Protein AF-0000000083820593 (afdb_homodimer)

pLDDT: mean 76.01, std 25.09, range [19.69, 98.5]

Sequence (896 aa):
FNFFVYLLTFLFQVFNDPIHGHIELHPLLVKIIDTPQFQRLRNIKQLGGAYFVYPGASHNRFEHSLGVAYLAGELVEALSRKQPELKIDDRDILCVKIAGLCHDLGHGPFSHLFDGKFIPKARPDIKWKHEEASVKMFDYLMEDDEVEEEMSEYHLTDQDINIEFPQTLSNVTIVFSSPQWPYKGRGQEKSFLYEIVSNSTNGIDVDKFDYFARDSHHLGIQNNFDHRRFLEFARVCKVDGQKHICSRDKEEWNLIDMFNTRTGLHRRAYQHTVTKIIENMINDAFLKADPFIQIEGSGGKMFKLSTAIDDMEAYTKLTDNVFEQILNSSSDGLGPAREILERIISRDLYVFLGECKVKMPSTVHINVLLSMSCCLQYIRVYCKRTTMQKKTDKRKRTDKQKATDKQKRKIAQRQEKKKMYLQFVRWYKNKGFHIVKVIFRIILLNMLFNFFVYLLTFLFQVFNDPIHGHIELHPLLVKIIDTPQFQRLRNIKQLGGAYFVYPGASHNRFEHSLGVAYLAGELVEALSRKQPELKIDDRDILCVKIAGLCHDLGHGPFSHLFDGKFIPKARPDIKWKHEEASVKMFDYLMEDDEVEEEMSEYHLTDQDINIEFPQTLSNVTIVFSSPQWPYKGRGQEKSFLYEIVSNSTNGIDVDKFDYFARDSHHLGIQNNFDHRRFLEFARVCKVDGQKHICSRDKEEWNLIDMFNTRTGLHRRAYQHTVTKIIENMINDAFLKADPFIQIEGSGGKMFKLSTAIDDMEAYTKLTDNVFEQILNSSSDGLGPAREILERIISRDLYVFLGECKVKMPSTVHINVLLSMSCCLQYIRVYCKRTTMQKKTDKRKRTDKQKATDKQKRKIAQRQEKKKMYLQFVRWYKNKGFHIVKVIFRIILLNML

Nearest PDB structures (foldseek):
  4rxo-assembly2_C  TM=9.707E-01  e=3.604E-45  Homo sapiens
  8gb1-assembly2_C  TM=9.699E-01  e=4.885E-45  Homo sapiens
  8gb1-assembly1_B  TM=9.678E-01  e=2.124E-44  Homo sapiens
  4q7h-assembly1_A  TM=9.689E-01  e=1.190E-43  Homo sapiens
  8tdw-assembly1_B  TM=9.709E-01  e=7.167E-44  Homo sapiens

Organism: NCBI:txid205130

Solvent-accessible surface area (backbone atoms only — not comparable to full-atom values): 49037 Å² total; per-residue (Å²): 136,75,78,76,58,80,72,71,70,72,68,56,46,76,41,43,29,58,82,78,39,78,42,72,39,55,54,66,56,52,49,51,50,35,26,57,58,44,46,39,26,64,46,18,34,60,59,26,49,35,36,84,74,34,61,32,41,49,49,27,40,37,50,50,22,52,46,14,15,47,45,28,38,53,42,51,49,41,39,35,69,76,38,59,88,68,65,68,48,72,64,55,47,51,42,45,22,49,47,21,44,42,55,65,51,23,50,37,37,30,24,64,48,29,46,70,49,36,37,48,68,70,39,66,90,51,89,64,52,36,45,62,38,9,49,53,38,48,53,57,51,49,66,38,64,69,46,43,50,50,37,50,71,68,66,53,45,70,47,58,60,42,56,67,60,67,50,71,41,77,79,50,63,73,62,70,71,65,87,64,73,84,58,57,56,63,57,66,89,52,44,39,63,59,32,41,49,48,20,79,85,80,66,70,24,29,48,55,52,35,50,46,51,48,49,20,43,24,54,53,40,84,61,69,42,55,60,68,61,47,47,71,52,46,41,76,42,75,54,95,89,35,46,35,77,40,70,51,78,86,47,49,64,47,52,52,28,37,55,51,36,52,52,50,44,39,62,66,48,73,62,22,66,68,28,50,43,48,40,49,46,50,38,54,21,49,61,55,27,26,87,70,42,76,36,61,27,68,96,68,42,72,26,29,68,72,52,16,79,80,32,62,62,19,37,48,65,51,29,40,57,55,57,55,56,43,52,64,50,85,56,73,74,36,42,72,20,21,52,47,49,49,24,56,43,45,63,57,60,59,39,81,56,41,37,39,48,42,79,58,82,79,77,74,75,70,73,68,83,87,60,74,74,71,51,60,45,66,46,70,45,66,44,75,65,72,75,73,76,77,76,74,72,81,62,89,68,52,76,65,53,51,53,52,46,47,53,46,48,51,49,46,50,48,49,48,48,50,49,49,34,51,48,46,52,48,49,39,58,67,69,64,55,71,77,56,78,52,59,59,78,57,82,66,63,79,74,113,136,74,78,76,59,80,72,71,70,73,69,57,47,75,42,43,29,59,82,76,39,78,40,72,39,56,55,65,55,52,48,52,51,36,25,58,60,45,47,39,27,64,45,17,34,61,59,26,48,34,35,82,73,33,62,34,41,50,50,26,39,38,50,49,21,51,46,14,16,48,45,26,39,53,42,53,49,41,40,35,70,75,38,60,89,67,66,68,48,71,63,55,48,50,42,44,21,49,48,22,44,41,56,66,50,22,49,37,38,29,24,64,48,29,44,70,49,36,37,47,68,72,40,66,89,51,90,65,54,36,45,62,38,9,49,52,39,50,54,58,50,50,67,37,64,69,47,41,51,49,38,50,74,67,67,52,46,70,48,57,62,43,54,68,58,71,50,70,42,77,79,49,62,74,62,70,71,66,88,65,73,84,59,57,57,61,58,66,90,51,44,39,63,61,32,41,50,49,20,81,86,79,66,69,24,27,48,56,51,36,50,48,52,48,49,21,44,26,55,54,41,83,60,69,43,56,59,68,61,48,46,71,51,45,40,78,41,76,53,96,87,37,47,36,76,42,70,52,76,86,46,50,63,48,52,52,29,39,54,49,37,52,51,49,46,38,62,68,51,74,62,21,66,69,29,50,44,48,41,51,47,51,39,53,19,49,62,56,27,28,88,68,43,77,36,63,28,70,96,68,40,73,27,30,68,71,53,17,79,80,33,62,60,19,36,45,66,50,30,39,58,55,58,55,55,41,52,65,49,85,56,73,74,35,41,71,18,20,54,47,49,51,25,56,43,45,64,57,59,62,40,80,57,39,35,38,48,43,78,59,82,78,78,73,73,68,75,65,81,87,60,74,76,71,49,59,44,64,47,70,44,65,44,74,65,73,77,71,77,76,76,72,72,79,63,89,67,53,76,67,53,51,53,52,45,46,52,46,48,50,49,47,50,48,49,49,48,50,50,49,34,52,49,45,52,48,49,39,58,67,69,64,55,71,78,49,78,51,59,58,76,55,83,68,62,78,76,114

Foldseek 3Di:
DPPVPCCVVQPWDWDQDPQPGIFTDGVLLVVLCPDLLLVLQQFAFPQFLLCLVFVLSNGTVNSLLSQQLRQQLLQLVLQCVVPVVLVQDPLLSNLLSNLSNQQQSQAFASGCLVQPPQLCVLPVPDRDDSRVLSLVSVVVSCVDPVSVVVCVVVPQDPQSNQCSNPPPCPPPPVPVPPVDPPGRRDDQSNVQSSCASPNPPPRDYSSLVRCLRVVCVSRVHDQQADVVVQSNFWYWDQDPNGTHTDGDPVCVVNVVSSVVSVVVCCVPGNVPPQSVQSSVLLSVLLSQCFVPDWFAAPPRDTHGPNCLSVGSRRRSPGYNCVLVVLLVDDDPSSVVSNVSSVCSVVVVTWAWQFWFFFQDDPPPCPPDPPPPVPSRPTDIDTHDPDPPPPPPPVDPDDPVVVVVVVVVVVVVVVVVSVVVNVVVVVVCVVVVGPRDPRVPPPPPPPDD/DPPVPCCVVQPWDWDQDPQPGIFTDGVLLVVLCPDLLLVLQQFAFPQFLLCLVFVLSNGTVNSLLSQQLRQQLLQLVLQCVVPVVLVQDPLLSNLSSNLSNQQQSQAFASGCLVQPPQLCVLPVPDRDDSRVLSLVSLVVSCVDPVSVVVCVVVPQDPQSNQASSPPPCPVPPVPVPPVDPPGRRDDQSNVQSSCANPNPQPRDYSSLVRCLRVVCVSRVHDQQADVVVQSNFWYWDQDPNGTHIDGDPVCVVNVVSSVVSVVVCCVPGNVPPQSVQSSVLLSVLLSQCFVPDWFAAPPRDTHGPNCLSVGSRRRSPGYNCVLVVLLVDDDPSSVVSNVSSVCSVVVVTWAWQFWAQFQDDPPPCPPDPPPPCPSRPTDIDTHPPDPPPPPPPPPPDDPVVVVVVVVVVVVVVVVVSVVVNVVVVVVCVVVVGPRDPRVPPPPPPPDD

Secondary structure (DSSP, 8-state):
-TT--------PEEEEETTTEEEEE-HHHHHHHTSHHHHGGGGSBTTGGGGGT-TT---BHHHHHHHHHHHHHHHHHHHHHH-GGG---HHHHHHHHHHHHHTTTT--TTTHHIIIIIHHHH-TT----HHHHHHHHHHHHHTSHHHHHHHHHTT--HHHH-------TTS----TTS-S---SSS-GGGGGGGGTT--TTTS--HHHHHHHHHHHHHHT------HHHHHHH-EEEEETTEEEEE--GGGHHHHHHHHHHHHHHIIIIIT-HHHHHHHHHHHHHHHHHTTT--EE-GGG-EE-TTTGGG-HHHHTT-STTHHHHHHT---GGGHHHHHHHHHHHTT-PPEEEEEEEEE--S-----SS------EEEEEEEE---------------HHHHHHHHHHHHHHHHHHHHHHHHHHHHHHHHTT------B------S--/-TT--------PEEEEETTTEEEEE-HHHHHHHTSHHHHGGGGSBTTGGGGGT-TT---BHHHHHHHHHHHHHHHHHHHHHH-GGG---HHHHHHHHHHHHHTTTT--TTTHHIIIIIHHHH-TT----HHHHHHHHHHHHHTSHHHHHHHHHTT--HHHH-------TTS----TTS-S---SSS-GGGGGGGGTT--TTTS--HHHHHHHHHHHHHHT------HHHHHHH-EEEEETTEEEEE--GGGHHHHHHHHHHHHHHIIIIIT-HHHHHHHHHHHHHHHHHTTT--EE-GGG-EE-TTTGGG-HHHHTT-STTHHHHHHT---GGGHHHHHHHHHHHTT-PPEEEEEEEEE--S-----SSS-----EEEEEEEE---------------HHHHHHHHHHHHHHHHHHHHHHHHHHHHHHHHTT------B------S--

Radius of gyration: 29.43 Å; Cα contacts (8 Å, |Δi|>4): 1307; chains: 2; bounding box: 62×90×94 Å

Structure (mmCIF, N/CA/C/O backbone):
data_AF-0000000083820593-model_v1
#
loop_
_entity.id
_entity.type
_entity.pdbx_description
1 polymer 'Deoxynucleoside triphosphate triphosphohydrolase SAMHD1-like'
#
loop_
_atom_site.group_PDB
_atom_site.id
_atom_site.type_symbol
_atom_site.label_atom_id
_atom_site.label_alt_id
_atom_site.label_comp_id
_atom_site.label_asym_id
_atom_site.label_entity_id
_atom_site.label_seq_id
_atom_site.pdbx_PDB_ins_code
_atom_site.Cartn_x
_atom_site.Cartn_y
_atom_site.Cartn_z
_atom_site.occupancy
_atom_site.B_iso_or_equiv
_atom_site.auth_seq_id
_atom_site.auth_comp_id
_atom_site.auth_asym_id
_atom_site.auth_atom_id
_atom_site.pdbx_PDB_model_num
ATOM 1 N N . PHE A 1 1 ? 4.961 -17.609 -51.031 1 19.69 1 PHE A N 1
ATOM 2 C CA . PHE A 1 1 ? 3.693 -17.688 -50.312 1 19.69 1 PHE A CA 1
ATOM 3 C C . PHE A 1 1 ? 3.896 -17.438 -48.812 1 19.69 1 PHE A C 1
ATOM 5 O O . PHE A 1 1 ? 3.193 -16.625 -48.219 1 19.69 1 PHE A O 1
ATOM 12 N N . ASN A 1 2 ? 4.547 -18.422 -48.062 1 19.94 2 ASN A N 1
ATOM 13 C CA . ASN A 1 2 ? 4.285 -19 -46.75 1 19.94 2 ASN A CA 1
ATOM 14 C C . ASN A 1 2 ? 4.777 -18.078 -45.625 1 19.94 2 ASN A C 1
ATOM 16 O O . ASN A 1 2 ? 4.637 -18.406 -44.438 1 19.94 2 ASN A O 1
ATOM 20 N N . PHE A 1 3 ? 5.855 -17.5 -45.781 1 22.58 3 PHE A N 1
ATOM 21 C CA . PHE A 1 3 ? 6.688 -17 -44.688 1 22.58 3 PHE A CA 1
ATOM 22 C C . PHE A 1 3 ? 5.945 -15.945 -43.875 1 22.58 3 PHE A C 1
ATOM 24 O O . PHE A 1 3 ? 6.535 -15.281 -43.031 1 22.58 3 PHE A O 1
ATOM 31 N N . PHE A 1 4 ? 4.848 -15.375 -44.5 1 24.77 4 PHE A N 1
ATOM 32 C CA . PHE A 1 4 ? 4.031 -14.406 -43.75 1 24.77 4 PHE A CA 1
ATOM 33 C C . PHE A 1 4 ? 3.658 -14.945 -42.375 1 24.77 4 PHE A C 1
ATOM 35 O O . PHE A 1 4 ? 2.605 -15.562 -42.219 1 24.77 4 PHE A O 1
ATOM 42 N N . VAL A 1 5 ? 4.508 -15.812 -41.875 1 25.12 5 VAL A N 1
ATOM 43 C CA . VAL A 1 5 ? 4.418 -16.391 -40.531 1 25.12 5 VAL A CA 1
ATOM 44 C C . VAL A 1 5 ? 3.785 -15.375 -39.594 1 25.12 5 VAL A C 1
ATOM 46 O O . VAL A 1 5 ? 4.078 -14.172 -39.656 1 25.12 5 VAL A O 1
ATOM 49 N N . TYR A 1 6 ? 2.572 -15.688 -39.062 1 25.91 6 TYR A N 1
ATOM 50 C CA . TYR A 1 6 ? 1.696 -15.156 -38.031 1 25.91 6 TYR A CA 1
ATOM 51 C C . TYR A 1 6 ? 2.504 -14.492 -36.906 1 25.91 6 TYR A C 1
ATOM 53 O O . TYR A 1 6 ? 3.125 -15.172 -36.094 1 25.91 6 TYR A O 1
ATOM 61 N N . LEU A 1 7 ? 3.459 -13.742 -37.219 1 26.92 7 LEU A N 1
ATOM 62 C CA . LEU A 1 7 ? 4.051 -12.906 -36.188 1 26.92 7 LEU A CA 1
ATOM 63 C C . LEU A 1 7 ? 2.992 -12.438 -35.188 1 26.92 7 LEU A C 1
ATOM 65 O O . LEU A 1 7 ? 2.254 -11.492 -35.469 1 26.92 7 LEU A O 1
ATOM 69 N N . LEU A 1 8 ? 1.967 -13.188 -34.781 1 30.92 8 LEU A N 1
ATOM 70 C CA . LEU A 1 8 ? 1.146 -12.977 -33.594 1 30.92 8 LEU A CA 1
ATOM 71 C C . LEU A 1 8 ? 1.935 -12.258 -32.5 1 30.92 8 LEU A C 1
ATOM 73 O O . LEU A 1 8 ? 2.762 -12.867 -31.812 1 30.92 8 LEU A O 1
ATOM 77 N N . THR A 1 9 ? 2.656 -11.258 -32.75 1 36.56 9 THR A N 1
ATOM 78 C CA . THR A 1 9 ? 3.338 -10.383 -31.797 1 36.56 9 THR A CA 1
ATOM 79 C C . THR A 1 9 ? 2.555 -10.289 -30.484 1 36.56 9 THR A C 1
ATOM 81 O O . THR A 1 9 ? 1.42 -9.812 -30.469 1 36.56 9 THR A O 1
ATOM 84 N N . PHE A 1 10 ? 2.443 -11.344 -29.797 1 44.62 10 PHE A N 1
ATOM 85 C CA . PHE A 1 10 ? 1.961 -11.359 -28.422 1 44.62 10 PHE A CA 1
ATOM 86 C C . PHE A 1 10 ? 2.252 -10.039 -27.719 1 44.62 10 PHE A C 1
ATOM 88 O O . PHE A 1 10 ? 3.383 -9.547 -27.75 1 44.62 10 PHE A O 1
ATOM 95 N N . LEU A 1 11 ? 1.431 -9.102 -27.859 1 59.72 11 LEU A N 1
ATOM 96 C CA . LEU A 1 11 ? 1.596 -7.801 -27.219 1 59.72 11 LEU A CA 1
ATOM 97 C C . LEU A 1 11 ? 1.804 -7.961 -25.719 1 59.72 11 LEU A C 1
ATOM 99 O O . LEU A 1 11 ? 0.861 -8.273 -24.984 1 59.72 11 LEU A O 1
ATOM 103 N N . PHE A 1 12 ? 3.051 -8.281 -25.281 1 72.75 12 PHE A N 1
ATOM 104 C CA . PHE A 1 12 ? 3.467 -8.242 -23.891 1 72.75 12 PHE A CA 1
ATOM 105 C C . PHE A 1 12 ? 3.098 -6.914 -23.25 1 72.75 12 PHE A C 1
ATOM 107 O O . PHE A 1 12 ? 3.086 -5.879 -23.922 1 72.75 12 PHE A O 1
ATOM 114 N N . GLN A 1 13 ? 2.547 -7.074 -22.125 1 83.38 13 GLN A N 1
ATOM 115 C CA . GLN A 1 13 ? 2.277 -5.871 -21.328 1 83.38 13 GLN A CA 1
ATOM 116 C C . GLN A 1 13 ? 3.443 -5.551 -20.406 1 83.38 13 GLN A C 1
ATOM 118 O O . GLN A 1 13 ? 4.016 -6.453 -19.781 1 83.38 13 GLN A O 1
ATOM 123 N N . VAL A 1 14 ? 3.814 -4.336 -20.422 1 85.88 14 VAL A N 1
ATOM 124 C CA . VAL A 1 14 ? 4.945 -3.904 -19.609 1 85.88 14 VAL A CA 1
ATOM 125 C C . VAL A 1 14 ? 4.441 -3.23 -18.328 1 85.88 14 VAL A C 1
ATOM 127 O O . VAL A 1 14 ? 3.527 -2.402 -18.375 1 85.88 14 VAL A O 1
ATOM 130 N N . PHE A 1 15 ? 4.969 -3.676 -17.219 1 89.12 15 PHE A N 1
ATOM 131 C CA . PHE A 1 15 ? 4.688 -3.066 -15.922 1 89.12 15 PHE A CA 1
ATOM 132 C C . PHE A 1 15 ? 5.949 -2.459 -15.32 1 89.12 15 PHE A C 1
ATOM 134 O O . PHE A 1 15 ? 7.035 -3.027 -15.445 1 89.12 15 PHE A O 1
ATOM 141 N N . ASN A 1 16 ? 5.773 -1.325 -14.703 1 88.81 16 ASN A N 1
ATOM 142 C CA . ASN A 1 16 ? 6.879 -0.739 -13.953 1 88.81 16 ASN A CA 1
ATOM 143 C C . ASN A 1 16 ? 6.859 -1.173 -12.492 1 88.81 16 ASN A C 1
ATOM 145 O O . ASN A 1 16 ? 5.879 -0.932 -11.781 1 88.81 16 ASN A O 1
ATOM 149 N N . ASP A 1 17 ? 7.941 -1.78 -12.07 1 92.25 17 ASP A N 1
ATOM 150 C CA . ASP A 1 17 ? 8.102 -2.268 -10.703 1 92.25 17 ASP A CA 1
ATOM 151 C C . ASP A 1 17 ? 9.25 -1.559 -10 1 92.25 17 ASP A C 1
ATOM 153 O O . ASP A 1 17 ? 10.359 -1.48 -10.531 1 92.25 17 ASP A O 1
ATOM 157 N N . PRO A 1 18 ? 8.992 -1.055 -8.82 1 91.44 18 PRO A N 1
ATOM 158 C CA . PRO A 1 18 ? 10.047 -0.308 -8.125 1 91.44 18 PRO A CA 1
ATOM 159 C C . PRO A 1 18 ? 11.242 -1.182 -7.75 1 91.44 18 PRO A C 1
ATOM 161 O O . PRO A 1 18 ? 12.328 -0.664 -7.48 1 91.44 18 PRO A O 1
ATOM 164 N N . ILE A 1 19 ? 11.117 -2.436 -7.73 1 93.75 19 ILE A N 1
ATOM 165 C CA . ILE A 1 19 ? 12.172 -3.336 -7.285 1 93.75 19 ILE A CA 1
ATOM 166 C C . ILE A 1 19 ? 12.898 -3.916 -8.5 1 93.75 19 ILE A C 1
ATOM 168 O O . ILE A 1 19 ? 14.133 -3.898 -8.555 1 93.75 19 ILE A O 1
ATOM 172 N N . HIS A 1 20 ? 12.117 -4.359 -9.531 1 94.88 20 HIS A N 1
ATOM 173 C CA . HIS A 1 20 ? 12.703 -5.125 -10.625 1 94.88 20 HIS A CA 1
ATOM 174 C C . HIS A 1 20 ? 12.742 -4.309 -11.914 1 94.88 20 HIS A C 1
ATOM 176 O O . HIS A 1 20 ? 13.219 -4.789 -12.938 1 94.88 20 HIS A O 1
ATOM 182 N N . GLY A 1 21 ? 12.258 -3.105 -11.867 1 91.88 21 GLY A N 1
ATOM 183 C CA . GLY A 1 21 ? 12.258 -2.285 -13.07 1 91.88 21 GLY A CA 1
ATOM 184 C C . GLY A 1 21 ? 11.125 -2.623 -14.023 1 91.88 21 GLY A C 1
ATOM 185 O O . GLY A 1 21 ? 9.984 -2.812 -13.594 1 91.88 21 GLY A O 1
ATOM 186 N N . HIS A 1 22 ? 11.414 -2.68 -15.273 1 90 22 HIS A N 1
ATOM 187 C CA . HIS A 1 22 ? 10.398 -2.996 -16.266 1 90 22 HIS A CA 1
ATOM 188 C C . HIS A 1 22 ? 10.188 -4.504 -16.375 1 90 22 HIS A C 1
ATOM 190 O O . HIS A 1 22 ? 11.109 -5.242 -16.719 1 90 22 HIS A O 1
ATOM 196 N N . ILE A 1 23 ? 8.938 -4.855 -16.156 1 92.62 23 ILE A N 1
ATOM 197 C CA . ILE A 1 23 ? 8.562 -6.266 -16.203 1 92.62 23 ILE A CA 1
ATOM 198 C C . ILE A 1 23 ? 7.621 -6.504 -17.391 1 92.62 23 ILE A C 1
ATOM 200 O O . ILE A 1 23 ? 6.594 -5.836 -17.516 1 92.62 23 ILE A O 1
ATOM 204 N N . GLU A 1 24 ? 8.055 -7.395 -18.203 1 92.06 24 GLU A N 1
ATOM 205 C CA . GLU A 1 24 ? 7.191 -7.805 -19.312 1 92.06 24 GLU A CA 1
ATOM 206 C C . GLU A 1 24 ? 6.453 -9.094 -18.969 1 92.06 24 GLU A C 1
ATOM 208 O O . GLU A 1 24 ? 7.074 -10.094 -18.609 1 92.06 24 GLU A O 1
ATOM 213 N N . LEU A 1 25 ? 5.168 -9.055 -19.188 1 93.81 25 LEU A N 1
ATOM 214 C CA . LEU A 1 25 ? 4.375 -10.234 -18.875 1 93.81 25 LEU A CA 1
ATOM 215 C C . LEU A 1 25 ? 3.654 -10.758 -20.109 1 93.81 25 LEU A C 1
ATOM 217 O O . LEU A 1 25 ? 3.174 -9.977 -20.922 1 93.81 25 LEU A O 1
ATOM 221 N N . HIS A 1 26 ? 3.639 -12.078 -20.234 1 91.69 26 HIS A N 1
ATOM 222 C CA . HIS A 1 26 ? 2.908 -12.781 -21.297 1 91.69 26 HIS A CA 1
ATOM 223 C C . HIS A 1 26 ? 1.419 -12.461 -21.234 1 91.69 26 HIS A C 1
ATOM 225 O O . HIS A 1 26 ? 0.85 -12.32 -20.156 1 91.69 26 HIS A O 1
ATOM 231 N N . PRO A 1 27 ? 0.742 -12.383 -22.328 1 89.5 27 PRO A N 1
ATOM 232 C CA . PRO A 1 27 ? -0.678 -12.023 -22.359 1 89.5 27 PRO A CA 1
ATOM 233 C C . PRO A 1 27 ? -1.539 -12.953 -21.516 1 89.5 27 PRO A C 1
ATOM 235 O O . PRO A 1 27 ? -2.527 -12.508 -20.922 1 89.5 27 PRO A O 1
ATOM 238 N N . LEU A 1 28 ? -1.194 -14.164 -21.5 1 89.62 28 LEU A N 1
ATOM 239 C CA . LEU A 1 28 ? -1.962 -15.102 -20.672 1 89.62 28 LEU A CA 1
ATOM 240 C C . LEU A 1 28 ? -1.871 -14.734 -19.203 1 89.62 28 LEU A C 1
ATOM 242 O O . LEU A 1 28 ? -2.846 -14.875 -18.453 1 89.62 28 LEU A O 1
ATOM 246 N N . LEU A 1 29 ? -0.68 -14.32 -18.797 1 94.5 29 LEU A N 1
ATOM 247 C CA . LEU A 1 29 ? -0.522 -13.867 -17.422 1 94.5 29 LEU A CA 1
ATOM 248 C C . LEU A 1 29 ? -1.395 -12.648 -17.141 1 94.5 29 LEU A C 1
ATOM 250 O O . LEU A 1 29 ? -2 -12.547 -16.062 1 94.5 29 LEU A O 1
ATOM 254 N N . VAL A 1 30 ? -1.493 -11.773 -18.062 1 93.75 30 VAL A N 1
ATOM 255 C CA . VAL A 1 30 ? -2.303 -10.57 -17.922 1 93.75 30 VAL A CA 1
ATOM 256 C C . VAL A 1 30 ? -3.775 -10.945 -17.766 1 93.75 30 VAL A C 1
ATOM 258 O O . VAL A 1 30 ? -4.5 -10.352 -16.984 1 93.75 30 VAL A O 1
ATOM 261 N N . LYS A 1 31 ? -4.172 -11.922 -18.5 1 91.69 31 LYS A N 1
ATOM 262 C CA . LYS A 1 31 ? -5.551 -12.391 -18.391 1 91.69 31 LYS A CA 1
ATOM 263 C C . LYS A 1 31 ? -5.84 -12.93 -17 1 91.69 31 LYS A C 1
ATOM 265 O O . LYS A 1 31 ? -6.934 -12.742 -16.469 1 91.69 31 LYS A O 1
ATOM 270 N N . ILE A 1 32 ? -4.887 -13.602 -16.453 1 93.62 32 ILE A N 1
ATOM 271 C CA . ILE A 1 32 ? -5.035 -14.141 -15.102 1 93.62 32 ILE A CA 1
ATOM 272 C C . ILE A 1 32 ? -5.082 -12.992 -14.094 1 93.62 32 ILE A C 1
ATOM 274 O O . ILE A 1 32 ? -5.895 -13.008 -13.164 1 93.62 32 ILE A O 1
ATOM 278 N N . ILE A 1 33 ? -4.262 -11.992 -14.297 1 96 33 ILE A N 1
ATOM 279 C CA . ILE A 1 33 ? -4.199 -10.82 -13.422 1 96 33 ILE A CA 1
ATOM 280 C C . ILE A 1 33 ? -5.547 -10.109 -13.414 1 96 33 ILE A C 1
ATOM 282 O O . ILE A 1 33 ? -5.988 -9.609 -12.375 1 96 33 ILE A O 1
ATOM 286 N N . ASP A 1 34 ? -6.223 -10.133 -14.555 1 93.81 34 ASP A N 1
ATOM 287 C CA . ASP A 1 34 ? -7.469 -9.391 -14.727 1 93.81 34 ASP A CA 1
ATOM 288 C C . ASP A 1 34 ? -8.664 -10.219 -14.266 1 93.81 34 ASP A C 1
ATOM 290 O O . ASP A 1 34 ? -9.703 -10.258 -14.93 1 93.81 34 ASP A O 1
ATOM 294 N N . THR A 1 35 ? -8.539 -10.984 -13.25 1 95.5 35 THR A N 1
ATOM 295 C CA . THR A 1 35 ? -9.609 -11.734 -12.602 1 95.5 35 THR A CA 1
ATOM 296 C C . THR A 1 35 ? -9.805 -11.266 -11.164 1 95.5 35 THR A C 1
ATOM 298 O O . THR A 1 35 ? -8.859 -10.781 -10.531 1 95.5 35 THR A O 1
ATOM 301 N N . PRO A 1 36 ? -11.062 -11.344 -10.641 1 95.94 36 PRO A N 1
ATOM 302 C CA . PRO A 1 36 ? -11.297 -10.938 -9.25 1 95.94 36 PRO A CA 1
ATOM 303 C C . PRO A 1 36 ? -10.445 -11.727 -8.258 1 95.94 36 PRO A C 1
ATOM 305 O O . PRO A 1 36 ? -10.023 -11.188 -7.23 1 95.94 36 PRO A O 1
ATOM 308 N N . GLN A 1 37 ? -10.188 -13.055 -8.609 1 96.56 37 GLN A N 1
ATOM 309 C CA . GLN A 1 37 ? -9.422 -13.922 -7.727 1 96.56 37 GLN A CA 1
ATOM 310 C C . GLN A 1 37 ? -8 -13.406 -7.543 1 96.56 37 GLN A C 1
ATOM 312 O O . GLN A 1 37 ? -7.457 -13.438 -6.434 1 96.56 37 GLN A O 1
ATOM 317 N N . PHE A 1 38 ? -7.422 -12.898 -8.602 1 97.69 38 PHE A N 1
ATOM 318 C CA . PHE A 1 38 ? -6.066 -12.375 -8.516 1 97.69 38 PHE A CA 1
ATOM 319 C C . PHE A 1 38 ? -6.07 -10.945 -7.98 1 97.69 38 PHE A C 1
ATOM 321 O O . PHE A 1 38 ? -5.242 -10.586 -7.148 1 97.69 38 PHE A O 1
ATOM 328 N N . GLN A 1 39 ? -6.996 -10.07 -8.438 1 97.69 39 GLN A N 1
ATOM 329 C CA . GLN A 1 39 ? -7.055 -8.656 -8.086 1 97.69 39 GLN A CA 1
ATOM 330 C C . GLN A 1 39 ? -7.258 -8.469 -6.582 1 97.69 39 GLN A C 1
ATOM 332 O O . GLN A 1 39 ? -6.82 -7.465 -6.008 1 97.69 39 GLN A O 1
ATOM 337 N N . ARG A 1 40 ? -7.832 -9.484 -5.98 1 97.5 40 ARG A N 1
ATOM 338 C CA . ARG A 1 40 ? -8.055 -9.406 -4.539 1 97.5 40 ARG A CA 1
ATOM 339 C C . ARG A 1 40 ? -6.73 -9.273 -3.789 1 97.5 40 ARG A C 1
ATOM 341 O O . ARG A 1 40 ? -6.688 -8.719 -2.688 1 97.5 40 ARG A O 1
ATOM 348 N N . LEU A 1 41 ? -5.629 -9.703 -4.391 1 98.12 41 LEU A N 1
ATOM 349 C CA . LEU A 1 41 ? -4.316 -9.688 -3.752 1 98.12 41 LEU A CA 1
ATOM 350 C C . LEU A 1 41 ? -3.836 -8.258 -3.529 1 98.12 41 LEU A C 1
ATOM 352 O O . LEU A 1 41 ? -2.922 -8.023 -2.734 1 98.12 41 LEU A O 1
ATOM 356 N N . ARG A 1 42 ? -4.492 -7.207 -4.16 1 97.88 42 ARG A N 1
ATOM 357 C CA . ARG A 1 42 ? -4.172 -5.797 -3.957 1 97.88 42 ARG A CA 1
ATOM 358 C C . ARG A 1 42 ? -4.5 -5.359 -2.533 1 97.88 42 ARG A C 1
ATOM 360 O O . ARG A 1 42 ? -3.986 -4.348 -2.055 1 97.88 42 ARG A O 1
ATOM 367 N N . ASN A 1 43 ? -5.348 -6.125 -1.937 1 98.06 43 ASN A N 1
ATOM 368 C CA . ASN A 1 43 ? -5.84 -5.723 -0.625 1 98.06 43 ASN A CA 1
ATOM 369 C C . ASN A 1 43 ? -5.434 -6.715 0.459 1 98.06 43 ASN A C 1
ATOM 371 O O . ASN A 1 43 ? -6.113 -6.844 1.477 1 98.06 43 ASN A O 1
ATOM 375 N N . ILE A 1 44 ? -4.375 -7.445 0.191 1 98.31 44 ILE A N 1
ATOM 376 C CA . ILE A 1 44 ? -3.762 -8.328 1.177 1 98.31 44 ILE A CA 1
ATOM 377 C C . ILE A 1 44 ? -2.295 -7.945 1.368 1 98.31 44 ILE A C 1
ATOM 379 O O . ILE A 1 44 ? -1.478 -8.125 0.462 1 98.31 44 ILE A O 1
ATOM 383 N N . LYS A 1 45 ? -2.025 -7.426 2.539 1 98.19 45 LYS A N 1
ATOM 384 C CA . LYS A 1 45 ? -0.671 -6.973 2.842 1 98.19 45 LYS A CA 1
ATOM 385 C C . LYS A 1 45 ? 0.317 -8.133 2.814 1 98.19 45 LYS A C 1
ATOM 387 O O . LYS A 1 45 ? 0.041 -9.203 3.365 1 98.19 45 LYS A O 1
ATOM 392 N N . GLN A 1 46 ? 1.496 -7.871 2.221 1 97.44 46 GLN A N 1
ATOM 393 C CA . GLN A 1 46 ? 2.553 -8.875 2.178 1 97.44 46 GLN A CA 1
ATOM 394 C C . GLN A 1 46 ? 3.053 -9.211 3.582 1 97.44 46 GLN A C 1
ATOM 396 O O . GLN A 1 46 ? 3.365 -10.367 3.877 1 97.44 46 GLN A O 1
ATOM 401 N N . LEU A 1 47 ? 3.107 -8.164 4.422 1 97 47 LEU A N 1
ATOM 402 C CA . LEU A 1 47 ? 3.699 -8.359 5.738 1 97 47 LEU A CA 1
ATOM 403 C C . LEU A 1 47 ? 2.641 -8.266 6.832 1 97 47 LEU A C 1
ATOM 405 O O . LEU A 1 47 ? 2.961 -7.988 7.992 1 97 47 LEU A O 1
ATOM 409 N N . GLY A 1 48 ? 1.396 -8.359 6.473 1 96.19 48 GLY A N 1
ATOM 410 C CA . GLY A 1 48 ? 0.3 -8.438 7.426 1 96.19 48 GLY A CA 1
ATOM 411 C C . GLY A 1 48 ? 0.271 -7.273 8.398 1 96.19 48 GLY A C 1
ATOM 412 O O . GLY A 1 48 ? 0.28 -6.113 7.98 1 96.19 48 GLY A O 1
ATOM 413 N N . GLY A 1 49 ? 0.352 -7.594 9.672 1 95.5 49 GLY A N 1
ATOM 414 C CA . GLY A 1 49 ? 0.23 -6.605 10.734 1 95.5 49 GLY A CA 1
ATOM 415 C C . GLY A 1 49 ? 1.456 -5.723 10.867 1 95.5 49 GLY A C 1
ATOM 416 O O . GLY A 1 49 ? 1.408 -4.684 11.531 1 95.5 49 GLY A O 1
ATOM 417 N N . ALA A 1 50 ? 2.564 -6.066 10.195 1 95.31 50 ALA A N 1
ATOM 418 C CA . ALA A 1 50 ? 3.799 -5.293 10.305 1 95.31 50 ALA A CA 1
ATOM 419 C C . ALA A 1 50 ? 3.604 -3.871 9.781 1 95.31 50 ALA A C 1
ATOM 421 O O . ALA A 1 50 ? 4.348 -2.959 10.141 1 95.31 50 ALA A O 1
ATOM 422 N N . TYR A 1 51 ? 2.572 -3.674 8.992 1 96.75 51 TYR A N 1
ATOM 423 C CA . TYR A 1 51 ? 2.287 -2.359 8.43 1 96.75 51 TYR A CA 1
ATOM 424 C C . TYR A 1 51 ? 1.956 -1.355 9.523 1 96.75 51 TYR A C 1
ATOM 426 O O . TYR A 1 51 ? 2.189 -0.155 9.367 1 96.75 51 TYR A O 1
ATOM 434 N N . PHE A 1 52 ? 1.456 -1.82 10.625 1 95.31 52 PHE A N 1
ATOM 435 C CA . PHE A 1 52 ? 1.1 -0.945 11.734 1 95.31 52 PHE A CA 1
ATOM 436 C C . PHE A 1 52 ? 2.338 -0.547 12.531 1 95.31 52 PHE A C 1
ATOM 438 O O . PHE A 1 52 ? 2.273 0.331 13.398 1 95.31 52 PHE A O 1
ATOM 445 N N . VAL A 1 53 ? 3.471 -1.172 12.266 1 93.5 53 VAL A N 1
ATOM 446 C CA . VAL A 1 53 ? 4.719 -0.889 12.961 1 93.5 53 VAL A CA 1
ATOM 447 C C . VAL A 1 53 ? 5.695 -0.189 12.023 1 93.5 53 VAL A C 1
ATOM 449 O O . VAL A 1 53 ? 6.395 0.745 12.422 1 93.5 53 VAL A O 1
ATOM 452 N N . TYR A 1 54 ? 5.734 -0.679 10.789 1 94.19 54 TYR A N 1
ATOM 453 C CA . TYR A 1 54 ? 6.609 -0.122 9.758 1 94.19 54 TYR A CA 1
ATOM 454 C C . TYR A 1 54 ? 5.797 0.576 8.672 1 94.19 54 TYR A C 1
ATOM 456 O O . TYR A 1 54 ? 5.289 -0.073 7.758 1 94.19 54 TYR A O 1
ATOM 464 N N . PRO A 1 55 ? 5.789 1.854 8.641 1 93.19 55 PRO A N 1
ATOM 465 C CA . PRO A 1 55 ? 4.949 2.58 7.688 1 93.19 55 PRO A CA 1
ATOM 466 C C . PRO A 1 55 ? 5.324 2.289 6.234 1 93.19 55 PRO A C 1
ATOM 468 O O . PRO A 1 55 ? 4.48 2.393 5.34 1 93.19 55 PRO A O 1
ATOM 471 N N . GLY A 1 56 ? 6.527 1.903 5.988 1 93.12 56 GLY A N 1
ATOM 472 C CA . GLY A 1 56 ? 6.945 1.599 4.633 1 93.12 56 GLY A CA 1
ATOM 473 C C . GLY A 1 56 ? 6.426 0.264 4.133 1 93.12 56 GLY A C 1
ATOM 474 O O . GLY A 1 56 ? 6.461 -0.011 2.93 1 93.12 56 GLY A O 1
ATOM 475 N N . ALA A 1 57 ? 5.957 -0.576 5.008 1 95.5 57 ALA A N 1
ATOM 476 C CA . ALA A 1 57 ? 5.5 -1.915 4.645 1 95.5 57 ALA A CA 1
ATOM 477 C C . ALA A 1 57 ? 4.082 -1.879 4.086 1 95.5 57 ALA A C 1
ATOM 479 O O . ALA A 1 57 ? 3.213 -2.633 4.527 1 95.5 57 ALA A O 1
ATOM 480 N N . SER A 1 58 ? 3.844 -1.073 3.09 1 96.12 58 SER A N 1
ATOM 481 C CA . SER A 1 58 ? 2.516 -0.853 2.527 1 96.12 58 SER A CA 1
ATOM 482 C C . SER A 1 58 ? 2.258 -1.771 1.337 1 96.12 58 SER A C 1
ATOM 484 O O . SER A 1 58 ? 1.132 -1.858 0.845 1 96.12 58 SER A O 1
ATOM 486 N N . HIS A 1 59 ? 3.26 -2.514 0.876 1 97.06 59 HIS A N 1
ATOM 487 C CA . HIS A 1 59 ? 3.127 -3.33 -0.324 1 97.06 59 HIS A CA 1
ATOM 488 C C . HIS A 1 59 ? 2.225 -4.535 -0.075 1 97.06 59 HIS A C 1
ATOM 490 O O . HIS A 1 59 ? 2.031 -4.945 1.072 1 97.06 59 HIS A O 1
ATOM 496 N N . ASN A 1 60 ? 1.663 -5.051 -1.139 1 98.31 60 ASN A N 1
ATOM 497 C CA . ASN A 1 60 ? 0.67 -6.121 -1.091 1 98.31 60 ASN A CA 1
ATOM 498 C C . ASN A 1 60 ? 1.143 -7.359 -1.846 1 98.31 60 ASN A C 1
ATOM 500 O O . ASN A 1 60 ? 2.176 -7.324 -2.518 1 98.31 60 ASN A O 1
ATOM 504 N N . ARG A 1 61 ? 0.412 -8.414 -1.685 1 98.06 61 ARG A N 1
ATOM 505 C CA . ARG A 1 61 ? 0.761 -9.68 -2.332 1 98.06 61 ARG A CA 1
ATOM 506 C C . ARG A 1 61 ? 0.629 -9.57 -3.848 1 98.06 61 ARG A C 1
ATOM 508 O O . ARG A 1 61 ? 1.261 -10.328 -4.586 1 98.06 61 ARG A O 1
ATOM 515 N N . PHE A 1 62 ? -0.155 -8.617 -4.344 1 98.25 62 PHE A N 1
ATOM 516 C CA . PHE A 1 62 ? -0.32 -8.406 -5.777 1 98.25 62 PHE A CA 1
ATOM 517 C C . PHE A 1 62 ? 1.024 -8.141 -6.445 1 98.25 62 PHE A C 1
ATOM 519 O O . PHE A 1 62 ? 1.426 -8.859 -7.355 1 98.25 62 PHE A O 1
ATOM 526 N N . GLU A 1 63 ? 1.731 -7.102 -6.031 1 96.88 63 GLU A N 1
ATOM 527 C CA . GLU A 1 63 ? 3.004 -6.762 -6.66 1 96.88 63 GLU A CA 1
ATOM 528 C C . GLU A 1 63 ? 4.059 -7.824 -6.383 1 96.88 63 GLU A C 1
ATOM 530 O O . GLU A 1 63 ? 4.93 -8.078 -7.219 1 96.88 63 GLU A O 1
ATOM 535 N N . HIS A 1 64 ? 3.98 -8.445 -5.203 1 97.94 64 HIS A N 1
ATOM 536 C CA . HIS A 1 64 ? 4.883 -9.555 -4.922 1 97.94 64 HIS A CA 1
ATOM 537 C C . HIS A 1 64 ? 4.719 -10.672 -5.945 1 97.94 64 HIS A C 1
ATOM 539 O O . HIS A 1 64 ? 5.703 -11.172 -6.488 1 97.94 64 HIS A O 1
ATOM 545 N N . SER A 1 65 ? 3.477 -11.016 -6.207 1 97.94 65 SER A N 1
ATOM 546 C CA . SER A 1 65 ? 3.195 -12.094 -7.148 1 97.94 65 SER A CA 1
ATOM 547 C C . SER A 1 65 ? 3.691 -11.75 -8.547 1 97.94 65 SER A C 1
ATOM 549 O O . SER A 1 65 ? 4.199 -12.617 -9.266 1 97.94 65 SER A O 1
ATOM 551 N N . LEU A 1 66 ? 3.553 -10.531 -8.945 1 97.94 66 LEU A N 1
ATOM 552 C CA . LEU A 1 66 ? 4.074 -10.094 -10.234 1 97.94 66 LEU A CA 1
ATOM 553 C C . LEU A 1 66 ? 5.59 -10.25 -10.289 1 97.94 66 LEU A C 1
ATOM 555 O O . LEU A 1 66 ? 6.137 -10.727 -11.289 1 97.94 66 LEU A O 1
ATOM 559 N N . GLY A 1 67 ? 6.211 -9.812 -9.227 1 97.88 67 GLY A N 1
ATOM 560 C CA . GLY A 1 67 ? 7.656 -9.938 -9.156 1 97.88 67 GLY A CA 1
ATOM 561 C C . GLY A 1 67 ? 8.133 -11.383 -9.227 1 97.88 67 GLY A C 1
ATOM 562 O O . GLY A 1 67 ? 9.125 -11.68 -9.898 1 97.88 67 GLY A O 1
ATOM 563 N N . VAL A 1 68 ? 7.391 -12.242 -8.594 1 97.69 68 VAL A N 1
ATOM 564 C CA . VAL A 1 68 ? 7.762 -13.656 -8.586 1 97.69 68 VAL A CA 1
ATOM 565 C C . VAL A 1 68 ? 7.59 -14.242 -9.984 1 97.69 68 VAL A C 1
ATOM 567 O O . VAL A 1 68 ? 8.438 -15.016 -10.445 1 97.69 68 VAL A O 1
ATOM 570 N N . ALA A 1 69 ? 6.523 -13.945 -10.633 1 97.06 69 ALA A N 1
ATOM 571 C CA . ALA A 1 69 ? 6.305 -14.406 -12 1 97.06 69 ALA A CA 1
ATOM 572 C C . ALA A 1 69 ? 7.445 -13.969 -12.914 1 97.06 69 ALA A C 1
ATOM 574 O O . ALA A 1 69 ? 7.93 -14.75 -13.734 1 97.06 69 ALA A O 1
ATOM 575 N N . TYR A 1 70 ? 7.852 -12.773 -12.75 1 97.81 70 TYR A N 1
ATOM 576 C CA . TYR A 1 70 ? 8.938 -12.219 -13.547 1 97.81 70 TYR A CA 1
ATOM 577 C C . TYR A 1 70 ? 10.242 -12.969 -13.305 1 97.81 70 TYR A C 1
ATOM 579 O O . TYR A 1 70 ? 10.906 -13.398 -14.25 1 97.81 70 TYR A O 1
ATOM 587 N N . LEU A 1 71 ? 10.57 -13.117 -12.039 1 97.94 71 LEU A N 1
ATOM 588 C CA . LEU A 1 71 ? 11.82 -13.781 -11.68 1 97.94 71 LEU A CA 1
ATOM 589 C C . LEU A 1 71 ? 11.805 -15.25 -12.086 1 97.94 71 LEU A C 1
ATOM 591 O O . LEU A 1 71 ? 12.836 -15.805 -12.453 1 97.94 71 LEU A O 1
ATOM 595 N N . ALA A 1 72 ? 10.625 -15.883 -11.969 1 96.62 72 ALA A N 1
ATOM 596 C CA . ALA A 1 72 ? 10.484 -17.266 -12.445 1 96.62 72 ALA A CA 1
ATOM 597 C C . ALA A 1 72 ? 10.812 -17.359 -13.93 1 96.62 72 ALA A C 1
ATOM 599 O O . ALA A 1 72 ? 11.531 -18.281 -14.352 1 96.62 72 ALA A O 1
ATOM 600 N N . GLY A 1 73 ? 10.297 -16.438 -14.664 1 97 73 GLY A N 1
ATOM 601 C CA . GLY A 1 73 ? 10.617 -16.375 -16.078 1 97 73 GLY A CA 1
ATOM 602 C C . GLY A 1 73 ? 12.086 -16.156 -16.359 1 97 73 GLY A C 1
ATOM 603 O O . GLY A 1 73 ? 12.672 -16.844 -17.203 1 97 73 GLY A O 1
ATOM 604 N N . GLU A 1 74 ? 12.68 -15.266 -15.633 1 97.56 74 GLU A N 1
ATOM 605 C CA . GLU A 1 74 ? 14.102 -14.984 -15.812 1 97.56 74 GLU A CA 1
ATOM 606 C C . GLU A 1 74 ? 14.953 -16.219 -15.539 1 97.56 74 GLU A C 1
ATOM 608 O O . GLU A 1 74 ? 15.883 -16.516 -16.297 1 97.56 74 GLU A O 1
ATOM 613 N N . LEU A 1 75 ? 14.633 -16.922 -14.5 1 97.31 75 LEU A N 1
ATOM 614 C CA . LEU A 1 75 ? 15.43 -18.094 -14.117 1 97.31 75 LEU A CA 1
ATOM 615 C C . LEU A 1 75 ? 15.273 -19.219 -15.125 1 97.31 75 LEU A C 1
ATOM 617 O O . LEU A 1 75 ? 16.266 -19.781 -15.602 1 97.31 75 LEU A O 1
ATOM 621 N N . VAL A 1 76 ? 14.055 -19.562 -15.5 1 96.56 76 VAL A N 1
ATOM 622 C CA . VAL A 1 76 ? 13.812 -20.703 -16.391 1 96.56 76 VAL A CA 1
ATOM 623 C C . VAL A 1 76 ? 14.383 -20.391 -17.781 1 96.56 76 VAL A C 1
ATOM 625 O O . VAL A 1 76 ? 14.906 -21.281 -18.453 1 96.56 76 VAL A O 1
ATOM 628 N N . GLU A 1 77 ? 14.266 -19.172 -18.188 1 97.12 77 GLU A N 1
ATOM 629 C CA . GLU A 1 77 ? 14.828 -18.781 -19.469 1 97.12 77 GLU A CA 1
ATOM 630 C C . GLU A 1 77 ? 16.344 -18.828 -19.453 1 97.12 77 GLU A C 1
ATOM 632 O O . GLU A 1 77 ? 16.984 -19.203 -20.438 1 97.12 77 GLU A O 1
ATOM 637 N N . ALA A 1 78 ? 16.891 -18.375 -18.359 1 96.5 78 ALA A N 1
ATOM 638 C CA . ALA A 1 78 ? 18.344 -18.469 -18.219 1 96.5 78 ALA A CA 1
ATOM 639 C C . ALA A 1 78 ? 18.812 -19.922 -18.297 1 96.5 78 ALA A C 1
ATOM 641 O O . ALA A 1 78 ? 19.797 -20.234 -18.969 1 96.5 78 ALA A O 1
ATOM 642 N N . LEU A 1 79 ? 18.141 -20.844 -17.625 1 96.31 79 LEU A N 1
ATOM 643 C CA . LEU A 1 79 ? 18.469 -22.266 -17.672 1 96.31 79 LEU A CA 1
ATOM 644 C C . LEU A 1 79 ? 18.328 -22.812 -19.094 1 96.31 79 LEU A C 1
ATOM 646 O O . LEU A 1 79 ? 19.172 -23.578 -19.547 1 96.31 79 LEU A O 1
ATOM 650 N N . SER A 1 80 ? 17.266 -22.406 -19.719 1 96.62 80 SER A N 1
ATOM 651 C CA . SER A 1 80 ? 17 -22.859 -21.078 1 96.62 80 SER A CA 1
ATOM 652 C C . SER A 1 80 ? 18.109 -22.422 -22.016 1 96.62 80 SER A C 1
ATOM 654 O O . SER A 1 80 ? 18.547 -23.203 -22.875 1 96.62 80 SER A O 1
ATOM 656 N N . ARG A 1 81 ? 18.547 -21.234 -21.891 1 96.25 81 ARG A N 1
ATOM 657 C CA . ARG A 1 81 ? 19.594 -20.688 -22.75 1 96.25 81 ARG A CA 1
ATOM 658 C C . ARG A 1 81 ? 20.938 -21.328 -22.469 1 96.25 81 ARG A C 1
ATOM 660 O O . ARG A 1 81 ? 21.688 -21.656 -23.391 1 96.25 81 ARG A O 1
ATOM 667 N N . LYS A 1 82 ? 21.25 -21.594 -21.312 1 95.25 82 LYS A N 1
ATOM 668 C CA . LYS A 1 82 ? 22.578 -22.062 -20.906 1 95.25 82 LYS A CA 1
ATOM 669 C C . LYS A 1 82 ? 22.672 -23.594 -21.031 1 95.25 82 LYS A C 1
ATOM 671 O O . LYS A 1 82 ? 23.766 -24.125 -21.219 1 95.25 82 LYS A O 1
ATOM 676 N N . GLN A 1 83 ? 21.531 -24.266 -20.828 1 96.44 83 GLN A N 1
ATOM 677 C CA . GLN A 1 83 ? 21.516 -25.719 -20.906 1 96.44 83 GLN A CA 1
ATOM 678 C C . GLN A 1 83 ? 20.422 -26.203 -21.859 1 96.44 83 GLN A C 1
ATOM 680 O O . GLN A 1 83 ? 19.438 -26.828 -21.422 1 96.44 83 GLN A O 1
ATOM 685 N N . PRO A 1 84 ? 20.703 -26.125 -23.125 1 96 84 PRO A N 1
ATOM 686 C CA . PRO A 1 84 ? 19.703 -26.531 -24.125 1 96 84 PRO A CA 1
ATOM 687 C C . PRO A 1 84 ? 19.344 -28 -24.031 1 96 84 PRO A C 1
ATOM 689 O O . PRO A 1 84 ? 18.25 -28.406 -24.453 1 96 84 PRO A O 1
ATOM 692 N N . GLU A 1 85 ? 20.188 -28.797 -23.453 1 94.56 85 GLU A N 1
ATOM 693 C CA . GLU A 1 85 ? 19.953 -30.234 -23.344 1 94.56 85 GLU A CA 1
ATOM 694 C C . GLU A 1 85 ? 18.797 -30.531 -22.391 1 94.56 85 GLU A C 1
ATOM 696 O O . GLU A 1 85 ? 18.266 -31.641 -22.391 1 94.56 85 GLU A O 1
ATOM 701 N N . LEU A 1 86 ? 18.375 -29.562 -21.609 1 94.62 86 LEU A N 1
ATOM 702 C CA . LEU A 1 86 ? 17.25 -29.75 -20.688 1 94.62 86 LEU A CA 1
ATOM 703 C C . LEU A 1 86 ? 15.922 -29.766 -21.453 1 94.62 86 LEU A C 1
ATOM 705 O O . LEU A 1 86 ? 14.898 -30.172 -20.906 1 94.62 86 LEU A O 1
ATOM 709 N N . LYS A 1 87 ? 15.891 -29.25 -22.672 1 94.69 87 LYS A N 1
ATOM 710 C CA . LYS A 1 87 ? 14.734 -29.234 -23.562 1 94.69 87 LYS A CA 1
ATOM 711 C C . LYS A 1 87 ? 13.547 -28.531 -22.922 1 94.69 87 LYS A C 1
ATOM 713 O O . LYS A 1 87 ? 12.438 -29.078 -22.906 1 94.69 87 LYS A O 1
ATOM 718 N N . ILE A 1 88 ? 13.828 -27.391 -22.344 1 94 88 ILE A N 1
ATOM 719 C CA . ILE A 1 88 ? 12.766 -26.531 -21.828 1 94 88 ILE A CA 1
ATOM 720 C C . ILE A 1 88 ? 12.023 -25.875 -22.984 1 94 88 ILE A C 1
ATOM 722 O O . ILE A 1 88 ? 12.633 -25.141 -23.781 1 94 88 ILE A O 1
ATOM 726 N N . ASP A 1 89 ? 10.742 -26.125 -23.156 1 89.5 89 ASP A N 1
ATOM 727 C CA . ASP A 1 89 ? 10.008 -25.516 -24.266 1 89.5 89 ASP A CA 1
ATOM 728 C C . ASP A 1 89 ? 9.18 -24.328 -23.781 1 89.5 89 ASP A C 1
ATOM 730 O O . ASP A 1 89 ? 9.234 -23.953 -22.609 1 89.5 89 ASP A O 1
ATOM 734 N N . ASP A 1 90 ? 8.453 -23.703 -24.703 1 88.31 90 ASP A N 1
ATOM 735 C CA . ASP A 1 90 ? 7.707 -22.484 -24.422 1 88.31 90 ASP A CA 1
ATOM 736 C C . ASP A 1 90 ? 6.578 -22.75 -23.422 1 88.31 90 ASP A C 1
ATOM 738 O O . ASP A 1 90 ? 6.234 -21.891 -22.609 1 88.31 90 ASP A O 1
ATOM 742 N N . ARG A 1 91 ? 6.066 -23.891 -23.5 1 85.56 91 ARG A N 1
ATOM 743 C CA . ARG A 1 91 ? 5 -24.25 -22.578 1 85.56 91 ARG A CA 1
ATOM 744 C C . ARG A 1 91 ? 5.535 -24.391 -21.156 1 85.56 91 ARG A C 1
ATOM 746 O O . ARG A 1 91 ? 4.867 -23.984 -20.188 1 85.56 91 ARG A O 1
ATOM 753 N N . ASP A 1 92 ? 6.73 -24.969 -21.047 1 87.81 92 ASP A N 1
ATOM 754 C CA . ASP A 1 92 ? 7.371 -25.062 -19.734 1 87.81 92 ASP A CA 1
ATOM 755 C C . ASP A 1 92 ? 7.566 -23.672 -19.125 1 87.81 92 ASP A C 1
ATOM 757 O O . ASP A 1 92 ? 7.25 -23.469 -17.953 1 87.81 92 ASP A O 1
ATOM 761 N N . ILE A 1 93 ? 8.062 -22.797 -19.938 1 92.25 93 ILE A N 1
ATOM 762 C CA . ILE A 1 93 ? 8.359 -21.453 -19.5 1 92.25 93 ILE A CA 1
ATOM 763 C C . ILE A 1 93 ? 7.074 -20.75 -19.047 1 92.25 93 ILE A C 1
ATOM 765 O O . ILE A 1 93 ? 7.031 -20.156 -17.969 1 92.25 93 ILE A O 1
ATOM 769 N N . LEU A 1 94 ? 6.074 -20.875 -19.828 1 89.44 94 LEU A N 1
ATOM 770 C CA . LEU A 1 94 ? 4.801 -20.234 -19.516 1 89.44 94 LEU A CA 1
ATOM 771 C C . LEU A 1 94 ? 4.195 -20.828 -18.25 1 89.44 94 LEU A C 1
ATOM 773 O O . LEU A 1 94 ? 3.682 -20.078 -17.406 1 89.44 94 LEU A O 1
ATOM 777 N N . CYS A 1 95 ? 4.328 -22.109 -18.094 1 88.88 95 CYS A N 1
ATOM 778 C CA . CYS A 1 95 ? 3.783 -22.781 -16.906 1 88.88 95 CYS A CA 1
ATOM 779 C C . CYS A 1 95 ? 4.496 -22.312 -15.648 1 88.88 95 CYS A C 1
ATOM 781 O O . CYS A 1 95 ? 3.855 -22.094 -14.617 1 88.88 95 CYS A O 1
ATOM 783 N N . VAL A 1 96 ? 5.785 -22.203 -15.75 1 91.75 96 VAL A N 1
ATOM 784 C CA . VAL A 1 96 ? 6.57 -21.766 -14.602 1 91.75 96 VAL A CA 1
ATOM 785 C C . VAL A 1 96 ? 6.199 -20.328 -14.242 1 91.75 96 VAL A C 1
ATOM 787 O O . VAL A 1 96 ? 6.078 -19.984 -13.062 1 91.75 96 VAL A O 1
ATOM 790 N N . LYS A 1 97 ? 5.996 -19.484 -15.227 1 93.88 97 LYS A N 1
ATOM 791 C CA . LYS A 1 97 ? 5.586 -18.109 -15 1 93.88 97 LYS A CA 1
ATOM 792 C C . LYS A 1 97 ? 4.211 -18.047 -14.344 1 93.88 97 LYS A C 1
ATOM 794 O O . LYS A 1 97 ? 3.986 -17.25 -13.43 1 93.88 97 LYS A O 1
ATOM 799 N N . ILE A 1 98 ? 3.326 -18.859 -14.766 1 92.06 98 ILE A N 1
ATOM 800 C CA . ILE A 1 98 ? 1.98 -18.922 -14.203 1 92.06 98 ILE A CA 1
ATOM 801 C C . ILE A 1 98 ? 2.047 -19.391 -12.75 1 92.06 98 ILE A C 1
ATOM 803 O O . ILE A 1 98 ? 1.37 -18.844 -11.875 1 92.06 98 ILE A O 1
ATOM 807 N N . ALA A 1 99 ? 2.889 -20.391 -12.547 1 92.06 99 ALA A N 1
ATOM 808 C CA . ALA A 1 99 ? 3.062 -20.875 -11.18 1 92.06 99 ALA A CA 1
ATOM 809 C C . ALA A 1 99 ? 3.564 -19.766 -10.258 1 92.06 99 ALA A C 1
ATOM 811 O O . ALA A 1 99 ? 3.092 -19.641 -9.125 1 92.06 99 ALA A O 1
ATOM 812 N N . GLY A 1 100 ? 4.527 -19.031 -10.711 1 95.19 100 GLY A N 1
ATOM 813 C CA . GLY A 1 100 ? 5.023 -17.906 -9.938 1 95.19 100 GLY A CA 1
ATOM 814 C C . GLY A 1 100 ? 3.965 -16.859 -9.672 1 95.19 100 GLY A C 1
ATOM 815 O O . GLY A 1 100 ? 3.857 -16.344 -8.555 1 95.19 100 GLY A O 1
ATOM 816 N N . LEU A 1 101 ? 3.127 -16.578 -10.617 1 96.19 101 LEU A N 1
ATOM 817 C CA . LEU A 1 101 ? 2.086 -15.555 -10.523 1 96.19 101 LEU A CA 1
ATOM 818 C C . LEU A 1 101 ? 1.01 -15.969 -9.523 1 96.19 101 LEU A C 1
ATOM 820 O O . LEU A 1 101 ? 0.5 -15.133 -8.781 1 96.19 101 LEU A O 1
ATOM 824 N N . CYS A 1 102 ? 0.724 -17.266 -9.461 1 94.62 102 CYS A N 1
ATOM 825 C CA . CYS A 1 102 ? -0.493 -17.703 -8.789 1 94.62 102 CYS A CA 1
ATOM 826 C C . CYS A 1 102 ? -0.167 -18.406 -7.469 1 94.62 102 CYS A C 1
ATOM 828 O O . CYS A 1 102 ? -1.068 -18.859 -6.762 1 94.62 102 CYS A O 1
ATOM 830 N N . HIS A 1 103 ? 1.094 -18.469 -7.105 1 93.25 103 HIS A N 1
ATOM 831 C CA . HIS A 1 103 ? 1.501 -19.281 -5.961 1 93.25 103 HIS A CA 1
ATOM 832 C C . HIS A 1 103 ? 0.873 -18.766 -4.672 1 93.25 103 HIS A C 1
ATOM 834 O O . HIS A 1 103 ? 0.654 -19.531 -3.732 1 93.25 103 HIS A O 1
ATOM 840 N N . ASP A 1 104 ? 0.515 -17.469 -4.656 1 95.12 104 ASP A N 1
ATOM 841 C CA . ASP A 1 104 ? 0.055 -16.828 -3.426 1 95.12 104 ASP A CA 1
ATOM 842 C C . ASP A 1 104 ? -1.438 -16.516 -3.498 1 95.12 104 ASP A C 1
ATOM 844 O O . ASP A 1 104 ? -1.953 -15.742 -2.686 1 95.12 104 ASP A O 1
ATOM 848 N N . LEU A 1 105 ? -2.217 -17.109 -4.375 1 95.94 105 LEU A N 1
ATOM 849 C CA . LEU A 1 105 ? -3.627 -16.797 -4.59 1 95.94 105 LEU A CA 1
ATOM 850 C C . LEU A 1 105 ? -4.445 -17.094 -3.338 1 95.94 105 LEU A C 1
ATOM 852 O O . LEU A 1 105 ? -5.48 -16.469 -3.104 1 95.94 105 LEU A O 1
ATOM 856 N N . GLY A 1 106 ? -3.939 -18 -2.551 1 96.44 106 GLY A N 1
ATOM 857 C CA . GLY A 1 106 ? -4.762 -18.547 -1.488 1 96.44 106 GLY A CA 1
ATOM 858 C C . GLY A 1 106 ? -4.574 -17.844 -0.159 1 96.44 106 GLY A C 1
ATOM 859 O O . GLY A 1 106 ? -5.195 -18.219 0.84 1 96.44 106 GLY A O 1
ATOM 860 N N . HIS A 1 107 ? -3.76 -16.797 -0.099 1 97.44 107 HIS A N 1
ATOM 861 C CA . HIS A 1 107 ? -3.566 -16.078 1.157 1 97.44 107 HIS A CA 1
ATOM 862 C C . HIS A 1 107 ? -4.84 -15.359 1.58 1 97.44 107 HIS A C 1
ATOM 864 O O . HIS A 1 107 ? -5.559 -14.82 0.738 1 97.44 107 HIS A O 1
ATOM 870 N N . GLY A 1 108 ? -5.156 -15.391 2.881 1 97.88 108 GLY A N 1
ATOM 871 C CA . GLY A 1 108 ? -6.289 -14.672 3.443 1 97.88 108 GLY A CA 1
ATOM 872 C C . GLY A 1 108 ? -5.902 -13.352 4.074 1 97.88 108 GLY A C 1
ATOM 873 O O . GLY A 1 108 ? -4.797 -12.852 3.855 1 97.88 108 GLY A O 1
ATOM 874 N N . PRO A 1 109 ? -6.879 -12.758 4.832 1 98.25 109 PRO A N 1
ATOM 875 C CA . PRO A 1 109 ? -6.629 -11.453 5.445 1 98.25 109 PRO A CA 1
ATOM 876 C C . PRO A 1 109 ? -5.355 -11.438 6.293 1 98.25 109 PRO A C 1
ATOM 878 O O . PRO A 1 109 ? -5.148 -12.328 7.121 1 98.25 109 PRO A O 1
ATOM 881 N N . PHE A 1 110 ? -4.492 -10.461 6.035 1 97.69 110 PHE A N 1
ATOM 882 C CA . PHE A 1 110 ? -3.242 -10.227 6.75 1 97.69 110 PHE A CA 1
ATOM 883 C C . PHE A 1 110 ? -2.291 -11.406 6.566 1 97.69 110 PHE A C 1
ATOM 885 O O . PHE A 1 110 ? -1.52 -11.734 7.473 1 97.69 110 PHE A O 1
ATOM 892 N N . SER A 1 111 ? -2.428 -12.102 5.465 1 96 111 SER A N 1
ATOM 893 C CA . SER A 1 111 ? -1.484 -13.094 4.957 1 96 111 SER A CA 1
ATOM 894 C C . SER A 1 111 ? -1.317 -14.25 5.941 1 96 111 SER A C 1
ATOM 896 O O . SER A 1 111 ? -2.277 -14.961 6.242 1 96 111 SER A O 1
ATOM 898 N N . HIS A 1 112 ? -0.162 -14.375 6.602 1 93.19 112 HIS A N 1
ATOM 899 C CA . HIS A 1 112 ? 0.153 -15.562 7.398 1 93.19 112 HIS A CA 1
ATOM 900 C C . HIS A 1 112 ? -0.609 -15.555 8.719 1 93.19 112 HIS A C 1
ATOM 902 O O . HIS A 1 112 ? -0.759 -16.594 9.359 1 93.19 112 HIS A O 1
ATOM 908 N N . LEU A 1 113 ? -1.105 -14.445 9.078 1 94.81 113 LEU A N 1
ATOM 909 C CA . LEU A 1 113 ? -1.964 -14.391 10.258 1 94.81 113 LEU A CA 1
ATOM 910 C C . LEU A 1 113 ? -3.188 -15.281 10.078 1 94.81 113 LEU A C 1
ATOM 912 O O . LEU A 1 113 ? -3.604 -15.961 11.023 1 94.81 113 LEU A O 1
ATOM 916 N N . PHE A 1 114 ? -3.734 -15.32 8.93 1 97.06 114 PHE A N 1
ATOM 917 C CA . PHE A 1 114 ? -4.984 -16.016 8.656 1 97.06 114 PHE A CA 1
ATOM 918 C C . PHE A 1 114 ? -4.797 -17.531 8.758 1 97.06 114 PHE A C 1
ATOM 920 O O . PHE A 1 114 ? -5.547 -18.203 9.469 1 97.06 114 PHE A O 1
ATOM 927 N N . ASP A 1 115 ? -3.816 -18.094 8.102 1 93.44 115 ASP A N 1
ATOM 928 C CA . ASP A 1 115 ? -3.633 -19.547 8.094 1 93.44 115 ASP A CA 1
ATOM 929 C C . ASP A 1 115 ? -2.83 -20 9.312 1 93.44 115 ASP A C 1
ATOM 931 O O . ASP A 1 115 ? -2.984 -21.141 9.773 1 93.44 115 ASP A O 1
ATOM 935 N N . GLY A 1 116 ? -2.033 -19.125 9.891 1 92.56 116 GLY A N 1
ATOM 936 C CA . GLY A 1 116 ? -1.138 -19.531 10.961 1 92.56 116 GLY A CA 1
ATOM 937 C C . GLY A 1 116 ? -1.719 -19.312 12.344 1 92.56 116 GLY A C 1
ATOM 938 O O . GLY A 1 116 ? -1.305 -19.953 13.312 1 92.56 116 GLY A O 1
ATOM 939 N N . LYS A 1 117 ? -2.639 -18.391 12.453 1 91.31 117 LYS A N 1
ATOM 940 C CA . LYS A 1 117 ? -3.162 -18.062 13.773 1 91.31 117 LYS A CA 1
ATOM 941 C C . LYS A 1 117 ? -4.684 -18.203 13.812 1 91.31 117 LYS A C 1
ATOM 943 O O . LYS A 1 117 ? -5.227 -18.938 14.633 1 91.31 117 LYS A O 1
ATOM 948 N N . PHE A 1 118 ? -5.371 -17.609 12.914 1 97.69 118 PHE A N 1
ATOM 949 C CA . PHE A 1 118 ? -6.824 -17.516 12.977 1 97.69 118 PHE A CA 1
ATOM 950 C C . PHE A 1 118 ? -7.48 -18.859 12.695 1 97.69 118 PHE A C 1
ATOM 952 O O . PHE A 1 118 ? -8.242 -19.359 13.516 1 97.69 118 PHE A O 1
ATOM 959 N N . ILE A 1 119 ? -7.156 -19.453 11.57 1 97.12 119 ILE A N 1
ATOM 960 C CA . ILE A 1 119 ? -7.852 -20.656 11.141 1 97.12 119 ILE A CA 1
ATOM 961 C C . ILE A 1 119 ? -7.594 -21.781 12.141 1 97.12 119 ILE A C 1
ATOM 963 O O . ILE A 1 119 ? -8.523 -22.484 12.547 1 97.12 119 ILE A O 1
ATOM 967 N N . PRO A 1 120 ? -6.34 -21.938 12.602 1 95.06 120 PRO A N 1
ATOM 968 C CA . PRO A 1 120 ? -6.109 -23.031 13.555 1 95.06 120 PRO A CA 1
ATOM 969 C C . PRO A 1 120 ? -6.949 -22.891 14.82 1 95.06 120 PRO A C 1
ATOM 971 O O . PRO A 1 120 ? -7.336 -23.891 15.43 1 95.06 120 PRO A O 1
ATOM 974 N N . LYS A 1 121 ? -7.281 -21.688 15.219 1 94.62 121 LYS A N 1
ATOM 975 C CA . LYS A 1 121 ? -8.062 -21.453 16.438 1 94.62 121 LYS A CA 1
ATOM 976 C C . LYS A 1 121 ? -9.562 -21.484 16.125 1 94.62 121 LYS A C 1
ATOM 978 O O . LYS A 1 121 ? -10.352 -22 16.938 1 94.62 121 LYS A O 1
ATOM 983 N N . ALA A 1 122 ? -9.945 -20.984 14.992 1 97.06 122 ALA A N 1
ATOM 984 C CA . ALA A 1 122 ? -11.359 -20.906 14.633 1 97.06 122 ALA A CA 1
ATOM 985 C C . ALA A 1 122 ? -11.867 -22.266 14.164 1 97.06 122 ALA A C 1
ATOM 987 O O . ALA A 1 122 ? -13.047 -22.594 14.344 1 97.06 122 ALA A O 1
ATOM 988 N N . ARG A 1 123 ? -11 -22.984 13.516 1 96.88 123 ARG A N 1
ATOM 989 C CA . ARG A 1 123 ? -11.297 -24.328 13.008 1 96.88 123 ARG A CA 1
ATOM 990 C C . ARG A 1 123 ? -10.227 -25.328 13.43 1 96.88 123 ARG A C 1
ATOM 992 O O . ARG A 1 123 ? -9.477 -25.828 12.594 1 96.88 123 ARG A O 1
ATOM 999 N N . PRO A 1 124 ? -10.258 -25.719 14.656 1 93.38 124 PRO A N 1
ATOM 1000 C CA . PRO A 1 124 ? -9.18 -26.562 15.188 1 93.38 124 PRO A CA 1
ATOM 1001 C C . PRO A 1 124 ? -9.188 -27.969 14.609 1 93.38 124 PRO A C 1
ATOM 1003 O O . PRO A 1 124 ? -8.172 -28.672 14.656 1 93.38 124 PRO A O 1
ATOM 1006 N N . ASP A 1 125 ? -10.211 -28.391 13.969 1 93.25 125 ASP A N 1
ATOM 1007 C CA . ASP A 1 125 ? -10.359 -29.766 13.508 1 93.25 125 ASP A CA 1
ATOM 1008 C C . ASP A 1 125 ? -9.758 -29.938 12.109 1 93.25 125 ASP A C 1
ATOM 1010 O O . ASP A 1 125 ? -9.68 -31.062 11.602 1 93.25 125 ASP A O 1
ATOM 1014 N N . ILE A 1 126 ? -9.352 -28.844 11.562 1 93.38 126 ILE A N 1
ATOM 1015 C CA . ILE A 1 126 ? -8.805 -28.969 10.211 1 93.38 126 ILE A CA 1
ATOM 1016 C C . ILE A 1 126 ? -7.406 -28.359 10.164 1 93.38 126 ILE A C 1
ATOM 1018 O O . ILE A 1 126 ? -7.094 -27.438 10.914 1 93.38 126 ILE A O 1
ATOM 1022 N N . LYS A 1 127 ? -6.602 -29.016 9.344 1 88.88 127 LYS A N 1
ATOM 1023 C CA . LYS A 1 127 ? -5.316 -28.422 8.977 1 88.88 127 LYS A CA 1
ATOM 1024 C C . LYS A 1 127 ? -5.398 -27.719 7.617 1 88.88 127 LYS A C 1
ATOM 1026 O O . LYS A 1 127 ? -5.68 -28.359 6.602 1 88.88 127 LYS A O 1
ATOM 1031 N N . TRP A 1 128 ? -5.273 -26.469 7.66 1 92.06 128 TRP A N 1
ATOM 1032 C CA . TRP A 1 128 ? -5.465 -25.656 6.457 1 92.06 128 TRP A CA 1
ATOM 1033 C C . TRP A 1 128 ? -4.301 -24.703 6.246 1 92.06 128 TRP A C 1
ATOM 1035 O O . TRP A 1 128 ? -3.82 -24.078 7.195 1 92.06 128 TRP A O 1
ATOM 1045 N N . LYS A 1 129 ? -3.771 -24.672 5.008 1 89.56 129 LYS A N 1
ATOM 1046 C CA . LYS A 1 129 ? -2.707 -23.75 4.625 1 89.56 129 LYS A CA 1
ATOM 1047 C C . LYS A 1 129 ? -3.08 -22.969 3.363 1 89.56 129 LYS A C 1
ATOM 1049 O O . LYS A 1 129 ? -3.869 -23.453 2.545 1 89.56 129 LYS A O 1
ATOM 1054 N N . HIS A 1 130 ? -2.541 -21.797 3.186 1 91.56 130 HIS A N 1
ATOM 1055 C CA . HIS A 1 130 ? -2.857 -20.938 2.045 1 91.56 130 HIS A CA 1
ATOM 1056 C C . HIS A 1 130 ? -2.453 -21.609 0.733 1 91.56 130 HIS A C 1
ATOM 1058 O O . HIS A 1 130 ? -3.023 -21.312 -0.319 1 91.56 130 HIS A O 1
ATOM 1064 N N . GLU A 1 131 ? -1.483 -22.547 0.767 1 86.94 131 GLU A N 1
ATOM 1065 C CA . GLU A 1 131 ? -1.058 -23.234 -0.449 1 86.94 131 GLU A CA 1
ATOM 1066 C C . GLU A 1 131 ? -2.197 -24.047 -1.048 1 86.94 131 GLU A C 1
ATOM 1068 O O . GLU A 1 131 ? -2.4 -24.047 -2.264 1 86.94 131 GLU A O 1
ATOM 1073 N N . GLU A 1 132 ? -2.902 -24.734 -0.184 1 86.38 132 GLU A N 1
ATOM 1074 C CA . GLU A 1 132 ? -4.066 -25.484 -0.634 1 86.38 132 GLU A CA 1
ATOM 1075 C C . GLU A 1 132 ? -5.133 -24.562 -1.221 1 86.38 132 GLU A C 1
ATOM 1077 O O . GLU A 1 132 ? -5.746 -24.891 -2.24 1 86.38 132 GLU A O 1
ATOM 1082 N N . ALA A 1 133 ? -5.305 -23.5 -0.55 1 92.5 133 ALA A N 1
ATOM 1083 C CA . ALA A 1 133 ? -6.289 -22.531 -1.021 1 92.5 133 ALA A CA 1
ATOM 1084 C C . ALA A 1 133 ? -5.867 -21.922 -2.357 1 92.5 133 ALA A C 1
ATOM 1086 O O . ALA A 1 133 ? -6.715 -21.594 -3.193 1 92.5 133 ALA A O 1
ATOM 1087 N N . SER A 1 134 ? -4.551 -21.766 -2.549 1 93.19 134 SER A N 1
ATOM 1088 C CA . SER A 1 134 ? -4.066 -21.219 -3.814 1 93.19 134 SER A CA 1
ATOM 1089 C C . SER A 1 134 ? -4.441 -22.125 -4.984 1 93.19 134 SER A C 1
ATOM 1091 O O . SER A 1 134 ? -4.832 -21.641 -6.051 1 93.19 134 SER A O 1
ATOM 1093 N N . VAL A 1 135 ? -4.348 -23.406 -4.785 1 89.75 135 VAL A N 1
ATOM 1094 C CA . VAL A 1 135 ? -4.703 -24.359 -5.824 1 89.75 135 VAL A CA 1
ATOM 1095 C C . VAL A 1 135 ? -6.199 -24.281 -6.109 1 89.75 135 VAL A C 1
ATOM 1097 O O . VAL A 1 135 ? -6.613 -24.203 -7.27 1 89.75 135 VAL A O 1
ATOM 1100 N N . LYS A 1 136 ? -6.957 -24.266 -5.055 1 91.06 136 LYS A N 1
ATOM 1101 C CA . LYS A 1 136 ? -8.406 -24.203 -5.215 1 91.06 136 LYS A CA 1
ATOM 1102 C C . LYS A 1 136 ? -8.82 -22.891 -5.887 1 91.06 136 LYS A C 1
ATOM 1104 O O . LYS A 1 136 ? -9.727 -22.875 -6.723 1 91.06 136 LYS A O 1
ATOM 1109 N N . MET A 1 137 ? -8.195 -21.812 -5.457 1 95.06 137 MET A N 1
ATOM 1110 C CA . MET A 1 137 ? -8.492 -20.516 -6.047 1 95.06 137 MET A CA 1
ATOM 1111 C C . MET A 1 137 ? -8.117 -20.484 -7.523 1 95.06 137 MET A C 1
ATOM 1113 O O . MET A 1 137 ? -8.805 -19.875 -8.336 1 95.06 137 MET A O 1
ATOM 1117 N N . PHE A 1 138 ? -7.008 -21.109 -7.883 1 92.38 138 PHE A N 1
ATOM 1118 C CA . PHE A 1 138 ? -6.598 -21.203 -9.281 1 92.38 138 PHE A CA 1
ATOM 1119 C C . PHE A 1 138 ? -7.633 -21.969 -10.094 1 92.38 138 PHE A C 1
ATOM 1121 O O . PHE A 1 138 ? -7.988 -21.562 -11.203 1 92.38 138 PHE A O 1
ATOM 1128 N N . ASP A 1 139 ? -8.094 -23.062 -9.516 1 88.56 139 ASP A N 1
ATOM 1129 C CA . ASP A 1 139 ? -9.133 -23.844 -10.18 1 88.56 139 ASP A CA 1
ATOM 1130 C C . ASP A 1 139 ? -10.391 -23 -10.398 1 88.56 139 ASP A C 1
ATOM 1132 O O . ASP A 1 139 ? -11 -23.047 -11.469 1 88.56 139 ASP A O 1
ATOM 1136 N N . TYR A 1 140 ? -10.719 -22.297 -9.367 1 92.38 140 TYR A N 1
ATOM 1137 C CA . TYR A 1 140 ? -11.883 -21.422 -9.453 1 92.38 140 TYR A CA 1
ATOM 1138 C C . TYR A 1 140 ? -11.688 -20.344 -10.523 1 92.38 140 TYR A C 1
ATOM 1140 O O . TYR A 1 140 ? -12.609 -20.047 -11.289 1 92.38 140 TYR A O 1
ATOM 1148 N N . LEU A 1 141 ? -10.523 -19.797 -10.57 1 91.62 141 LEU A N 1
ATOM 1149 C CA . LEU A 1 141 ? -10.148 -18.797 -11.562 1 91.62 141 LEU A CA 1
ATOM 1150 C C . LEU A 1 141 ? -10.258 -19.359 -12.977 1 91.62 141 LEU A C 1
ATOM 1152 O O . LEU A 1 141 ? -10.68 -18.656 -13.898 1 91.62 141 LEU A O 1
ATOM 1156 N N . MET A 1 142 ? -9.938 -20.578 -13.172 1 86.12 142 MET A N 1
ATOM 1157 C CA . MET A 1 142 ? -9.898 -21.234 -14.477 1 86.12 142 MET A CA 1
ATOM 1158 C C . MET A 1 142 ? -11.312 -21.531 -14.984 1 86.12 142 MET A C 1
ATOM 1160 O O . MET A 1 142 ? -11.5 -21.812 -16.156 1 86.12 142 MET A O 1
ATOM 1164 N N . GLU A 1 143 ? -12.203 -21.422 -14.062 1 83.5 143 GLU A N 1
ATOM 1165 C CA . GLU A 1 143 ? -13.594 -21.609 -14.484 1 83.5 143 GLU A CA 1
ATOM 1166 C C . GLU A 1 143 ? -14.062 -20.422 -15.328 1 83.5 143 GLU A C 1
ATOM 1168 O O . GLU A 1 143 ? -15.07 -20.516 -16.031 1 83.5 143 GLU A O 1
ATOM 1173 N N . ASP A 1 144 ? -13.336 -19.344 -15.203 1 80.5 144 ASP A N 1
ATOM 1174 C CA . ASP A 1 144 ? -13.625 -18.188 -16.047 1 80.5 144 ASP A CA 1
ATOM 1175 C C . ASP A 1 144 ? -13.406 -18.516 -17.516 1 80.5 144 ASP A C 1
ATOM 1177 O O . ASP A 1 144 ? -12.305 -18.891 -17.922 1 80.5 144 ASP A O 1
ATOM 1181 N N . ASP A 1 145 ? -14.328 -18.297 -18.312 1 70.06 145 ASP A N 1
ATOM 1182 C CA . ASP A 1 145 ? -14.32 -18.688 -19.734 1 70.06 145 ASP A CA 1
ATOM 1183 C C . ASP A 1 145 ? -13.211 -17.969 -20.484 1 70.06 145 ASP A C 1
ATOM 1185 O O . ASP A 1 145 ? -12.57 -18.547 -21.359 1 70.06 145 ASP A O 1
ATOM 1189 N N . GLU A 1 146 ? -13.055 -16.766 -20.109 1 74.62 146 GLU A N 1
ATOM 1190 C CA . GLU A 1 146 ? -12.062 -15.992 -20.844 1 74.62 146 GLU A CA 1
ATOM 1191 C C . GLU A 1 146 ? -10.648 -16.516 -20.578 1 74.62 146 GLU A C 1
ATOM 1193 O O . GLU A 1 146 ? -9.828 -16.562 -21.5 1 74.62 146 GLU A O 1
ATOM 1198 N N . VAL A 1 147 ? -10.383 -16.922 -19.453 1 83.62 147 VAL A N 1
ATOM 1199 C CA . VAL A 1 147 ? -9.062 -17.438 -19.094 1 83.62 147 VAL A CA 1
ATOM 1200 C C . VAL A 1 147 ? -8.852 -18.812 -19.734 1 83.62 147 VAL A C 1
ATOM 1202 O O . VAL A 1 147 ? -7.793 -19.078 -20.297 1 83.62 147 VAL A O 1
ATOM 1205 N N . GLU A 1 148 ? -9.836 -19.594 -19.703 1 78.06 148 GLU A N 1
ATOM 1206 C CA . GLU A 1 148 ? -9.742 -20.922 -20.281 1 78.06 148 GLU A CA 1
ATOM 1207 C C . GLU A 1 148 ? -9.5 -20.859 -21.781 1 78.06 148 GLU A C 1
ATOM 1209 O O . GLU A 1 148 ? -8.719 -21.641 -22.328 1 78.06 148 GLU A O 1
ATOM 1214 N N . GLU A 1 149 ? -10.172 -19.953 -22.344 1 77.81 149 GLU A N 1
ATOM 1215 C CA . GLU A 1 149 ? -10.008 -19.781 -23.781 1 77.81 149 GLU A CA 1
ATOM 1216 C C . GLU A 1 149 ? -8.586 -19.344 -24.141 1 77.81 149 GLU A C 1
ATOM 1218 O O . GLU A 1 149 ? -8.008 -19.828 -25.109 1 77.81 149 GLU A O 1
ATOM 1223 N N . GLU A 1 150 ? -8.141 -18.453 -23.375 1 80.81 150 GLU A N 1
ATOM 1224 C CA . GLU A 1 150 ? -6.785 -17.969 -23.625 1 80.81 150 GLU A CA 1
ATOM 1225 C C . GLU A 1 150 ? -5.758 -19.078 -23.391 1 80.81 150 GLU A C 1
ATOM 1227 O O . GLU A 1 150 ? -4.754 -19.156 -24.109 1 80.81 150 GLU A O 1
ATOM 1232 N N . MET A 1 151 ? -5.977 -19.859 -22.453 1 79 151 MET A N 1
ATOM 1233 C CA . MET A 1 151 ? -5.082 -20.984 -22.188 1 79 151 MET A CA 1
ATOM 1234 C C . MET A 1 151 ? -5.043 -21.953 -23.359 1 79 151 MET A C 1
ATOM 1236 O O . MET A 1 151 ? -3.98 -22.453 -23.719 1 79 151 MET A O 1
ATOM 1240 N N . SER A 1 152 ? -6.16 -22.172 -23.891 1 75.12 152 SER A N 1
ATOM 1241 C CA . SER A 1 152 ? -6.254 -23.078 -25.031 1 75.12 152 SER A CA 1
ATOM 1242 C C . SER A 1 152 ? -5.551 -22.5 -26.25 1 75.12 152 SER A C 1
ATOM 1244 O O . SER A 1 152 ? -4.98 -23.25 -27.047 1 75.12 152 SER A O 1
ATOM 1246 N N . GLU A 1 153 ? -5.617 -21.219 -26.312 1 76.44 153 GLU A N 1
ATOM 1247 C CA . GLU A 1 153 ? -4.969 -20.547 -27.438 1 76.44 153 GLU A CA 1
ATOM 1248 C C . GLU A 1 153 ? -3.459 -20.766 -27.406 1 76.44 153 GLU A C 1
ATOM 1250 O O . GLU A 1 153 ? -2.812 -20.828 -28.453 1 76.44 153 GLU A O 1
ATOM 1255 N N . TYR A 1 154 ? -3.021 -20.906 -26.234 1 73.94 154 TYR A N 1
ATOM 1256 C CA . TYR A 1 154 ? -1.578 -21.078 -26.109 1 73.94 154 TYR A CA 1
ATOM 1257 C C . TYR A 1 154 ? -1.213 -22.531 -25.891 1 73.94 154 TYR A C 1
ATOM 1259 O O . TYR A 1 154 ? -0.123 -22.844 -25.406 1 73.94 154 TYR A O 1
ATOM 1267 N N . HIS A 1 155 ? -2.156 -23.422 -26.141 1 69.94 155 HIS A N 1
ATOM 1268 C CA . HIS A 1 155 ? -1.977 -24.859 -26.219 1 69.94 155 HIS A CA 1
ATOM 1269 C C . HIS A 1 155 ? -1.585 -25.453 -24.875 1 69.94 155 HIS A C 1
ATOM 1271 O O . HIS A 1 155 ? -0.747 -26.359 -24.797 1 69.94 155 HIS A O 1
ATOM 1277 N N . LEU A 1 156 ? -1.987 -24.781 -23.922 1 73.31 156 LEU A N 1
ATOM 1278 C CA . LEU A 1 156 ? -1.783 -25.391 -22.609 1 73.31 156 LEU A CA 1
ATOM 1279 C C . LEU A 1 156 ? -2.832 -26.453 -22.344 1 73.31 156 LEU A C 1
ATOM 1281 O O . LEU A 1 156 ? -4.004 -26.297 -22.688 1 73.31 156 LEU A O 1
ATOM 1285 N N . THR A 1 157 ? -2.361 -27.641 -22.016 1 67.25 157 THR A N 1
ATOM 1286 C CA . THR A 1 157 ? -3.236 -28.781 -21.781 1 67.25 157 THR A CA 1
ATOM 1287 C C . THR A 1 157 ? -3.471 -28.969 -20.281 1 67.25 157 THR A C 1
ATOM 1289 O O . THR A 1 157 ? -2.861 -28.281 -19.453 1 67.25 157 THR A O 1
ATOM 1292 N N . ASP A 1 158 ? -4.379 -29.797 -20 1 64.94 158 ASP A N 1
ATOM 1293 C CA . ASP A 1 158 ? -4.668 -30.141 -18.609 1 64.94 158 ASP A CA 1
ATOM 1294 C C . ASP A 1 158 ? -3.41 -30.641 -17.891 1 64.94 158 ASP A C 1
ATOM 1296 O O . ASP A 1 158 ? -3.256 -30.453 -16.688 1 64.94 158 ASP A O 1
ATOM 1300 N N . GLN A 1 159 ? -2.615 -31.203 -18.672 1 60.88 159 GLN A N 1
ATOM 1301 C CA . GLN A 1 159 ? -1.361 -31.688 -18.094 1 60.88 159 GLN A CA 1
ATOM 1302 C C . GLN A 1 159 ? -0.458 -30.531 -17.688 1 60.88 159 GLN A C 1
ATOM 1304 O O . GLN A 1 159 ? 0.346 -30.656 -16.766 1 60.88 159 GLN A O 1
ATOM 1309 N N . ASP A 1 160 ? -0.698 -29.484 -18.406 1 66.25 160 ASP A N 1
ATOM 1310 C CA . ASP A 1 160 ? 0.135 -28.312 -18.141 1 66.25 160 ASP A CA 1
ATOM 1311 C C . ASP A 1 160 ? -0.353 -27.562 -16.906 1 66.25 160 ASP A C 1
ATOM 1313 O O . ASP A 1 160 ? 0.451 -27.016 -16.141 1 66.25 160 ASP A O 1
ATOM 1317 N N . ILE A 1 161 ? -1.631 -27.547 -16.875 1 59.78 161 ILE A N 1
ATOM 1318 C CA . ILE A 1 161 ? -2.244 -26.688 -15.867 1 59.78 161 ILE A CA 1
ATOM 1319 C C . ILE A 1 161 ? -2.338 -27.422 -14.531 1 59.78 161 ILE A C 1
ATOM 1321 O O . ILE A 1 161 ? -2.379 -26.797 -13.469 1 59.78 161 ILE A O 1
ATOM 1325 N N . ASN A 1 162 ? -2.346 -28.734 -14.578 1 53.44 162 ASN A N 1
ATOM 1326 C CA . ASN A 1 162 ? -2.391 -29.422 -13.297 1 53.44 162 ASN A CA 1
ATOM 1327 C C . ASN A 1 162 ? -1.172 -29.094 -12.438 1 53.44 162 ASN A C 1
ATOM 1329 O O . ASN A 1 162 ? -0.145 -29.766 -12.523 1 53.44 162 ASN A O 1
ATOM 1333 N N . ILE A 1 163 ? -1.141 -27.766 -12.25 1 49.47 163 ILE A N 1
ATOM 1334 C CA . ILE A 1 163 ? -0.056 -27.172 -11.469 1 49.47 163 ILE A CA 1
ATOM 1335 C C . ILE A 1 163 ? -0.183 -27.625 -10.008 1 49.47 163 ILE A C 1
ATOM 1337 O O . ILE A 1 163 ? -1.146 -27.266 -9.328 1 49.47 163 ILE A O 1
ATOM 1341 N N . GLU A 1 164 ? 0.191 -28.828 -9.672 1 46.09 164 GLU A N 1
ATOM 1342 C CA . GLU A 1 164 ? 0.354 -28.969 -8.227 1 46.09 164 GLU A CA 1
ATOM 1343 C C . GLU A 1 164 ? 1.314 -27.922 -7.672 1 46.09 164 GLU A C 1
ATOM 1345 O O . GLU A 1 164 ? 2.498 -27.922 -8.016 1 46.09 164 GLU A O 1
ATOM 1350 N N . PHE A 1 165 ? 0.832 -26.609 -7.496 1 45.75 165 PHE A N 1
ATOM 1351 C CA . PHE A 1 165 ? 1.703 -25.672 -6.809 1 45.75 165 PHE A CA 1
ATOM 1352 C C . PHE A 1 165 ? 2.512 -26.359 -5.723 1 45.75 165 PHE A C 1
ATOM 1354 O O . PHE A 1 165 ? 2.025 -27.297 -5.082 1 45.75 165 PHE A O 1
ATOM 1361 N N . PRO A 1 166 ? 3.816 -26.328 -5.855 1 39 166 PRO A N 1
ATOM 1362 C CA . PRO A 1 166 ? 4.527 -26.984 -4.762 1 39 166 PRO A CA 1
ATOM 1363 C C . PRO A 1 166 ? 3.836 -26.797 -3.412 1 39 166 PRO A C 1
ATOM 1365 O O . PRO A 1 166 ? 3.559 -25.672 -3.004 1 39 166 PRO A O 1
ATOM 1368 N N . GLN A 1 167 ? 2.771 -27.469 -3.119 1 36.5 167 GLN A N 1
ATOM 1369 C CA . GLN A 1 167 ? 2.373 -27.547 -1.718 1 36.5 167 GLN A CA 1
ATOM 1370 C C . GLN A 1 167 ? 3.543 -27.219 -0.795 1 36.5 167 GLN A C 1
ATOM 1372 O O . GLN A 1 167 ? 4.688 -27.578 -1.085 1 36.5 167 GLN A O 1
ATOM 1377 N N . THR A 1 168 ? 3.467 -26.031 -0.138 1 34.53 168 THR A N 1
ATOM 1378 C CA . THR A 1 168 ? 4.445 -25.938 0.94 1 34.53 168 THR A CA 1
ATOM 1379 C C . THR A 1 168 ? 4.93 -27.328 1.353 1 34.53 168 THR A C 1
ATOM 1381 O O . THR A 1 168 ? 4.137 -28.156 1.802 1 34.53 168 THR A O 1
ATOM 1384 N N . LEU A 1 169 ? 5.812 -27.812 0.669 1 33.22 169 LEU A N 1
ATOM 1385 C CA . LEU A 1 169 ? 6.66 -28.938 1.033 1 33.22 169 LEU A CA 1
ATOM 1386 C C . LEU A 1 169 ? 6.93 -28.953 2.533 1 33.22 169 LEU A C 1
ATOM 1388 O O . LEU A 1 169 ? 7.762 -29.734 3.01 1 33.22 169 LEU A O 1
ATOM 1392 N N . SER A 1 170 ? 6.465 -28.047 3.338 1 31.66 170 SER A N 1
ATOM 1393 C CA . SER A 1 170 ? 6.891 -28.453 4.672 1 31.66 170 SER A CA 1
ATOM 1394 C C . SER A 1 170 ? 6.703 -29.953 4.883 1 31.66 170 SER A C 1
ATOM 1396 O O . SER A 1 170 ? 7.586 -30.625 5.422 1 31.66 170 SER A O 1
ATOM 1398 N N . ASN A 1 171 ? 5.336 -30.312 5.059 1 29.12 171 ASN A N 1
ATOM 1399 C CA . ASN A 1 171 ? 5.129 -31.719 5.402 1 29.12 171 ASN A CA 1
ATOM 1400 C C . ASN A 1 171 ? 5.27 -32.625 4.18 1 29.12 171 ASN A C 1
ATOM 1402 O O . ASN A 1 171 ? 4.809 -33.781 4.191 1 29.12 171 ASN A O 1
ATOM 1406 N N . VAL A 1 172 ? 5.262 -32.094 3.109 1 29.61 172 VAL A N 1
ATOM 1407 C CA . VAL A 1 172 ? 5.496 -33.156 2.148 1 29.61 172 VAL A CA 1
ATOM 1408 C C . VAL A 1 172 ? 6.895 -33.75 2.346 1 29.61 172 VAL A C 1
ATOM 1410 O O . VAL A 1 172 ? 7.895 -33.062 2.096 1 29.61 172 VAL A O 1
ATOM 1413 N N . THR A 1 173 ? 7.121 -34.375 3.32 1 28.73 173 THR A N 1
ATOM 1414 C CA . THR A 1 173 ? 8.047 -35.5 3.158 1 28.73 173 THR A CA 1
ATOM 1415 C C . THR A 1 173 ? 7.941 -36.094 1.757 1 28.73 173 THR A C 1
ATOM 1417 O O . THR A 1 173 ? 6.914 -36.656 1.398 1 28.73 173 THR A O 1
ATOM 1420 N N . ILE A 1 174 ? 8.273 -35.406 0.751 1 29.75 174 ILE A N 1
ATOM 1421 C CA . ILE A 1 174 ? 8.586 -36.281 -0.372 1 29.75 174 ILE A CA 1
ATOM 1422 C C . ILE A 1 174 ? 9.086 -37.625 0.149 1 29.75 174 ILE A C 1
ATOM 1424 O O . ILE A 1 174 ? 10.195 -37.719 0.673 1 29.75 174 ILE A O 1
ATOM 1428 N N . VAL A 1 175 ? 8.469 -38.219 1.024 1 28.53 175 VAL A N 1
ATOM 1429 C CA . VAL A 1 175 ? 8.812 -39.625 1.102 1 28.53 175 VAL A CA 1
ATOM 1430 C C . VAL A 1 175 ? 9.047 -40.188 -0.302 1 28.53 175 VAL A C 1
ATOM 1432 O O . VAL A 1 175 ? 8.109 -40.25 -1.109 1 28.53 175 VAL A O 1
ATOM 1435 N N . PHE A 1 176 ? 10.094 -39.844 -0.91 1 29.2 176 PHE A N 1
ATOM 1436 C CA . PHE A 1 176 ? 10.703 -40.656 -1.963 1 29.2 176 PHE A CA 1
ATOM 1437 C C . PHE A 1 176 ? 10.414 -42.156 -1.749 1 29.2 176 PHE A C 1
ATOM 1439 O O . PHE A 1 176 ? 11.062 -43 -2.354 1 29.2 176 PHE A O 1
ATOM 1446 N N . SER A 1 177 ? 9.742 -42.5 -0.805 1 29.42 177 SER A N 1
ATOM 1447 C CA . SER A 1 177 ? 9.711 -43.938 -0.875 1 29.42 177 SER A CA 1
ATOM 1448 C C . SER A 1 177 ? 9.156 -44.438 -2.211 1 29.42 177 SER A C 1
ATOM 1450 O O . SER A 1 177 ? 9.422 -45.562 -2.635 1 29.42 177 SER A O 1
ATOM 1452 N N . SER A 1 178 ? 7.785 -44.156 -2.514 1 32.78 178 SER A N 1
ATOM 1453 C CA . SER A 1 178 ? 7.352 -44.844 -3.715 1 32.78 178 SER A CA 1
ATOM 1454 C C . SER A 1 178 ? 7.859 -44.156 -4.977 1 32.78 178 SER A C 1
ATOM 1456 O O . SER A 1 178 ? 7.941 -42.938 -5.027 1 32.78 178 SER A O 1
ATOM 1458 N N . PRO A 1 179 ? 8.688 -44.719 -5.934 1 38.84 179 PRO A N 1
ATOM 1459 C CA . PRO A 1 179 ? 9.242 -44.344 -7.234 1 38.84 179 PRO A CA 1
ATOM 1460 C C . PRO A 1 179 ? 8.328 -43.406 -8.023 1 38.84 179 PRO A C 1
ATOM 1462 O O . PRO A 1 179 ? 8.688 -42.969 -9.109 1 38.84 179 PRO A O 1
ATOM 1465 N N . GLN A 1 180 ? 7.062 -43.25 -7.691 1 44.81 180 GLN A N 1
ATOM 1466 C CA . GLN A 1 180 ? 6.16 -42.656 -8.664 1 44.81 180 GLN A CA 1
ATOM 1467 C C . GLN A 1 180 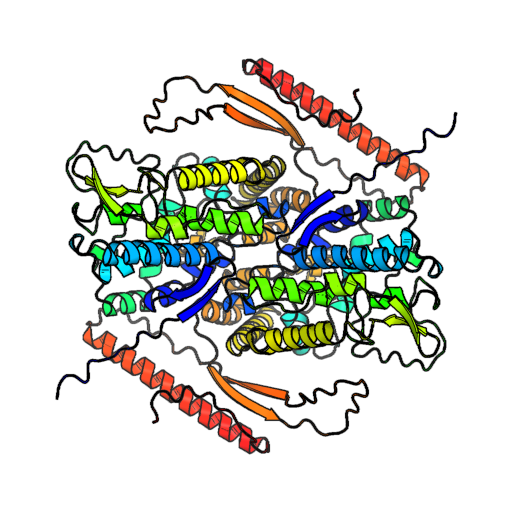? 6.191 -41.125 -8.562 1 44.81 180 GLN A C 1
ATOM 1469 O O . GLN A 1 180 ? 6.176 -40.562 -7.465 1 44.81 180 GLN A O 1
ATOM 1474 N N . TRP A 1 181 ? 6.758 -40.5 -9.57 1 50.53 181 TRP A N 1
ATOM 1475 C CA . TRP A 1 181 ? 6.746 -39.062 -9.844 1 50.53 181 TRP A CA 1
ATOM 1476 C C . TRP A 1 181 ? 5.434 -38.438 -9.383 1 50.53 181 TRP A C 1
ATOM 1478 O O . TRP A 1 181 ? 4.363 -38.781 -9.891 1 50.53 181 TRP A O 1
ATOM 1488 N N . PRO A 1 182 ? 5.492 -37.75 -8.18 1 51 182 PRO A N 1
ATOM 1489 C CA . PRO A 1 182 ? 4.266 -37.281 -7.527 1 51 182 PRO A CA 1
ATOM 1490 C C . PRO A 1 182 ? 3.633 -36.094 -8.25 1 51 182 PRO A C 1
ATOM 1492 O O . PRO A 1 182 ? 2.504 -35.688 -7.934 1 51 182 PRO A O 1
ATOM 1495 N N . TYR A 1 183 ? 4.383 -35.531 -9.148 1 54.62 183 TYR A N 1
ATOM 1496 C CA . TYR A 1 183 ? 3.842 -34.312 -9.719 1 54.62 183 TYR A CA 1
ATOM 1497 C C . TYR A 1 183 ? 3.084 -34.594 -11.016 1 54.62 183 TYR A C 1
ATOM 1499 O O . TYR A 1 183 ? 3.422 -35.531 -11.742 1 54.62 183 TYR A O 1
ATOM 1507 N N . LYS A 1 184 ? 1.963 -33.938 -11.07 1 59.19 184 LYS A N 1
ATOM 1508 C CA . LYS A 1 184 ? 1.176 -34 -12.297 1 59.19 184 LYS A CA 1
ATOM 1509 C C . LYS A 1 184 ? 1.64 -32.969 -13.312 1 59.19 184 LYS A C 1
ATOM 1511 O O . LYS A 1 184 ? 2.084 -31.875 -12.938 1 59.19 184 LYS A O 1
ATOM 1516 N N . GLY A 1 185 ? 2.092 -33.375 -14.531 1 64 185 GLY A N 1
ATOM 1517 C CA . GLY A 1 185 ? 2.406 -32.438 -15.617 1 64 185 GLY A CA 1
ATOM 1518 C C . GLY A 1 185 ? 3.592 -32.906 -16.453 1 64 185 GLY A C 1
ATOM 1519 O O . GLY A 1 185 ? 3.418 -33.406 -17.547 1 64 185 GLY A O 1
ATOM 1520 N N . ARG A 1 186 ? 4.773 -32.625 -15.68 1 69.94 186 ARG A N 1
ATOM 1521 C CA . ARG A 1 186 ? 5.98 -33.031 -16.406 1 69.94 186 ARG A CA 1
ATOM 1522 C C . ARG A 1 186 ? 6.641 -34.219 -15.742 1 69.94 186 ARG A C 1
ATOM 1524 O O . ARG A 1 186 ? 6.473 -34.469 -14.539 1 69.94 186 ARG A O 1
ATOM 1531 N N . GLY A 1 187 ? 7.277 -35 -16.516 1 74.88 187 GLY A N 1
ATOM 1532 C CA . GLY A 1 187 ? 7.961 -36.156 -16 1 74.88 187 GLY A CA 1
ATOM 1533 C C . GLY A 1 187 ? 9.188 -35.844 -15.164 1 74.88 187 GLY A C 1
ATOM 1534 O O . GLY A 1 187 ? 9.508 -34.656 -14.969 1 74.88 187 GLY A O 1
ATOM 1535 N N . GLN A 1 188 ? 9.82 -36.812 -14.648 1 78.5 188 GLN A N 1
ATOM 1536 C CA . GLN A 1 188 ? 10.969 -36.688 -13.758 1 78.5 188 GLN A CA 1
ATOM 1537 C C . GLN A 1 188 ? 12.133 -35.969 -14.445 1 78.5 188 GLN A C 1
ATOM 1539 O O . GLN A 1 188 ? 12.969 -35.344 -13.781 1 78.5 188 GLN A O 1
ATOM 1544 N N . GLU A 1 189 ? 12.234 -36.062 -15.758 1 83.69 189 GLU A N 1
ATOM 1545 C CA . GLU A 1 189 ? 13.305 -35.438 -16.516 1 83.69 189 GLU A CA 1
ATOM 1546 C C . GLU A 1 189 ? 13.258 -33.906 -16.406 1 83.69 189 GLU A C 1
ATOM 1548 O O . GLU A 1 189 ? 14.25 -33.219 -16.656 1 83.69 189 GLU A O 1
ATOM 1553 N N . LYS A 1 190 ? 12.141 -33.406 -15.938 1 87.56 190 LYS A N 1
ATOM 1554 C CA . LYS A 1 190 ? 12 -31.969 -15.766 1 87.56 190 LYS A CA 1
ATOM 1555 C C . LYS A 1 190 ? 11.664 -31.625 -14.32 1 87.56 190 LYS A C 1
ATOM 1557 O O . LYS A 1 190 ? 10.945 -30.641 -14.07 1 87.56 190 LYS A O 1
ATOM 1562 N N . SER A 1 191 ? 12.156 -32.406 -13.406 1 84.38 191 SER A N 1
ATOM 1563 C CA . SER A 1 191 ? 11.883 -32.25 -11.984 1 84.38 191 SER A CA 1
ATOM 1564 C C . SER A 1 191 ? 12.359 -30.875 -11.484 1 84.38 191 SER A C 1
ATOM 1566 O O . SER A 1 191 ? 11.742 -30.297 -10.594 1 84.38 191 SER A O 1
ATOM 1568 N N . PHE A 1 192 ? 13.422 -30.312 -12.094 1 88.88 192 PHE A N 1
ATOM 1569 C CA . PHE A 1 192 ? 14.023 -29.047 -11.664 1 88.88 192 PHE A CA 1
ATOM 1570 C C . PHE A 1 192 ? 13.062 -27.891 -11.852 1 88.88 192 PHE A C 1
ATOM 1572 O O . PHE A 1 192 ? 13.188 -26.859 -11.188 1 88.88 192 PHE A O 1
ATOM 1579 N N . LEU A 1 193 ? 12.062 -28.047 -12.695 1 90.31 193 LEU A N 1
ATOM 1580 C CA . LEU A 1 193 ? 11.102 -26.969 -12.938 1 90.31 193 LEU A CA 1
ATOM 1581 C C . LEU A 1 193 ? 10.281 -26.688 -11.688 1 90.31 193 LEU A C 1
ATOM 1583 O O . LEU A 1 193 ? 9.898 -25.531 -11.438 1 90.31 193 LEU A O 1
ATOM 1587 N N . TYR A 1 194 ? 10.07 -27.688 -10.875 1 86 194 TYR A N 1
ATOM 1588 C CA . TYR A 1 194 ? 9.242 -27.562 -9.68 1 86 194 TYR A CA 1
ATOM 1589 C C . TYR A 1 194 ? 10.016 -26.891 -8.547 1 86 194 TYR A C 1
ATOM 1591 O O . TYR A 1 194 ? 9.43 -26.531 -7.52 1 86 194 TYR A O 1
ATOM 1599 N N . GLU A 1 195 ? 11.305 -26.672 -8.758 1 88.94 195 GLU A N 1
ATOM 1600 C CA . GLU A 1 195 ? 12.141 -26.062 -7.738 1 88.94 195 GLU A CA 1
ATOM 1601 C C . GLU A 1 195 ? 12.266 -24.547 -7.965 1 88.94 195 GLU A C 1
ATOM 1603 O O . GLU A 1 195 ? 12.805 -23.828 -7.117 1 88.94 195 GLU A O 1
ATOM 1608 N N . ILE A 1 196 ? 11.711 -24.062 -9 1 93.56 196 ILE A N 1
ATOM 1609 C CA . ILE A 1 196 ? 11.961 -22.688 -9.406 1 93.56 196 ILE A CA 1
ATOM 1610 C C . ILE A 1 196 ? 11.18 -21.734 -8.508 1 93.56 196 ILE A C 1
ATOM 1612 O O . ILE A 1 196 ? 11.75 -20.797 -7.938 1 93.56 196 ILE A O 1
ATOM 1616 N N . VAL A 1 197 ? 9.898 -22 -8.305 1 93.12 197 VAL A N 1
ATOM 1617 C CA . VAL A 1 197 ? 9.047 -21.078 -7.547 1 93.12 197 VAL A CA 1
ATOM 1618 C C . VAL A 1 197 ? 9.164 -21.375 -6.055 1 93.12 197 VAL A C 1
ATOM 1620 O O . VAL A 1 197 ? 9.219 -20.469 -5.234 1 93.12 197 VAL A O 1
ATOM 1623 N N . SER A 1 198 ? 9.195 -22.562 -5.707 1 87.62 198 SER A N 1
ATOM 1624 C CA . SER A 1 198 ? 9.352 -23.031 -4.34 1 87.62 198 SER A CA 1
ATOM 1625 C C . SER A 1 198 ? 10.289 -24.25 -4.281 1 87.62 198 SER A C 1
ATOM 1627 O O . SER A 1 198 ? 9.969 -25.312 -4.816 1 87.62 198 SER A O 1
ATOM 1629 N N . ASN A 1 199 ? 11.359 -24.062 -3.607 1 86.38 199 ASN A N 1
ATOM 1630 C CA . ASN A 1 199 ? 12.359 -25.109 -3.537 1 86.38 199 ASN A CA 1
ATOM 1631 C C . ASN A 1 199 ? 12.469 -25.688 -2.129 1 86.38 199 ASN A C 1
ATOM 1633 O O . ASN A 1 199 ? 13.156 -25.125 -1.274 1 86.38 199 ASN A O 1
ATOM 1637 N N . SER A 1 200 ? 11.906 -26.75 -1.964 1 75.62 200 SER A N 1
ATOM 1638 C CA . SER A 1 200 ? 11.922 -27.391 -0.647 1 75.62 200 SER A CA 1
ATOM 1639 C C . SER A 1 200 ? 13.25 -28.094 -0.397 1 75.62 200 SER A C 1
ATOM 1641 O O . SER A 1 200 ? 13.578 -28.422 0.745 1 75.62 200 SER A O 1
ATOM 1643 N N . THR A 1 201 ? 14.031 -28.297 -1.452 1 74.56 201 THR A N 1
ATOM 1644 C CA . THR A 1 201 ? 15.273 -29.047 -1.358 1 74.56 201 THR A CA 1
ATOM 1645 C C . THR A 1 201 ? 16.375 -28.188 -0.731 1 74.56 201 THR A C 1
ATOM 1647 O O . THR A 1 201 ? 17.062 -28.625 0.192 1 74.56 201 THR A O 1
ATOM 1650 N N . ASN A 1 202 ? 16.516 -26.984 -1.219 1 77.62 202 ASN A N 1
ATOM 1651 C CA . ASN A 1 202 ? 17.609 -26.172 -0.699 1 77.62 202 ASN A CA 1
ATOM 1652 C C . ASN A 1 202 ? 17.125 -24.797 -0.261 1 77.62 202 ASN A C 1
ATOM 1654 O O . ASN A 1 202 ? 17.891 -24.016 0.305 1 77.62 202 ASN A O 1
ATOM 1658 N N . GLY A 1 203 ? 15.859 -24.5 -0.477 1 82.19 203 GLY A N 1
ATOM 1659 C CA . GLY A 1 203 ? 15.266 -23.266 0.012 1 82.19 203 GLY A CA 1
ATOM 1660 C C . GLY A 1 203 ? 15.617 -22.062 -0.842 1 82.19 203 GLY A C 1
ATOM 1661 O O . GLY A 1 203 ? 15.359 -20.922 -0.452 1 82.19 203 GLY A O 1
ATOM 1662 N N . ILE A 1 204 ? 16.266 -22.266 -1.971 1 88.06 204 ILE A N 1
ATOM 1663 C CA . ILE A 1 204 ? 16.641 -21.172 -2.855 1 88.06 204 ILE A CA 1
ATOM 1664 C C . ILE A 1 204 ? 15.688 -21.109 -4.039 1 88.06 204 ILE A C 1
ATOM 1666 O O . ILE A 1 204 ? 15.805 -21.891 -4.988 1 88.06 204 ILE A O 1
ATOM 1670 N N . ASP A 1 205 ? 14.812 -20.188 -3.953 1 91.69 205 ASP A N 1
ATOM 1671 C CA . ASP A 1 205 ? 13.789 -20.094 -4.988 1 91.69 205 ASP A CA 1
ATOM 1672 C C . ASP A 1 205 ? 13.414 -18.641 -5.266 1 91.69 205 ASP A C 1
ATOM 1674 O O . ASP A 1 205 ? 13.82 -17.734 -4.531 1 91.69 205 ASP A O 1
ATOM 1678 N N . VAL A 1 206 ? 12.664 -18.438 -6.309 1 97.06 206 VAL A N 1
ATOM 1679 C CA . VAL A 1 206 ? 12.453 -17.078 -6.797 1 97.06 206 VAL A CA 1
ATOM 1680 C C . VAL A 1 206 ? 11.438 -16.359 -5.906 1 97.06 206 VAL A C 1
ATOM 1682 O O . VAL A 1 206 ? 11.391 -15.125 -5.883 1 97.06 206 VAL A O 1
ATOM 1685 N N . ASP A 1 207 ? 10.539 -17.094 -5.219 1 95.81 207 ASP A N 1
ATOM 1686 C CA . ASP A 1 207 ? 9.695 -16.484 -4.207 1 95.81 207 ASP A CA 1
ATOM 1687 C C . ASP A 1 207 ? 10.523 -15.688 -3.201 1 95.81 207 ASP A C 1
ATOM 1689 O O . ASP A 1 207 ? 10.242 -14.523 -2.936 1 95.81 207 ASP A O 1
ATOM 1693 N N . LYS A 1 208 ? 11.555 -16.281 -2.76 1 95.06 208 LYS A N 1
ATOM 1694 C CA . LYS A 1 208 ? 12.445 -15.672 -1.776 1 95.06 208 LYS A CA 1
ATOM 1695 C C . LYS A 1 208 ? 13.242 -14.531 -2.393 1 95.06 208 LYS A C 1
ATOM 1697 O O . LYS A 1 208 ? 13.523 -13.531 -1.729 1 95.06 208 LYS A O 1
ATOM 1702 N N . PHE A 1 209 ? 13.641 -14.758 -3.668 1 97.06 209 PHE A N 1
ATOM 1703 C CA . PHE A 1 209 ? 14.359 -13.672 -4.328 1 97.06 209 PHE A CA 1
ATOM 1704 C C . PHE A 1 209 ? 13.555 -12.383 -4.27 1 97.06 209 PHE A C 1
ATOM 1706 O O . PHE A 1 209 ? 14.086 -11.32 -3.924 1 97.06 209 PHE A O 1
ATOM 1713 N N . ASP A 1 210 ? 12.328 -12.516 -4.531 1 97.75 210 ASP A N 1
ATOM 1714 C CA . ASP A 1 210 ? 11.5 -11.312 -4.598 1 97.75 210 ASP A CA 1
ATOM 1715 C C . ASP A 1 210 ? 11.273 -10.727 -3.209 1 97.75 210 ASP A C 1
ATOM 1717 O O . ASP A 1 210 ? 11.469 -9.523 -2.994 1 97.75 210 ASP A O 1
ATOM 1721 N N . TYR A 1 211 ? 10.758 -11.531 -2.248 1 95.69 211 TYR A N 1
ATOM 1722 C CA . TYR A 1 211 ? 10.359 -10.891 -1 1 95.69 211 TYR A CA 1
ATOM 1723 C C . TYR A 1 211 ? 11.578 -10.461 -0.199 1 95.69 211 TYR A C 1
ATOM 1725 O O . TYR A 1 211 ? 11.5 -9.539 0.618 1 95.69 211 TYR A O 1
ATOM 1733 N N . PHE A 1 212 ? 12.789 -11.039 -0.461 1 96.12 212 PHE A N 1
ATOM 1734 C CA . PHE A 1 212 ? 13.984 -10.492 0.161 1 96.12 212 PHE A CA 1
ATOM 1735 C C . PHE A 1 212 ? 14.266 -9.086 -0.354 1 96.12 212 PHE A C 1
ATOM 1737 O O . PHE A 1 212 ? 14.57 -8.18 0.426 1 96.12 212 PHE A O 1
ATOM 1744 N N . ALA A 1 213 ? 14.195 -8.953 -1.632 1 96.88 213 ALA A N 1
ATOM 1745 C CA . ALA A 1 213 ? 14.453 -7.648 -2.234 1 96.88 213 ALA A CA 1
ATOM 1746 C C . ALA A 1 213 ? 13.344 -6.66 -1.893 1 96.88 213 ALA A C 1
ATOM 1748 O O . ALA A 1 213 ? 13.609 -5.535 -1.461 1 96.88 213 ALA A O 1
ATOM 1749 N N . ARG A 1 214 ? 12.109 -7.074 -2.016 1 97.31 214 ARG A N 1
ATOM 1750 C CA . ARG A 1 214 ? 10.945 -6.203 -1.864 1 97.31 214 ARG A CA 1
ATOM 1751 C C . ARG A 1 214 ? 10.719 -5.848 -0.4 1 97.31 214 ARG A C 1
ATOM 1753 O O . ARG A 1 214 ? 10.516 -4.68 -0.065 1 97.31 214 ARG A O 1
ATOM 1760 N N . ASP A 1 215 ? 10.688 -6.828 0.479 1 97.06 215 ASP A N 1
ATOM 1761 C CA . ASP A 1 215 ? 10.5 -6.566 1.903 1 97.06 215 ASP A CA 1
ATOM 1762 C C . ASP A 1 215 ? 11.625 -5.68 2.443 1 97.06 215 ASP A C 1
ATOM 1764 O O . ASP A 1 215 ? 11.367 -4.738 3.201 1 97.06 215 ASP A O 1
ATOM 1768 N N . SER A 1 216 ? 12.883 -6.02 2.076 1 95.69 216 SER A N 1
ATOM 1769 C CA . SER A 1 216 ? 14.016 -5.215 2.537 1 95.69 216 SER A CA 1
ATOM 1770 C C . SER A 1 216 ? 13.852 -3.754 2.127 1 95.69 216 SER A C 1
ATOM 1772 O O . SER A 1 216 ? 14.086 -2.85 2.932 1 95.69 216 SER A O 1
ATOM 1774 N N . HIS A 1 217 ? 13.453 -3.598 0.966 1 94.31 217 HIS A N 1
ATOM 1775 C CA . HIS A 1 217 ? 13.273 -2.248 0.448 1 94.31 217 HIS A CA 1
ATOM 1776 C C . HIS A 1 217 ? 12.211 -1.494 1.244 1 94.31 217 HIS A C 1
ATOM 1778 O O . HIS A 1 217 ? 12.453 -0.376 1.706 1 94.31 217 HIS A O 1
ATOM 1784 N N . HIS A 1 218 ? 11.117 -2.045 1.454 1 95.19 218 HIS A N 1
ATOM 1785 C CA . HIS A 1 218 ? 9.984 -1.386 2.096 1 95.19 218 HIS A CA 1
ATOM 1786 C C . HIS A 1 218 ? 10.234 -1.186 3.586 1 95.19 218 HIS A C 1
ATOM 1788 O O . HIS A 1 218 ? 9.727 -0.231 4.184 1 95.19 218 HIS A O 1
ATOM 1794 N N . LEU A 1 219 ? 11.016 -2.021 4.141 1 94 219 LEU A N 1
ATOM 1795 C CA . LEU A 1 219 ? 11.305 -1.946 5.566 1 94 219 LEU A CA 1
ATOM 1796 C C . LEU A 1 219 ? 12.523 -1.066 5.828 1 94 219 LEU A C 1
ATOM 1798 O O . LEU A 1 219 ? 12.844 -0.772 6.98 1 94 219 LEU A O 1
ATOM 1802 N N . GLY A 1 220 ? 13.18 -0.636 4.789 1 88.94 220 GLY A N 1
ATOM 1803 C CA . GLY A 1 220 ? 14.391 0.153 4.941 1 88.94 220 GLY A CA 1
ATOM 1804 C C . GLY A 1 220 ? 15.57 -0.658 5.438 1 88.94 220 GLY A C 1
ATOM 1805 O O . GLY A 1 220 ? 16.375 -0.17 6.234 1 88.94 220 GLY A O 1
ATOM 1806 N N . ILE A 1 221 ? 15.609 -1.9 5.055 1 87.81 221 ILE A N 1
ATOM 1807 C CA . ILE A 1 221 ? 16.688 -2.805 5.43 1 87.81 221 ILE A CA 1
ATOM 1808 C C . ILE A 1 221 ? 17.562 -3.1 4.207 1 87.81 221 ILE A C 1
ATOM 1810 O O . ILE A 1 221 ? 17.062 -3.16 3.082 1 87.81 221 ILE A O 1
ATOM 1814 N N . GLN A 1 222 ? 18.812 -3.256 4.445 1 88.06 222 GLN A N 1
ATOM 1815 C CA . GLN A 1 222 ? 19.719 -3.545 3.348 1 88.06 222 GLN A CA 1
ATOM 1816 C C . GLN A 1 222 ? 19.578 -4.992 2.881 1 88.06 222 GLN A C 1
ATOM 1818 O O . GLN A 1 222 ? 19.453 -5.902 3.699 1 88.06 222 GLN A O 1
ATOM 1823 N N . ASN A 1 223 ? 19.5 -5.16 1.619 1 91.88 223 ASN A N 1
ATOM 1824 C CA . ASN A 1 223 ? 19.5 -6.473 0.98 1 91.88 223 ASN A CA 1
ATOM 1825 C C . ASN A 1 223 ? 20.859 -6.777 0.342 1 91.88 223 ASN A C 1
ATOM 1827 O O . ASN A 1 223 ? 21.203 -6.199 -0.689 1 91.88 223 ASN A O 1
ATOM 1831 N N . ASN A 1 224 ? 21.562 -7.723 0.899 1 89.19 224 ASN A N 1
ATOM 1832 C CA . ASN A 1 224 ? 22.906 -8.008 0.415 1 89.19 224 ASN A CA 1
ATOM 1833 C C . ASN A 1 224 ? 22.906 -9.18 -0.568 1 89.19 224 ASN A C 1
ATOM 1835 O O . ASN A 1 224 ? 23.953 -9.508 -1.147 1 89.19 224 ASN A O 1
ATOM 1839 N N . PHE A 1 225 ? 21.812 -9.797 -0.742 1 92.69 225 PHE A N 1
ATOM 1840 C CA . PHE A 1 225 ? 21.719 -10.906 -1.678 1 92.69 225 PHE A CA 1
ATOM 1841 C C . PHE A 1 225 ? 21.484 -10.406 -3.096 1 92.69 225 PHE A C 1
ATOM 1843 O O . PHE A 1 225 ? 20.531 -9.648 -3.344 1 92.69 225 PHE A O 1
ATOM 1850 N N . ASP A 1 226 ? 22.297 -10.781 -3.984 1 93.69 226 ASP A N 1
ATOM 1851 C CA . ASP A 1 226 ? 22.156 -10.43 -5.395 1 93.69 226 ASP A CA 1
ATOM 1852 C C . ASP A 1 226 ? 21.531 -11.57 -6.191 1 93.69 226 ASP A C 1
ATOM 1854 O O . ASP A 1 226 ? 22.234 -12.422 -6.723 1 93.69 226 ASP A O 1
ATOM 1858 N N . HIS A 1 227 ? 20.266 -11.508 -6.418 1 94.12 227 HIS A N 1
ATOM 1859 C CA . HIS A 1 227 ? 19.594 -12.594 -7.109 1 94.12 227 HIS A CA 1
ATOM 1860 C C . HIS A 1 227 ? 19.9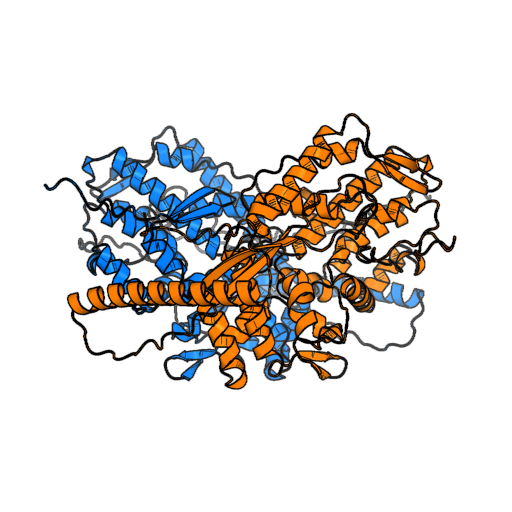22 -12.594 -8.602 1 94.12 227 HIS A C 1
ATOM 1862 O O . HIS A 1 227 ? 19.781 -13.617 -9.266 1 94.12 227 HIS A O 1
ATOM 1868 N N . ARG A 1 228 ? 20.312 -11.492 -9.195 1 93 228 ARG A N 1
ATOM 1869 C CA . ARG A 1 228 ? 20.688 -11.469 -10.602 1 93 228 ARG A CA 1
ATOM 1870 C C . ARG A 1 228 ? 21.938 -12.312 -10.852 1 93 228 ARG A C 1
ATOM 1872 O O . ARG A 1 228 ? 22.031 -13 -11.867 1 93 228 ARG A O 1
ATOM 1879 N N . ARG A 1 229 ? 22.844 -12.125 -9.922 1 91.62 229 ARG A N 1
ATOM 1880 C CA . ARG A 1 229 ? 24.047 -12.93 -10 1 91.62 229 ARG A CA 1
ATOM 1881 C C . ARG A 1 229 ? 23.719 -14.414 -9.906 1 91.62 229 ARG A C 1
ATOM 1883 O O . ARG A 1 229 ? 24.312 -15.234 -10.617 1 91.62 229 ARG A O 1
ATOM 1890 N N . PHE A 1 230 ? 22.844 -14.789 -9.031 1 91.94 230 PHE A N 1
ATOM 1891 C CA . PHE A 1 230 ? 22.422 -16.172 -8.922 1 91.94 230 PHE A CA 1
ATOM 1892 C C . PHE A 1 230 ? 21.844 -16.672 -10.234 1 91.94 230 PHE A C 1
ATOM 1894 O O . PHE A 1 230 ? 22.141 -17.781 -10.672 1 91.94 230 PHE A O 1
ATOM 1901 N N . LEU A 1 231 ? 21.031 -15.883 -10.875 1 94 231 LEU A N 1
ATOM 1902 C CA . LEU A 1 231 ? 20.391 -16.234 -12.141 1 94 231 LEU A CA 1
ATOM 1903 C C . LEU A 1 231 ? 21.438 -16.531 -13.211 1 94 231 LEU A C 1
ATOM 1905 O O . LEU A 1 231 ? 21.25 -17.406 -14.047 1 94 231 LEU A O 1
ATOM 1909 N N . GLU A 1 232 ? 22.484 -15.852 -13.078 1 91.94 232 GLU A N 1
ATOM 1910 C CA . GLU A 1 232 ? 23.547 -15.984 -14.078 1 91.94 232 GLU A CA 1
ATOM 1911 C C . GLU A 1 232 ? 24.312 -17.297 -13.898 1 91.94 232 GLU A C 1
ATOM 1913 O O . GLU A 1 232 ? 24.75 -17.906 -14.883 1 91.94 232 GLU A O 1
ATOM 1918 N N . PHE A 1 233 ? 24.391 -17.781 -12.742 1 90.38 233 PHE A N 1
ATOM 1919 C CA . PHE A 1 233 ? 25.312 -18.891 -12.492 1 90.38 233 PHE A CA 1
ATOM 1920 C C . PHE A 1 233 ? 24.547 -20.172 -12.172 1 90.38 233 PHE A C 1
ATOM 1922 O O . PHE A 1 233 ? 25.125 -21.25 -12.102 1 90.38 233 PHE A O 1
ATOM 1929 N N . ALA A 1 234 ? 23.219 -20.109 -12.039 1 92.19 234 ALA A N 1
ATOM 1930 C CA . ALA A 1 234 ? 22.406 -21.281 -11.742 1 92.19 234 ALA A CA 1
ATOM 1931 C C . ALA A 1 234 ? 22.484 -22.297 -12.875 1 92.19 234 ALA A C 1
ATOM 1933 O O . ALA A 1 234 ? 22.5 -21.922 -14.055 1 92.19 234 ALA A O 1
ATOM 1934 N N . ARG A 1 235 ? 22.641 -23.594 -12.5 1 92.69 235 ARG A N 1
ATOM 1935 C CA . ARG A 1 235 ? 22.625 -24.703 -13.438 1 92.69 235 ARG A CA 1
ATOM 1936 C C . ARG A 1 235 ? 21.828 -25.875 -12.891 1 92.69 235 ARG A C 1
ATOM 1938 O O . ARG A 1 235 ? 21.641 -26 -11.68 1 92.69 235 ARG A O 1
ATOM 1945 N N . VAL A 1 236 ? 21.344 -26.703 -13.828 1 93.25 236 VAL A N 1
ATOM 1946 C CA . VAL A 1 236 ? 20.688 -27.938 -13.422 1 93.25 236 VAL A CA 1
ATOM 1947 C C . VAL A 1 236 ? 21.672 -29.094 -13.461 1 93.25 236 VAL A C 1
ATOM 1949 O O . VAL A 1 236 ? 22.344 -29.312 -14.477 1 93.25 236 VAL A O 1
ATOM 1952 N N . CYS A 1 237 ? 21.859 -29.734 -12.398 1 90.44 237 CYS A N 1
ATOM 1953 C CA . CYS A 1 237 ? 22.75 -30.891 -12.305 1 90.44 237 CYS A CA 1
ATOM 1954 C C . CYS A 1 237 ? 22 -32.125 -11.805 1 90.44 237 CYS A C 1
ATOM 1956 O O . CYS A 1 237 ? 20.984 -32 -11.125 1 90.44 237 CYS A O 1
ATOM 1958 N N . LYS A 1 238 ? 22.531 -33.219 -12.219 1 86.56 238 LYS A N 1
ATOM 1959 C CA . LYS A 1 238 ? 21.984 -34.469 -11.711 1 86.56 238 LYS A CA 1
ATOM 1960 C C . LYS A 1 238 ? 22.625 -34.844 -10.375 1 86.56 238 LYS A C 1
ATOM 1962 O O . LYS A 1 238 ? 23.844 -35 -10.289 1 86.56 238 LYS A O 1
ATOM 1967 N N . VAL A 1 239 ? 21.859 -34.781 -9.406 1 78.75 239 VAL A N 1
ATOM 1968 C CA . VAL A 1 239 ? 22.281 -35.156 -8.07 1 78.75 239 VAL A CA 1
ATOM 1969 C C . VAL A 1 239 ? 21.453 -36.344 -7.574 1 78.75 239 VAL A C 1
ATOM 1971 O O . VAL A 1 239 ? 20.219 -36.25 -7.48 1 78.75 239 VAL A O 1
ATOM 1974 N N . ASP A 1 240 ? 22.078 -37.438 -7.312 1 73.31 240 ASP A N 1
ATOM 1975 C CA . ASP A 1 240 ? 21.422 -38.656 -6.836 1 73.31 240 ASP A CA 1
ATOM 1976 C C . ASP A 1 240 ? 20.281 -39.062 -7.758 1 73.31 240 ASP A C 1
ATOM 1978 O O . ASP A 1 240 ? 19.172 -39.312 -7.293 1 73.31 240 ASP A O 1
ATOM 1982 N N . GLY A 1 241 ? 20.422 -38.906 -9.023 1 78.19 241 GLY A N 1
ATOM 1983 C CA . GLY A 1 241 ? 19.484 -39.406 -10.023 1 78.19 241 GLY A CA 1
ATOM 1984 C C . GLY A 1 241 ? 18.391 -38.406 -10.367 1 78.19 241 GLY A C 1
ATOM 1985 O O . GLY A 1 241 ? 17.594 -38.656 -11.273 1 78.19 241 GLY A O 1
ATOM 1986 N N . GLN A 1 242 ? 18.406 -37.344 -9.664 1 79.5 242 GLN A N 1
ATOM 1987 C CA . GLN A 1 242 ? 17.375 -36.344 -9.93 1 79.5 242 GLN A CA 1
ATOM 1988 C C . GLN A 1 242 ? 18 -35.031 -10.352 1 79.5 242 GLN A C 1
ATOM 1990 O O . GLN A 1 242 ? 19.125 -34.688 -9.938 1 79.5 242 GLN A O 1
ATOM 1995 N N . LYS A 1 243 ? 17.328 -34.344 -11.195 1 87.56 243 LYS A N 1
ATOM 1996 C CA . LYS A 1 243 ? 17.812 -33.031 -11.641 1 87.56 243 LYS A CA 1
ATOM 1997 C C . LYS A 1 243 ? 17.438 -31.938 -10.648 1 87.56 243 LYS A C 1
ATOM 1999 O O . LYS A 1 243 ? 16.281 -31.844 -10.234 1 87.56 243 LYS A O 1
ATOM 2004 N N . HIS A 1 244 ? 18.484 -31.219 -10.211 1 87.94 244 HIS A N 1
ATOM 2005 C CA . HIS A 1 244 ? 18.297 -30.141 -9.258 1 87.94 244 HIS A CA 1
ATOM 2006 C C . HIS A 1 244 ? 18.953 -28.844 -9.758 1 87.94 244 HIS A C 1
ATOM 2008 O O . HIS A 1 244 ? 19.922 -28.891 -10.508 1 87.94 244 HIS A O 1
ATOM 2014 N N . ILE A 1 245 ? 18.328 -27.766 -9.383 1 90.69 245 ILE A N 1
ATOM 2015 C CA . ILE A 1 245 ? 18.984 -26.484 -9.648 1 90.69 245 ILE A CA 1
ATOM 2016 C C . ILE A 1 245 ? 20.141 -26.281 -8.672 1 90.69 245 ILE A C 1
ATOM 2018 O O . ILE A 1 245 ? 19.953 -26.359 -7.453 1 90.69 245 ILE A O 1
ATOM 2022 N N . CYS A 1 246 ? 21.297 -26.062 -9.195 1 89.38 246 CYS A N 1
ATOM 2023 C CA . CYS A 1 246 ? 22.5 -25.938 -8.398 1 89.38 246 CYS A CA 1
ATOM 2024 C C . CYS A 1 246 ? 23.219 -24.625 -8.703 1 89.38 246 CYS A C 1
ATOM 2026 O O . CYS A 1 246 ? 22.922 -23.953 -9.695 1 89.38 246 CYS A O 1
ATOM 2028 N N . SER A 1 247 ? 24.047 -24.219 -7.77 1 85.12 247 SER A N 1
ATOM 2029 C CA . SER A 1 247 ? 24.875 -23.031 -7.945 1 85.12 247 SER A CA 1
ATOM 2030 C C . SER A 1 247 ? 26.359 -23.391 -7.918 1 85.12 247 SER A C 1
ATOM 2032 O O . SER A 1 247 ? 26.75 -24.375 -7.273 1 85.12 247 SER A O 1
ATOM 2034 N N . ARG A 1 248 ? 27.094 -22.594 -8.617 1 81.25 248 ARG A N 1
ATOM 2035 C CA . ARG A 1 248 ? 28.547 -22.797 -8.625 1 81.25 248 ARG A CA 1
ATOM 2036 C C . ARG A 1 248 ? 29.141 -22.484 -7.258 1 81.25 248 ARG A C 1
ATOM 2038 O O . ARG A 1 248 ? 28.641 -21.625 -6.531 1 81.25 248 ARG A O 1
ATOM 2045 N N . ASP A 1 249 ? 30.25 -23.078 -6.965 1 80.75 249 ASP A N 1
ATOM 2046 C CA . ASP A 1 249 ? 30.938 -22.906 -5.691 1 80.75 249 ASP A CA 1
ATOM 2047 C C . ASP A 1 249 ? 31.359 -21.453 -5.496 1 80.75 249 ASP A C 1
ATOM 2049 O O . ASP A 1 249 ? 31.375 -20.938 -4.371 1 80.75 249 ASP A O 1
ATOM 2053 N N . LYS A 1 250 ? 31.594 -20.781 -6.48 1 83.25 250 LYS A N 1
ATOM 2054 C CA . LYS A 1 250 ? 32.031 -19.391 -6.402 1 83.25 250 LYS A CA 1
ATOM 2055 C C . LYS A 1 250 ? 30.938 -18.484 -5.871 1 83.25 250 LYS A C 1
ATOM 2057 O O . LYS A 1 250 ? 31.203 -17.359 -5.43 1 83.25 250 LYS A O 1
ATOM 2062 N N . GLU A 1 251 ? 29.734 -19.016 -5.961 1 82.94 251 GLU A N 1
ATOM 2063 C CA . GLU A 1 251 ? 28.594 -18.203 -5.539 1 82.94 251 GLU A CA 1
ATOM 2064 C C . GLU A 1 251 ? 28.281 -18.422 -4.062 1 82.94 251 GLU A C 1
ATOM 2066 O O . GLU A 1 251 ? 27.266 -17.938 -3.559 1 82.94 251 GLU A O 1
ATOM 2071 N N . GLU A 1 252 ? 29.141 -19.078 -3.354 1 82.44 252 GLU A N 1
ATOM 2072 C CA . GLU A 1 252 ? 28.922 -19.453 -1.956 1 82.44 252 GLU A CA 1
ATOM 2073 C C . GLU A 1 252 ? 28.672 -18.219 -1.097 1 82.44 252 GLU A C 1
ATOM 2075 O O . GLU A 1 252 ? 27.766 -18.219 -0.253 1 82.44 252 GLU A O 1
ATOM 2080 N N . TRP A 1 253 ? 29.375 -17.156 -1.315 1 82.31 253 TRP A N 1
ATOM 2081 C CA . TRP A 1 253 ? 29.234 -15.969 -0.486 1 82.31 253 TRP A CA 1
ATOM 2082 C C . TRP A 1 253 ? 27.906 -15.266 -0.761 1 82.31 253 TRP A C 1
ATOM 2084 O O . TRP A 1 253 ? 27.297 -14.703 0.15 1 82.31 253 TRP A O 1
ATOM 2094 N N . ASN A 1 254 ? 27.5 -15.258 -1.936 1 87.19 254 ASN A N 1
ATOM 2095 C CA . ASN A 1 254 ? 26.203 -14.688 -2.285 1 87.19 254 ASN A CA 1
ATOM 2096 C C . ASN A 1 254 ? 25.062 -15.438 -1.603 1 87.19 254 ASN A C 1
ATOM 2098 O O . ASN A 1 254 ? 24.094 -14.828 -1.155 1 87.19 254 ASN A O 1
ATOM 2102 N N . LEU A 1 255 ? 25.219 -16.719 -1.517 1 85.94 255 LEU A N 1
ATOM 2103 C CA . LEU A 1 255 ? 24.203 -17.531 -0.862 1 85.94 255 LEU A CA 1
ATOM 2104 C C . LEU A 1 255 ? 24.203 -17.297 0.645 1 85.94 255 LEU A C 1
ATOM 2106 O O . LEU A 1 255 ? 23.141 -17.266 1.274 1 85.94 255 LEU A O 1
ATOM 2110 N N . ILE A 1 256 ? 25.391 -17.172 1.194 1 83.06 256 ILE A N 1
ATOM 2111 C CA . ILE A 1 256 ? 25.5 -16.844 2.609 1 83.06 256 ILE A CA 1
ATOM 2112 C C . ILE A 1 256 ? 24.812 -15.5 2.877 1 83.06 256 ILE A C 1
ATOM 2114 O O . ILE A 1 256 ? 24.094 -15.352 3.867 1 83.06 256 ILE A O 1
ATOM 2118 N N . ASP A 1 257 ? 24.984 -14.547 1.96 1 83.25 257 ASP A N 1
ATOM 2119 C CA . ASP A 1 257 ? 24.328 -13.242 2.074 1 83.25 257 ASP A CA 1
ATOM 2120 C C . ASP A 1 257 ? 22.812 -13.383 2.021 1 83.25 257 ASP A C 1
ATOM 2122 O O . ASP A 1 257 ? 22.094 -12.641 2.689 1 83.25 257 ASP A O 1
ATOM 2126 N N . MET A 1 258 ? 22.391 -14.289 1.245 1 88.31 258 MET A N 1
ATOM 2127 C CA . MET A 1 258 ? 20.953 -14.555 1.156 1 88.31 258 MET A CA 1
ATOM 2128 C C . MET A 1 258 ? 20.391 -14.977 2.51 1 88.31 258 MET A C 1
ATOM 2130 O O . MET A 1 258 ? 19.375 -14.438 2.967 1 88.31 258 MET A O 1
ATOM 2134 N N . PHE A 1 259 ? 21.031 -15.891 3.119 1 82.94 259 PHE A N 1
ATOM 2135 C CA . PHE A 1 259 ? 20.562 -16.406 4.402 1 82.94 259 PHE A CA 1
ATOM 2136 C C . PHE A 1 259 ? 20.703 -15.344 5.488 1 82.94 259 PHE A C 1
ATOM 2138 O O . PHE A 1 259 ? 19.875 -15.273 6.402 1 82.94 259 PHE A O 1
ATOM 2145 N N . ASN A 1 260 ? 21.719 -14.523 5.359 1 81.75 260 ASN A N 1
ATOM 2146 C CA . ASN A 1 260 ? 21.859 -13.398 6.281 1 81.75 260 ASN A CA 1
ATOM 2147 C C . ASN A 1 260 ? 20.703 -12.406 6.137 1 81.75 260 ASN A C 1
ATOM 2149 O O . ASN A 1 260 ? 20.219 -11.867 7.129 1 81.75 260 ASN A O 1
ATOM 2153 N N . THR A 1 261 ? 20.359 -12.164 4.906 1 88.31 261 THR A N 1
ATOM 2154 C CA . THR A 1 261 ? 19.219 -11.281 4.641 1 88.31 261 THR A CA 1
ATOM 2155 C C . THR A 1 261 ? 17.953 -11.844 5.262 1 88.31 261 THR A C 1
ATOM 2157 O O . THR A 1 261 ? 17.188 -11.109 5.883 1 88.31 261 THR A O 1
ATOM 2160 N N . ARG A 1 262 ? 17.734 -13.133 5.133 1 87.88 262 ARG A N 1
ATOM 2161 C CA . ARG A 1 262 ? 16.562 -13.789 5.719 1 87.88 262 ARG A CA 1
ATOM 2162 C C . ARG A 1 262 ? 16.547 -13.625 7.234 1 87.88 262 ARG A C 1
ATOM 2164 O O . ARG A 1 262 ? 15.523 -13.281 7.816 1 87.88 262 ARG A O 1
ATOM 2171 N N . THR A 1 263 ? 17.672 -13.844 7.816 1 83.5 263 THR A N 1
ATOM 2172 C CA . THR A 1 263 ? 17.797 -13.734 9.266 1 83.5 263 THR A CA 1
ATOM 2173 C C . THR A 1 263 ? 17.547 -12.305 9.727 1 83.5 263 THR A C 1
ATOM 2175 O O . THR A 1 263 ? 16.906 -12.07 10.75 1 83.5 263 THR A O 1
ATOM 2178 N N . GLY A 1 264 ? 18.094 -11.422 8.969 1 84.56 264 GLY A N 1
ATOM 2179 C CA . GLY A 1 264 ? 17.875 -10.023 9.281 1 84.56 264 GLY A CA 1
ATOM 2180 C C . GLY A 1 264 ? 16.422 -9.617 9.227 1 84.56 264 GLY A C 1
ATOM 2181 O O . GLY A 1 264 ? 15.93 -8.922 10.117 1 84.56 264 GLY A O 1
ATOM 2182 N N . LEU A 1 265 ? 15.742 -10.047 8.227 1 90.56 265 LEU A N 1
ATOM 2183 C CA . LEU A 1 265 ? 14.32 -9.75 8.062 1 90.56 265 LEU A CA 1
ATOM 2184 C C . LEU A 1 265 ? 13.508 -10.375 9.195 1 90.56 265 LEU A C 1
ATOM 2186 O O . LEU A 1 265 ? 12.594 -9.742 9.734 1 90.56 265 LEU A O 1
ATOM 2190 N N . HIS A 1 266 ? 13.828 -11.57 9.562 1 86.12 266 HIS A N 1
ATOM 2191 C CA . HIS A 1 266 ? 13.102 -12.266 10.617 1 86.12 266 HIS A CA 1
ATOM 2192 C C . HIS A 1 266 ? 13.297 -11.578 11.961 1 86.12 266 HIS A C 1
ATOM 2194 O O . HIS A 1 266 ? 12.328 -11.336 12.688 1 86.12 266 HIS A O 1
ATOM 2200 N N . ARG A 1 267 ? 14.461 -11.18 12.234 1 80.88 267 ARG A N 1
ATOM 2201 C CA . ARG A 1 267 ? 14.789 -10.594 13.531 1 80.88 267 ARG A CA 1
ATOM 2202 C C . ARG A 1 267 ? 14.227 -9.18 13.648 1 80.88 267 ARG A C 1
ATOM 2204 O O . ARG A 1 267 ? 13.688 -8.805 14.688 1 80.88 267 ARG A O 1
ATOM 2211 N N . ARG A 1 268 ? 14.305 -8.508 12.625 1 85.31 268 ARG A N 1
ATOM 2212 C CA . ARG A 1 268 ? 14.016 -7.082 12.711 1 85.31 268 ARG A CA 1
ATOM 2213 C C . ARG A 1 268 ? 12.539 -6.801 12.445 1 85.31 268 ARG A C 1
ATOM 2215 O O . ARG A 1 268 ? 11.984 -5.836 12.969 1 85.31 268 ARG A O 1
ATOM 2222 N N . ALA A 1 269 ? 11.914 -7.699 11.672 1 89.88 269 ALA A N 1
ATOM 2223 C CA . ALA A 1 269 ? 10.57 -7.305 11.242 1 89.88 269 ALA A CA 1
ATOM 2224 C C . ALA A 1 269 ? 9.57 -8.422 11.5 1 89.88 269 ALA A C 1
ATOM 2226 O O . ALA A 1 269 ? 8.609 -8.25 12.25 1 89.88 269 ALA A O 1
ATOM 2227 N N . TYR A 1 270 ? 9.836 -9.625 10.977 1 88.38 270 TYR A N 1
ATOM 2228 C CA . TYR A 1 270 ? 8.844 -10.688 11 1 88.38 270 TYR A CA 1
ATOM 2229 C C . TYR A 1 270 ? 8.516 -11.102 12.43 1 88.38 270 TYR A C 1
ATOM 2231 O O . TYR A 1 270 ? 7.363 -11.398 12.75 1 88.38 270 TYR A O 1
ATOM 2239 N N . GLN A 1 271 ? 9.555 -11.07 13.32 1 84.31 271 GLN A N 1
ATOM 2240 C CA . GLN A 1 271 ? 9.375 -11.531 14.688 1 84.31 271 GLN A CA 1
ATOM 2241 C C . GLN A 1 271 ? 9.391 -10.359 15.672 1 84.31 271 GLN A C 1
ATOM 2243 O O . GLN A 1 271 ? 9.492 -10.562 16.875 1 84.31 271 GLN A O 1
ATOM 2248 N N . HIS A 1 272 ? 9.336 -9.172 15.07 1 87.88 272 HIS A N 1
ATOM 2249 C CA . HIS A 1 272 ? 9.305 -7.996 15.93 1 87.88 272 HIS A CA 1
ATOM 2250 C C . HIS A 1 272 ? 8.172 -8.094 16.953 1 87.88 272 HIS A C 1
ATOM 2252 O O . HIS A 1 272 ? 7.047 -8.461 16.594 1 87.88 272 HIS A O 1
ATOM 2258 N N . THR A 1 273 ? 8.414 -7.77 18.141 1 82 273 THR A N 1
ATOM 2259 C CA . THR A 1 273 ? 7.512 -7.984 19.266 1 82 273 THR A CA 1
ATOM 2260 C C . THR A 1 273 ? 6.199 -7.242 19.062 1 82 273 THR A C 1
ATOM 2262 O O . THR A 1 273 ? 5.121 -7.809 19.25 1 82 273 THR A O 1
ATOM 2265 N N . VAL A 1 274 ? 6.258 -5.988 18.688 1 88.56 274 VAL A N 1
ATOM 2266 C CA . VAL A 1 274 ? 5.059 -5.172 18.531 1 88.56 274 VAL A CA 1
ATOM 2267 C C . VAL A 1 274 ? 4.219 -5.711 17.375 1 88.56 274 VAL A C 1
ATOM 2269 O O . VAL A 1 274 ? 2.988 -5.703 17.438 1 88.56 274 VAL A O 1
ATOM 2272 N N . THR A 1 275 ? 4.863 -6.191 16.312 1 91.31 275 THR A N 1
ATOM 2273 C CA . THR A 1 275 ? 4.16 -6.809 15.188 1 91.31 275 THR A CA 1
ATOM 2274 C C . THR A 1 275 ? 3.363 -8.023 15.656 1 91.31 275 THR A C 1
ATOM 2276 O O . THR A 1 275 ? 2.191 -8.18 15.305 1 91.31 275 THR A O 1
ATOM 2279 N N . LYS A 1 276 ? 4.02 -8.82 16.438 1 87.94 276 LYS A N 1
ATOM 2280 C CA . LYS A 1 276 ? 3.367 -10.031 16.922 1 87.94 276 LYS A CA 1
ATOM 2281 C C . LYS A 1 276 ? 2.199 -9.695 17.844 1 87.94 276 LYS A C 1
ATOM 2283 O O . LYS A 1 276 ? 1.163 -10.359 17.812 1 87.94 276 LYS A O 1
ATOM 2288 N N . ILE A 1 277 ? 2.326 -8.664 18.641 1 88 277 ILE A N 1
ATOM 2289 C CA . ILE A 1 277 ? 1.254 -8.227 19.516 1 88 277 ILE A CA 1
ATOM 2290 C C . ILE A 1 277 ? 0.05 -7.781 18.688 1 88 277 ILE A C 1
ATOM 2292 O O . ILE A 1 277 ? -1.08 -8.203 18.953 1 88 277 ILE A O 1
ATOM 2296 N N . ILE A 1 278 ? 0.306 -6.996 17.719 1 93.19 278 ILE A N 1
ATOM 2297 C CA . ILE A 1 278 ? -0.764 -6.477 16.875 1 93.19 278 ILE A CA 1
ATOM 2298 C C . ILE A 1 278 ? -1.453 -7.625 16.141 1 93.19 278 ILE A C 1
ATOM 2300 O O . ILE A 1 278 ? -2.684 -7.672 16.062 1 93.19 278 ILE A O 1
ATOM 2304 N N . GLU A 1 279 ? -0.689 -8.562 15.664 1 93.81 279 GLU A N 1
ATOM 2305 C CA . GLU A 1 279 ? -1.26 -9.719 14.969 1 93.81 279 GLU A CA 1
ATOM 2306 C C . GLU A 1 279 ? -2.111 -10.562 15.914 1 93.81 279 GLU A C 1
ATOM 2308 O O . GLU A 1 279 ? -3.16 -11.078 15.516 1 93.81 279 GLU A O 1
ATOM 2313 N N . ASN A 1 280 ? -1.644 -10.688 17.125 1 91.31 280 ASN A N 1
ATOM 2314 C CA . ASN A 1 280 ? -2.445 -11.406 18.109 1 91.31 280 ASN A CA 1
ATOM 2315 C C . ASN A 1 280 ? -3.752 -10.68 18.406 1 91.31 280 ASN A C 1
ATOM 2317 O O . ASN A 1 280 ? -4.797 -11.312 18.578 1 91.31 280 ASN A O 1
ATOM 2321 N N . MET A 1 281 ? -3.66 -9.406 18.516 1 92.69 281 MET A N 1
ATOM 2322 C CA . MET A 1 281 ? -4.855 -8.609 18.766 1 92.69 281 MET A CA 1
ATOM 2323 C C . MET A 1 281 ? -5.828 -8.703 17.594 1 92.69 281 MET A C 1
ATOM 2325 O O . MET A 1 281 ? -7.035 -8.844 17.797 1 92.69 281 MET A O 1
ATOM 2329 N N . ILE A 1 282 ? -5.316 -8.648 16.359 1 97.75 282 ILE A N 1
ATOM 2330 C CA . ILE A 1 282 ? -6.164 -8.812 15.18 1 97.75 282 ILE A CA 1
ATOM 2331 C C . ILE A 1 282 ? -6.82 -10.195 15.211 1 97.75 282 ILE A C 1
ATOM 2333 O O . ILE A 1 282 ? -8.016 -10.328 14.938 1 97.75 282 ILE A O 1
ATOM 2337 N N . ASN A 1 283 ? -5.988 -11.18 15.531 1 96.19 283 ASN A N 1
ATOM 2338 C CA . ASN A 1 283 ? -6.512 -12.539 15.633 1 96.19 283 ASN A CA 1
ATOM 2339 C C . ASN A 1 283 ? -7.656 -12.625 16.641 1 96.19 283 ASN A C 1
ATOM 2341 O O . ASN A 1 283 ? -8.688 -13.242 16.359 1 96.19 283 ASN A O 1
ATOM 2345 N N . ASP A 1 284 ? -7.48 -12.047 17.812 1 95.31 284 ASP A N 1
ATOM 2346 C CA . ASP A 1 284 ? -8.523 -12.047 18.844 1 95.31 284 ASP A CA 1
ATOM 2347 C C . ASP A 1 284 ? -9.789 -11.352 18.328 1 95.31 284 ASP A C 1
ATOM 2349 O O . ASP A 1 284 ? -10.898 -11.812 18.578 1 95.31 284 ASP A O 1
ATOM 2353 N N . ALA A 1 285 ? -9.602 -10.258 17.656 1 98.12 285 ALA A N 1
ATOM 2354 C CA . ALA A 1 285 ? -10.742 -9.531 17.109 1 98.12 285 ALA A CA 1
ATOM 2355 C C . ALA A 1 285 ? -11.477 -10.383 16.078 1 98.12 285 ALA A C 1
ATOM 2357 O O . ALA A 1 285 ? -12.711 -10.43 16.062 1 98.12 285 ALA A O 1
ATOM 2358 N N . PHE A 1 286 ? -10.742 -11.07 15.203 1 98.5 286 PHE A N 1
ATOM 2359 C CA . PHE A 1 286 ? -11.336 -11.906 14.164 1 98.5 286 PHE A CA 1
ATOM 2360 C C . PHE A 1 286 ? -12.133 -13.047 14.781 1 98.5 286 PHE A C 1
ATOM 2362 O O . PHE A 1 286 ? -13.219 -13.383 14.305 1 98.5 286 PHE A O 1
ATOM 2369 N N . LEU A 1 287 ? -11.578 -13.617 15.82 1 97.62 287 LEU A N 1
ATOM 2370 C CA . LEU A 1 287 ? -12.266 -14.719 16.484 1 97.62 287 LEU A CA 1
ATOM 2371 C C . LEU A 1 287 ? -13.594 -14.258 17.078 1 97.62 287 LEU A C 1
ATOM 2373 O O . LEU A 1 287 ? -14.594 -14.961 17 1 97.62 287 LEU A O 1
ATOM 2377 N N . LYS A 1 288 ? -13.586 -13.102 17.688 1 96.94 288 LYS A N 1
ATOM 2378 C CA . LYS A 1 288 ? -14.805 -12.547 18.281 1 96.94 288 LYS A CA 1
ATOM 2379 C C . LYS A 1 288 ? -15.797 -12.133 17.203 1 96.94 288 LYS A C 1
ATOM 2381 O O . LYS A 1 288 ? -17.016 -12.18 17.406 1 96.94 288 LYS A O 1
ATOM 2386 N N . ALA A 1 289 ? -15.312 -11.773 16.016 1 98.5 289 ALA A N 1
ATOM 2387 C CA . ALA A 1 289 ? -16.172 -11.281 14.938 1 98.5 289 ALA A CA 1
ATOM 2388 C C . ALA A 1 289 ? -16.734 -12.438 14.117 1 98.5 289 ALA A C 1
ATOM 2390 O O . ALA A 1 289 ? -17.75 -12.289 13.445 1 98.5 289 ALA A O 1
ATOM 2391 N N . ASP A 1 290 ? -16.125 -13.609 14.133 1 98.25 290 ASP A N 1
ATOM 2392 C CA . ASP A 1 290 ? -16.391 -14.734 13.242 1 98.25 290 ASP A CA 1
ATOM 2393 C C . ASP A 1 290 ? -17.859 -15.117 13.25 1 98.25 290 ASP A C 1
ATOM 2395 O O . ASP A 1 290 ? -18.469 -15.297 12.188 1 98.25 290 ASP A O 1
ATOM 2399 N N . PRO A 1 291 ? -18.547 -15.133 14.375 1 97.12 291 PRO A N 1
ATOM 2400 C CA . PRO A 1 291 ? -19.953 -15.547 14.383 1 97.12 291 PRO A CA 1
ATOM 2401 C C . PRO A 1 291 ? -20.875 -14.508 13.758 1 97.12 291 PRO A C 1
ATOM 2403 O O . PRO A 1 291 ? -22.016 -14.828 13.406 1 97.12 291 PRO A O 1
ATOM 2406 N N . PHE A 1 292 ? -20.391 -13.328 13.57 1 97 292 PHE A N 1
ATOM 2407 C CA . PHE A 1 292 ? -21.297 -12.242 13.203 1 97 292 PHE A CA 1
ATOM 2408 C C . PHE A 1 292 ? -21.016 -11.766 11.781 1 97 292 PHE A C 1
ATOM 2410 O O . PHE A 1 292 ? -21.797 -11.008 11.211 1 97 292 PHE A O 1
ATOM 2417 N N . ILE A 1 293 ? -19.922 -12.133 11.188 1 96.12 293 ILE A N 1
ATOM 2418 C CA . ILE A 1 293 ? -19.578 -11.734 9.828 1 96.12 293 ILE A CA 1
ATOM 2419 C C . ILE A 1 293 ? -20.234 -12.68 8.828 1 96.12 293 ILE A C 1
ATOM 2421 O O . ILE A 1 293 ? -20.234 -13.898 9.016 1 96.12 293 ILE A O 1
ATOM 2425 N N . GLN A 1 294 ? -20.844 -12.078 7.848 1 94.56 294 GLN A N 1
ATOM 2426 C CA . GLN A 1 294 ? -21.5 -12.844 6.797 1 94.56 294 GLN A CA 1
ATOM 2427 C C . GLN A 1 294 ? -20.953 -12.492 5.422 1 94.56 294 GLN A C 1
ATOM 2429 O O . GLN A 1 294 ? -20.938 -11.32 5.035 1 94.56 294 GLN A O 1
ATOM 2434 N N . ILE A 1 295 ? -20.516 -13.523 4.711 1 96.25 295 ILE A N 1
ATOM 2435 C CA . ILE A 1 295 ? -19.969 -13.367 3.369 1 96.25 295 ILE A CA 1
ATOM 2436 C C . ILE A 1 295 ? -20.75 -14.242 2.389 1 96.25 295 ILE A C 1
ATOM 2438 O O . ILE A 1 295 ? -20.828 -15.461 2.564 1 96.25 295 ILE A O 1
ATOM 2442 N N . GLU A 1 296 ? -21.281 -13.664 1.385 1 96.44 296 GLU A N 1
ATOM 2443 C CA . GLU A 1 296 ? -22.062 -14.414 0.407 1 96.44 296 GLU A CA 1
ATOM 2444 C C . GLU A 1 296 ? -21.172 -15.195 -0.542 1 96.44 296 GLU A C 1
ATOM 2446 O O . GLU A 1 296 ? -20.188 -14.648 -1.07 1 96.44 296 GLU A O 1
ATOM 2451 N N . GLY A 1 297 ? -21.438 -16.453 -0.688 1 96.62 297 GLY A N 1
ATOM 2452 C CA . GLY A 1 297 ? -20.688 -17.312 -1.6 1 96.62 297 GLY A CA 1
ATOM 2453 C C . GLY A 1 297 ? -21.547 -17.906 -2.699 1 96.62 297 GLY A C 1
ATOM 2454 O O . GLY A 1 297 ? -22.469 -17.25 -3.195 1 96.62 297 GLY A O 1
ATOM 2455 N N . SER A 1 298 ? -21.141 -19.062 -3.135 1 95.19 298 SER A N 1
ATOM 2456 C CA . SER A 1 298 ? -21.812 -19.734 -4.238 1 95.19 298 SER A CA 1
ATOM 2457 C C . SER A 1 298 ? -23.266 -20.062 -3.891 1 95.19 298 SER A C 1
ATOM 2459 O O . SER A 1 298 ? -23.547 -20.5 -2.775 1 95.19 298 SER A O 1
ATOM 2461 N N . GLY A 1 299 ? -24.156 -19.828 -4.875 1 93.75 299 GLY A N 1
ATOM 2462 C CA . GLY A 1 299 ? -25.562 -20.156 -4.707 1 93.75 299 GLY A CA 1
ATOM 2463 C C . GLY A 1 299 ? -26.25 -19.297 -3.676 1 93.75 299 GLY A C 1
ATOM 2464 O O . GLY A 1 299 ? -27.312 -19.656 -3.168 1 93.75 299 GLY A O 1
ATOM 2465 N N . GLY A 1 300 ? -25.609 -18.234 -3.213 1 93.38 300 GLY A N 1
ATOM 2466 C CA . GLY A 1 300 ? -26.219 -17.328 -2.254 1 93.38 300 GLY A CA 1
ATOM 2467 C C . GLY A 1 300 ? -26.031 -17.766 -0.814 1 93.38 300 GLY A C 1
ATOM 2468 O O . GLY A 1 300 ? -26.547 -17.125 0.106 1 93.38 300 GLY A O 1
ATOM 2469 N N . LYS A 1 301 ? -25.281 -18.797 -0.645 1 96.62 301 LYS A N 1
ATOM 2470 C CA . LYS A 1 301 ? -25 -19.281 0.701 1 96.62 301 LYS A CA 1
ATOM 2471 C C . LYS A 1 301 ? -24.109 -18.297 1.469 1 96.62 301 LYS A C 1
ATOM 2473 O O . LYS A 1 301 ? -23.188 -17.719 0.904 1 96.62 301 LYS A O 1
ATOM 2478 N N . MET A 1 302 ? -24.422 -18.125 2.771 1 96.69 302 MET A N 1
ATOM 2479 C CA . MET A 1 302 ? -23.656 -17.219 3.605 1 96.69 302 MET A CA 1
ATOM 2480 C C . MET A 1 302 ? -22.594 -17.969 4.414 1 96.69 302 MET A C 1
ATOM 2482 O O . MET A 1 302 ? -22.875 -19.047 4.949 1 96.69 302 MET A O 1
ATOM 2486 N N . PHE A 1 303 ? -21.422 -17.406 4.48 1 98 303 PHE A N 1
ATOM 2487 C CA . PHE A 1 303 ? -20.297 -17.984 5.215 1 98 303 PHE A CA 1
ATOM 2488 C C . PHE A 1 303 ? -19.781 -17 6.25 1 98 303 PHE A C 1
ATOM 2490 O O . PHE A 1 303 ? -20.047 -15.797 6.168 1 98 303 PHE A O 1
ATOM 2497 N N . LYS A 1 304 ? -19.078 -17.547 7.23 1 97.88 304 LYS A N 1
ATOM 2498 C CA . LYS A 1 304 ? -18.359 -16.75 8.211 1 97.88 304 LYS A CA 1
ATOM 2499 C C . LYS A 1 304 ? -16.906 -16.516 7.773 1 97.88 304 LYS A C 1
ATOM 2501 O O . LYS A 1 304 ? -16.516 -16.938 6.688 1 97.88 304 LYS A O 1
ATOM 2506 N N . LEU A 1 305 ? -16.219 -15.773 8.609 1 97.69 305 LEU A N 1
ATOM 2507 C CA . LEU A 1 305 ? -14.797 -15.562 8.328 1 97.69 305 LEU A CA 1
ATOM 2508 C C . LEU A 1 305 ? -14.055 -16.891 8.266 1 97.69 305 LEU A C 1
ATOM 2510 O O . LEU A 1 305 ? -13.234 -17.109 7.367 1 97.69 305 LEU A O 1
ATOM 2514 N N . SER A 1 306 ? -14.328 -17.781 9.148 1 97.94 306 SER A N 1
ATOM 2515 C CA . SER A 1 306 ? -13.609 -19.031 9.289 1 97.94 306 SER A CA 1
ATOM 2516 C C . SER A 1 306 ? -14.086 -20.062 8.273 1 97.94 306 SER A C 1
ATOM 2518 O O . SER A 1 306 ? -13.328 -20.953 7.871 1 97.94 306 SER A O 1
ATOM 2520 N N . THR A 1 307 ? -15.297 -19.938 7.793 1 98.12 307 THR A N 1
ATOM 2521 C CA . THR A 1 307 ? -15.844 -20.984 6.922 1 98.12 307 THR A CA 1
ATOM 2522 C C . THR A 1 307 ? -15.773 -20.547 5.457 1 98.12 307 THR A C 1
ATOM 2524 O O . THR A 1 307 ? -16.031 -21.344 4.559 1 98.12 307 THR A O 1
ATOM 2527 N N . ALA A 1 308 ? -15.414 -19.312 5.215 1 97.88 308 ALA A N 1
ATOM 2528 C CA . ALA A 1 308 ? -15.297 -18.828 3.844 1 97.88 308 ALA A CA 1
ATOM 2529 C C . ALA A 1 308 ? -14.258 -19.641 3.061 1 97.88 308 ALA A C 1
ATOM 2531 O O . ALA A 1 308 ? -14.32 -19.703 1.831 1 97.88 308 ALA A O 1
ATOM 2532 N N . ILE A 1 309 ? -13.305 -20.281 3.709 1 97.5 309 ILE A N 1
ATOM 2533 C CA . ILE A 1 309 ? -12.25 -21.031 3.057 1 97.5 309 ILE A CA 1
ATOM 2534 C C . ILE A 1 309 ? -12.844 -22.25 2.348 1 97.5 309 ILE A C 1
ATOM 2536 O O . ILE A 1 309 ? -12.188 -22.859 1.502 1 97.5 309 ILE A O 1
ATOM 2540 N N . ASP A 1 310 ? -14.047 -22.594 2.658 1 96.94 310 ASP A N 1
ATOM 2541 C CA . ASP A 1 310 ? -14.695 -23.766 2.092 1 96.94 310 ASP A CA 1
ATOM 2542 C C . ASP A 1 310 ? -15.352 -23.438 0.753 1 96.94 310 ASP A C 1
ATOM 2544 O O . ASP A 1 310 ? -15.82 -24.328 0.046 1 96.94 310 ASP A O 1
ATOM 2548 N N . ASP A 1 311 ? -15.438 -22.203 0.412 1 97.69 311 ASP A N 1
ATOM 2549 C CA . ASP A 1 311 ? -16.062 -21.719 -0.817 1 97.69 311 ASP A CA 1
ATOM 2550 C C . ASP A 1 311 ? -15.242 -20.609 -1.462 1 97.69 311 ASP A C 1
ATOM 2552 O O . ASP A 1 311 ? -15.172 -19.5 -0.93 1 97.69 311 ASP A O 1
ATOM 2556 N N . MET A 1 312 ? -14.742 -20.844 -2.66 1 97.06 312 MET A N 1
ATOM 2557 C CA . MET A 1 312 ? -13.789 -19.922 -3.266 1 97.06 312 MET A CA 1
ATOM 2558 C C . MET A 1 312 ? -14.484 -18.625 -3.707 1 97.06 312 MET A C 1
ATOM 2560 O O . MET A 1 312 ? -13.852 -17.578 -3.805 1 97.06 312 MET A O 1
ATOM 2564 N N . GLU A 1 313 ? -15.773 -18.719 -4.027 1 96.75 313 GLU A N 1
ATOM 2565 C CA . GLU A 1 313 ? -16.5 -17.484 -4.305 1 96.75 313 GLU A CA 1
ATOM 2566 C C . GLU A 1 313 ? -16.531 -16.578 -3.074 1 96.75 313 GLU A C 1
ATOM 2568 O O . GLU A 1 313 ? -16.297 -15.375 -3.172 1 96.75 313 GLU A O 1
ATOM 2573 N N . ALA A 1 314 ? -16.891 -17.156 -1.957 1 97.94 314 ALA A N 1
ATOM 2574 C CA . ALA A 1 314 ? -16.875 -16.422 -0.698 1 97.94 314 ALA A CA 1
ATOM 2575 C C . ALA A 1 314 ? -15.461 -15.992 -0.337 1 97.94 314 ALA A C 1
ATOM 2577 O O . ALA A 1 314 ? -15.234 -14.852 0.078 1 97.94 314 ALA A O 1
ATOM 2578 N N . TYR A 1 315 ? -14.523 -16.906 -0.53 1 98.06 315 TYR A N 1
ATOM 2579 C CA . TYR A 1 315 ? -13.141 -16.656 -0.126 1 98.06 315 TYR A CA 1
ATOM 2580 C C . TYR A 1 315 ? -12.531 -15.531 -0.949 1 98.06 315 TYR A C 1
ATOM 2582 O O . TYR A 1 315 ? -11.68 -14.789 -0.456 1 98.06 315 TYR A O 1
ATOM 2590 N N . THR A 1 316 ? -12.953 -15.32 -2.209 1 97.69 316 THR A N 1
ATOM 2591 C CA . THR A 1 316 ? -12.469 -14.266 -3.086 1 97.69 316 THR A CA 1
ATOM 2592 C C . THR A 1 316 ? -12.797 -12.891 -2.512 1 97.69 316 THR A C 1
ATOM 2594 O O . THR A 1 316 ? -12.125 -11.906 -2.82 1 97.69 316 THR A O 1
ATOM 2597 N N . LYS A 1 317 ? -13.742 -12.836 -1.593 1 97.56 317 LYS A N 1
ATOM 2598 C CA . LYS A 1 317 ? -14.211 -11.562 -1.053 1 97.56 317 LYS A CA 1
ATOM 2599 C C . LYS A 1 317 ? -13.477 -11.203 0.237 1 97.56 317 LYS A C 1
ATOM 2601 O O . LYS A 1 317 ? -13.664 -10.117 0.787 1 97.56 317 LYS A O 1
ATOM 2606 N N . LEU A 1 318 ? -12.609 -12.086 0.709 1 97.56 318 LEU A N 1
ATOM 2607 C CA . LEU A 1 318 ? -11.93 -11.875 1.982 1 97.56 318 LEU A CA 1
ATOM 2608 C C . LEU A 1 318 ? -10.562 -11.227 1.77 1 97.56 318 LEU A C 1
ATOM 2610 O O . LEU A 1 318 ? -9.695 -11.805 1.107 1 97.56 318 LEU A O 1
ATOM 2614 N N . THR A 1 319 ? -10.414 -10.078 2.264 1 98.06 319 THR A N 1
ATOM 2615 C CA . THR A 1 319 ? -9.156 -9.328 2.246 1 98.06 319 THR A CA 1
ATOM 2616 C C . THR A 1 319 ? -8.914 -8.641 3.588 1 98.06 319 THR A C 1
ATOM 2618 O O . THR A 1 319 ? -9.664 -8.867 4.547 1 98.06 319 THR A O 1
ATOM 2621 N N . ASP A 1 320 ? -7.887 -7.816 3.662 1 98.19 320 ASP A N 1
ATOM 2622 C CA . ASP A 1 320 ? -7.574 -7.094 4.891 1 98.19 320 ASP A CA 1
ATOM 2623 C C . ASP A 1 320 ? -8.695 -6.125 5.258 1 98.19 320 ASP A C 1
ATOM 2625 O O . ASP A 1 320 ? -8.75 -5.621 6.383 1 98.19 320 ASP A O 1
ATOM 2629 N N . ASN A 1 321 ? -9.555 -5.949 4.34 1 97 321 ASN A N 1
ATOM 2630 C CA . ASN A 1 321 ? -10.633 -4.984 4.535 1 97 321 ASN A CA 1
ATOM 2631 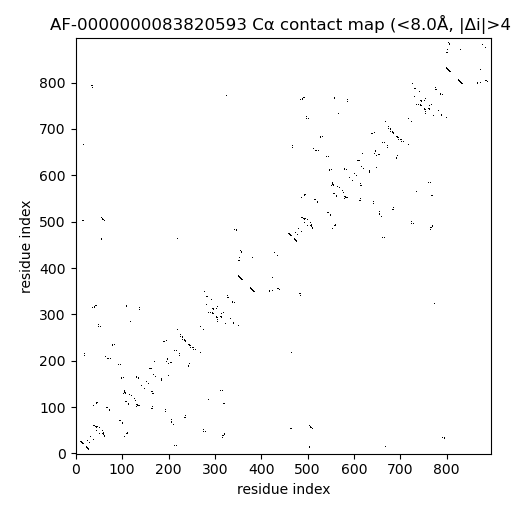C C . ASN A 1 321 ? -11.586 -5.426 5.637 1 97 321 ASN A C 1
ATOM 2633 O O . ASN A 1 321 ? -12.391 -4.633 6.125 1 97 321 ASN A O 1
ATOM 2637 N N . VAL A 1 322 ? -11.531 -6.695 6.008 1 97.44 322 VAL A N 1
ATOM 2638 C CA . VAL A 1 322 ? -12.328 -7.191 7.125 1 97.44 322 VAL A CA 1
ATOM 2639 C C . VAL A 1 322 ? -12.031 -6.371 8.375 1 97.44 322 VAL A C 1
ATOM 2641 O O . VAL A 1 322 ? -12.922 -6.129 9.195 1 97.44 322 VAL A O 1
ATOM 2644 N N . PHE A 1 323 ? -10.805 -5.926 8.523 1 98.12 323 PHE A N 1
ATOM 2645 C CA . PHE A 1 323 ? -10.391 -5.094 9.648 1 98.12 323 PHE A CA 1
ATOM 2646 C C . PHE A 1 323 ? -11.281 -3.863 9.766 1 98.12 323 PHE A C 1
ATOM 2648 O O . PHE A 1 323 ? -11.898 -3.635 10.812 1 98.12 323 PHE A O 1
ATOM 265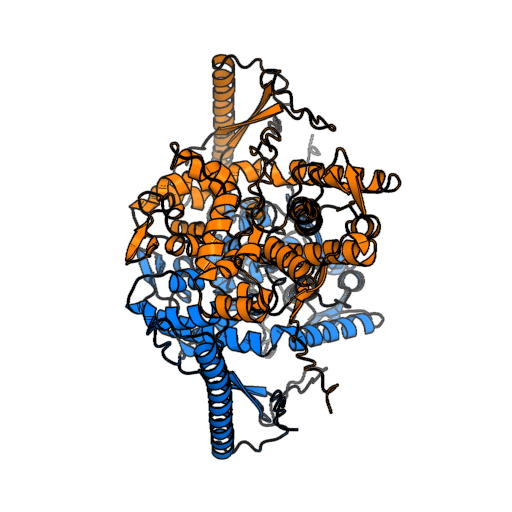5 N N . GLU A 1 324 ? -11.414 -3.068 8.68 1 97.12 324 GLU A N 1
ATOM 2656 C CA . GLU A 1 324 ? -12.203 -1.838 8.703 1 97.12 324 GLU A CA 1
ATOM 2657 C C . GLU A 1 324 ? -13.695 -2.139 8.758 1 97.12 324 GLU A C 1
ATOM 2659 O O . GLU A 1 324 ? -14.469 -1.386 9.352 1 97.12 324 GLU A O 1
ATOM 2664 N N . GLN A 1 325 ? -14.07 -3.24 8.109 1 95.69 325 GLN A N 1
ATOM 2665 C CA . GLN A 1 325 ? -15.469 -3.65 8.188 1 95.69 325 GLN A CA 1
ATOM 2666 C C . GLN A 1 325 ? -15.914 -3.824 9.633 1 95.69 325 GLN A C 1
ATOM 2668 O O . GLN A 1 325 ? -17.016 -3.424 10.008 1 95.69 325 GLN A O 1
ATOM 2673 N N . ILE A 1 326 ? -15.055 -4.414 10.391 1 97.44 326 ILE A N 1
ATOM 2674 C CA . ILE A 1 326 ? -15.336 -4.621 11.805 1 97.44 326 ILE A CA 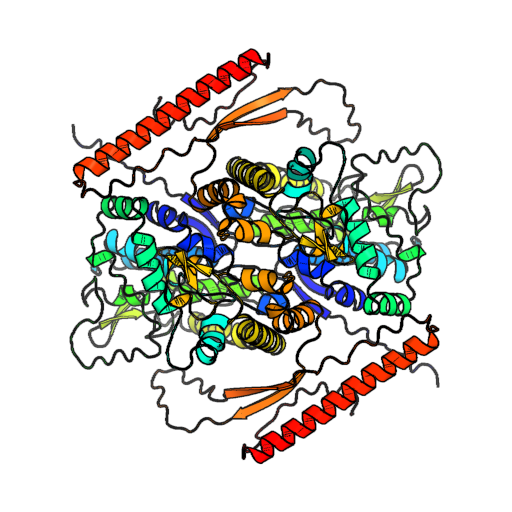1
ATOM 2675 C C . ILE A 1 326 ? -15.203 -3.297 12.555 1 97.44 326 ILE A C 1
ATOM 2677 O O . ILE A 1 326 ? -16.109 -2.893 13.281 1 97.44 326 ILE A O 1
ATOM 2681 N N . LEU A 1 327 ? -14.117 -2.6 12.336 1 97.5 327 LEU A N 1
ATOM 2682 C CA . LEU A 1 327 ? -13.766 -1.376 13.055 1 97.5 327 LEU A CA 1
ATOM 2683 C C . LEU A 1 327 ? -14.867 -0.334 12.914 1 97.5 327 LEU A C 1
ATOM 2685 O O . LEU A 1 327 ? -15.195 0.361 13.883 1 97.5 327 LEU A O 1
ATOM 2689 N N . ASN A 1 328 ? -15.453 -0.237 11.719 1 94.81 328 ASN A N 1
ATOM 2690 C CA . ASN A 1 328 ? -16.391 0.839 11.422 1 94.81 328 ASN A CA 1
ATOM 2691 C C . ASN A 1 328 ? -17.844 0.351 11.484 1 94.81 328 ASN A C 1
ATOM 2693 O O . ASN A 1 328 ? -18.75 1.071 11.086 1 94.81 328 ASN A O 1
ATOM 2697 N N . SER A 1 329 ? -18.031 -0.832 11.961 1 93.69 329 SER A N 1
ATOM 2698 C CA . SER A 1 329 ? -19.375 -1.401 12.062 1 93.69 329 SER A CA 1
ATOM 2699 C C . SER A 1 329 ? -20.172 -0.74 13.188 1 93.69 329 SER A C 1
ATOM 2701 O O . SER A 1 329 ? -19.594 -0.149 14.102 1 93.69 329 SER A O 1
ATOM 2703 N N . SER A 1 330 ? -21.453 -0.823 13.062 1 91.12 330 SER A N 1
ATOM 2704 C CA . SER A 1 330 ? -22.344 -0.304 14.102 1 91.12 330 SER A CA 1
ATOM 2705 C C . SER A 1 330 ? -23.125 -1.429 14.781 1 91.12 330 SER A C 1
ATOM 2707 O O . SER A 1 330 ? -23.891 -1.184 15.711 1 91.12 330 SER A O 1
ATOM 2709 N N . SER A 1 331 ? -22.953 -2.654 14.367 1 91.44 331 SER A N 1
ATOM 2710 C CA . SER A 1 331 ? -23.688 -3.783 14.93 1 91.44 331 SER A CA 1
ATOM 2711 C C . SER A 1 331 ? -23.188 -4.117 16.328 1 91.44 331 SER A C 1
ATOM 2713 O O . SER A 1 331 ? -21.984 -4.102 16.594 1 91.44 331 SER A O 1
ATOM 2715 N N . ASP A 1 332 ? -24.078 -4.523 17.203 1 92.94 332 ASP A N 1
ATOM 2716 C CA . ASP A 1 332 ? -23.734 -4.844 18.578 1 92.94 332 ASP A CA 1
ATOM 2717 C C . ASP A 1 332 ? -22.891 -6.117 18.656 1 92.94 332 ASP A C 1
ATOM 2719 O O . ASP A 1 332 ? -22 -6.223 19.5 1 92.94 332 ASP A O 1
ATOM 2723 N N . GLY A 1 333 ? -23.219 -7 17.781 1 95.5 333 GLY A N 1
ATOM 2724 C CA . GLY A 1 333 ? -22.5 -8.266 17.797 1 95.5 333 GLY A CA 1
ATOM 2725 C C . GLY A 1 333 ? -21.016 -8.102 17.547 1 95.5 333 GLY A C 1
ATOM 2726 O O . GLY A 1 333 ? -20.203 -8.891 18.047 1 95.5 333 GLY A O 1
ATOM 2727 N N . LEU A 1 334 ? -20.594 -7.07 16.859 1 97.25 334 LEU A N 1
ATOM 2728 C CA . LEU A 1 334 ? -19.203 -6.848 16.516 1 97.25 334 LEU A CA 1
ATOM 2729 C C . LEU A 1 334 ? -18.531 -5.918 17.531 1 97.25 334 LEU A C 1
ATOM 2731 O O . LEU A 1 334 ? -17.359 -5.574 17.375 1 97.25 334 LEU A O 1
ATOM 2735 N N . GLY A 1 335 ? -19.234 -5.555 18.578 1 95.75 335 GLY A N 1
ATOM 2736 C CA . GLY A 1 335 ? -18.75 -4.633 19.578 1 95.75 335 GLY A CA 1
ATOM 2737 C C . GLY A 1 335 ? -17.438 -5.074 20.219 1 95.75 335 GLY A C 1
ATOM 2738 O O . GLY A 1 335 ? -16.469 -4.324 20.219 1 95.75 335 GLY A O 1
ATOM 2739 N N . PRO A 1 336 ? -17.438 -6.289 20.75 1 95.19 336 PRO A N 1
ATOM 2740 C CA . PRO A 1 336 ? -16.219 -6.77 21.375 1 95.19 336 PRO A CA 1
ATOM 2741 C C . PRO A 1 336 ? -15.023 -6.777 20.422 1 95.19 336 PRO A C 1
ATOM 2743 O O . PRO A 1 336 ? -13.906 -6.43 20.828 1 95.19 336 PRO A O 1
ATOM 2746 N N . ALA A 1 337 ? -15.195 -7.215 19.172 1 97.75 337 ALA A N 1
ATOM 2747 C CA . ALA A 1 337 ? -14.133 -7.203 18.172 1 97.75 337 ALA A CA 1
ATOM 2748 C C . ALA A 1 337 ? -13.719 -5.777 17.828 1 97.75 337 ALA A C 1
ATOM 2750 O O . ALA A 1 337 ? -12.523 -5.477 17.719 1 97.75 337 ALA A O 1
ATOM 2751 N N . ARG A 1 338 ? -14.664 -4.898 17.703 1 97.75 338 ARG A N 1
ATOM 2752 C CA . ARG A 1 338 ? -14.438 -3.494 17.375 1 97.75 338 ARG A CA 1
ATOM 2753 C C . ARG A 1 338 ? -13.57 -2.82 18.422 1 97.75 338 ARG A C 1
ATOM 2755 O O . ARG A 1 338 ? -12.664 -2.047 18.094 1 97.75 338 ARG A O 1
ATOM 2762 N N . GLU A 1 339 ? -13.797 -3.133 19.656 1 94.69 339 GLU A N 1
ATOM 2763 C CA . GLU A 1 339 ? -13.047 -2.547 20.766 1 94.69 339 GLU A CA 1
ATOM 2764 C C . GLU A 1 339 ? -11.562 -2.891 20.656 1 94.69 339 GLU A C 1
ATOM 2766 O O . GLU A 1 339 ? -10.703 -2.039 20.906 1 94.69 339 GLU A O 1
ATOM 2771 N N . ILE A 1 340 ? -11.266 -4.105 20.344 1 95.06 340 ILE A N 1
ATOM 2772 C CA . ILE A 1 340 ? -9.875 -4.535 20.219 1 95.06 340 ILE A CA 1
ATOM 2773 C C . ILE A 1 340 ? -9.195 -3.789 19.078 1 95.06 340 ILE A C 1
ATOM 2775 O O . ILE A 1 340 ? -8.062 -3.314 19.219 1 95.06 340 ILE A O 1
ATOM 2779 N N . LEU A 1 341 ? -9.883 -3.711 17.922 1 97.75 341 LEU A N 1
ATOM 2780 C CA . LEU A 1 341 ? -9.305 -3.043 16.766 1 97.75 341 LEU A CA 1
ATOM 2781 C C . LEU A 1 341 ? -9.117 -1.553 17.031 1 97.75 341 LEU A C 1
ATOM 2783 O O . LEU A 1 341 ? -8.156 -0.947 16.562 1 97.75 341 LEU A O 1
ATOM 2787 N N . GLU A 1 342 ? -10.031 -0.931 17.797 1 95.44 342 GLU A N 1
ATOM 2788 C CA . GLU A 1 342 ? -9.891 0.467 18.188 1 95.44 342 GLU A CA 1
ATOM 2789 C C . GLU A 1 342 ? -8.641 0.672 19.031 1 95.44 342 GLU A C 1
ATOM 2791 O O . GLU A 1 342 ? -7.969 1.699 18.922 1 95.44 342 GLU A O 1
ATOM 2796 N N . ARG A 1 343 ? -8.367 -0.281 19.859 1 92.38 343 ARG A N 1
ATOM 2797 C CA . ARG A 1 343 ? -7.16 -0.215 20.672 1 92.38 343 ARG A CA 1
ATOM 2798 C C . ARG A 1 343 ? -5.906 -0.237 19.812 1 92.38 343 ARG A C 1
ATOM 2800 O O . ARG A 1 343 ? -4.941 0.48 20.078 1 92.38 343 ARG A O 1
ATOM 2807 N N . ILE A 1 344 ? -5.906 -1.063 18.781 1 94.62 344 ILE A N 1
ATOM 2808 C CA . ILE A 1 344 ? -4.762 -1.126 17.875 1 94.62 344 ILE A CA 1
ATOM 2809 C C . ILE A 1 344 ? -4.539 0.24 17.234 1 94.62 344 ILE A C 1
ATOM 2811 O O . ILE A 1 344 ? -3.414 0.748 17.203 1 94.62 344 ILE A O 1
ATOM 2815 N N . ILE A 1 345 ? -5.621 0.859 16.766 1 95.44 345 ILE A N 1
ATOM 2816 C CA . ILE A 1 345 ? -5.555 2.111 16.016 1 95.44 345 ILE A CA 1
ATOM 2817 C C . ILE A 1 345 ? -5.129 3.244 16.953 1 95.44 345 ILE A C 1
ATOM 2819 O O . ILE A 1 345 ? -4.461 4.188 16.516 1 95.44 345 ILE A O 1
ATOM 2823 N N . SER A 1 346 ? -5.395 3.133 18.203 1 91.25 346 SER A N 1
ATOM 2824 C CA . SER A 1 346 ? -5.035 4.16 19.172 1 91.25 346 SER A CA 1
ATOM 2825 C C . SER A 1 346 ? -3.762 3.789 19.922 1 91.25 346 SER A C 1
ATOM 2827 O O . SER A 1 346 ? -3.404 4.438 20.906 1 91.25 346 SER A O 1
ATOM 2829 N N . ARG A 1 347 ? -3.158 2.715 19.547 1 90.94 347 ARG A N 1
ATOM 2830 C CA . ARG A 1 347 ? -1.876 2.244 20.062 1 90.94 347 ARG A CA 1
ATOM 2831 C C . ARG A 1 347 ? -1.981 1.866 21.547 1 90.94 347 ARG A C 1
ATOM 2833 O O . ARG A 1 347 ? -1.05 2.098 22.312 1 90.94 347 ARG A O 1
ATOM 2840 N N . ASP A 1 348 ? -3.139 1.44 21.922 1 87.12 348 ASP A N 1
ATOM 2841 C CA . ASP A 1 348 ? -3.316 0.782 23.219 1 87.12 348 ASP A CA 1
ATOM 2842 C C . ASP A 1 348 ? -3.158 -0.731 23.078 1 87.12 348 ASP A C 1
ATOM 2844 O O . ASP A 1 348 ? -4.148 -1.465 23.078 1 87.12 348 ASP A O 1
ATOM 2848 N N . LEU A 1 349 ? -1.92 -1.128 23.094 1 85.5 349 LEU A N 1
ATOM 2849 C CA . LEU A 1 349 ? -1.587 -2.492 22.688 1 85.5 349 LEU A CA 1
ATOM 2850 C C . LEU A 1 349 ? -1.502 -3.406 23.906 1 85.5 349 LEU A C 1
ATOM 2852 O O . LEU A 1 349 ? -1.37 -2.93 25.047 1 85.5 349 LEU A O 1
ATOM 2856 N N . TYR A 1 350 ? -1.641 -4.691 23.531 1 73.12 350 TYR A N 1
ATOM 2857 C CA . TYR A 1 350 ? -1.378 -5.688 24.562 1 73.12 350 TYR A CA 1
ATOM 2858 C C . TYR A 1 350 ? 0.022 -5.52 25.141 1 73.12 350 TYR A C 1
ATOM 2860 O O . TYR A 1 350 ? 0.902 -4.945 24.5 1 73.12 350 TYR A O 1
ATOM 2868 N N . VAL A 1 351 ? 0.228 -5.793 26.391 1 66.75 351 VAL A N 1
ATOM 2869 C CA . VAL A 1 351 ? 1.521 -5.625 27.047 1 66.75 351 VAL A CA 1
ATOM 2870 C C . VAL A 1 351 ? 2.318 -6.922 26.953 1 66.75 351 VAL A C 1
ATOM 2872 O O . VAL A 1 351 ? 1.79 -8 27.234 1 66.75 351 VAL A O 1
ATOM 2875 N N . PHE A 1 352 ? 3.555 -6.703 26.375 1 56.78 352 PHE A N 1
ATOM 2876 C CA . PHE A 1 352 ? 4.461 -7.844 26.281 1 56.78 352 PHE A CA 1
ATOM 2877 C C . PHE A 1 352 ? 5.012 -8.211 27.656 1 56.78 352 PHE A C 1
ATOM 2879 O O . PHE A 1 352 ? 5.625 -7.379 28.328 1 56.78 352 PHE A O 1
ATOM 2886 N N . LEU A 1 353 ? 4.645 -9.336 28.156 1 47.5 353 LEU A N 1
ATOM 2887 C CA . LEU A 1 353 ? 5.07 -9.719 29.5 1 47.5 353 LEU A CA 1
ATOM 2888 C C . LEU A 1 353 ? 6.438 -10.398 29.469 1 47.5 353 LEU A C 1
ATOM 2890 O O . LEU A 1 353 ? 7.246 -10.219 30.375 1 47.5 353 LEU A O 1
ATOM 2894 N N . GLY A 1 354 ? 6.801 -11.18 28.562 1 49.56 354 GLY A N 1
ATOM 2895 C CA . GLY A 1 354 ? 8.102 -11.828 28.516 1 49.56 354 GLY A CA 1
ATOM 2896 C C . GLY A 1 354 ? 8.18 -12.922 27.469 1 49.56 354 GLY A C 1
ATOM 2897 O O . GLY A 1 354 ? 7.195 -13.211 26.781 1 49.56 354 GLY A O 1
ATOM 2898 N N . GLU A 1 355 ? 9.406 -13.133 27.016 1 49 355 GLU A N 1
ATOM 2899 C CA . GLU A 1 355 ? 9.68 -14.203 26.062 1 49 355 GLU A CA 1
ATOM 2900 C C . GLU A 1 355 ? 10.555 -15.289 26.688 1 49 355 GLU A C 1
ATOM 2902 O O . GLU A 1 355 ? 11.383 -15.008 27.547 1 49 355 GLU A O 1
ATOM 2907 N N . CYS A 1 356 ? 10.031 -16.578 26.766 1 41.91 356 CYS A N 1
ATOM 2908 C CA . CYS A 1 356 ? 10.844 -17.672 27.297 1 41.91 356 CYS A CA 1
ATOM 2909 C C . CYS A 1 356 ? 11.266 -18.625 26.188 1 41.91 356 CYS A C 1
ATOM 2911 O O . CYS A 1 356 ? 10.523 -18.844 25.234 1 41.91 356 CYS A O 1
ATOM 2913 N N . LYS A 1 357 ? 12.547 -18.797 26.047 1 44.16 357 LYS A N 1
ATOM 2914 C CA . LYS A 1 357 ? 13.055 -19.844 25.172 1 44.16 357 LYS A CA 1
ATOM 2915 C C . LYS A 1 357 ? 12.734 -21.234 25.719 1 44.16 357 LYS A C 1
ATOM 2917 O O . LYS A 1 357 ? 13.008 -21.516 26.891 1 44.16 357 LYS A O 1
ATOM 2922 N N . VAL A 1 358 ? 11.766 -21.891 25.141 1 38.66 358 VAL A N 1
ATOM 2923 C CA . VAL A 1 358 ? 11.461 -23.234 25.609 1 38.66 358 VAL A CA 1
ATOM 2924 C C . VAL A 1 358 ? 12.219 -24.25 24.75 1 38.66 358 VAL A C 1
ATOM 2926 O O . VAL A 1 358 ? 12.32 -24.109 23.531 1 38.66 358 VAL A O 1
ATOM 2929 N N . LYS A 1 359 ? 13.219 -24.906 25.266 1 37.72 359 LYS A N 1
ATOM 2930 C CA . LYS A 1 359 ? 13.859 -26.047 24.609 1 37.72 359 LYS A CA 1
ATOM 2931 C C . LYS A 1 359 ? 12.82 -27.078 24.141 1 37.72 359 LYS A C 1
ATOM 2933 O O . LYS A 1 359 ? 11.969 -27.5 24.922 1 37.72 359 LYS A O 1
ATOM 2938 N N . MET A 1 360 ? 12.438 -26.891 22.875 1 35.84 360 MET A N 1
ATOM 2939 C CA . MET A 1 360 ? 11.641 -28.047 22.453 1 35.84 360 MET A CA 1
ATOM 2940 C C . MET A 1 360 ? 12.414 -29.344 22.641 1 35.84 360 MET A C 1
ATOM 2942 O O . MET A 1 360 ? 13.641 -29.359 22.531 1 35.84 360 MET A O 1
ATOM 2946 N N . PRO A 1 361 ? 11.875 -30.438 23.094 1 31.88 361 PRO A N 1
ATOM 2947 C CA . PRO A 1 361 ? 12.594 -31.703 23.094 1 31.88 361 PRO A CA 1
ATOM 2948 C C . PRO A 1 361 ? 13.344 -31.953 21.797 1 31.88 361 PRO A C 1
ATOM 2950 O O . PRO A 1 361 ? 13.008 -31.375 20.766 1 31.88 361 PRO A O 1
ATOM 2953 N N . SER A 1 362 ? 14.586 -32.75 21.828 1 30.62 362 SER A N 1
ATOM 2954 C CA . SER A 1 362 ? 15.68 -33.094 20.906 1 30.62 362 SER A CA 1
ATOM 2955 C C . SER A 1 362 ? 15.148 -33.469 19.531 1 30.62 362 SER A C 1
ATOM 2957 O O . SER A 1 362 ? 15.789 -33.219 18.516 1 30.62 362 SER A O 1
ATOM 2959 N N . THR A 1 363 ? 14.312 -34.625 19.375 1 30.64 363 THR A N 1
ATOM 2960 C CA . THR A 1 363 ? 14.617 -35.562 18.297 1 30.64 363 THR A CA 1
ATOM 2961 C C . THR A 1 363 ? 14.242 -34.938 16.938 1 30.64 363 THR A C 1
ATOM 2963 O O . THR A 1 363 ? 14.188 -35.656 15.93 1 30.64 363 THR A O 1
ATOM 2966 N N . VAL A 1 364 ? 13.727 -33.812 16.812 1 27.17 364 VAL A N 1
ATOM 2967 C CA . VAL A 1 364 ? 13.359 -33.781 15.406 1 27.17 364 VAL A CA 1
ATOM 2968 C C . VAL A 1 364 ? 14.617 -33.656 14.547 1 27.17 364 VAL A C 1
ATOM 2970 O O . VAL A 1 364 ? 15.406 -32.719 14.734 1 27.17 364 VAL A O 1
ATOM 2973 N N . HIS A 1 365 ? 15.195 -34.719 14.133 1 25.84 365 HIS A N 1
ATOM 2974 C CA . HIS A 1 365 ? 16.266 -34.844 13.148 1 25.84 365 HIS A CA 1
ATOM 2975 C C . HIS A 1 365 ? 16 -33.969 11.93 1 25.84 365 HIS A C 1
ATOM 2977 O O . HIS A 1 365 ? 15.07 -34.219 11.164 1 25.84 365 HIS A O 1
ATOM 2983 N N . ILE A 1 366 ? 15.969 -32.719 12.047 1 24.86 366 ILE A N 1
ATOM 2984 C CA . ILE A 1 366 ? 15.898 -32.062 10.75 1 24.86 366 ILE A CA 1
ATOM 2985 C C . ILE A 1 366 ? 17.203 -32.281 9.984 1 24.86 366 ILE A C 1
ATOM 2987 O O . ILE A 1 366 ? 18.281 -31.922 10.461 1 24.86 366 ILE A O 1
ATOM 2991 N N . ASN A 1 367 ? 17.344 -33.344 9.258 1 24.78 367 ASN A N 1
ATOM 2992 C CA . ASN A 1 367 ? 18.5 -33.688 8.43 1 24.78 367 ASN A CA 1
ATOM 2993 C C . ASN A 1 367 ? 19.078 -32.469 7.734 1 24.78 367 ASN A C 1
ATOM 2995 O O . ASN A 1 367 ? 20.156 -32.531 7.129 1 24.78 367 ASN A O 1
ATOM 2999 N N . VAL A 1 368 ? 18.344 -31.688 6.938 1 25.34 368 VAL A N 1
ATOM 3000 C CA . VAL A 1 368 ? 19.156 -31.031 5.922 1 25.34 368 VAL A CA 1
ATOM 3001 C C . VAL A 1 368 ? 20.266 -30.219 6.594 1 25.34 368 VAL A C 1
ATOM 3003 O O . VAL A 1 368 ? 20.156 -29.875 7.77 1 25.34 368 VAL A O 1
ATOM 3006 N N . LEU A 1 369 ? 21.453 -29.641 5.875 1 25.52 369 LEU A N 1
ATOM 3007 C CA . LEU A 1 369 ? 22.703 -28.984 6.191 1 25.52 369 LEU A CA 1
ATOM 3008 C C . LEU A 1 369 ? 22.516 -27.922 7.273 1 25.52 369 LEU A C 1
ATOM 3010 O O . LEU A 1 369 ? 23.266 -27.875 8.242 1 25.52 369 LEU A O 1
ATOM 3014 N N . LEU A 1 370 ? 22.219 -26.594 6.875 1 23.92 370 LEU A N 1
ATOM 3015 C CA . LEU A 1 370 ? 22.453 -25.578 7.902 1 23.92 370 LEU A CA 1
ATOM 3016 C C . LEU A 1 370 ? 21.438 -25.719 9.039 1 23.92 370 LEU A C 1
ATOM 3018 O O . LEU A 1 370 ? 20.234 -25.625 8.82 1 23.92 370 LEU A O 1
ATOM 3022 N N . SER A 1 371 ? 21.609 -26.641 9.859 1 25.09 371 SER A N 1
ATOM 3023 C CA . SER A 1 371 ? 20.922 -26.938 11.117 1 25.09 371 SER A CA 1
ATOM 3024 C C . SER A 1 371 ? 20.672 -25.688 11.93 1 25.09 371 SER A C 1
ATOM 3026 O O . SER A 1 371 ? 21.578 -25.172 12.586 1 25.09 371 SER A O 1
ATOM 3028 N N . MET A 1 372 ? 20.422 -24.5 11.391 1 24.94 372 MET A N 1
ATOM 3029 C CA . MET A 1 372 ? 20.25 -23.516 12.469 1 24.94 372 MET A CA 1
ATOM 3030 C C . MET A 1 372 ? 19.188 -24 13.461 1 24.94 372 MET A C 1
ATOM 3032 O O . MET A 1 372 ? 18.078 -24.344 13.078 1 24.94 372 MET A O 1
ATOM 3036 N N . SER A 1 373 ? 19.609 -24.766 14.43 1 28.38 373 SER A N 1
ATOM 3037 C CA . SER A 1 373 ? 18.891 -25.141 15.648 1 28.38 373 SER A CA 1
ATOM 3038 C C . SER A 1 373 ? 18.078 -23.969 16.203 1 28.38 373 SER A C 1
ATOM 3040 O O . SER A 1 373 ? 18.547 -23.266 17.094 1 28.38 373 SER A O 1
ATOM 3042 N N . CYS A 1 374 ? 17.641 -23.094 15.547 1 29.53 374 CYS A N 1
ATOM 3043 C CA . CYS A 1 374 ? 16.891 -22.078 16.281 1 29.53 374 CYS A CA 1
ATOM 3044 C C . CYS A 1 374 ? 15.695 -22.688 16.984 1 29.53 374 CYS A C 1
ATOM 3046 O O . CYS A 1 374 ? 14.609 -22.797 16.406 1 29.53 374 CYS A O 1
ATOM 3048 N N . CYS A 1 375 ? 15.875 -23.844 17.594 1 31.28 375 CYS A N 1
ATOM 3049 C CA . CYS A 1 375 ? 14.789 -24.5 18.312 1 31.28 375 CYS A CA 1
ATOM 3050 C C . CYS A 1 375 ? 14.219 -23.594 19.375 1 31.28 375 CYS A C 1
ATOM 3052 O O . CYS A 1 375 ? 13.523 -24.047 20.297 1 31.28 375 CYS A O 1
ATOM 3054 N N . LEU A 1 376 ? 14.914 -22.609 19.781 1 31.34 376 LEU A N 1
ATOM 3055 C CA . LEU A 1 376 ? 14.336 -21.797 20.828 1 31.34 376 LEU A CA 1
ATOM 3056 C C . LEU A 1 376 ? 13.023 -21.156 20.375 1 31.34 376 LEU A C 1
ATOM 3058 O O . LEU A 1 376 ? 12.969 -20.531 19.328 1 31.34 376 LEU A O 1
ATOM 3062 N N . GLN A 1 377 ? 12.023 -22.047 20.625 1 36.12 377 GLN A N 1
ATOM 3063 C CA . GLN A 1 377 ? 10.719 -21.438 20.375 1 36.12 377 GLN A CA 1
ATOM 3064 C C . GLN A 1 377 ? 10.43 -20.328 21.391 1 36.12 377 GLN A C 1
ATOM 3066 O O . GLN A 1 377 ? 10.727 -20.484 22.578 1 36.12 377 GLN A O 1
ATOM 3071 N N . TYR A 1 378 ? 10.531 -19.203 21.094 1 39.56 378 TYR A N 1
ATOM 3072 C CA . TYR A 1 378 ? 10.172 -18.078 21.953 1 39.56 378 TYR A CA 1
ATOM 3073 C C . TYR A 1 378 ? 8.664 -18.016 22.172 1 39.56 378 TYR A C 1
ATOM 3075 O O . TYR A 1 378 ? 7.891 -18.203 21.234 1 39.56 378 TYR A O 1
ATOM 3083 N N . ILE A 1 379 ? 8.281 -18.453 23.406 1 39.31 379 ILE A N 1
ATOM 3084 C CA . ILE A 1 379 ? 6.902 -18.172 23.781 1 39.31 379 ILE A CA 1
ATOM 3085 C C . ILE A 1 379 ? 6.785 -16.719 24.234 1 39.31 379 ILE A C 1
ATOM 3087 O O . ILE A 1 379 ? 7.531 -16.281 25.109 1 39.31 379 ILE A O 1
ATOM 3091 N N . ARG A 1 380 ? 6.129 -16.047 23.5 1 39.53 380 ARG A N 1
ATOM 3092 C CA . ARG A 1 380 ? 5.852 -14.672 23.875 1 39.53 380 ARG A CA 1
ATOM 3093 C C . ARG A 1 380 ? 4.5 -14.555 24.578 1 39.53 380 ARG A C 1
ATOM 3095 O O . ARG A 1 380 ? 3.516 -15.156 24.141 1 39.53 380 ARG A O 1
ATOM 3102 N N . VAL A 1 381 ? 4.488 -14.148 25.844 1 39.38 381 VAL A N 1
ATOM 3103 C CA . VAL A 1 381 ? 3.27 -13.977 26.625 1 39.38 381 VAL A CA 1
ATOM 3104 C C . VAL A 1 381 ? 2.879 -12.5 26.656 1 39.38 381 VAL A C 1
ATOM 3106 O O . VAL A 1 381 ? 3.723 -11.633 26.891 1 39.38 381 VAL A O 1
ATOM 3109 N N . TYR A 1 382 ? 1.704 -12.312 26.125 1 38.81 382 TYR A N 1
ATOM 3110 C CA . TYR A 1 382 ? 1.168 -10.961 26.109 1 38.81 382 TYR A CA 1
ATOM 3111 C C . TYR A 1 382 ? 0.004 -10.828 27.094 1 38.81 382 TYR A C 1
ATOM 3113 O O . TYR A 1 382 ? -0.736 -11.789 27.312 1 38.81 382 TYR A O 1
ATOM 3121 N N . CYS A 1 383 ? 0.001 -9.773 28.031 1 38.5 383 CYS A N 1
ATOM 3122 C CA . CYS A 1 383 ? -1.13 -9.516 28.906 1 38.5 383 CYS A CA 1
ATOM 3123 C C . CYS A 1 383 ? -2.123 -8.562 28.25 1 38.5 383 CYS A C 1
ATOM 3125 O O . CYS A 1 383 ? -1.729 -7.547 27.688 1 38.5 383 CYS A O 1
ATOM 3127 N N . LYS A 1 384 ? -3.32 -8.992 28.047 1 36.34 384 LYS A N 1
ATOM 3128 C CA . LYS A 1 384 ? -4.426 -8.164 27.562 1 36.34 384 LYS A CA 1
ATOM 3129 C C . LYS A 1 384 ? -4.75 -7.055 28.562 1 36.34 384 LYS A C 1
ATOM 3131 O O . LYS A 1 384 ? -5 -7.324 29.734 1 36.34 384 LYS A O 1
ATOM 3136 N N . ARG A 1 385 ? -4.148 -5.961 28.422 1 41.22 385 ARG A N 1
ATOM 3137 C CA . ARG A 1 385 ? -4.484 -4.859 29.328 1 41.22 385 ARG A CA 1
ATOM 3138 C C . ARG A 1 385 ? -5.992 -4.629 29.375 1 41.22 385 ARG A C 1
ATOM 3140 O O . ARG A 1 385 ? -6.656 -4.613 28.328 1 41.22 385 ARG A O 1
ATOM 3147 N N . THR A 1 386 ? -6.586 -5.016 30.484 1 36.47 386 THR A N 1
ATOM 3148 C CA . THR A 1 386 ? -7.984 -4.652 30.672 1 36.47 386 THR A CA 1
ATOM 3149 C C . THR A 1 386 ? -8.18 -3.146 30.516 1 36.47 386 THR A C 1
ATOM 3151 O O . THR A 1 386 ? -7.324 -2.361 30.938 1 36.47 386 THR A O 1
ATOM 3154 N N . THR A 1 387 ? -8.914 -2.801 29.578 1 36.78 387 THR A N 1
ATOM 3155 C CA . THR A 1 387 ? -9.312 -1.426 29.297 1 36.78 387 THR A CA 1
ATOM 3156 C C . THR A 1 387 ? -9.586 -0.662 30.578 1 36.78 387 THR A C 1
ATOM 3158 O O . THR A 1 387 ? -10.383 -1.101 31.406 1 36.78 387 THR A O 1
ATOM 3161 N N . MET A 1 388 ? -8.734 -0.03 31.234 1 31.33 388 MET A N 1
ATOM 3162 C CA . MET A 1 388 ? -9.211 0.887 32.281 1 31.33 388 MET A CA 1
ATOM 3163 C C . MET A 1 388 ? -10.336 1.768 31.734 1 31.33 388 MET A C 1
ATOM 3165 O O . MET A 1 388 ? -10.242 2.297 30.625 1 31.33 388 MET A O 1
ATOM 3169 N N . GLN A 1 389 ? -11.523 1.535 32.156 1 30.2 389 GLN A N 1
ATOM 3170 C CA . GLN A 1 389 ? -12.688 2.369 31.875 1 30.2 389 GLN A CA 1
ATOM 3171 C C . GLN A 1 389 ? -12.32 3.85 31.891 1 30.2 389 GLN A C 1
ATOM 3173 O O . GLN A 1 389 ? -11.797 4.355 32.875 1 30.2 389 GLN A O 1
ATOM 3178 N N . LYS A 1 390 ? -11.992 4.434 30.797 1 37.28 390 LYS A N 1
ATOM 3179 C CA . LYS A 1 390 ? -11.945 5.891 30.734 1 37.28 390 LYS A CA 1
ATOM 3180 C C . LYS A 1 390 ? -13.164 6.512 31.406 1 37.28 390 LYS A C 1
ATOM 3182 O O . LYS A 1 390 ? -14.297 6.285 30.984 1 37.28 390 LYS A O 1
ATOM 3187 N N . LYS A 1 391 ? -13.305 6.762 32.688 1 34.41 391 LYS A N 1
ATOM 3188 C CA . LYS A 1 391 ? -14.344 7.594 33.281 1 34.41 391 LYS A CA 1
ATOM 3189 C C . LYS A 1 391 ? -14.391 8.969 32.625 1 34.41 391 LYS A C 1
ATOM 3191 O O . LYS A 1 391 ? -13.391 9.695 32.625 1 34.41 391 LYS A O 1
ATOM 3196 N N . THR A 1 392 ? -15.172 9.117 31.641 1 33.44 392 THR A N 1
ATOM 3197 C CA . THR A 1 392 ? -15.594 10.367 31.031 1 33.44 392 THR A CA 1
ATOM 3198 C C . THR A 1 392 ? -16.078 11.352 32.094 1 33.44 392 THR A C 1
ATOM 3200 O O . THR A 1 392 ? -17.203 11.844 32 1 33.44 392 THR A O 1
ATOM 3203 N N . ASP A 1 393 ? -15.828 11.273 33.312 1 32.06 393 ASP A N 1
ATOM 3204 C CA . ASP A 1 393 ? -16.453 12.43 33.938 1 32.06 393 ASP A CA 1
ATOM 3205 C C . ASP A 1 393 ? -15.82 13.727 33.438 1 32.06 393 ASP A C 1
ATOM 3207 O O . ASP A 1 393 ? -14.625 13.969 33.656 1 32.06 393 ASP A O 1
ATOM 3211 N N . LYS A 1 394 ? -16.328 14.359 32.375 1 34.34 394 LYS A N 1
ATOM 3212 C CA . LYS A 1 394 ? -16.109 15.672 31.781 1 34.34 394 LYS A CA 1
ATOM 3213 C C . LYS A 1 394 ? -16.031 16.766 32.844 1 34.34 394 LYS A C 1
ATOM 3215 O O . LYS A 1 394 ? -16.875 17.656 32.875 1 34.34 394 LYS A O 1
ATOM 3220 N N . ARG A 1 395 ? -16.094 16.516 34.094 1 41.47 395 ARG A N 1
ATOM 3221 C CA . ARG A 1 395 ? -15.984 17.734 34.906 1 41.47 395 ARG A CA 1
ATOM 3222 C C . ARG A 1 395 ? -14.633 18.406 34.719 1 41.47 395 ARG A C 1
ATOM 3224 O O . ARG A 1 395 ? -13.609 17.719 34.625 1 41.47 395 ARG A O 1
ATOM 3231 N N . LYS A 1 396 ? -14.586 19.656 34.344 1 42.47 396 LYS A N 1
ATOM 3232 C CA . LYS A 1 396 ? -13.539 20.656 34.188 1 42.47 396 LYS A CA 1
ATOM 3233 C C . LYS A 1 396 ? -12.391 20.422 35.156 1 42.47 396 LYS A C 1
ATOM 3235 O O . LYS A 1 396 ? -12.508 20.719 36.344 1 42.47 396 LYS A O 1
ATOM 3240 N N . ARG A 1 397 ? -11.586 19.438 34.906 1 47.56 397 ARG A N 1
ATOM 3241 C CA . ARG A 1 397 ? -10.516 19.25 35.906 1 47.56 397 ARG A CA 1
ATOM 3242 C C . ARG A 1 397 ? -9.375 20.219 35.656 1 47.56 397 ARG A C 1
ATOM 3244 O O . ARG A 1 397 ? -9.133 20.641 34.531 1 47.56 397 ARG A O 1
ATOM 3251 N N . THR A 1 398 ? -8.875 20.844 36.594 1 46.88 398 THR A N 1
ATOM 3252 C CA . THR A 1 398 ? -7.77 21.797 36.625 1 46.88 398 THR A CA 1
ATOM 3253 C C . THR A 1 398 ? -6.484 21.141 36.125 1 46.88 398 THR A C 1
ATOM 3255 O O . THR A 1 398 ? -6.359 19.906 36.156 1 46.88 398 THR A O 1
ATOM 3258 N N . ASP A 1 399 ? -5.535 21.891 35.531 1 48.25 399 ASP A N 1
ATOM 3259 C CA . ASP A 1 399 ? -4.23 21.5 35 1 48.25 399 ASP A CA 1
ATOM 3260 C C . ASP A 1 399 ? -3.512 20.547 35.969 1 48.25 399 ASP A C 1
ATOM 3262 O O . ASP A 1 399 ? -2.867 19.594 35.531 1 48.25 399 ASP A O 1
ATOM 3266 N N . LYS A 1 400 ? -3.635 20.859 37.219 1 52.34 400 LYS A N 1
ATOM 3267 C CA . LYS A 1 400 ? -2.99 20.078 38.25 1 52.34 400 LYS A CA 1
ATOM 3268 C C . LYS A 1 400 ? -3.613 18.688 38.375 1 52.34 400 LYS A C 1
ATOM 3270 O O . LYS A 1 400 ? -2.908 17.703 38.562 1 52.34 400 LYS A O 1
ATOM 3275 N N . GLN A 1 401 ? -4.793 18.578 38.219 1 51.5 401 GLN A N 1
ATOM 3276 C CA . GLN A 1 401 ? -5.496 17.312 38.344 1 51.5 401 GLN A CA 1
ATOM 3277 C C . GLN A 1 401 ? -5.207 16.391 37.188 1 51.5 401 GLN A C 1
ATOM 3279 O O . GLN A 1 401 ? -5.066 15.172 37.344 1 51.5 401 GLN A O 1
ATOM 3284 N N . LYS A 1 402 ? -5.016 17.062 36.156 1 54.44 402 LYS A N 1
ATOM 3285 C CA . LYS A 1 402 ? -4.707 16.281 34.969 1 54.44 402 LYS A CA 1
ATOM 3286 C C . LYS A 1 402 ? -3.318 15.656 35.062 1 54.44 402 LYS A C 1
ATOM 3288 O O . LYS A 1 402 ? -3.129 14.492 34.688 1 54.44 402 LYS A O 1
ATOM 3293 N N . ALA A 1 403 ? -2.375 16.484 35.5 1 53.12 403 ALA A N 1
ATOM 3294 C CA . ALA A 1 403 ? -1.02 15.977 35.719 1 53.12 403 ALA A CA 1
ATOM 3295 C C . ALA A 1 403 ? -1.001 14.82 36.719 1 53.12 403 ALA A C 1
ATOM 3297 O O . ALA A 1 403 ? -0.307 13.82 36.5 1 53.12 403 ALA A O 1
ATOM 3298 N N . THR A 1 404 ? -1.653 14.953 37.75 1 54.53 404 THR A N 1
ATOM 3299 C CA . THR A 1 404 ? -1.732 13.93 38.781 1 54.53 404 THR A CA 1
ATOM 3300 C C . THR A 1 404 ? -2.385 12.664 38.219 1 54.53 404 THR A C 1
ATOM 3302 O O . THR A 1 404 ? -1.963 11.547 38.562 1 54.53 404 THR A O 1
ATOM 3305 N N . ASP A 1 405 ? -3.24 12.859 37.406 1 54.81 405 ASP A N 1
ATOM 3306 C CA . ASP A 1 405 ? -3.953 11.719 36.844 1 54.81 405 ASP A CA 1
ATOM 3307 C C . ASP A 1 405 ? -3.076 10.961 35.844 1 54.81 405 ASP A C 1
ATOM 3309 O O . ASP A 1 405 ? -3.105 9.734 35.781 1 54.81 405 ASP A O 1
ATOM 3313 N N . LYS A 1 406 ? -2.354 11.742 35.188 1 55.06 406 LYS A N 1
ATOM 3314 C CA . LYS A 1 406 ? -1.392 11.117 34.281 1 55.06 406 LYS A CA 1
ATOM 3315 C C . LYS A 1 406 ? -0.363 10.297 35.062 1 55.06 406 LYS A C 1
ATOM 3317 O O . LYS A 1 406 ? -0.02 9.18 34.688 1 55.06 406 LYS A O 1
ATOM 3322 N N . GLN A 1 407 ? 0.146 11.008 36.062 1 53.53 407 GLN A N 1
ATOM 3323 C CA . GLN A 1 407 ? 1.107 10.297 36.906 1 53.53 407 GLN A CA 1
ATOM 3324 C C . GLN A 1 407 ? 0.489 9.039 37.5 1 53.53 407 GLN A C 1
ATOM 3326 O O . GLN A 1 407 ? 1.135 7.988 37.562 1 53.53 407 GLN A O 1
ATOM 3331 N N . LYS A 1 408 ? -0.686 9.203 37.844 1 54.84 408 LYS A N 1
ATOM 3332 C CA . LYS A 1 408 ? -1.396 8.062 38.406 1 54.84 408 LYS A CA 1
ATOM 3333 C C . LYS A 1 408 ? -1.633 6.98 37.375 1 54.84 408 LYS A C 1
ATOM 3335 O O . LYS A 1 408 ? -1.492 5.789 37.656 1 54.84 408 LYS A O 1
ATOM 3340 N N . ARG A 1 409 ? -1.975 7.418 36.25 1 56.66 409 ARG A N 1
ATOM 3341 C CA . ARG A 1 409 ? -2.203 6.461 35.156 1 56.66 409 ARG A CA 1
ATOM 3342 C C . ARG A 1 409 ? -0.909 5.75 34.781 1 56.66 409 ARG A C 1
ATOM 3344 O O . ARG A 1 409 ? -0.908 4.539 34.562 1 56.66 409 ARG A O 1
ATOM 3351 N N . LYS A 1 410 ? 0.129 6.559 34.781 1 56.25 410 LYS A N 1
ATOM 3352 C CA . LYS A 1 410 ? 1.428 5.953 34.5 1 56.25 410 LYS A CA 1
ATOM 3353 C C . LYS A 1 410 ? 1.816 4.965 35.594 1 56.25 410 LYS A C 1
ATOM 3355 O O . LYS A 1 410 ? 2.324 3.879 35.312 1 56.25 410 LYS A O 1
ATOM 3360 N N . ILE A 1 411 ? 1.59 5.359 36.812 1 53.91 411 ILE A N 1
ATOM 3361 C CA . ILE A 1 411 ? 1.892 4.492 37.969 1 53.91 411 ILE A CA 1
ATOM 3362 C C . ILE A 1 411 ? 1.008 3.25 37.906 1 53.91 411 ILE A C 1
ATOM 3364 O O . ILE A 1 411 ? 1.481 2.135 38.125 1 53.91 411 ILE A O 1
ATOM 3368 N N . ALA A 1 412 ? -0.181 3.498 37.531 1 54.62 412 ALA A N 1
ATOM 3369 C CA . ALA A 1 412 ? -1.112 2.377 37.438 1 54.62 412 ALA A CA 1
ATOM 3370 C C . ALA A 1 412 ? -0.717 1.426 36.312 1 54.62 412 ALA A C 1
ATOM 3372 O O . ALA A 1 412 ? -0.775 0.205 36.469 1 54.62 412 ALA A O 1
ATOM 3373 N N . GLN A 1 413 ? -0.351 2.014 35.312 1 56.31 413 GLN A N 1
ATOM 3374 C CA . GLN A 1 413 ? 0.091 1.195 34.188 1 56.31 413 GLN A CA 1
ATOM 3375 C C . GLN A 1 413 ? 1.339 0.394 34.562 1 56.31 413 GLN A C 1
ATOM 3377 O O . GLN A 1 413 ? 1.452 -0.781 34.219 1 56.31 413 GLN A O 1
ATOM 3382 N N . ARG A 1 414 ? 2.182 1.069 35.312 1 53.28 414 ARG A N 1
ATOM 3383 C CA . ARG A 1 414 ? 3.396 0.399 35.75 1 53.28 414 ARG A CA 1
ATOM 3384 C C . ARG A 1 414 ? 3.07 -0.721 36.75 1 53.28 414 ARG A C 1
ATOM 3386 O O . ARG A 1 414 ? 3.67 -1.798 36.688 1 53.28 414 ARG A O 1
ATOM 3393 N N . GLN A 1 415 ? 2.252 -0.394 37.625 1 55.22 415 GLN A N 1
ATOM 3394 C CA . GLN A 1 415 ? 1.863 -1.396 38.594 1 55.22 415 GLN A CA 1
ATOM 3395 C C . GLN A 1 415 ? 1.161 -2.578 37.938 1 55.22 415 GLN A C 1
ATOM 3397 O O . GLN A 1 415 ? 1.386 -3.73 38.312 1 55.22 415 GLN A O 1
ATOM 3402 N N . GLU A 1 416 ? 0.394 -2.26 37.031 1 55.66 416 GLU A N 1
ATOM 3403 C CA . GLU A 1 416 ? -0.299 -3.32 36.281 1 55.66 416 GLU A CA 1
ATOM 3404 C C . GLU A 1 416 ? 0.684 -4.188 35.5 1 55.66 416 GLU A C 1
ATOM 3406 O O . GLU A 1 416 ? 0.552 -5.414 35.469 1 55.66 416 GLU A O 1
ATOM 3411 N N . LYS A 1 417 ? 1.524 -3.521 35.031 1 51.38 417 LYS A N 1
ATOM 3412 C CA . LYS A 1 417 ? 2.562 -4.254 34.312 1 51.38 417 LYS A CA 1
ATOM 3413 C C . LYS A 1 417 ? 3.342 -5.168 35.25 1 51.38 417 LYS A C 1
ATOM 3415 O O . LYS A 1 417 ? 3.643 -6.312 34.906 1 51.38 417 LYS A O 1
ATOM 3420 N N . LYS A 1 418 ? 3.689 -4.594 36.406 1 51.78 418 LYS A N 1
ATOM 3421 C CA . LYS A 1 418 ? 4.383 -5.387 37.406 1 51.78 418 LYS A CA 1
ATOM 3422 C C . LYS A 1 418 ? 3.549 -6.594 37.844 1 51.78 418 LYS A C 1
ATOM 3424 O O . LYS A 1 418 ? 4.074 -7.699 38 1 51.78 418 LYS A O 1
ATOM 3429 N N . LYS A 1 419 ? 2.359 -6.316 38.031 1 54.47 419 LYS A N 1
ATOM 3430 C CA . LYS A 1 419 ? 1.467 -7.406 38.406 1 54.47 419 LYS A CA 1
ATOM 3431 C C . LYS A 1 419 ? 1.396 -8.469 37.312 1 54.47 419 LYS A C 1
ATOM 3433 O O . LYS A 1 419 ? 1.424 -9.664 37.594 1 54.47 419 LYS A O 1
ATOM 3438 N N . MET A 1 420 ? 1.273 -7.973 36.188 1 54.91 420 MET A N 1
ATOM 3439 C CA . MET A 1 420 ? 1.175 -8.898 35.062 1 54.91 420 MET A CA 1
ATOM 3440 C C . MET A 1 420 ? 2.457 -9.711 34.938 1 54.91 420 MET A C 1
ATOM 3442 O O . MET A 1 420 ? 2.408 -10.914 34.656 1 54.91 420 MET A O 1
ATOM 3446 N N . TYR A 1 421 ? 3.488 -9.055 35.281 1 51.19 421 TYR A N 1
ATOM 3447 C CA . TYR A 1 421 ? 4.781 -9.734 35.281 1 51.19 421 TYR A CA 1
ATOM 3448 C C . TYR A 1 421 ? 4.82 -10.836 36.344 1 51.19 421 TYR A C 1
ATOM 3450 O O . TYR A 1 421 ? 5.254 -11.953 36.062 1 51.19 421 TYR A O 1
ATOM 3458 N N . LEU A 1 422 ? 4.449 -10.422 37.406 1 52.81 422 LEU A N 1
ATOM 3459 C CA . LEU A 1 422 ? 4.469 -11.383 38.5 1 52.81 422 LEU A CA 1
ATOM 3460 C C . LEU A 1 422 ? 3.566 -12.57 38.188 1 52.81 422 LEU A C 1
ATOM 3462 O O . LEU A 1 422 ? 3.916 -13.719 38.5 1 52.81 422 LEU A O 1
ATOM 3466 N N . GLN A 1 423 ? 2.549 -12.258 37.562 1 53.41 423 GLN A N 1
ATOM 3467 C CA . GLN A 1 423 ? 1.643 -13.336 37.156 1 53.41 423 GLN A CA 1
ATOM 3468 C C . GLN A 1 423 ? 2.279 -14.234 36.125 1 53.41 423 GLN A C 1
ATOM 3470 O O . GLN A 1 423 ? 2.111 -15.461 36.156 1 53.41 423 GLN A O 1
ATOM 3475 N N . PHE A 1 424 ? 2.938 -13.617 35.312 1 51.84 424 PHE A N 1
ATOM 3476 C CA . PHE A 1 424 ? 3.648 -14.367 34.312 1 51.84 424 PHE A CA 1
ATOM 3477 C C . PHE A 1 424 ? 4.715 -15.258 34.938 1 51.84 424 PHE A C 1
ATOM 3479 O O . PHE A 1 424 ? 4.824 -16.438 34.594 1 51.84 424 PHE A O 1
ATOM 3486 N N . VAL A 1 425 ? 5.41 -14.68 35.781 1 53.16 425 VAL A N 1
ATOM 3487 C CA . VAL A 1 425 ? 6.457 -15.445 36.469 1 53.16 425 VAL A CA 1
ATOM 3488 C C . VAL A 1 425 ? 5.844 -16.641 37.188 1 53.16 425 VAL A C 1
ATOM 3490 O O . VAL A 1 425 ? 6.375 -17.75 37.125 1 53.16 425 VAL A O 1
ATOM 3493 N N . ARG A 1 426 ? 4.824 -16.359 37.781 1 50.53 426 ARG A N 1
ATOM 3494 C CA . ARG A 1 426 ? 4.141 -17.438 38.5 1 50.53 426 ARG A CA 1
ATOM 3495 C C . ARG A 1 426 ? 3.643 -18.5 37.531 1 50.53 426 ARG A C 1
ATOM 3497 O O . ARG A 1 426 ? 3.764 -19.703 37.812 1 50.53 426 ARG A O 1
ATOM 3504 N N . TRP A 1 427 ? 2.99 -17.984 36.531 1 49.62 427 TRP A N 1
ATOM 3505 C CA . TRP A 1 427 ? 2.488 -18.906 35.531 1 49.62 427 TRP A CA 1
ATOM 3506 C C . TRP A 1 427 ? 3.619 -19.766 34.969 1 49.62 427 TRP A C 1
ATOM 3508 O O . TRP A 1 427 ? 3.475 -20.984 34.812 1 49.62 427 TRP A O 1
ATOM 3518 N N . TYR A 1 428 ? 4.582 -19.172 34.719 1 47.69 428 TYR A N 1
ATOM 3519 C CA . TYR A 1 428 ? 5.766 -19.844 34.188 1 47.69 428 TYR A CA 1
ATOM 3520 C C . TYR A 1 428 ? 6.277 -20.891 35.188 1 47.69 428 TYR A C 1
ATOM 3522 O O . TYR A 1 428 ? 6.609 -22.016 34.781 1 47.69 428 TYR A O 1
ATOM 3530 N N . LYS A 1 429 ? 6.492 -20.453 36.312 1 49.97 429 LYS A N 1
ATOM 3531 C CA . LYS A 1 429 ? 6.949 -21.375 37.375 1 49.97 429 LYS A CA 1
ATOM 3532 C C . LYS A 1 429 ? 6.008 -22.562 37.5 1 49.97 429 LYS A C 1
ATOM 3534 O O . LYS A 1 429 ? 6.457 -23.688 37.688 1 49.97 429 LYS A O 1
ATOM 3539 N N . ASN A 1 430 ? 4.84 -22.172 37.281 1 52.59 430 ASN A N 1
ATOM 3540 C CA . ASN A 1 430 ? 3.854 -23.219 37.5 1 52.59 430 ASN A CA 1
ATOM 3541 C C . ASN A 1 430 ? 3.846 -24.219 36.344 1 52.59 430 ASN A C 1
ATOM 3543 O O . ASN A 1 430 ? 3.521 -25.391 36.531 1 52.59 430 ASN A O 1
ATOM 3547 N N . LYS A 1 431 ? 4.078 -23.609 35.219 1 49.56 431 LYS A N 1
ATOM 3548 C CA . LYS A 1 431 ? 4.023 -24.531 34.094 1 49.56 431 LYS A CA 1
ATOM 3549 C C . LYS A 1 431 ? 5.316 -25.328 33.969 1 49.56 431 LYS A C 1
ATOM 3551 O O . LYS A 1 431 ? 5.441 -26.188 33.094 1 49.56 431 LYS A O 1
ATOM 3556 N N . GLY A 1 432 ? 6.203 -25.328 34.969 1 46.28 432 GLY A N 1
ATOM 3557 C CA . GLY A 1 432 ? 7.406 -26.141 35.062 1 46.28 432 GLY A CA 1
ATOM 3558 C C . GLY A 1 432 ? 8.469 -25.734 34.031 1 46.28 432 GLY A C 1
ATOM 3559 O O . GLY A 1 432 ? 9.312 -26.562 33.656 1 46.28 432 GLY A O 1
ATOM 3560 N N . PHE A 1 433 ? 8.273 -24.688 33.375 1 43.38 433 PHE A N 1
ATOM 3561 C CA . PHE A 1 433 ? 9.281 -24.281 32.406 1 43.38 433 PHE A CA 1
ATOM 3562 C C . PHE A 1 433 ? 10.539 -23.797 33.094 1 43.38 433 PHE A C 1
ATOM 3564 O O . PHE A 1 433 ? 10.469 -23.219 34.188 1 43.38 433 PHE A O 1
ATOM 3571 N N . HIS A 1 434 ? 11.648 -24.516 33.031 1 36.69 434 HIS A N 1
ATOM 3572 C CA . HIS A 1 434 ? 12.93 -24.031 33.5 1 36.69 434 HIS A CA 1
ATOM 3573 C C . HIS A 1 434 ? 13.32 -22.719 32.812 1 36.69 434 HIS A C 1
ATOM 3575 O O . HIS A 1 434 ? 13.258 -22.625 31.594 1 36.69 434 HIS A O 1
ATOM 3581 N N . ILE A 1 435 ? 13.086 -21.703 33.469 1 36.72 435 ILE A N 1
ATOM 3582 C CA . ILE A 1 435 ? 13.359 -20.344 33 1 36.72 435 ILE A CA 1
ATOM 3583 C C . ILE A 1 435 ? 14.789 -20.25 32.469 1 36.72 435 ILE A C 1
ATOM 3585 O O . ILE A 1 435 ? 15.75 -20.469 33.219 1 36.72 435 ILE A O 1
ATOM 3589 N N . VAL A 1 436 ? 15.086 -20.781 31.266 1 31.5 436 VAL A N 1
ATOM 3590 C CA . VAL A 1 436 ? 16.375 -20.203 30.906 1 31.5 436 VAL A CA 1
ATOM 3591 C C . VAL A 1 436 ? 16.312 -18.688 31 1 31.5 436 VAL A C 1
ATOM 3593 O O . VAL A 1 436 ? 15.273 -18.125 31.328 1 31.5 436 VAL A O 1
ATOM 3596 N N . LYS A 1 437 ? 17.172 -17.953 30.016 1 29.97 437 LYS A N 1
ATOM 3597 C CA . LYS A 1 437 ? 17.375 -16.5 30 1 29.97 437 LYS A CA 1
ATOM 3598 C C . LYS A 1 437 ? 16.094 -15.781 29.578 1 29.97 437 LYS A C 1
ATOM 3600 O O . LYS A 1 437 ? 15.57 -16.016 28.484 1 29.97 437 LYS A O 1
ATOM 3605 N N . VAL A 1 438 ? 15.18 -15.727 30.453 1 32.59 438 VAL A N 1
ATOM 3606 C CA . VAL A 1 438 ? 14.117 -14.766 30.188 1 32.59 438 VAL A CA 1
ATOM 3607 C C . VAL A 1 438 ? 14.719 -13.398 29.875 1 32.59 438 VAL A C 1
ATOM 3609 O O . VAL A 1 438 ? 15.453 -12.836 30.688 1 32.59 438 VAL A O 1
ATOM 3612 N N . ILE A 1 439 ? 15.133 -13.227 28.703 1 31 439 ILE A N 1
ATOM 3613 C CA . ILE A 1 439 ? 15.5 -11.844 28.406 1 31 439 ILE A CA 1
ATOM 3614 C C . ILE A 1 439 ? 14.273 -10.938 28.578 1 31 439 ILE A C 1
ATOM 3616 O O . ILE A 1 439 ? 13.273 -11.102 27.875 1 31 439 ILE A O 1
ATOM 3620 N N . PHE A 1 440 ? 14.133 -10.609 29.781 1 29.41 440 PHE A N 1
ATOM 3621 C CA . PHE A 1 440 ? 13.164 -9.555 30.078 1 29.41 440 PHE A CA 1
ATOM 3622 C C . PHE A 1 440 ? 13.57 -8.242 29.422 1 29.41 440 PHE A C 1
ATOM 3624 O O . PHE A 1 440 ? 14.664 -7.73 29.672 1 29.41 440 PHE A O 1
ATOM 3631 N N . ARG A 1 441 ? 13.445 -8.203 28.266 1 27.81 441 ARG A N 1
ATOM 3632 C CA . ARG A 1 441 ? 13.555 -6.801 27.875 1 27.81 441 ARG A CA 1
ATOM 3633 C C . ARG A 1 441 ? 12.57 -5.93 28.656 1 27.81 441 ARG A C 1
ATOM 3635 O O . ARG A 1 441 ? 11.422 -5.758 28.234 1 27.81 441 ARG A O 1
ATOM 3642 N N . ILE A 1 442 ? 12.336 -6.211 29.875 1 26.22 442 ILE A N 1
ATOM 3643 C CA . ILE A 1 442 ? 11.773 -5.086 30.625 1 26.22 442 ILE A CA 1
ATOM 3644 C C . ILE A 1 442 ? 12.57 -3.82 30.312 1 26.22 442 ILE A C 1
ATOM 3646 O O . ILE A 1 442 ? 13.797 -3.799 30.453 1 26.22 442 ILE A O 1
ATOM 3650 N N . ILE A 1 443 ? 12.172 -3.006 29.422 1 26.31 443 ILE A N 1
ATOM 3651 C CA . ILE A 1 443 ? 12.641 -1.646 29.656 1 26.31 443 ILE A CA 1
ATOM 3652 C C . ILE A 1 443 ? 12.789 -1.394 31.156 1 26.31 443 ILE A C 1
ATOM 3654 O O . ILE A 1 443 ? 11.797 -1.375 31.891 1 26.31 443 ILE A O 1
ATOM 3658 N N . LEU A 1 444 ? 13.602 -2.041 31.844 1 23.28 444 LEU A N 1
ATOM 3659 C CA . LEU A 1 444 ? 14.242 -1.533 33.031 1 23.28 444 LEU A CA 1
ATOM 3660 C C . LEU A 1 444 ? 14.469 -0.028 32.938 1 23.28 444 LEU A C 1
ATOM 3662 O O . LEU A 1 444 ? 15.484 0.418 32.406 1 23.28 444 LEU A O 1
ATOM 3666 N N . LEU A 1 445 ? 13.664 0.772 32.406 1 23.94 445 LEU A N 1
ATOM 3667 C CA . LEU A 1 445 ? 13.836 2.182 32.75 1 23.94 445 LEU A CA 1
ATOM 3668 C C . LEU A 1 445 ? 14.086 2.359 34.25 1 23.94 445 LEU A C 1
ATOM 3670 O O . LEU A 1 445 ? 15.023 3.057 34.656 1 23.94 445 LEU A O 1
ATOM 3674 N N . ASN A 1 446 ? 13.109 2.385 35.219 1 23.12 446 ASN A N 1
ATOM 3675 C CA . ASN A 1 446 ? 13.336 3.006 36.5 1 23.12 446 ASN A CA 1
ATOM 3676 C C . ASN A 1 446 ? 14.133 2.09 37.438 1 23.12 446 ASN A C 1
ATOM 3678 O O . ASN A 1 446 ? 14.312 2.398 38.625 1 23.12 446 ASN A O 1
ATOM 3682 N N . MET A 1 447 ? 14.273 0.767 37.25 1 21.3 447 MET A N 1
ATOM 3683 C CA . MET A 1 447 ? 14.805 0.237 38.5 1 21.3 447 MET A CA 1
ATOM 3684 C C . MET A 1 447 ? 16.281 0.55 38.625 1 21.3 447 MET A C 1
ATOM 3686 O O . MET A 1 447 ? 16.859 0.404 39.719 1 21.3 447 MET A O 1
ATOM 3690 N N . LEU A 1 448 ? 17.141 0.592 37.688 1 20.97 448 LEU A N 1
ATOM 3691 C CA . LEU A 1 448 ? 18.391 1.058 38.281 1 20.97 448 LEU A CA 1
ATOM 3692 C C . LEU A 1 448 ? 18.406 2.578 38.375 1 20.97 448 LEU A C 1
ATOM 3694 O O . LEU A 1 448 ? 17.953 3.279 37.469 1 20.97 448 LEU A O 1
ATOM 3698 N N . PHE B 1 1 ? 23.641 21.875 43.156 1 20.06 1 PHE B N 1
ATOM 3699 C CA . PHE B 1 1 ? 22.203 21.578 43.188 1 20.06 1 PHE B CA 1
ATOM 3700 C C . PHE B 1 1 ? 21.703 21.25 41.781 1 20.06 1 PHE B C 1
ATOM 3702 O O . PHE B 1 1 ? 21.062 20.219 41.562 1 20.06 1 PHE B O 1
ATOM 3709 N N . ASN B 1 2 ? 21.484 22.328 40.906 1 20.06 2 ASN B N 1
ATOM 3710 C CA . ASN B 1 2 ? 20.406 22.656 39.969 1 20.06 2 ASN B CA 1
ATOM 3711 C C . ASN B 1 2 ? 20.547 21.875 38.656 1 20.06 2 ASN B C 1
ATOM 3713 O O . ASN B 1 2 ? 19.75 22.047 37.75 1 20.06 2 ASN B O 1
ATOM 3717 N N . PHE B 1 3 ? 21.719 21.719 38.25 1 22.73 3 PHE B N 1
ATOM 3718 C CA . PHE B 1 3 ? 21.984 21.438 36.844 1 22.73 3 PHE B CA 1
ATOM 3719 C C . PHE B 1 3 ? 21.312 20.141 36.406 1 22.73 3 PHE B C 1
ATOM 3721 O O . PHE B 1 3 ? 21.578 19.625 35.312 1 22.73 3 PHE B O 1
ATOM 3728 N N . PHE B 1 4 ? 20.891 19.312 37.438 1 24.3 4 PHE B N 1
ATOM 3729 C CA . PHE B 1 4 ? 20.172 18.078 37.125 1 24.3 4 PHE B CA 1
ATOM 3730 C C . PHE B 1 4 ? 19.047 18.344 36.125 1 24.3 4 PHE B C 1
ATOM 3732 O O . PHE B 1 4 ? 17.906 18.609 36.531 1 24.3 4 PHE B O 1
ATOM 3739 N N . VAL B 1 5 ? 19.281 19.359 35.312 1 25.16 5 VAL B N 1
ATOM 3740 C CA . VAL B 1 5 ? 18.391 19.719 34.219 1 25.16 5 VAL B CA 1
ATOM 3741 C C . VAL B 1 5 ? 17.719 18.469 33.656 1 25.16 5 VAL B C 1
ATOM 3743 O O . VAL B 1 5 ? 18.344 17.422 33.5 1 25.16 5 VAL B O 1
ATOM 3746 N N . TYR B 1 6 ? 16.391 18.328 33.906 1 25.78 6 TYR B N 1
ATOM 3747 C CA . TYR B 1 6 ? 15.336 17.453 33.438 1 25.78 6 TYR B CA 1
ATOM 3748 C C . TYR B 1 6 ? 15.625 16.969 32 1 25.78 6 TYR B C 1
ATOM 3750 O O . TYR B 1 6 ? 15.492 17.734 31.047 1 25.78 6 TYR B O 1
ATOM 3758 N N . LEU B 1 7 ? 16.781 16.578 31.734 1 26.83 7 LEU B N 1
ATOM 3759 C CA . LEU B 1 7 ? 17 15.867 30.484 1 26.83 7 LEU B CA 1
ATOM 3760 C C . LEU B 1 7 ? 15.773 15.039 30.125 1 26.83 7 LEU B C 1
ATOM 3762 O O . LEU B 1 7 ? 15.578 13.938 30.656 1 26.83 7 LEU B O 1
ATOM 3766 N N . LEU B 1 8 ? 14.508 15.414 30.344 1 30.83 8 LEU B N 1
ATOM 3767 C CA . LEU B 1 8 ? 13.305 14.883 29.703 1 30.83 8 LEU B CA 1
ATOM 3768 C C . LEU B 1 8 ? 13.617 14.359 28.312 1 30.83 8 LEU B C 1
ATOM 3770 O O . LEU B 1 8 ? 13.758 15.141 27.375 1 30.83 8 LEU B O 1
ATOM 3774 N N . THR B 1 9 ? 14.633 13.656 28.078 1 36.66 9 THR B N 1
ATOM 3775 C CA . THR B 1 9 ? 14.992 12.961 26.844 1 36.66 9 THR B CA 1
ATOM 3776 C C . THR B 1 9 ? 13.742 12.531 26.078 1 36.66 9 THR B C 1
ATOM 3778 O O . THR B 1 9 ? 12.953 11.727 26.578 1 36.66 9 THR B O 1
ATOM 3781 N N . PHE B 1 10 ? 12.977 13.445 25.625 1 44.41 10 PHE B N 1
ATOM 3782 C CA . PHE B 1 10 ? 11.906 13.211 24.656 1 44.41 10 PHE B CA 1
ATOM 3783 C C . PHE B 1 10 ? 12.211 12 23.797 1 44.41 10 PHE B C 1
ATOM 3785 O O . PHE B 1 10 ? 13.305 11.891 23.219 1 44.41 10 PHE B O 1
ATOM 3792 N N . LEU B 1 11 ? 11.914 10.867 24.234 1 59.25 11 LEU B N 1
ATOM 3793 C CA . LEU B 1 11 ? 12.148 9.633 23.484 1 59.25 11 LEU B CA 1
ATOM 3794 C C . LEU B 1 11 ? 11.531 9.727 22.094 1 59.25 11 LEU B C 1
ATOM 3796 O O . LEU B 1 11 ? 10.312 9.664 21.938 1 59.25 11 LEU B O 1
ATOM 3800 N N . PHE B 1 12 ? 12.227 10.398 21.141 1 72.44 12 PHE B N 1
ATOM 3801 C CA . PHE B 1 12 ? 11.898 10.383 19.719 1 72.44 12 PHE B CA 1
ATOM 3802 C C . PHE B 1 12 ? 11.711 8.953 19.219 1 72.44 12 PHE B C 1
ATOM 3804 O O . PHE B 1 12 ? 12.352 8.031 19.719 1 72.44 12 PHE B O 1
ATOM 3811 N N . GLN B 1 13 ? 10.664 8.836 18.516 1 83.38 13 GLN B N 1
ATOM 3812 C CA . GLN B 1 13 ? 10.445 7.551 17.875 1 83.38 13 GLN B CA 1
ATOM 3813 C C . GLN B 1 13 ? 11.039 7.539 16.469 1 83.38 13 GLN B C 1
ATOM 3815 O O . GLN B 1 13 ? 10.922 8.516 15.727 1 83.38 13 GLN B O 1
ATOM 3820 N N . VAL B 1 14 ? 11.742 6.52 16.203 1 85.56 14 VAL B N 1
ATOM 3821 C CA . VAL B 1 14 ? 12.406 6.402 14.906 1 85.56 14 VAL B CA 1
ATOM 3822 C C . VAL B 1 14 ? 11.586 5.496 13.984 1 85.56 14 VAL B C 1
ATOM 3824 O O . VAL B 1 14 ? 11.125 4.434 14.406 1 85.56 14 VAL B O 1
ATOM 3827 N N . PHE B 1 15 ? 11.336 5.992 12.797 1 89.19 15 PHE B N 1
ATOM 3828 C CA . PHE B 1 15 ? 10.672 5.219 11.75 1 89.19 15 PHE B CA 1
ATOM 3829 C C . PHE B 1 15 ? 11.594 4.996 10.562 1 89.19 15 PHE B C 1
ATOM 3831 O O . PHE B 1 15 ? 12.352 5.895 10.188 1 89.19 15 PHE B O 1
ATOM 3838 N N . ASN B 1 16 ? 11.516 3.822 10.008 1 88.88 16 ASN B N 1
ATOM 3839 C CA . ASN B 1 16 ? 12.234 3.557 8.766 1 88.88 16 ASN B CA 1
ATOM 3840 C C . ASN B 1 16 ? 11.367 3.836 7.543 1 88.88 16 ASN B C 1
ATOM 3842 O O . ASN B 1 16 ? 10.297 3.242 7.391 1 88.88 16 ASN B O 1
ATOM 3846 N N . ASP B 1 17 ? 11.859 4.715 6.715 1 92.25 17 ASP B N 1
ATOM 3847 C CA . ASP B 1 17 ? 11.164 5.105 5.488 1 92.25 17 ASP B CA 1
ATOM 3848 C C . ASP B 1 17 ? 11.984 4.742 4.254 1 92.25 17 ASP B C 1
ATOM 3850 O O . ASP B 1 17 ? 13.172 5.07 4.176 1 92.25 17 ASP B O 1
ATOM 3854 N N . PRO B 1 18 ? 11.375 4.082 3.311 1 91.62 18 PRO B N 1
ATOM 3855 C CA . PRO B 1 18 ? 12.125 3.654 2.131 1 91.62 18 PRO B CA 1
ATOM 3856 C C . PRO B 1 18 ? 12.633 4.828 1.297 1 91.62 18 PRO B C 1
ATOM 3858 O O . PRO B 1 18 ? 13.555 4.668 0.492 1 91.62 18 PRO B O 1
ATOM 3861 N N . ILE B 1 19 ? 12.117 5.969 1.448 1 93.81 19 ILE B N 1
ATOM 3862 C CA . ILE B 1 19 ? 12.469 7.121 0.621 1 93.81 19 ILE B CA 1
ATOM 3863 C C . ILE B 1 19 ? 13.461 8.008 1.365 1 93.81 19 ILE B C 1
ATOM 3865 O O . ILE B 1 19 ? 14.492 8.391 0.81 1 93.81 19 ILE B O 1
ATOM 3869 N N . HIS B 1 20 ? 13.195 8.258 2.686 1 94.88 20 HIS B N 1
ATOM 3870 C CA . HIS B 1 20 ? 13.961 9.266 3.412 1 94.88 20 HIS B CA 1
ATOM 3871 C C . HIS B 1 20 ? 14.875 8.625 4.441 1 94.88 20 HIS B C 1
ATOM 3873 O O . HIS B 1 20 ? 15.625 9.312 5.141 1 94.88 20 HIS B O 1
ATOM 3879 N N . GLY B 1 21 ? 14.844 7.32 4.539 1 91.88 21 GLY B N 1
ATOM 3880 C CA . GLY B 1 21 ? 15.688 6.652 5.516 1 91.88 21 GLY B CA 1
ATOM 3881 C C . GLY B 1 21 ? 15.125 6.695 6.926 1 91.88 21 GLY B C 1
ATOM 3882 O O . GLY B 1 21 ? 13.922 6.488 7.121 1 91.88 21 GLY B O 1
ATOM 3883 N N . HIS B 1 22 ? 15.945 6.938 7.883 1 90 22 HIS B N 1
ATOM 3884 C CA . HIS B 1 22 ? 15.508 7 9.273 1 90 22 HIS B CA 1
ATOM 3885 C C . HIS B 1 22 ? 14.906 8.359 9.602 1 90 22 HIS B C 1
ATOM 3887 O O . HIS B 1 22 ? 15.586 9.383 9.508 1 90 22 HIS B O 1
ATOM 3893 N N . ILE B 1 23 ? 13.664 8.281 10.031 1 92.69 23 ILE B N 1
ATOM 3894 C CA . ILE B 1 23 ? 12.938 9.492 10.383 1 92.69 23 ILE B CA 1
ATOM 3895 C C . ILE B 1 23 ? 12.672 9.516 11.891 1 92.69 23 ILE B C 1
ATOM 3897 O O . ILE B 1 23 ? 12.117 8.562 12.445 1 92.69 23 ILE B O 1
ATOM 3901 N N . GLU B 1 24 ? 13.133 10.57 12.469 1 91.94 24 GLU B N 1
ATOM 3902 C CA . GLU B 1 24 ? 12.828 10.773 13.883 1 91.94 24 GLU B CA 1
ATOM 3903 C C . GLU B 1 24 ? 11.656 11.734 14.07 1 91.94 24 GLU B C 1
ATOM 3905 O O . GLU B 1 24 ? 11.672 12.844 13.531 1 91.94 24 GLU B O 1
ATOM 3910 N N . LEU B 1 25 ? 10.734 11.297 14.883 1 93.81 25 LEU B N 1
ATOM 3911 C CA . LEU B 1 25 ? 9.562 12.133 15.086 1 93.81 25 LEU B CA 1
ATOM 3912 C C . LEU B 1 25 ? 9.406 12.508 16.562 1 93.81 25 LEU B C 1
ATOM 3914 O O . LEU B 1 25 ? 9.672 11.68 17.438 1 93.81 25 LEU B O 1
ATOM 3918 N N . HIS B 1 26 ? 9.047 13.766 16.797 1 91.62 26 HIS B N 1
ATOM 3919 C CA . HIS B 1 26 ? 8.742 14.281 18.125 1 91.62 26 HIS B CA 1
ATOM 3920 C C . HIS B 1 26 ? 7.602 13.5 18.766 1 91.62 26 HIS B C 1
ATOM 3922 O O . HIS B 1 26 ? 6.656 13.094 18.094 1 91.62 26 HIS B O 1
ATOM 3928 N N . PRO B 1 27 ? 7.613 13.297 20.047 1 89.44 27 PRO B N 1
ATOM 3929 C CA . PRO B 1 27 ? 6.586 12.516 20.734 1 89.44 27 PRO B CA 1
ATOM 3930 C C . PRO B 1 27 ? 5.176 13.047 20.484 1 89.44 27 PRO B C 1
ATOM 3932 O O . PRO B 1 27 ? 4.223 12.266 20.422 1 89.44 27 PRO B O 1
ATOM 3935 N N . LEU B 1 28 ? 5.066 14.305 20.406 1 89.56 28 LEU B N 1
ATOM 3936 C CA . LEU B 1 28 ? 3.746 14.875 20.156 1 89.56 28 LEU B CA 1
ATOM 3937 C C . LEU B 1 28 ? 3.217 14.43 18.797 1 89.56 28 LEU B C 1
ATOM 3939 O O . LEU B 1 28 ? 2.018 14.195 18.625 1 89.56 28 LEU B O 1
ATOM 3943 N N . LEU B 1 29 ? 4.121 14.375 17.828 1 94.44 29 LEU B N 1
ATOM 3944 C CA . LEU B 1 29 ? 3.719 13.891 16.516 1 94.44 29 LEU B CA 1
ATOM 3945 C C . LEU B 1 29 ? 3.262 12.438 16.594 1 94.44 29 LEU B C 1
ATOM 3947 O O . LEU B 1 29 ? 2.283 12.055 15.945 1 94.44 29 LEU B O 1
ATOM 3951 N N . VAL B 1 30 ? 3.91 11.656 17.375 1 93.75 30 VAL B N 1
ATOM 3952 C CA . VAL B 1 30 ? 3.562 10.242 17.547 1 93.75 30 VAL B CA 1
ATOM 3953 C C . VAL B 1 30 ? 2.172 10.125 18.156 1 93.75 30 VAL B C 1
ATOM 3955 O O . VAL B 1 30 ? 1.384 9.258 17.766 1 93.75 30 VAL B O 1
ATOM 3958 N N . LYS B 1 31 ? 1.892 10.977 19.062 1 91.69 31 LYS B N 1
ATOM 3959 C CA . LYS B 1 31 ? 0.567 10.977 19.688 1 91.69 31 LYS B CA 1
ATOM 3960 C C . LYS B 1 31 ? -0.517 11.281 18.656 1 91.69 31 LYS B C 1
ATOM 3962 O O . LYS B 1 31 ? -1.609 10.711 18.703 1 91.69 31 LYS B O 1
ATOM 3967 N N . ILE B 1 32 ? -0.22 12.164 17.766 1 93.5 32 ILE B N 1
ATOM 3968 C CA . ILE B 1 32 ? -1.166 12.508 16.719 1 93.5 32 ILE B CA 1
ATOM 3969 C C . ILE B 1 32 ? -1.33 11.32 15.766 1 93.5 32 ILE B C 1
ATOM 3971 O O . ILE B 1 32 ? -2.447 11 15.352 1 93.5 32 ILE B O 1
ATOM 3975 N N . ILE B 1 33 ? -0.251 10.656 15.453 1 96.06 33 ILE B N 1
ATOM 3976 C CA . ILE B 1 33 ? -0.253 9.5 14.57 1 96.06 33 ILE B CA 1
ATOM 3977 C C . ILE B 1 33 ? -1.13 8.398 15.156 1 96.06 33 ILE B C 1
ATOM 3979 O O . ILE B 1 33 ? -1.832 7.699 14.422 1 96.06 33 ILE B O 1
ATOM 3983 N N . ASP B 1 34 ? -1.126 8.305 16.484 1 93.81 34 ASP B N 1
ATOM 3984 C CA . ASP B 1 34 ? -1.825 7.227 17.172 1 93.81 34 ASP B CA 1
ATOM 3985 C C . ASP B 1 34 ? -3.287 7.594 17.422 1 93.81 34 ASP B C 1
ATOM 3987 O O . ASP B 1 34 ? -3.811 7.367 18.516 1 93.81 34 ASP B O 1
ATOM 3991 N N . THR B 1 35 ? -3.932 8.258 16.547 1 95.5 35 THR B N 1
ATOM 3992 C CA . THR B 1 35 ? -5.359 8.57 16.562 1 95.5 35 THR B CA 1
ATOM 3993 C C . THR B 1 35 ? -6.062 7.945 15.367 1 95.5 35 THR B C 1
ATOM 3995 O O . THR B 1 35 ? -5.449 7.738 14.32 1 95.5 35 THR B O 1
ATOM 3998 N N . PRO B 1 36 ? -7.359 7.574 15.531 1 95.94 36 PRO B N 1
ATOM 3999 C CA . PRO B 1 36 ? -8.102 7.004 14.398 1 95.94 36 PRO B CA 1
ATOM 4000 C C . PRO B 1 36 ? -8.141 7.934 13.188 1 95.94 36 PRO B C 1
ATOM 4002 O O . PRO B 1 36 ? -8.125 7.469 12.047 1 95.94 36 PRO B O 1
ATOM 4005 N N . GLN B 1 37 ? -8.188 9.297 13.492 1 96.5 37 GLN B N 1
ATOM 4006 C CA . GLN B 1 37 ? -8.258 10.289 12.422 1 96.5 37 GLN B CA 1
ATOM 4007 C C . GLN B 1 37 ? -7.027 10.227 11.531 1 96.5 37 GLN B C 1
ATOM 4009 O O . GLN B 1 37 ? -7.137 10.328 10.305 1 96.5 37 GLN B O 1
ATOM 4014 N N . PHE B 1 38 ? -5.879 10.039 12.133 1 97.62 38 PHE B N 1
ATOM 4015 C CA . PHE B 1 38 ? -4.652 9.969 11.352 1 97.62 38 PHE B CA 1
ATOM 4016 C C . PHE B 1 38 ? -4.465 8.57 10.766 1 97.62 38 PHE B C 1
ATOM 4018 O O . PHE B 1 38 ? -4.074 8.422 9.609 1 97.62 38 PHE B O 1
ATOM 4025 N N . GLN B 1 39 ? -4.711 7.484 11.539 1 97.69 39 GLN B N 1
ATOM 4026 C CA . GLN B 1 39 ? -4.484 6.102 11.133 1 97.69 39 GLN B CA 1
ATOM 4027 C C . GLN B 1 39 ? -5.32 5.738 9.914 1 97.69 39 GLN B C 1
ATOM 4029 O O . GLN B 1 39 ? -4.93 4.883 9.117 1 97.69 39 GLN B O 1
ATOM 4034 N N . ARG B 1 40 ? -6.402 6.465 9.75 1 97.5 40 ARG B N 1
ATOM 4035 C CA . ARG B 1 40 ? -7.258 6.203 8.602 1 97.5 40 ARG B CA 1
ATOM 4036 C C . ARG B 1 40 ? -6.508 6.43 7.293 1 97.5 40 ARG B C 1
ATOM 4038 O O . ARG B 1 40 ? -6.828 5.824 6.27 1 97.5 40 ARG B O 1
ATOM 4045 N N . LEU B 1 41 ? -5.453 7.234 7.316 1 98.19 41 LEU B N 1
ATOM 4046 C CA . LEU B 1 41 ? -4.688 7.586 6.121 1 98.19 41 LEU B CA 1
ATOM 4047 C C . LEU B 1 41 ? -3.953 6.367 5.57 1 98.19 41 LEU B C 1
ATOM 4049 O O . LEU B 1 41 ? -3.521 6.367 4.418 1 98.19 41 LEU B O 1
ATOM 4053 N N . ARG B 1 42 ? -3.844 5.215 6.344 1 97.88 42 ARG B N 1
ATOM 4054 C CA . ARG B 1 42 ? -3.236 3.969 5.887 1 97.88 42 ARG B CA 1
ATOM 4055 C C . ARG B 1 42 ? -4.062 3.332 4.773 1 97.88 42 ARG B C 1
ATOM 4057 O O . ARG B 1 42 ? -3.557 2.498 4.02 1 97.88 42 ARG B O 1
ATOM 4064 N N . ASN B 1 43 ? -5.281 3.738 4.734 1 98.06 43 ASN B N 1
ATOM 4065 C CA . ASN B 1 43 ? -6.195 3.088 3.801 1 98.06 43 ASN B CA 1
ATOM 4066 C C . ASN B 1 43 ? -6.703 4.062 2.744 1 98.06 43 ASN B C 1
ATOM 4068 O O . ASN B 1 43 ? -7.797 3.885 2.201 1 98.06 43 ASN B O 1
ATOM 4072 N N . ILE B 1 44 ? -5.949 5.105 2.527 1 98.38 44 ILE B N 1
ATOM 4073 C CA . ILE B 1 44 ? -6.211 6.051 1.447 1 98.38 44 ILE B CA 1
ATOM 4074 C C . ILE B 1 44 ? -4.988 6.141 0.536 1 98.38 44 ILE B C 1
ATOM 4076 O O . ILE B 1 44 ? -3.939 6.648 0.939 1 98.38 44 ILE B O 1
ATOM 4080 N N . LYS B 1 45 ? -5.172 5.637 -0.655 1 98.19 45 LYS B N 1
ATOM 4081 C CA . LYS B 1 45 ? -4.074 5.609 -1.616 1 98.19 45 LYS B CA 1
ATOM 4082 C C . LYS B 1 45 ? -3.629 7.023 -1.977 1 98.19 45 LYS B C 1
ATOM 4084 O O . LYS B 1 45 ? -4.461 7.898 -2.229 1 98.19 45 LYS B O 1
ATOM 4089 N N . GLN B 1 46 ? -2.297 7.211 -2.062 1 97.5 46 GLN B N 1
ATOM 4090 C CA . GLN B 1 46 ? -1.734 8.5 -2.455 1 97.5 46 GLN B CA 1
ATOM 4091 C C . GLN B 1 46 ? -2.115 8.852 -3.891 1 97.5 46 GLN B C 1
ATOM 4093 O O . GLN B 1 46 ? -2.371 10.016 -4.203 1 97.5 46 GLN B O 1
ATOM 4098 N N . LEU B 1 47 ? -2.154 7.809 -4.738 1 97 47 LEU B N 1
ATOM 4099 C CA . LEU B 1 47 ? -2.373 8.07 -6.156 1 97 47 LEU B CA 1
ATOM 4100 C C . LEU B 1 47 ? -3.734 7.547 -6.602 1 97 47 LEU B C 1
ATOM 4102 O O . LEU B 1 47 ? -3.947 7.285 -7.785 1 97 47 LEU B O 1
ATOM 4106 N N . GLY B 1 48 ? -4.609 7.277 -5.676 1 96.25 48 GLY B N 1
ATOM 4107 C CA . GLY B 1 48 ? -5.988 6.922 -5.965 1 96.25 48 GLY B CA 1
ATOM 4108 C C . GLY B 1 48 ? -6.117 5.727 -6.891 1 96.25 48 GLY B C 1
ATOM 4109 O O . GLY B 1 48 ? -5.543 4.668 -6.629 1 96.25 48 GLY B O 1
ATOM 4110 N N . GLY B 1 49 ? -6.77 5.953 -8.016 1 95.56 49 GLY B N 1
ATOM 4111 C CA . GLY B 1 49 ? -7.07 4.891 -8.961 1 95.56 49 GLY B CA 1
ATOM 4112 C C . GLY B 1 49 ? -5.855 4.43 -9.75 1 95.56 49 GLY B C 1
ATOM 4113 O O . GLY B 1 49 ? -5.887 3.371 -10.383 1 95.56 49 GLY B O 1
ATOM 4114 N N . ALA B 1 50 ? -4.742 5.164 -9.68 1 95.44 50 ALA B N 1
ATOM 4115 C CA . ALA B 1 50 ? -3.543 4.812 -10.438 1 95.44 50 ALA B CA 1
ATOM 4116 C C . ALA B 1 50 ? -2.996 3.455 -10 1 95.44 50 ALA B C 1
ATOM 4118 O O . ALA B 1 50 ? -2.273 2.801 -10.758 1 95.44 50 ALA B O 1
ATOM 4119 N N . TYR B 1 51 ? -3.385 3.004 -8.828 1 96.81 51 TYR B N 1
ATOM 4120 C CA . TYR B 1 51 ? -2.926 1.72 -8.312 1 96.81 51 TYR B CA 1
ATOM 4121 C C . TYR B 1 51 ? -3.408 0.573 -9.188 1 96.81 51 TYR B C 1
ATOM 4123 O O . TYR B 1 51 ? -2.762 -0.473 -9.273 1 96.81 51 TYR B O 1
ATOM 4131 N N . PHE B 1 52 ? -4.496 0.763 -9.867 1 95.44 52 PHE B N 1
ATOM 4132 C CA . PHE B 1 52 ? -5.047 -0.273 -10.734 1 95.44 52 PHE B CA 1
ATOM 4133 C C . PHE B 1 52 ? -4.297 -0.326 -12.062 1 95.44 52 PHE B C 1
ATOM 4135 O O . PHE B 1 52 ? -4.492 -1.248 -12.852 1 95.44 52 PHE B O 1
ATOM 4142 N N . VAL B 1 53 ? -3.445 0.647 -12.328 1 93.5 53 VAL B N 1
ATOM 4143 C CA . VAL B 1 53 ? -2.68 0.717 -13.57 1 93.5 53 VAL B CA 1
ATOM 4144 C C . VAL B 1 53 ? -1.204 0.444 -13.281 1 93.5 53 VAL B C 1
ATOM 4146 O O . VAL B 1 53 ? -0.534 -0.251 -14.047 1 93.5 53 VAL B O 1
ATOM 4149 N N . TYR B 1 54 ? -0.73 1.027 -12.188 1 94.25 54 TYR B N 1
ATOM 4150 C CA . TYR B 1 54 ? 0.656 0.865 -11.758 1 94.25 54 TYR B CA 1
ATOM 4151 C C . TYR B 1 54 ? 0.743 0.043 -10.477 1 94.25 54 TYR B C 1
ATOM 4153 O O . TYR B 1 54 ? 0.571 0.574 -9.383 1 94.25 54 TYR B O 1
ATOM 4161 N N . PRO B 1 55 ? 1.157 -1.169 -10.555 1 93.25 55 PRO B N 1
ATOM 4162 C CA . PRO B 1 55 ? 1.171 -2.037 -9.375 1 93.25 55 PRO B CA 1
ATOM 4163 C C . PRO B 1 55 ? 2.09 -1.519 -8.273 1 93.25 55 PRO B C 1
ATOM 4165 O O . PRO B 1 55 ? 1.871 -1.809 -7.094 1 93.25 55 PRO B O 1
ATOM 4168 N N . GLY B 1 56 ? 3.066 -0.75 -8.609 1 93.19 56 GLY B N 1
ATOM 4169 C CA . GLY B 1 56 ? 3.973 -0.211 -7.605 1 93.19 56 GLY B CA 1
ATOM 4170 C C . GLY B 1 56 ? 3.365 0.925 -6.805 1 93.19 56 GLY B C 1
ATOM 4171 O O . GLY B 1 56 ? 3.889 1.298 -5.754 1 93.19 56 GLY B O 1
ATOM 4172 N N . ALA B 1 57 ? 2.285 1.494 -7.266 1 95.56 57 ALA B N 1
ATOM 4173 C CA . ALA B 1 57 ? 1.664 2.645 -6.617 1 95.56 57 ALA B CA 1
ATOM 4174 C C . ALA B 1 57 ? 0.793 2.205 -5.441 1 95.56 57 ALA B C 1
ATOM 4176 O O . ALA B 1 57 ? -0.369 2.605 -5.34 1 95.56 57 ALA B O 1
ATOM 4177 N N . SER B 1 58 ? 1.343 1.447 -4.527 1 96.12 58 SER B N 1
ATOM 4178 C CA . SER B 1 58 ? 0.605 0.865 -3.412 1 96.12 58 SER B CA 1
ATOM 4179 C C . SER B 1 58 ? 0.689 1.749 -2.172 1 96.12 58 SER B C 1
ATOM 4181 O O . SER B 1 58 ? -0.011 1.513 -1.186 1 96.12 58 SER B O 1
ATOM 4183 N N . HIS B 1 59 ? 1.489 2.805 -2.199 1 97.06 59 HIS B N 1
ATOM 4184 C CA . HIS B 1 59 ? 1.71 3.639 -1.023 1 97.06 59 HIS B CA 1
ATOM 4185 C C . HIS B 1 59 ? 0.475 4.473 -0.7 1 97.06 59 HIS B C 1
ATOM 4187 O O . HIS B 1 59 ? -0.373 4.695 -1.566 1 97.06 59 HIS B O 1
ATOM 4193 N N . ASN B 1 60 ? 0.371 4.883 0.536 1 98.31 60 ASN B N 1
ATOM 4194 C CA . ASN B 1 60 ? -0.798 5.57 1.069 1 98.31 60 ASN B CA 1
ATOM 4195 C C . ASN B 1 60 ? -0.437 6.953 1.604 1 98.31 60 ASN B C 1
ATOM 4197 O O . ASN B 1 60 ? 0.741 7.309 1.682 1 98.31 60 ASN B O 1
ATOM 4201 N N . ARG B 1 61 ? -1.442 7.703 1.916 1 98.06 61 ARG B N 1
ATOM 4202 C CA . ARG B 1 61 ? -1.241 9.062 2.416 1 98.06 61 ARG B CA 1
ATOM 4203 C C . ARG B 1 61 ? -0.577 9.039 3.789 1 98.06 61 ARG B C 1
ATOM 4205 O O . ARG B 1 61 ? 0.052 10.023 4.191 1 98.06 61 ARG B O 1
ATOM 4212 N N . PHE B 1 62 ? -0.668 7.934 4.52 1 98.25 62 PHE B N 1
ATOM 4213 C CA . PHE B 1 62 ? -0.038 7.805 5.828 1 98.25 62 PHE B CA 1
ATOM 4214 C C . PHE B 1 62 ? 1.465 8.039 5.73 1 98.25 62 PHE B C 1
ATOM 4216 O O . PHE B 1 62 ? 2.006 8.93 6.391 1 98.25 62 PHE B O 1
ATOM 4223 N N . GLU B 1 63 ? 2.164 7.254 4.941 1 96.88 63 GLU B N 1
ATOM 4224 C CA . GLU B 1 63 ? 3.613 7.391 4.84 1 96.88 63 GLU B CA 1
ATOM 4225 C C . GLU B 1 63 ? 3.998 8.711 4.172 1 96.88 63 GLU B C 1
ATOM 4227 O O . GLU B 1 63 ? 5.031 9.297 4.496 1 96.88 63 GLU B O 1
ATOM 4232 N N . HIS B 1 64 ? 3.162 9.172 3.236 1 97.94 64 HIS B N 1
ATOM 4233 C CA . HIS B 1 64 ? 3.402 10.477 2.646 1 97.94 64 HIS B CA 1
ATOM 4234 C C . HIS B 1 64 ? 3.416 11.57 3.711 1 97.94 64 HIS B C 1
ATOM 4236 O O . HIS B 1 64 ? 4.324 12.406 3.742 1 97.94 64 HIS B O 1
ATOM 4242 N N . SER B 1 65 ? 2.42 11.516 4.57 1 97.88 65 SER B N 1
ATOM 4243 C CA . SER B 1 65 ? 2.305 12.531 5.617 1 97.88 65 SER B CA 1
ATOM 4244 C C . SER B 1 65 ? 3.498 12.484 6.566 1 97.88 65 SER B C 1
ATOM 4246 O O . SER B 1 65 ? 3.98 13.523 7.016 1 97.88 65 SER B O 1
ATOM 4248 N N . LEU B 1 66 ? 3.971 11.32 6.867 1 97.94 66 LEU B N 1
ATOM 4249 C CA . LEU B 1 66 ? 5.16 11.188 7.703 1 97.94 66 LEU B CA 1
ATOM 4250 C C . LEU B 1 66 ? 6.375 11.812 7.023 1 97.94 66 LEU B C 1
ATOM 4252 O O . LEU B 1 66 ? 7.152 12.516 7.668 1 97.94 66 LEU B O 1
ATOM 4256 N N . GLY B 1 67 ? 6.496 11.508 5.758 1 97.88 67 GLY B N 1
ATOM 4257 C CA . GLY B 1 67 ? 7.598 12.086 5.004 1 97.88 67 GLY B CA 1
ATOM 4258 C C . GLY B 1 67 ? 7.559 13.602 4.957 1 97.88 67 GLY B C 1
ATOM 4259 O O . GLY B 1 67 ? 8.594 14.258 5.082 1 97.88 67 GLY B O 1
ATOM 4260 N N . VAL B 1 68 ? 6.387 14.125 4.852 1 97.69 68 VAL B N 1
ATOM 4261 C CA . VAL B 1 68 ? 6.234 15.578 4.781 1 97.69 68 VAL B CA 1
ATOM 4262 C C . VAL B 1 68 ? 6.586 16.203 6.129 1 97.69 68 VAL B C 1
ATOM 4264 O O . VAL B 1 68 ? 7.258 17.234 6.188 1 97.69 68 VAL B O 1
ATOM 4267 N N . ALA B 1 69 ? 6.125 15.625 7.188 1 97.06 69 ALA B N 1
ATOM 4268 C CA . ALA B 1 69 ? 6.469 16.109 8.523 1 97.06 69 ALA B CA 1
ATOM 4269 C C . ALA B 1 69 ? 7.98 16.125 8.727 1 97.06 69 ALA B C 1
ATOM 4271 O O . ALA B 1 69 ? 8.523 17.094 9.273 1 97.06 69 ALA B O 1
ATOM 4272 N N . TYR B 1 70 ? 8.609 15.133 8.289 1 97.75 70 TYR B N 1
ATOM 4273 C CA . TYR B 1 70 ? 10.055 15.008 8.406 1 97.75 70 TYR B CA 1
ATOM 4274 C C . TYR B 1 70 ? 10.758 16.109 7.621 1 97.75 70 TYR B C 1
ATOM 4276 O O . TYR B 1 70 ? 11.625 16.812 8.156 1 97.75 70 TYR B O 1
ATOM 4284 N N . LEU B 1 71 ? 10.367 16.266 6.375 1 97.94 71 LEU B N 1
ATOM 4285 C CA . LEU B 1 71 ? 10.992 17.25 5.504 1 97.94 71 LEU B CA 1
ATOM 4286 C C . LEU B 1 71 ? 10.711 18.656 5.996 1 97.94 71 LEU B C 1
ATOM 4288 O O . LEU B 1 71 ? 11.555 19.547 5.855 1 97.94 71 LEU B O 1
ATOM 4292 N N . ALA B 1 72 ? 9.5 18.875 6.527 1 96.69 72 ALA B N 1
ATOM 4293 C CA . ALA B 1 72 ? 9.172 20.172 7.125 1 96.69 72 ALA B CA 1
ATOM 4294 C C . ALA B 1 72 ? 10.125 20.5 8.266 1 96.69 72 ALA B C 1
ATOM 4296 O O . ALA B 1 72 ? 10.625 21.625 8.359 1 96.69 72 ALA B O 1
ATOM 4297 N N . GLY B 1 73 ? 10.375 19.516 9.07 1 97 73 GLY B N 1
ATOM 4298 C CA . GLY B 1 73 ? 11.344 19.688 10.141 1 97 73 GLY B CA 1
ATOM 4299 C C . GLY B 1 73 ? 12.742 19.984 9.641 1 97 73 GLY B C 1
ATOM 4300 O O . GLY B 1 73 ? 13.414 20.875 10.148 1 97 73 GLY B O 1
ATOM 4301 N N . GLU B 1 74 ? 13.148 19.266 8.648 1 97.5 74 GLU B N 1
ATOM 4302 C CA . GLU B 1 74 ? 14.477 19.469 8.086 1 97.5 74 GLU B CA 1
ATOM 4303 C C . GLU B 1 74 ? 14.641 20.875 7.539 1 97.5 74 GLU B C 1
ATOM 4305 O O . GLU B 1 74 ? 15.672 21.516 7.762 1 97.5 74 GLU B O 1
ATOM 4310 N N . LEU B 1 75 ? 13.656 21.359 6.852 1 97.38 75 LEU B N 1
ATOM 4311 C CA . LEU B 1 75 ? 13.742 22.672 6.23 1 97.38 75 LEU B CA 1
ATOM 4312 C C . LEU B 1 75 ? 13.75 23.766 7.285 1 97.38 75 LEU B C 1
ATOM 4314 O O . LEU B 1 75 ? 14.602 24.656 7.258 1 97.38 75 LEU B O 1
ATOM 4318 N N . VAL B 1 76 ? 12.828 23.75 8.242 1 96.5 76 VAL B N 1
ATOM 4319 C CA . VAL B 1 76 ? 12.711 24.812 9.234 1 96.5 76 VAL B CA 1
ATOM 4320 C C . VAL B 1 76 ? 13.945 24.828 10.125 1 96.5 76 VAL B C 1
ATOM 4322 O O . VAL B 1 76 ? 14.422 25.891 10.531 1 96.5 76 VAL B O 1
ATOM 4325 N N . GLU B 1 77 ? 14.438 23.672 10.438 1 97.06 77 GLU B N 1
ATOM 4326 C CA . GLU B 1 77 ? 15.648 23.594 11.25 1 97.06 77 GLU B CA 1
ATOM 4327 C C . GLU B 1 77 ? 16.859 24.125 10.484 1 97.06 77 GLU B C 1
ATOM 4329 O O . GLU B 1 77 ? 17.734 24.766 11.07 1 97.06 77 GLU B O 1
ATOM 4334 N N . ALA B 1 78 ? 16.906 23.781 9.242 1 96.5 78 ALA B N 1
ATOM 4335 C CA . ALA B 1 78 ? 17.984 24.328 8.414 1 96.5 78 ALA B CA 1
ATOM 4336 C C . ALA B 1 78 ? 17.953 25.844 8.383 1 96.5 78 ALA B C 1
ATOM 4338 O O . ALA B 1 78 ? 18.984 26.5 8.508 1 96.5 78 ALA B O 1
ATOM 4339 N N . LEU B 1 79 ? 16.797 26.438 8.203 1 96.31 79 LEU B N 1
ATOM 4340 C CA . LEU B 1 79 ? 16.641 27.891 8.203 1 96.31 79 LEU B CA 1
ATOM 4341 C C . LEU B 1 79 ? 17.031 28.484 9.555 1 96.31 79 LEU B C 1
ATOM 4343 O O . LEU B 1 79 ? 17.688 29.516 9.609 1 96.31 79 LEU B O 1
ATOM 4347 N N . SER B 1 80 ? 16.594 27.812 10.578 1 96.62 80 SER B N 1
ATOM 4348 C CA . SER B 1 80 ? 16.906 28.281 11.93 1 96.62 80 SER B CA 1
ATOM 4349 C C . SER B 1 80 ? 18.406 28.297 12.164 1 96.62 80 SER B C 1
ATOM 4351 O O . SER B 1 80 ? 18.938 29.25 12.758 1 96.62 80 SER B O 1
ATOM 4353 N N . ARG B 1 81 ? 19.078 27.312 11.742 1 96.31 81 ARG B N 1
ATOM 4354 C CA . ARG B 1 81 ? 20.516 27.188 11.93 1 96.31 81 ARG B CA 1
ATOM 4355 C C . ARG B 1 81 ? 21.266 28.203 11.078 1 96.31 81 ARG B C 1
ATOM 4357 O O . ARG B 1 81 ? 22.219 28.828 11.547 1 96.31 81 ARG B O 1
ATOM 4364 N N . LYS B 1 82 ? 20.875 28.453 9.945 1 95.25 82 LYS B N 1
ATOM 4365 C CA . LYS B 1 82 ? 21.594 29.281 8.984 1 95.25 82 LYS B CA 1
ATOM 4366 C C . LYS B 1 82 ? 21.25 30.766 9.172 1 95.25 82 LYS B C 1
ATOM 4368 O O . LYS B 1 82 ? 22.062 31.641 8.844 1 95.25 82 LYS B O 1
ATOM 4373 N N . GLN B 1 83 ? 20.016 31.016 9.625 1 96.5 83 GLN B N 1
ATOM 4374 C CA . GLN B 1 83 ? 19.578 32.406 9.828 1 96.5 83 GLN B CA 1
ATOM 4375 C C . GLN B 1 83 ? 19 32.594 11.234 1 96.5 83 GLN B C 1
ATOM 4377 O O . GLN B 1 83 ? 17.797 32.812 11.391 1 96.5 83 GLN B O 1
ATOM 4382 N N . PRO B 1 84 ? 19.875 32.719 12.195 1 96.06 84 PRO B N 1
ATOM 4383 C CA . PRO B 1 84 ? 19.422 32.844 13.578 1 96.06 84 PRO B CA 1
ATOM 4384 C C . PRO B 1 84 ? 18.609 34.125 13.805 1 96.06 84 PRO B C 1
ATOM 4386 O O . PRO B 1 84 ? 17.812 34.188 14.742 1 96.06 84 PRO B O 1
ATOM 4389 N N . GLU B 1 85 ? 18.75 35.094 12.953 1 94.56 85 GLU B N 1
ATOM 4390 C CA . GLU B 1 85 ? 18.047 36.375 13.102 1 94.56 85 GLU B CA 1
ATOM 4391 C C . GLU B 1 85 ? 16.547 36.188 12.875 1 94.56 85 GLU B C 1
ATOM 4393 O O . GLU B 1 85 ? 15.766 37.062 13.234 1 94.56 85 GLU B O 1
ATOM 4398 N N . LEU B 1 86 ? 16.141 35.062 12.32 1 94.69 86 LEU B N 1
ATOM 4399 C CA . LEU B 1 86 ? 14.727 34.812 12.094 1 94.69 86 LEU B CA 1
ATOM 4400 C C . LEU B 1 86 ? 14.016 34.469 13.398 1 94.69 86 LEU B C 1
ATOM 4402 O O . LEU B 1 86 ? 12.781 34.469 13.461 1 94.69 86 LEU B O 1
ATOM 4406 N N . LYS B 1 87 ? 14.742 34.062 14.422 1 94.69 87 LYS B N 1
ATOM 4407 C CA . LYS B 1 87 ? 14.25 33.781 15.766 1 94.69 87 LYS B CA 1
ATOM 4408 C C . LYS B 1 87 ? 13.188 32.688 15.727 1 94.69 87 LYS B C 1
ATOM 4410 O O . LYS B 1 87 ? 12.109 32.812 16.297 1 94.69 87 LYS B O 1
ATOM 4415 N N . ILE B 1 88 ? 13.508 31.641 14.984 1 94 88 ILE B N 1
ATOM 4416 C CA . ILE B 1 88 ? 12.656 30.453 14.984 1 94 88 ILE B CA 1
ATOM 4417 C C . ILE B 1 88 ? 12.828 29.688 16.297 1 94 88 ILE B C 1
ATOM 4419 O O . ILE B 1 88 ? 13.938 29.25 16.625 1 94 88 ILE B O 1
ATOM 4423 N N . ASP B 1 89 ? 11.789 29.531 17.078 1 89.5 89 ASP B N 1
ATOM 4424 C CA . ASP B 1 89 ? 11.914 28.828 18.344 1 89.5 89 ASP B CA 1
ATOM 4425 C C . ASP B 1 89 ? 11.383 27.391 18.234 1 89.5 89 ASP B C 1
ATOM 4427 O O . ASP B 1 89 ? 10.984 26.953 17.156 1 89.5 89 ASP B O 1
ATOM 4431 N N . ASP B 1 90 ? 11.438 26.656 19.328 1 88.19 90 ASP B N 1
ATOM 4432 C CA . ASP B 1 90 ? 11.078 25.234 19.344 1 88.19 90 ASP B CA 1
ATOM 4433 C C . ASP B 1 90 ? 9.586 25.047 19.047 1 88.19 90 ASP B C 1
ATOM 4435 O O . ASP B 1 90 ? 9.188 24.062 18.438 1 88.19 90 ASP B O 1
ATOM 4439 N N . ARG B 1 91 ? 8.852 25.969 19.453 1 85.62 91 ARG B N 1
ATOM 4440 C CA . ARG B 1 91 ? 7.414 25.906 19.203 1 85.62 91 ARG B CA 1
ATOM 4441 C C . ARG B 1 91 ? 7.113 26.078 17.719 1 85.62 91 ARG B C 1
ATOM 4443 O O . ARG B 1 91 ? 6.234 25.391 17.172 1 85.62 91 ARG B O 1
ATOM 4450 N N . ASP B 1 92 ? 7.852 27 17.094 1 87.69 92 ASP B N 1
ATOM 4451 C CA . ASP B 1 92 ? 7.707 27.172 15.648 1 87.69 92 ASP B CA 1
ATOM 4452 C C . ASP B 1 92 ? 8.008 25.875 14.898 1 87.69 92 ASP B C 1
ATOM 4454 O O . ASP B 1 92 ? 7.246 25.469 14.016 1 87.69 92 ASP B O 1
ATOM 4458 N N . ILE B 1 93 ? 9.094 25.281 15.305 1 92.25 93 ILE B N 1
ATOM 4459 C CA . ILE B 1 93 ? 9.547 24.062 14.656 1 92.25 93 ILE B CA 1
ATOM 4460 C C . ILE B 1 93 ? 8.5 22.953 14.836 1 92.25 93 ILE B C 1
ATOM 4462 O O . ILE B 1 93 ? 8.133 22.281 13.867 1 92.25 93 ILE B O 1
ATOM 4466 N N . LEU B 1 94 ? 8.023 22.812 16 1 89.38 94 LEU B N 1
ATOM 4467 C CA . LEU B 1 94 ? 7.039 21.781 16.297 1 89.38 94 LEU B CA 1
ATOM 4468 C C . LEU B 1 94 ? 5.746 22.031 15.531 1 89.38 94 LEU B C 1
ATOM 4470 O O . LEU B 1 94 ? 5.152 21.094 14.992 1 89.38 94 LEU B O 1
ATOM 4474 N N . CYS B 1 95 ? 5.363 23.281 15.453 1 88.81 95 CYS B N 1
ATOM 4475 C CA . CYS B 1 95 ? 4.137 23.625 14.742 1 88.81 95 CYS B CA 1
ATOM 4476 C C . CYS B 1 95 ? 4.246 23.312 13.258 1 88.81 95 CYS B C 1
ATOM 4478 O O . CYS B 1 95 ? 3.297 22.812 12.656 1 88.81 95 CYS B O 1
ATOM 4480 N N . VAL B 1 96 ? 5.383 23.625 12.703 1 91.75 96 VAL B N 1
ATOM 4481 C CA . VAL B 1 96 ? 5.605 23.359 11.281 1 91.75 96 VAL B CA 1
ATOM 4482 C C . VAL B 1 96 ? 5.586 21.859 11.031 1 91.75 96 VAL B C 1
ATOM 4484 O O . VAL B 1 96 ? 5.02 21.391 10.031 1 91.75 96 VAL B O 1
ATOM 4487 N N . LYS B 1 97 ? 6.168 21.078 11.922 1 93.81 97 LYS B N 1
ATOM 4488 C CA . LYS B 1 97 ? 6.164 19.625 11.805 1 93.81 97 LYS B CA 1
ATOM 4489 C C . LYS B 1 97 ? 4.742 19.078 11.898 1 93.81 97 LYS B C 1
ATOM 4491 O O . LYS B 1 97 ? 4.375 18.172 11.148 1 93.81 97 LYS B O 1
ATOM 4496 N N . ILE B 1 98 ? 3.973 19.609 12.766 1 92.06 98 ILE B N 1
ATOM 4497 C CA . ILE B 1 98 ? 2.588 19.188 12.93 1 92.06 98 ILE B CA 1
ATOM 4498 C C . ILE B 1 98 ? 1.786 19.531 11.68 1 92.06 98 ILE B C 1
ATOM 4500 O O . ILE B 1 98 ? 0.986 18.719 11.203 1 92.06 98 ILE B O 1
ATOM 4504 N N . ALA B 1 99 ? 2.049 20.719 11.172 1 92 99 ALA B N 1
ATOM 4505 C CA . ALA B 1 99 ? 1.371 21.125 9.945 1 92 99 ALA B CA 1
ATOM 4506 C C . ALA B 1 99 ? 1.685 20.156 8.805 1 92 99 ALA B C 1
ATOM 4508 O O . ALA B 1 99 ? 0.794 19.781 8.039 1 92 99 ALA B O 1
ATOM 4509 N N . GLY B 1 100 ? 2.924 19.812 8.672 1 95.06 100 GLY B N 1
ATOM 4510 C CA . GLY B 1 100 ? 3.312 18.844 7.66 1 95.06 100 GLY B CA 1
ATOM 4511 C C . GLY B 1 100 ? 2.654 17.484 7.852 1 95.06 100 GLY B C 1
ATOM 4512 O O . GLY B 1 100 ? 2.186 16.875 6.891 1 95.06 100 GLY B O 1
ATOM 4513 N N . LEU B 1 101 ? 2.52 17.031 9.062 1 96.19 101 LEU B N 1
ATOM 4514 C CA . LEU B 1 101 ? 1.951 15.727 9.398 1 96.19 101 LEU B CA 1
ATOM 4515 C C . LEU B 1 101 ? 0.459 15.688 9.094 1 96.19 101 LEU B C 1
ATOM 4517 O O . LEU B 1 101 ? -0.055 14.672 8.617 1 96.19 101 LEU B O 1
ATOM 4521 N N . CYS B 1 102 ? -0.223 16.812 9.281 1 94.5 102 CYS B N 1
ATOM 4522 C CA . CYS B 1 102 ? -1.681 16.797 9.32 1 94.5 102 CYS B CA 1
ATOM 4523 C C . CYS B 1 102 ? -2.275 17.438 8.078 1 94.5 102 CYS B C 1
ATOM 4525 O O . CYS B 1 102 ? -3.496 17.516 7.938 1 94.5 102 CYS B O 1
ATOM 4527 N N . HIS B 1 103 ? -1.447 17.875 7.152 1 93.19 103 HIS B N 1
ATOM 4528 C CA . HIS B 1 103 ? -1.927 18.672 6.027 1 93.19 103 HIS B CA 1
ATOM 4529 C C . HIS B 1 103 ? -2.902 17.875 5.164 1 93.19 103 HIS B C 1
ATOM 4531 O O . HIS B 1 103 ? -3.779 18.453 4.52 1 93.19 103 HIS B O 1
ATOM 4537 N N . ASP B 1 104 ? -2.789 16.531 5.215 1 95.06 104 ASP B N 1
ATOM 4538 C CA . ASP B 1 104 ? -3.561 15.688 4.312 1 95.06 104 ASP B CA 1
ATOM 4539 C C . ASP B 1 104 ? -4.645 14.922 5.074 1 95.06 104 ASP B C 1
ATOM 4541 O O . ASP B 1 104 ? -5.215 13.961 4.551 1 95.06 104 ASP B O 1
ATOM 4545 N N . LEU B 1 105 ? -5.039 15.312 6.266 1 95.75 105 LEU B N 1
ATOM 4546 C CA . LEU B 1 105 ? -5.98 14.594 7.117 1 95.75 105 LEU B CA 1
ATOM 4547 C C . LEU B 1 105 ? -7.355 14.508 6.453 1 95.75 105 LEU B C 1
ATOM 4549 O O . LEU B 1 105 ? -8.109 13.57 6.699 1 95.75 105 LEU B O 1
ATOM 4553 N N . GLY B 1 106 ? -7.613 15.453 5.598 1 96.38 106 GLY B N 1
ATOM 4554 C CA . GLY B 1 106 ? -8.977 15.617 5.125 1 96.38 106 GLY B CA 1
ATOM 4555 C C . GLY B 1 106 ? -9.25 14.898 3.814 1 96.38 106 GLY B C 1
ATOM 4556 O O . GLY B 1 106 ? -10.359 14.969 3.283 1 96.38 106 GLY B O 1
ATOM 4557 N N . HIS B 1 107 ? -8.289 14.164 3.27 1 97.44 107 HIS B N 1
ATOM 4558 C CA . HIS B 1 107 ? -8.516 13.445 2.021 1 97.44 107 HIS B CA 1
ATOM 4559 C C . HIS B 1 107 ? -9.523 12.32 2.211 1 97.44 107 HIS B C 1
ATOM 4561 O O . HIS B 1 107 ? -9.531 11.648 3.246 1 97.44 107 HIS B O 1
ATOM 4567 N N . GLY B 1 108 ? -10.422 12.141 1.238 1 97.88 108 GLY B N 1
ATOM 4568 C CA . GLY B 1 108 ? -11.391 11.055 1.238 1 97.88 108 GLY B CA 1
ATOM 4569 C C . GLY B 1 108 ? -10.961 9.875 0.393 1 97.88 108 GLY B C 1
ATOM 4570 O O . GLY B 1 108 ? -9.797 9.773 0.005 1 97.88 108 GLY B O 1
ATOM 4571 N N . PRO B 1 109 ? -11.938 8.945 0.162 1 98.25 109 PRO B N 1
ATOM 4572 C CA . PRO B 1 109 ? -11.625 7.738 -0.607 1 98.25 109 PRO B CA 1
ATOM 4573 C C . PRO B 1 109 ? -10.992 8.055 -1.963 1 98.25 109 PRO B C 1
ATOM 4575 O O . PRO B 1 109 ? -11.508 8.891 -2.709 1 98.25 109 PRO B O 1
ATOM 4578 N N . PHE B 1 110 ? -9.852 7.43 -2.244 1 97.69 110 PHE B N 1
ATOM 4579 C CA . PHE B 1 110 ? -9.109 7.547 -3.492 1 97.69 110 PHE B CA 1
ATOM 4580 C C . PHE B 1 110 ? -8.617 8.977 -3.697 1 97.69 110 PHE B C 1
ATOM 4582 O O . PHE B 1 110 ? -8.539 9.453 -4.832 1 97.69 110 PHE B O 1
ATOM 4589 N N . SER B 1 111 ? -8.422 9.68 -2.611 1 96 111 SER B N 1
ATOM 4590 C CA . SER B 1 111 ? -7.723 10.953 -2.549 1 96 111 SER B CA 1
ATOM 4591 C C . SER B 1 111 ? -8.43 12.016 -3.389 1 96 111 SER B C 1
ATOM 4593 O O . SER B 1 111 ? -9.586 12.359 -3.123 1 96 111 SER B O 1
ATOM 4595 N N . HIS B 1 112 ? -7.848 12.453 -4.516 1 93.19 112 HIS B N 1
ATOM 4596 C CA . HIS B 1 112 ? -8.352 13.594 -5.262 1 93.19 112 HIS B CA 1
ATOM 4597 C C . HIS B 1 112 ? -9.617 13.234 -6.039 1 93.19 112 HIS B C 1
ATOM 4599 O O . HIS B 1 112 ? -10.375 14.117 -6.441 1 93.19 112 HIS B O 1
ATOM 4605 N N . LEU B 1 113 ? -9.844 12 -6.203 1 94.94 113 LEU B N 1
ATOM 4606 C CA . LEU B 1 113 ? -11.094 11.57 -6.816 1 94.94 113 LEU B CA 1
ATOM 4607 C C . LEU B 1 113 ? -12.289 12.039 -5.992 1 94.94 113 LEU B C 1
ATOM 4609 O O . LEU B 1 113 ? -13.305 12.477 -6.547 1 94.94 113 LEU B O 1
ATOM 4613 N N . PHE B 1 114 ? -12.18 12.008 -4.711 1 97.06 114 PHE B N 1
ATOM 4614 C CA . PHE B 1 114 ? -13.289 12.289 -3.805 1 97.06 114 PHE B CA 1
ATOM 4615 C C . PHE B 1 114 ? -13.672 13.766 -3.861 1 97.06 114 PHE B C 1
ATOM 4617 O O . PHE B 1 114 ? -14.836 14.109 -4.051 1 97.06 114 PHE B O 1
ATOM 4624 N N . ASP B 1 115 ? -12.734 14.672 -3.727 1 93.44 115 ASP B N 1
ATOM 4625 C CA . ASP B 1 115 ? -13.039 16.094 -3.688 1 93.44 115 ASP B CA 1
ATOM 4626 C C . ASP B 1 115 ? -13.125 16.672 -5.098 1 93.44 115 ASP B C 1
ATOM 4628 O O . ASP B 1 115 ? -13.844 17.656 -5.328 1 93.44 115 ASP B O 1
ATOM 4632 N N . GLY B 1 116 ? -12.492 16.047 -6.062 1 92.62 116 GLY B N 1
ATOM 4633 C CA . GLY B 1 116 ? -12.414 16.625 -7.395 1 92.62 116 GLY B CA 1
ATOM 4634 C C . GLY B 1 116 ? -13.492 16.109 -8.336 1 92.62 116 GLY B C 1
ATOM 4635 O O . GLY B 1 116 ? -13.828 16.781 -9.32 1 92.62 116 GLY B O 1
ATOM 4636 N N . LYS B 1 117 ? -13.992 14.953 -8.055 1 91.19 117 LYS B N 1
ATOM 4637 C CA . LYS B 1 117 ? -14.953 14.359 -8.977 1 91.19 117 LYS B CA 1
ATOM 4638 C C . LYS B 1 117 ? -16.25 14 -8.258 1 91.19 117 LYS B C 1
ATOM 4640 O O . LYS B 1 117 ? -17.328 14.445 -8.648 1 91.19 117 LYS B O 1
ATOM 4645 N N . PHE B 1 118 ? -16.188 13.312 -7.184 1 97.62 118 PHE B N 1
ATOM 4646 C CA . PHE B 1 118 ? -17.375 12.742 -6.539 1 97.62 118 PHE B CA 1
ATOM 4647 C C . PHE B 1 118 ? -18.188 13.828 -5.863 1 97.62 118 PHE B C 1
ATOM 4649 O O . PHE B 1 118 ? -19.375 14 -6.164 1 97.62 118 PHE B O 1
ATOM 4656 N N . ILE B 1 119 ? -17.562 14.594 -4.996 1 97.12 119 ILE B N 1
ATOM 4657 C CA . ILE B 1 119 ? -18.297 15.547 -4.18 1 97.12 119 ILE B CA 1
ATOM 4658 C C . ILE B 1 119 ? -18.938 16.609 -5.074 1 97.12 119 ILE B C 1
ATOM 4660 O O . ILE B 1 119 ? -20.125 16.938 -4.914 1 97.12 119 ILE B O 1
ATOM 4664 N N . PRO B 1 120 ? -18.188 17.109 -6.074 1 94.88 120 PRO B N 1
ATOM 4665 C CA . PRO B 1 120 ? -18.812 18.125 -6.922 1 94.88 120 PRO B CA 1
ATOM 4666 C C . PRO B 1 120 ? -20.078 17.625 -7.625 1 94.88 120 PRO B C 1
ATOM 4668 O O . PRO B 1 120 ? -21 18.391 -7.879 1 94.88 120 PRO B O 1
ATOM 4671 N N . LYS B 1 121 ? -20.172 16.359 -7.914 1 94.5 121 LYS B N 1
ATOM 4672 C CA . LYS B 1 121 ? -21.312 15.781 -8.602 1 94.5 121 LYS B CA 1
ATOM 4673 C C . LYS B 1 121 ? -22.406 15.367 -7.609 1 94.5 121 LYS B C 1
ATOM 4675 O O . LYS B 1 121 ? -23.594 15.523 -7.879 1 94.5 121 LYS B O 1
ATOM 4680 N N . ALA B 1 122 ? -21.984 14.852 -6.477 1 97 122 ALA B N 1
ATOM 4681 C CA . ALA B 1 122 ? -22.938 14.375 -5.477 1 97 122 ALA B CA 1
ATOM 4682 C C . ALA B 1 122 ? -23.562 15.531 -4.703 1 97 122 ALA B C 1
ATOM 4684 O O . ALA B 1 122 ? -24.703 15.445 -4.258 1 97 122 ALA B O 1
ATOM 4685 N N . ARG B 1 123 ? -22.766 16.547 -4.508 1 96.88 123 ARG B N 1
ATOM 4686 C CA . ARG B 1 123 ? -23.172 17.75 -3.805 1 96.88 123 ARG B CA 1
ATOM 4687 C C . ARG B 1 123 ? -22.828 19 -4.609 1 96.88 123 ARG B C 1
ATOM 4689 O O . ARG B 1 123 ? -21.969 19.797 -4.199 1 96.88 123 ARG B O 1
ATOM 4696 N N . PRO B 1 124 ? -23.594 19.266 -5.633 1 93.19 124 PRO B N 1
ATOM 4697 C CA . PRO B 1 124 ? -23.234 20.359 -6.543 1 93.19 124 PRO B CA 1
ATOM 4698 C C . PRO B 1 124 ? -23.406 21.734 -5.91 1 93.19 124 PRO B C 1
ATOM 4700 O O . PRO B 1 124 ? -22.828 22.719 -6.383 1 93.19 124 PRO B O 1
ATOM 4703 N N . ASP B 1 125 ? -24.062 21.844 -4.824 1 93.12 125 ASP B N 1
ATOM 4704 C CA . ASP B 1 125 ? -24.406 23.141 -4.227 1 93.12 125 ASP B CA 1
ATOM 4705 C C . ASP B 1 125 ? -23.297 23.609 -3.291 1 93.12 125 ASP B C 1
ATOM 4707 O O . ASP B 1 125 ? -23.344 24.734 -2.789 1 93.12 125 ASP B O 1
ATOM 4711 N N . ILE B 1 126 ? -22.328 22.766 -3.104 1 93.25 126 ILE B N 1
ATOM 4712 C CA . ILE B 1 126 ? -21.266 23.172 -2.188 1 93.25 126 ILE B CA 1
ATOM 4713 C C . ILE B 1 126 ? -19.906 23.047 -2.877 1 93.25 126 ILE B C 1
ATOM 4715 O O . ILE B 1 126 ? -19.719 22.203 -3.754 1 93.25 126 ILE B O 1
ATOM 4719 N N . LYS B 1 127 ? -19.062 23.984 -2.502 1 88.75 127 LYS B N 1
ATOM 4720 C CA . LYS B 1 127 ? -17.656 23.859 -2.861 1 88.75 127 LYS B CA 1
ATOM 4721 C C . LYS B 1 127 ? -16.844 23.297 -1.703 1 88.75 127 LYS B C 1
ATOM 4723 O O . LYS B 1 127 ? -16.766 23.906 -0.63 1 88.75 127 LYS B O 1
ATOM 4728 N N . TRP B 1 128 ? -16.359 22.141 -1.907 1 91.88 128 TRP B N 1
ATOM 4729 C CA . TRP B 1 128 ? -15.68 21.438 -0.834 1 91.88 128 TRP B CA 1
ATOM 4730 C C . TRP B 1 128 ? -14.32 20.906 -1.304 1 91.88 128 TRP B C 1
ATOM 4732 O O . TRP B 1 128 ? -14.203 20.391 -2.414 1 91.88 128 TRP B O 1
ATOM 4742 N N . LYS B 1 129 ? -13.281 21.156 -0.49 1 89.25 129 LYS B N 1
ATOM 4743 C CA . LYS B 1 129 ? -11.938 20.641 -0.752 1 89.25 129 LYS B CA 1
ATOM 4744 C C . LYS B 1 129 ? -11.375 19.906 0.462 1 89.25 129 LYS B C 1
ATOM 4746 O O . LYS B 1 129 ? -11.781 20.172 1.597 1 89.25 129 LYS B O 1
ATOM 4751 N N . HIS B 1 130 ? -10.477 18.984 0.25 1 91.5 130 HIS B N 1
ATOM 4752 C CA . HIS B 1 130 ? -9.906 18.172 1.324 1 91.5 130 HIS B CA 1
ATOM 4753 C C . HIS B 1 130 ? -9.156 19.047 2.326 1 91.5 130 HIS B C 1
ATOM 4755 O O . HIS B 1 130 ? -9.016 18.672 3.492 1 91.5 130 HIS B O 1
ATOM 4761 N N . GLU B 1 131 ? -8.68 20.234 1.901 1 86.69 131 GLU B N 1
ATOM 4762 C CA . GLU B 1 131 ? -7.957 21.109 2.809 1 86.69 131 GLU B CA 1
ATOM 4763 C C . GLU B 1 131 ? -8.852 21.578 3.953 1 86.69 131 GLU B C 1
ATOM 4765 O O . GLU B 1 131 ? -8.422 21.625 5.109 1 86.69 131 GLU B O 1
ATOM 4770 N N . GLU B 1 132 ? -10.062 21.922 3.609 1 85.94 132 GLU B N 1
ATOM 4771 C CA . GLU B 1 132 ? -11.031 22.312 4.633 1 85.94 132 GLU B CA 1
ATOM 4772 C C . GLU B 1 132 ? -11.32 21.156 5.586 1 85.94 132 GLU B C 1
ATOM 4774 O O . GLU B 1 132 ? -11.422 21.359 6.797 1 85.94 132 GLU B O 1
ATOM 4779 N N . ALA B 1 133 ? -11.445 20.031 5 1 92.31 133 ALA B N 1
ATOM 4780 C CA . ALA B 1 133 ? -11.711 18.844 5.809 1 92.31 133 ALA B CA 1
ATOM 4781 C C . ALA B 1 133 ? -10.523 18.516 6.711 1 92.31 133 ALA B C 1
ATOM 4783 O O . ALA B 1 133 ? -10.695 18.016 7.82 1 92.31 133 ALA B O 1
ATOM 4784 N N . SER B 1 134 ? -9.312 18.812 6.223 1 93 134 SER B N 1
ATOM 4785 C CA . SER B 1 134 ? -8.125 18.547 7.039 1 93 134 SER B CA 1
ATOM 4786 C C . SER B 1 134 ? -8.148 19.391 8.312 1 93 134 SER B C 1
ATOM 4788 O O . SER B 1 134 ? -7.789 18.906 9.391 1 93 134 SER B O 1
ATOM 4790 N N . VAL B 1 135 ? -8.578 20.609 8.195 1 89.5 135 VAL B N 1
ATOM 4791 C CA . VAL B 1 135 ? -8.672 21.5 9.359 1 89.5 135 VAL B CA 1
ATOM 4792 C C . VAL B 1 135 ? -9.727 20.969 10.328 1 89.5 135 VAL B C 1
ATOM 4794 O O . VAL B 1 135 ? -9.477 20.859 11.531 1 89.5 135 VAL B O 1
ATOM 4797 N N . LYS B 1 136 ? -10.844 20.609 9.789 1 90.81 136 LYS B N 1
ATOM 4798 C CA . LYS B 1 136 ? -11.922 20.094 10.625 1 90.81 136 LYS B CA 1
ATOM 4799 C C . LYS B 1 136 ? -11.516 18.781 11.297 1 90.81 136 LYS B C 1
ATOM 4801 O O . LYS B 1 136 ? -11.836 18.562 12.461 1 90.81 136 LYS B O 1
ATOM 4806 N N . MET B 1 137 ? -10.875 17.938 10.523 1 94.81 137 MET B N 1
ATOM 4807 C CA . MET B 1 137 ? -10.422 16.656 11.07 1 94.81 137 MET B CA 1
ATOM 4808 C C . MET B 1 137 ? -9.383 16.875 12.172 1 94.81 137 MET B C 1
ATOM 4810 O O . MET B 1 137 ? -9.359 16.141 13.156 1 94.81 137 MET B O 1
ATOM 4814 N N . PHE B 1 138 ? -8.5 17.859 11.992 1 92.19 138 PHE B N 1
ATOM 4815 C CA . PHE B 1 138 ? -7.52 18.203 13.016 1 92.19 138 PHE B CA 1
ATOM 4816 C C . PHE B 1 138 ? -8.203 18.672 14.297 1 92.19 138 PHE B C 1
ATOM 4818 O O . PHE B 1 138 ? -7.828 18.25 15.391 1 92.19 138 PHE B O 1
ATOM 4825 N N . ASP B 1 139 ? -9.211 19.5 14.109 1 88.19 139 ASP B N 1
ATOM 4826 C CA . ASP B 1 139 ? -9.977 19.953 15.266 1 88.19 139 ASP B CA 1
ATOM 4827 C C . ASP B 1 139 ? -10.625 18.781 15.992 1 88.19 139 ASP B C 1
ATOM 4829 O O . ASP B 1 139 ? -10.625 18.719 17.219 1 88.19 139 ASP B O 1
ATOM 4833 N N . TYR B 1 140 ? -11.172 17.922 15.203 1 92.12 140 TYR B N 1
ATOM 4834 C CA . TYR B 1 140 ? -11.805 16.734 15.766 1 92.12 140 TYR B CA 1
ATOM 4835 C C . TYR B 1 140 ? -10.781 15.875 16.516 1 92.12 140 TYR B C 1
ATOM 4837 O O . TYR B 1 140 ? -11.062 15.359 17.594 1 92.12 140 TYR B O 1
ATOM 4845 N N . LEU B 1 141 ? -9.641 15.727 15.945 1 91.44 141 LEU B N 1
ATOM 4846 C CA . LEU B 1 141 ? -8.539 14.984 16.531 1 91.44 141 LEU B CA 1
ATOM 4847 C C . LEU B 1 141 ? -8.109 15.602 17.859 1 91.44 141 LEU B C 1
ATOM 4849 O O . LEU B 1 141 ? -7.789 14.891 18.812 1 91.44 141 LEU B O 1
ATOM 4853 N N . MET B 1 142 ? -8.141 16.891 17.984 1 85.81 142 MET B N 1
ATOM 4854 C CA . MET B 1 142 ? -7.688 17.625 19.156 1 85.81 142 MET B CA 1
ATOM 4855 C C . MET B 1 142 ? -8.68 17.5 20.297 1 85.81 142 MET B C 1
ATOM 4857 O O . MET B 1 142 ? -8.359 17.797 21.453 1 85.81 142 MET B O 1
ATOM 4861 N N . GLU B 1 143 ? -9.82 17.047 19.922 1 83.19 143 GLU B N 1
ATOM 4862 C CA . GLU B 1 143 ? -10.797 16.797 20.984 1 83.19 143 GLU B CA 1
ATOM 4863 C C . GLU B 1 143 ? -10.398 15.602 21.844 1 83.19 143 GLU B C 1
ATOM 4865 O O . GLU B 1 143 ? -10.906 15.43 22.953 1 83.19 143 GLU B O 1
ATOM 4870 N N . ASP B 1 144 ? -9.523 14.805 21.281 1 80.38 144 ASP B N 1
ATOM 4871 C CA . ASP B 1 144 ? -8.984 13.695 22.062 1 80.38 144 ASP B CA 1
ATOM 4872 C C . ASP B 1 144 ? -8.195 14.195 23.266 1 80.38 144 ASP B C 1
ATOM 4874 O O . ASP B 1 144 ? -7.215 14.922 23.109 1 80.38 144 ASP B O 1
ATOM 4878 N N . ASP B 1 145 ? -8.492 13.766 24.391 1 70.12 145 ASP B N 1
ATOM 4879 C CA . ASP B 1 145 ? -7.926 14.25 25.641 1 70.12 145 ASP B CA 1
ATOM 4880 C C . ASP B 1 145 ? -6.422 13.977 25.703 1 70.12 145 ASP B C 1
ATOM 4882 O O . ASP B 1 145 ? -5.656 14.805 26.203 1 70.12 145 ASP B O 1
ATOM 4886 N N . GLU B 1 146 ? -6.105 12.875 25.188 1 74.44 146 GLU B N 1
ATOM 4887 C CA . GLU B 1 146 ? -4.691 12.516 25.266 1 74.44 146 GLU B CA 1
ATOM 4888 C C . GLU B 1 146 ? -3.836 13.438 24.406 1 74.44 146 GLU B C 1
ATOM 4890 O O . GLU B 1 146 ? -2.736 13.828 24.812 1 74.44 146 GLU B O 1
ATOM 4895 N N . VAL B 1 147 ? -4.305 13.812 23.328 1 83.56 147 VAL B N 1
ATOM 4896 C CA . VAL B 1 147 ? -3.566 14.688 22.438 1 83.56 147 VAL B CA 1
ATOM 4897 C C . VAL B 1 147 ? -3.523 16.094 23 1 83.56 147 VAL B C 1
ATOM 4899 O O . VAL B 1 147 ? -2.473 16.75 23 1 83.56 147 VAL B O 1
ATOM 4902 N N . GLU B 1 148 ? -4.582 16.516 23.516 1 78 148 GLU B N 1
ATOM 4903 C CA . GLU B 1 148 ? -4.652 17.859 24.078 1 78 148 GLU B CA 1
ATOM 4904 C C . GLU B 1 148 ? -3.701 18 25.266 1 78 148 GLU B C 1
ATOM 4906 O O . GLU B 1 148 ? -3.051 19.031 25.422 1 78 148 GLU B O 1
ATOM 4911 N N . GLU B 1 149 ? -3.674 16.984 26.016 1 77.56 149 GLU B N 1
ATOM 4912 C CA . GLU B 1 149 ? -2.791 17 27.172 1 77.56 149 GLU B CA 1
ATOM 4913 C C . GLU B 1 149 ? -1.326 17.078 26.75 1 77.56 149 GLU B C 1
ATOM 4915 O O . GLU B 1 149 ? -0.537 17.797 27.359 1 77.56 149 GLU B O 1
ATOM 4920 N N . GLU B 1 150 ? -1.053 16.312 25.797 1 80.75 150 GLU B N 1
ATOM 4921 C CA . GLU B 1 150 ? 0.325 16.312 25.312 1 80.75 150 GLU B CA 1
ATOM 4922 C C . GLU B 1 150 ? 0.702 17.656 24.703 1 80.75 150 GLU B C 1
ATOM 4924 O O . GLU B 1 150 ? 1.84 18.109 24.844 1 80.75 150 GLU B O 1
ATOM 4929 N N . MET B 1 151 ? -0.19 18.25 24.062 1 78.94 151 MET B N 1
ATOM 4930 C CA . MET B 1 151 ? 0.048 19.562 23.484 1 78.94 151 MET B CA 1
ATOM 4931 C C . MET B 1 151 ? 0.345 20.594 24.578 1 78.94 151 MET B C 1
ATOM 4933 O O . MET B 1 151 ? 1.223 21.453 24.406 1 78.94 151 MET B O 1
ATOM 4937 N N . SER B 1 152 ? -0.368 20.484 25.594 1 74.75 152 SER B N 1
ATOM 4938 C CA . SER B 1 152 ? -0.179 21.422 26.703 1 74.75 152 SER B CA 1
ATOM 4939 C C . SER B 1 152 ? 1.173 21.203 27.375 1 74.75 152 SER B C 1
ATOM 4941 O O . SER B 1 152 ? 1.791 22.156 27.859 1 74.75 152 SER B O 1
ATOM 4943 N N . GLU B 1 153 ? 1.564 19.984 27.359 1 76.44 153 GLU B N 1
ATOM 4944 C CA . GLU B 1 153 ? 2.852 19.641 27.969 1 76.44 153 GLU B CA 1
ATOM 4945 C C . GLU B 1 153 ? 4 20.312 27.219 1 76.44 153 GLU B C 1
ATOM 4947 O O . GLU B 1 153 ? 5.016 20.672 27.828 1 76.44 153 GLU B O 1
ATOM 4952 N N . TYR B 1 154 ? 3.734 20.5 26 1 73.69 154 TYR B N 1
ATOM 4953 C CA . TYR B 1 154 ? 4.797 21.094 25.203 1 73.69 154 TYR B CA 1
ATOM 4954 C C . TYR B 1 154 ? 4.52 22.578 24.953 1 73.69 154 TYR B C 1
ATOM 4956 O O . TYR B 1 154 ? 5.066 23.172 24.016 1 73.69 154 TYR B O 1
ATOM 4964 N N . HIS B 1 155 ? 3.6 23.141 25.703 1 69.62 155 HIS B N 1
ATOM 4965 C CA . HIS B 1 155 ? 3.33 24.562 25.828 1 69.62 155 HIS B CA 1
ATOM 4966 C C . HIS B 1 155 ? 2.801 25.125 24.516 1 69.62 155 HIS B C 1
ATOM 4968 O O . HIS B 1 155 ? 3.15 26.25 24.125 1 69.62 155 HIS B O 1
ATOM 4974 N N . LEU B 1 156 ? 2.23 24.266 23.812 1 73 156 LEU B N 1
ATOM 4975 C CA . LEU B 1 156 ? 1.56 24.797 22.625 1 73 156 LEU B CA 1
ATOM 4976 C C . LEU B 1 156 ? 0.233 25.453 23 1 73 156 LEU B C 1
ATOM 4978 O O . LEU B 1 156 ? -0.494 24.953 23.859 1 73 156 LEU B O 1
ATOM 4982 N N . THR B 1 157 ? 0.067 26.688 22.594 1 66.56 157 THR B N 1
ATOM 4983 C CA . THR B 1 157 ? -1.126 27.469 22.906 1 66.56 157 THR B CA 1
ATOM 4984 C C . THR B 1 157 ? -2.109 27.453 21.734 1 66.56 157 THR B C 1
ATOM 4986 O O . THR B 1 157 ? -1.804 26.922 20.672 1 66.56 157 THR B O 1
ATOM 4989 N N . ASP B 1 158 ? -3.244 27.906 22.016 1 64.25 158 ASP B N 1
ATOM 4990 C CA . ASP B 1 158 ? -4.266 28.031 20.984 1 64.25 158 ASP B CA 1
ATOM 4991 C C . ASP B 1 158 ? -3.754 28.828 19.797 1 64.25 158 ASP B C 1
ATOM 4993 O O . ASP B 1 158 ? -4.164 28.594 18.656 1 64.25 158 ASP B O 1
ATOM 4997 N N . GLN B 1 159 ? -2.902 29.672 20.094 1 59.44 159 GLN B N 1
ATOM 4998 C CA . GLN B 1 159 ? -2.314 30.484 19.031 1 59.44 159 GLN B CA 1
ATOM 4999 C C . GLN B 1 159 ? -1.419 29.625 18.141 1 59.44 159 GLN B C 1
ATOM 5001 O O . GLN B 1 159 ? -1.268 29.922 16.938 1 59.44 159 GLN B O 1
ATOM 5006 N N . ASP B 1 160 ? -0.93 28.609 18.766 1 65.56 160 ASP B N 1
ATOM 5007 C CA . ASP B 1 160 ? -0.023 27.75 18.016 1 65.56 160 ASP B CA 1
ATOM 5008 C C . ASP B 1 160 ? -0.797 26.781 17.125 1 65.56 160 ASP B C 1
ATOM 5010 O O . ASP B 1 160 ? -0.354 26.453 16.031 1 65.56 160 ASP B O 1
ATOM 5014 N N . ILE B 1 161 ? -1.835 26.375 17.734 1 58.94 161 ILE B N 1
ATOM 5015 C CA . ILE B 1 161 ? -2.572 25.281 17.109 1 58.94 161 ILE B CA 1
ATOM 5016 C C . ILE B 1 161 ? -3.521 25.844 16.047 1 58.94 161 ILE B C 1
ATOM 5018 O O . ILE B 1 161 ? -3.846 25.156 15.078 1 58.94 161 ILE B O 1
ATOM 5022 N N . ASN B 1 162 ? -3.945 27.047 16.203 1 52.78 162 ASN B N 1
ATOM 5023 C CA . ASN B 1 162 ? -4.82 27.594 15.172 1 52.78 162 ASN B CA 1
ATOM 5024 C C . ASN B 1 162 ? -4.113 27.672 13.82 1 52.78 162 ASN B C 1
ATOM 5026 O O . ASN B 1 162 ? -3.529 28.703 13.484 1 52.78 162 ASN B O 1
ATOM 5030 N N . ILE B 1 163 ? -3.627 26.453 13.562 1 47.81 163 ILE B N 1
ATOM 5031 C CA . ILE B 1 163 ? -2.924 26.297 12.289 1 47.81 163 ILE B CA 1
ATOM 5032 C C . ILE B 1 163 ? -3.908 26.438 11.133 1 47.81 163 ILE B C 1
ATOM 5034 O O . ILE B 1 163 ? -4.832 25.625 10.992 1 47.81 163 ILE B O 1
ATOM 5038 N N . GLU B 1 164 ? -4.277 27.625 10.773 1 44.97 164 GLU B N 1
ATOM 5039 C CA . GLU B 1 164 ? -4.91 27.641 9.461 1 44.97 164 GLU B CA 1
ATOM 5040 C C . GLU B 1 164 ? -4.07 26.875 8.438 1 44.97 164 GLU B C 1
ATOM 5042 O O . GLU B 1 164 ? -2.922 27.25 8.18 1 44.97 164 GLU B O 1
ATOM 5047 N N . PHE B 1 165 ? -4.121 25.484 8.461 1 44.94 165 PHE B N 1
ATOM 5048 C CA . PHE B 1 165 ? -3.453 24.812 7.352 1 44.94 165 PHE B CA 1
ATOM 5049 C C . PHE B 1 165 ? -3.541 25.641 6.078 1 44.94 165 PHE B C 1
ATOM 5051 O O . PHE B 1 165 ? -4.543 26.312 5.84 1 44.94 165 PHE B O 1
ATOM 5058 N N . PRO B 1 166 ? -2.398 26.031 5.555 1 38.03 166 PRO B N 1
ATOM 5059 C CA . PRO B 1 166 ? -2.561 26.797 4.312 1 38.03 166 PRO B CA 1
ATOM 5060 C C . PRO B 1 166 ? -3.715 26.281 3.453 1 38.03 166 PRO B C 1
ATOM 5062 O O . PRO B 1 166 ? -3.771 25.078 3.141 1 38.03 166 PRO B O 1
ATOM 5065 N N . GLN B 1 167 ? -4.941 26.531 3.75 1 35.34 167 GLN B N 1
ATOM 5066 C CA . GLN B 1 167 ? -5.961 26.344 2.721 1 35.34 167 GLN B CA 1
ATOM 5067 C C . GLN B 1 167 ? -5.336 26.328 1.328 1 35.34 167 GLN B C 1
ATOM 5069 O O . GLN B 1 167 ? -4.391 27.078 1.056 1 35.34 167 GLN B O 1
ATOM 5074 N N . THR B 1 168 ? -5.277 25.156 0.697 1 34.12 168 THR B N 1
ATOM 5075 C CA . THR B 1 168 ? -4.984 25.312 -0.723 1 34.12 168 THR B CA 1
ATOM 5076 C C . THR B 1 168 ? -5.301 26.734 -1.187 1 34.12 168 THR B C 1
ATOM 5078 O O . THR B 1 168 ? -6.453 27.172 -1.13 1 34.12 168 THR B O 1
ATOM 5081 N N . LEU B 1 169 ? -4.457 27.578 -0.939 1 32.81 169 LEU B N 1
ATOM 5082 C CA . LEU B 1 169 ? -4.367 28.891 -1.565 1 32.81 169 LEU B CA 1
ATOM 5083 C C . LEU B 1 169 ? -4.801 28.828 -3.027 1 32.81 169 LEU B C 1
ATOM 5085 O O . LEU B 1 169 ? -4.586 29.781 -3.783 1 32.81 169 LEU B O 1
ATOM 5089 N N . SER B 1 170 ? -5.234 27.75 -3.566 1 31.3 170 SER B N 1
ATOM 5090 C CA . SER B 1 170 ? -5.613 28.141 -4.922 1 31.3 170 SER B CA 1
ATOM 5091 C C . SER B 1 170 ? -6.32 29.5 -4.934 1 31.3 170 SER B C 1
ATOM 5093 O O . SER B 1 170 ? -6.016 30.359 -5.762 1 31.3 170 SER B O 1
ATOM 5095 N N . ASN B 1 171 ? -7.656 29.406 -4.449 1 28.67 171 ASN B N 1
ATOM 5096 C CA . ASN B 1 171 ? -8.406 30.641 -4.559 1 28.67 171 ASN B CA 1
ATOM 5097 C C . ASN B 1 171 ? -8.023 31.641 -3.465 1 28.67 171 ASN B C 1
ATOM 5099 O O . ASN B 1 171 ? -8.781 32.562 -3.158 1 28.67 171 ASN B O 1
ATOM 5103 N N . VAL B 1 172 ? -7.344 31.234 -2.582 1 29.45 172 VAL B N 1
ATOM 5104 C CA . VAL B 1 172 ? -7.02 32.406 -1.763 1 29.45 172 VAL B CA 1
ATOM 5105 C C . VAL B 1 172 ? -6.168 33.375 -2.566 1 29.45 172 VAL B C 1
ATOM 5107 O O . VAL B 1 172 ? -5.02 33.062 -2.906 1 29.45 172 VAL B O 1
ATOM 5110 N N . THR B 1 173 ? -6.664 33.969 -3.43 1 28.53 173 THR B N 1
ATOM 5111 C CA . THR B 1 173 ? -6.172 35.312 -3.656 1 28.53 173 THR B CA 1
ATOM 5112 C C . THR B 1 173 ? -5.719 35.969 -2.346 1 28.53 173 THR B C 1
ATOM 5114 O O . THR B 1 173 ? -6.531 36.188 -1.453 1 28.53 173 THR B O 1
ATOM 5117 N N . ILE B 1 174 ? -4.695 35.531 -1.738 1 29.34 174 ILE B N 1
ATOM 5118 C CA . ILE B 1 174 ? -4.148 36.531 -0.855 1 29.34 174 ILE B CA 1
ATOM 5119 C C . ILE B 1 174 ? -4.488 37.938 -1.398 1 29.34 174 ILE B C 1
ATOM 5121 O O . ILE B 1 174 ? -3.936 38.344 -2.414 1 29.34 174 ILE B O 1
ATOM 5125 N N . VAL B 1 175 ? -5.625 38.188 -1.75 1 28.53 175 VAL B N 1
ATOM 5126 C CA . VAL B 1 175 ? -5.875 39.625 -1.849 1 28.53 175 VAL B CA 1
ATOM 5127 C C . VAL B 1 175 ? -5.141 40.344 -0.728 1 28.53 175 VAL B C 1
ATOM 5129 O O . VAL B 1 175 ? -5.465 40.188 0.45 1 28.53 175 VAL B O 1
ATOM 5132 N N . PHE B 1 176 ? -3.873 40.469 -0.81 1 29.16 176 PHE B N 1
ATOM 5133 C CA . PHE B 1 176 ? -3.109 41.531 -0.172 1 29.16 176 PHE B CA 1
ATOM 5134 C C . PHE B 1 176 ? -3.945 42.781 -0.048 1 29.16 176 PHE B C 1
ATOM 5136 O O . PHE B 1 176 ? -3.414 43.875 0.223 1 29.16 176 PHE B O 1
ATOM 5143 N N . SER B 1 177 ? -5.086 42.812 -0.485 1 29.19 177 SER B N 1
ATOM 5144 C CA . SER B 1 177 ? -5.555 44.188 -0.259 1 29.19 177 SER B CA 1
ATOM 5145 C C . SER B 1 177 ? -5.512 44.562 1.222 1 29.19 177 SER B C 1
ATOM 5147 O O . SER B 1 177 ? -5.418 45.719 1.576 1 29.19 177 SER B O 1
ATOM 5149 N N . SER B 1 178 ? -6.383 43.875 2.117 1 32.56 178 SER B N 1
ATOM 5150 C CA . SER B 1 178 ? -6.371 44.5 3.438 1 32.56 178 SER B CA 1
ATOM 5151 C C . SER B 1 178 ? -5.129 44.094 4.227 1 32.56 178 SER B C 1
ATOM 5153 O O . SER B 1 178 ? -4.664 42.969 4.129 1 32.56 178 SER B O 1
ATOM 5155 N N . PRO B 1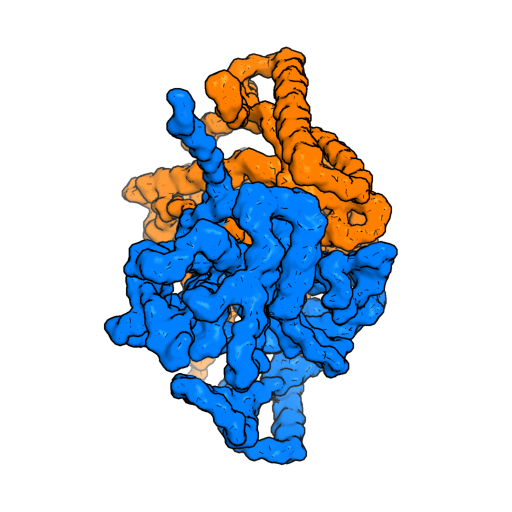 179 ? -4.16 44.969 4.719 1 38.56 179 PRO B N 1
ATOM 5156 C CA . PRO B 1 179 ? -2.953 44.875 5.543 1 38.56 179 PRO B CA 1
ATOM 5157 C C . PRO B 1 179 ? -3.025 43.781 6.594 1 38.56 179 PRO B C 1
ATOM 5159 O O . PRO B 1 179 ? -2.059 43.562 7.328 1 38.56 179 PRO B O 1
ATOM 5162 N N . GLN B 1 180 ? -4.168 43.188 6.898 1 44.34 180 GLN B N 1
ATOM 5163 C CA . GLN B 1 180 ? -4.238 42.438 8.133 1 44.34 180 GLN B CA 1
ATOM 5164 C C . GLN B 1 180 ? -3.779 41 7.898 1 44.34 180 GLN B C 1
ATOM 5166 O O . GLN B 1 180 ? -4.148 40.375 6.902 1 44.34 180 GLN B O 1
ATOM 5171 N N . TRP B 1 181 ? -2.617 40.656 8.438 1 49.56 181 TRP B N 1
ATOM 5172 C CA . TRP B 1 181 ? -2.047 39.344 8.562 1 49.56 181 TRP B CA 1
ATOM 5173 C C . TRP B 1 181 ? -3.143 38.281 8.742 1 49.56 181 TRP B C 1
ATOM 5175 O O . TRP B 1 181 ? -3.883 38.312 9.734 1 49.56 181 TRP B O 1
ATOM 5185 N N . PRO B 1 182 ? -3.467 37.531 7.625 1 50.09 182 PRO B N 1
ATOM 5186 C CA . PRO B 1 182 ? -4.637 36.656 7.613 1 50.09 182 PRO B CA 1
ATOM 5187 C C . PRO B 1 182 ? -4.434 35.406 8.445 1 50.09 182 PRO B C 1
ATOM 5189 O O . PRO B 1 182 ? -5.391 34.656 8.695 1 50.09 182 PRO B O 1
ATOM 5192 N N . TYR B 1 183 ? -3.219 35.188 8.82 1 53.91 183 TYR B N 1
ATOM 5193 C CA . TYR B 1 183 ? -3.002 33.906 9.477 1 53.91 183 TYR B CA 1
ATOM 5194 C C . TYR B 1 183 ? -3.078 34.031 10.992 1 53.91 183 TYR B C 1
ATOM 5196 O O . TYR B 1 183 ? -2.734 35.094 11.539 1 53.91 183 TYR B O 1
ATOM 5204 N N . LYS B 1 184 ? -3.754 33.062 11.531 1 58.5 184 LYS B N 1
ATOM 5205 C CA . LYS B 1 184 ? -3.836 32.969 12.984 1 58.5 184 LYS B CA 1
ATOM 5206 C C . LYS B 1 184 ? -2.641 32.219 13.57 1 58.5 184 LYS B C 1
ATOM 5208 O O . LYS B 1 184 ? -2.125 31.297 12.953 1 58.5 184 LYS B O 1
ATOM 5213 N N . GLY B 1 185 ? -1.755 32.875 14.367 1 63.91 185 GLY B N 1
ATOM 5214 C CA . GLY B 1 185 ? -0.689 32.188 15.086 1 63.91 185 GLY B CA 1
ATOM 5215 C C . GLY B 1 185 ? 0.54 33.062 15.289 1 63.91 185 GLY B C 1
ATOM 5216 O O . GLY B 1 185 ? 0.768 33.594 16.391 1 63.91 185 GLY B O 1
ATOM 5217 N N . ARG B 1 186 ? 1.211 33.125 14.023 1 69.94 186 ARG B N 1
ATOM 5218 C CA . ARG B 1 186 ? 2.416 33.969 14.109 1 69.94 186 ARG B CA 1
ATOM 5219 C C . ARG B 1 186 ? 2.254 35.25 13.312 1 69.94 186 ARG B C 1
ATOM 5221 O O . ARG B 1 186 ? 1.466 35.312 12.367 1 69.94 186 ARG B O 1
ATOM 5228 N N . GLY B 1 187 ? 2.898 36.25 13.75 1 74.94 187 GLY B N 1
ATOM 5229 C CA . GLY B 1 187 ? 2.832 37.531 13.078 1 74.94 187 GLY B CA 1
ATOM 5230 C C . GLY B 1 187 ? 3.533 37.531 11.727 1 74.94 187 GLY B C 1
ATOM 5231 O O . GLY B 1 187 ? 4.078 36.5 11.305 1 74.94 187 GLY B O 1
ATOM 5232 N N . GLN B 1 188 ? 3.49 38.594 11.062 1 78.56 188 GLN B N 1
ATOM 5233 C CA . GLN B 1 188 ? 4.031 38.781 9.719 1 78.56 188 GLN B CA 1
ATOM 5234 C C . GLN B 1 188 ? 5.535 38.531 9.688 1 78.56 188 GLN B C 1
ATOM 5236 O O . GLN B 1 188 ? 6.094 38.156 8.656 1 78.56 188 GLN B O 1
ATOM 5241 N N . GLU B 1 189 ? 6.219 38.75 10.789 1 83.69 189 GLU B N 1
ATOM 5242 C CA . GLU B 1 189 ? 7.664 38.562 10.883 1 83.69 189 GLU B CA 1
ATOM 5243 C C . GLU B 1 189 ? 8.047 37.094 10.68 1 83.69 189 GLU B C 1
ATOM 5245 O O . GLU B 1 189 ? 9.203 36.812 10.359 1 83.69 189 GLU B O 1
ATOM 5250 N N . LYS B 1 190 ? 7.078 36.25 10.766 1 87.44 190 LYS B N 1
ATOM 5251 C CA . LYS B 1 190 ? 7.34 34.812 10.57 1 87.44 190 LYS B CA 1
ATOM 5252 C C . LYS B 1 190 ? 6.477 34.25 9.445 1 87.44 190 LYS B C 1
ATOM 5254 O O . LYS B 1 190 ? 6.09 33.094 9.477 1 87.44 190 LYS B O 1
ATOM 5259 N N . SER B 1 191 ? 6.188 35.094 8.469 1 84.25 191 SER B N 1
ATOM 5260 C CA . SER B 1 191 ? 5.324 34.719 7.352 1 84.25 191 SER B CA 1
ATOM 5261 C C . SER B 1 191 ? 5.902 33.562 6.57 1 84.25 191 SER B C 1
ATOM 5263 O O . SER B 1 191 ? 5.156 32.719 6.043 1 84.25 191 SER B O 1
ATOM 5265 N N . PHE B 1 192 ? 7.242 33.406 6.531 1 88.81 192 PHE B N 1
ATOM 5266 C CA . PHE B 1 192 ? 7.922 32.375 5.75 1 88.81 192 PHE B CA 1
ATOM 5267 C C . PHE B 1 192 ? 7.602 30.984 6.281 1 88.81 192 PHE B C 1
ATOM 5269 O O . PHE B 1 192 ? 7.711 30 5.555 1 88.81 192 PHE B O 1
ATOM 5276 N N . LEU B 1 193 ? 7.152 30.891 7.508 1 90.31 193 LEU B N 1
ATOM 5277 C CA . LEU B 1 193 ? 6.832 29.594 8.094 1 90.31 193 LEU B CA 1
ATOM 5278 C C . LEU B 1 193 ? 5.648 28.938 7.383 1 90.31 193 LEU B C 1
ATOM 5280 O O . LEU B 1 193 ? 5.594 27.719 7.246 1 90.31 193 LEU B O 1
ATOM 5284 N N . TYR B 1 194 ? 4.77 29.75 6.863 1 86 194 TYR B N 1
ATOM 5285 C CA . TYR B 1 194 ? 3.553 29.266 6.219 1 86 194 TYR B CA 1
ATOM 5286 C C . TYR B 1 194 ? 3.84 28.797 4.801 1 86 194 TYR B C 1
ATOM 5288 O O . TYR B 1 194 ? 2.982 28.188 4.16 1 86 194 TYR B O 1
ATOM 5296 N N . GLU B 1 195 ? 5.059 29.016 4.34 1 88.88 195 GLU B N 1
ATOM 5297 C CA . GLU B 1 195 ? 5.441 28.609 2.988 1 88.88 195 GLU B CA 1
ATOM 5298 C C . GLU B 1 195 ? 6.133 27.25 2.992 1 88.88 195 GLU B C 1
ATOM 5300 O O . GLU B 1 195 ? 6.391 26.672 1.932 1 88.88 195 GLU B O 1
ATOM 5305 N N . ILE B 1 196 ? 6.336 26.703 4.121 1 93.56 196 ILE B N 1
ATOM 5306 C CA . ILE B 1 196 ? 7.176 25.516 4.238 1 93.56 196 ILE B CA 1
ATOM 5307 C C . ILE B 1 196 ? 6.406 24.281 3.754 1 93.56 196 ILE B C 1
ATOM 5309 O O . ILE B 1 196 ? 6.887 23.531 2.9 1 93.56 196 ILE B O 1
ATOM 5313 N N . VAL B 1 197 ? 5.18 24.094 4.219 1 93.06 197 VAL B N 1
ATOM 5314 C CA . VAL B 1 197 ? 4.41 22.906 3.896 1 93.06 197 VAL B CA 1
ATOM 5315 C C . VAL B 1 197 ? 3.688 23.094 2.566 1 93.06 197 VAL B C 1
ATOM 5317 O O . VAL B 1 197 ? 3.631 22.188 1.744 1 93.06 197 VAL B O 1
ATOM 5320 N N . SER B 1 198 ? 3.162 24.203 2.354 1 87.38 198 SER B N 1
ATOM 5321 C CA . SER B 1 198 ? 2.479 24.578 1.125 1 87.38 198 SER B CA 1
ATOM 5322 C C . SER B 1 198 ? 2.824 26.016 0.725 1 87.38 198 SER B C 1
ATOM 5324 O O . SER B 1 198 ? 2.496 26.969 1.44 1 87.38 198 SER B O 1
ATOM 5326 N N . ASN B 1 199 ? 3.428 26.125 -0.407 1 86 199 ASN B N 1
ATOM 5327 C CA . ASN B 1 199 ? 3.873 27.438 -0.865 1 86 199 ASN B CA 1
ATOM 5328 C C . ASN B 1 199 ? 3.09 27.891 -2.092 1 86 199 ASN B C 1
ATOM 5330 O O . ASN B 1 199 ? 3.412 27.516 -3.219 1 86 199 ASN B O 1
ATOM 5334 N N . SER B 1 200 ? 2.215 28.703 -1.864 1 75.5 200 SER B N 1
ATOM 5335 C CA . SER B 1 200 ? 1.387 29.188 -2.963 1 75.5 200 SER B CA 1
ATOM 5336 C C . SER B 1 200 ? 2.111 30.266 -3.768 1 75.5 200 SER B C 1
ATOM 5338 O O . SER B 1 200 ? 1.72 30.578 -4.895 1 75.5 200 SER B O 1
ATOM 5340 N N . THR B 1 201 ? 3.201 30.797 -3.209 1 74.38 201 THR B N 1
ATOM 5341 C CA . THR B 1 201 ? 3.934 31.891 -3.838 1 74.38 201 THR B CA 1
ATOM 5342 C C . THR B 1 201 ? 4.793 31.375 -4.988 1 74.38 201 THR B C 1
ATOM 5344 O O . THR B 1 201 ? 4.758 31.922 -6.09 1 74.38 201 THR B O 1
ATOM 5347 N N . ASN B 1 202 ? 5.535 30.328 -4.738 1 77.44 202 ASN B N 1
ATOM 5348 C CA . ASN B 1 202 ? 6.434 29.859 -5.789 1 77.44 202 ASN B CA 1
ATOM 5349 C C . ASN B 1 202 ? 6.262 28.359 -6.055 1 77.44 202 ASN B C 1
ATOM 5351 O O . ASN B 1 202 ? 6.852 27.828 -6.988 1 77.44 202 ASN B O 1
ATOM 5355 N N . GLY B 1 203 ? 5.418 27.703 -5.27 1 82.12 203 GLY B N 1
ATOM 5356 C CA . GLY B 1 203 ? 5.094 26.312 -5.512 1 82.12 203 GLY B CA 1
ATOM 5357 C C . GLY B 1 203 ? 6.176 25.344 -5.039 1 82.12 203 GLY B C 1
ATOM 5358 O O . GLY B 1 203 ? 6.133 24.156 -5.344 1 82.12 203 GLY B O 1
ATOM 5359 N N . ILE B 1 204 ? 7.188 25.859 -4.359 1 88.12 204 ILE B N 1
ATOM 5360 C CA . ILE B 1 204 ? 8.273 25.016 -3.871 1 88.12 204 ILE B CA 1
ATOM 5361 C C . ILE B 1 204 ? 8.086 24.75 -2.379 1 88.12 204 ILE B C 1
ATOM 5363 O O . ILE B 1 204 ? 8.398 25.594 -1.544 1 88.12 204 ILE B O 1
ATOM 5367 N N . ASP B 1 205 ? 7.633 23.594 -2.113 1 91.56 205 ASP B N 1
ATOM 5368 C CA . ASP B 1 205 ? 7.328 23.266 -0.722 1 91.56 205 ASP B CA 1
ATOM 5369 C C . ASP B 1 205 ? 7.621 21.797 -0.424 1 91.56 205 ASP B C 1
ATOM 5371 O O . ASP B 1 205 ? 7.871 21.016 -1.339 1 91.56 205 ASP B O 1
ATOM 5375 N N . VAL B 1 206 ? 7.586 21.453 0.828 1 97.06 206 VAL B N 1
ATOM 5376 C CA . VAL B 1 206 ? 8.078 20.141 1.24 1 97.06 206 VAL B CA 1
ATOM 5377 C C . VAL B 1 206 ? 7.051 19.062 0.898 1 97.06 206 VAL B C 1
ATOM 5379 O O . VAL B 1 206 ? 7.387 17.891 0.792 1 97.06 206 VAL B O 1
ATOM 5382 N N . ASP B 1 207 ? 5.754 19.422 0.804 1 95.75 207 ASP B N 1
ATOM 5383 C CA . ASP B 1 207 ? 4.766 18.484 0.282 1 95.75 207 ASP B CA 1
ATOM 5384 C C . ASP B 1 207 ? 5.207 17.922 -1.066 1 95.75 207 ASP B C 1
ATOM 5386 O O . ASP B 1 207 ? 5.219 16.703 -1.261 1 95.75 207 ASP B O 1
ATOM 5390 N N . LYS B 1 208 ? 5.637 18.766 -1.903 1 95.06 208 LYS B N 1
ATOM 5391 C CA . LYS B 1 208 ? 6.074 18.391 -3.244 1 95.06 208 LYS B CA 1
ATOM 5392 C C . LYS B 1 208 ? 7.387 17.625 -3.195 1 95.06 208 LYS B C 1
ATOM 5394 O O . LYS B 1 208 ? 7.605 16.703 -3.99 1 95.06 208 LYS B O 1
ATOM 5399 N N . PHE B 1 209 ? 8.266 18.062 -2.264 1 97.06 209 PHE B N 1
ATOM 5400 C CA . PHE B 1 209 ? 9.508 17.328 -2.133 1 97.06 209 PHE B CA 1
ATOM 5401 C C . PHE B 1 209 ? 9.234 15.844 -1.902 1 97.06 209 PHE B C 1
ATOM 5403 O O . PHE B 1 209 ? 9.836 14.984 -2.559 1 97.06 209 PHE B O 1
ATOM 5410 N N . ASP B 1 210 ? 8.328 15.602 -1.068 1 97.81 210 ASP B N 1
ATOM 5411 C CA . ASP B 1 210 ? 8.07 14.211 -0.711 1 97.81 210 ASP B CA 1
ATOM 5412 C C . ASP B 1 210 ? 7.395 13.461 -1.858 1 97.81 210 ASP B C 1
ATOM 5414 O O . ASP B 1 210 ? 7.832 12.375 -2.244 1 97.81 210 ASP B O 1
ATOM 5418 N N . TYR B 1 211 ? 6.246 13.984 -2.365 1 95.62 211 TYR B N 1
ATOM 5419 C CA . TYR B 1 211 ? 5.52 13.148 -3.312 1 95.62 211 TYR B CA 1
ATOM 5420 C C . TYR B 1 211 ? 6.266 13.055 -4.641 1 95.62 211 TYR B C 1
ATOM 5422 O O . TYR B 1 211 ? 6.082 12.094 -5.395 1 95.62 211 TYR B O 1
ATOM 5430 N N . PHE B 1 212 ? 7.184 14.023 -4.953 1 96.12 212 PHE B N 1
ATOM 5431 C CA . PHE B 1 212 ? 8.031 13.828 -6.121 1 96.12 212 PHE B CA 1
ATOM 5432 C C . PHE B 1 212 ? 8.961 12.633 -5.926 1 96.12 212 PHE B C 1
ATOM 5434 O O . PHE B 1 212 ? 9.109 11.812 -6.832 1 96.12 212 PHE B O 1
ATOM 5441 N N . ALA B 1 213 ? 9.57 12.594 -4.793 1 96.94 213 ALA B N 1
ATOM 5442 C CA . ALA B 1 213 ? 10.484 11.492 -4.504 1 96.94 213 ALA B CA 1
ATOM 5443 C C . ALA B 1 213 ? 9.727 10.18 -4.348 1 96.94 213 ALA B C 1
ATOM 5445 O O . ALA B 1 213 ? 10.094 9.164 -4.953 1 96.94 213 ALA B O 1
ATOM 5446 N N . ARG B 1 214 ? 8.656 10.188 -3.607 1 97.38 214 ARG B N 1
ATOM 5447 C CA . ARG B 1 214 ? 7.914 8.984 -3.248 1 97.38 214 ARG B CA 1
ATOM 5448 C C . ARG B 1 214 ? 7.125 8.453 -4.441 1 97.38 214 ARG B C 1
ATOM 5450 O O . ARG B 1 214 ? 7.172 7.254 -4.734 1 97.38 214 ARG B O 1
ATOM 5457 N N . ASP B 1 215 ? 6.355 9.297 -5.102 1 97.12 215 ASP B N 1
ATOM 5458 C CA . ASP B 1 215 ? 5.602 8.867 -6.273 1 97.12 215 ASP B CA 1
ATOM 5459 C C . ASP B 1 215 ? 6.531 8.336 -7.363 1 97.12 215 ASP B C 1
ATOM 5461 O O . ASP B 1 215 ? 6.25 7.309 -7.98 1 97.12 215 ASP B O 1
ATOM 5465 N N . SER B 1 216 ? 7.633 9.094 -7.633 1 95.69 216 SER B N 1
ATOM 5466 C CA . SER B 1 216 ? 8.578 8.648 -8.648 1 95.69 216 SER B CA 1
ATOM 5467 C C . SER B 1 216 ? 9.117 7.258 -8.336 1 95.69 216 SER B C 1
ATOM 5469 O O . SER B 1 216 ? 9.203 6.41 -9.227 1 95.69 216 SER B O 1
ATOM 5471 N N . HIS B 1 217 ? 9.406 7.082 -7.145 1 94.38 217 HIS B N 1
ATOM 5472 C CA . HIS B 1 217 ? 9.93 5.789 -6.719 1 94.38 217 HIS B CA 1
ATOM 5473 C C . HIS B 1 217 ? 8.922 4.672 -6.957 1 94.38 217 HIS B C 1
ATOM 5475 O O . HIS B 1 217 ? 9.25 3.654 -7.57 1 94.38 217 HIS B O 1
ATOM 5481 N N . HIS B 1 218 ? 7.75 4.82 -6.566 1 95.31 218 HIS B N 1
ATOM 5482 C CA . HIS B 1 218 ? 6.727 3.783 -6.629 1 95.31 218 HIS B CA 1
ATOM 5483 C C . HIS B 1 218 ? 6.273 3.543 -8.062 1 95.31 218 HIS B C 1
ATOM 5485 O O . HIS B 1 218 ? 5.875 2.43 -8.414 1 95.31 218 HIS B O 1
ATOM 5491 N N . LEU B 1 219 ? 6.371 4.543 -8.852 1 94.12 219 LEU B N 1
ATOM 5492 C CA . LEU B 1 219 ? 5.938 4.441 -10.242 1 94.12 219 LEU B CA 1
ATOM 5493 C C . LEU B 1 219 ? 7.082 3.977 -11.141 1 94.12 219 LEU B C 1
ATOM 5495 O O . LEU B 1 219 ? 6.879 3.691 -12.32 1 94.12 219 LEU B O 1
ATOM 5499 N N . GLY B 1 220 ? 8.266 3.877 -10.594 1 88.94 220 GLY B N 1
ATOM 5500 C CA . GLY B 1 220 ? 9.43 3.508 -11.383 1 88.94 220 GLY B CA 1
ATOM 5501 C C . GLY B 1 220 ? 9.891 4.609 -12.32 1 88.94 220 GLY B C 1
ATOM 5502 O O . GLY B 1 220 ? 10.312 4.336 -13.445 1 88.94 220 GLY B O 1
ATOM 5503 N N . ILE B 1 221 ? 9.688 5.824 -11.898 1 87.88 221 ILE B N 1
ATOM 5504 C CA . ILE B 1 221 ? 10.102 6.988 -12.672 1 87.88 221 ILE B CA 1
ATOM 5505 C C . ILE B 1 221 ? 11.305 7.648 -12.016 1 87.88 221 ILE B C 1
ATOM 5507 O O . ILE B 1 221 ? 11.43 7.645 -10.789 1 87.88 221 ILE B O 1
ATOM 5511 N N . GLN B 1 222 ? 12.164 8.18 -12.812 1 88.19 222 GLN B N 1
ATOM 5512 C CA . GLN B 1 222 ? 13.352 8.836 -12.281 1 88.19 222 GLN B CA 1
ATOM 5513 C C . GLN B 1 222 ? 13.008 10.195 -11.68 1 88.19 222 GLN B C 1
ATOM 5515 O O . GLN B 1 222 ? 12.211 10.945 -12.25 1 88.19 222 GLN B O 1
ATOM 5520 N N . ASN B 1 223 ? 13.5 10.43 -10.523 1 92.06 223 ASN B N 1
ATOM 5521 C C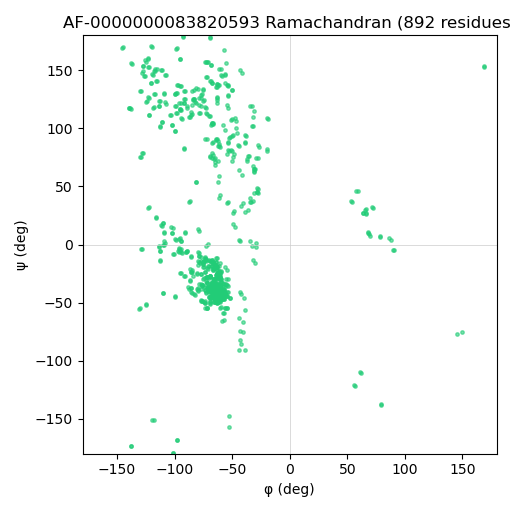A . ASN B 1 223 ? 13.398 11.727 -9.859 1 92.06 223 ASN B CA 1
ATOM 5522 C C . ASN B 1 223 ? 14.711 12.5 -9.945 1 92.06 223 ASN B C 1
ATOM 5524 O O . ASN B 1 223 ? 15.68 12.164 -9.266 1 92.06 223 ASN B O 1
ATOM 5528 N N . ASN B 1 224 ? 14.711 13.57 -10.695 1 89.38 224 ASN B N 1
ATOM 5529 C CA . ASN B 1 224 ? 15.945 14.312 -10.914 1 89.38 224 ASN B CA 1
ATOM 5530 C C . ASN B 1 224 ? 16.062 15.5 -9.953 1 89.38 224 ASN B C 1
ATOM 5532 O O . ASN B 1 224 ? 17.078 16.188 -9.93 1 89.38 224 ASN B O 1
ATOM 5536 N N . PHE B 1 225 ? 15.055 15.758 -9.219 1 92.75 225 PHE B N 1
ATOM 5537 C CA . PHE B 1 225 ? 15.078 16.859 -8.258 1 92.75 225 PHE B CA 1
ATOM 5538 C C . PHE B 1 225 ? 15.734 16.422 -6.953 1 92.75 225 PHE B C 1
ATOM 5540 O O . PHE B 1 225 ? 15.328 15.43 -6.344 1 92.75 225 PHE B O 1
ATOM 5547 N N . ASP B 1 226 ? 16.719 17.109 -6.547 1 93.75 226 ASP B N 1
ATOM 5548 C CA . ASP B 1 226 ? 17.406 16.844 -5.285 1 93.75 226 ASP B CA 1
ATOM 5549 C C . ASP B 1 226 ? 16.922 17.797 -4.188 1 93.75 226 ASP B C 1
ATOM 5551 O O . ASP B 1 226 ? 17.484 18.875 -3.996 1 93.75 226 ASP B O 1
ATOM 5555 N N . HIS B 1 227 ? 16.031 17.359 -3.385 1 94.19 227 HIS B N 1
ATOM 5556 C CA . HIS B 1 227 ? 15.461 18.219 -2.354 1 94.19 227 HIS B CA 1
ATOM 5557 C C . HIS B 1 227 ? 16.453 18.453 -1.224 1 94.19 227 HIS B C 1
ATOM 5559 O O . HIS B 1 227 ? 16.359 19.438 -0.491 1 94.19 227 HIS B O 1
ATOM 5565 N N . ARG B 1 228 ? 17.422 17.594 -1 1 93.12 228 ARG B N 1
ATOM 5566 C CA . ARG B 1 228 ? 18.438 17.797 0.031 1 93.12 228 ARG B CA 1
ATOM 5567 C C . ARG B 1 228 ? 19.297 19.016 -0.287 1 93.12 228 ARG B C 1
ATOM 5569 O O . ARG B 1 228 ? 19.641 19.781 0.609 1 93.12 228 ARG B O 1
ATOM 5576 N N . ARG B 1 229 ? 19.625 19.062 -1.553 1 91.69 229 ARG B N 1
ATOM 5577 C CA . ARG B 1 229 ? 20.391 20.219 -2.002 1 91.69 229 ARG B CA 1
ATOM 5578 C C . ARG B 1 229 ? 19.609 21.516 -1.792 1 91.69 229 ARG B C 1
ATOM 5580 O O . ARG B 1 229 ? 20.172 22.531 -1.382 1 91.69 229 ARG B O 1
ATOM 5587 N N . PHE B 1 230 ? 18.344 21.5 -2.078 1 92 230 PHE B N 1
ATOM 5588 C CA . PHE B 1 230 ? 17.5 22.672 -1.846 1 92 230 PHE B CA 1
ATOM 5589 C C . PHE B 1 230 ? 17.516 23.062 -0.374 1 92 230 PHE B C 1
ATOM 5591 O O . PHE B 1 230 ? 17.625 24.234 -0.044 1 92 230 PHE B O 1
ATOM 5598 N N . LEU B 1 231 ? 17.422 22.109 0.501 1 94.06 231 LEU B N 1
ATOM 5599 C CA . LEU B 1 231 ? 17.406 22.344 1.939 1 94.06 231 LEU B CA 1
ATOM 5600 C C . LEU B 1 231 ? 18.688 23.047 2.387 1 94.06 231 LEU B C 1
ATOM 5602 O O . LEU B 1 231 ? 18.656 23.891 3.285 1 94.06 231 LEU B O 1
ATOM 5606 N N . GLU B 1 232 ? 19.703 22.719 1.695 1 91.94 232 GLU B N 1
ATOM 5607 C CA . GLU B 1 232 ? 21 23.281 2.061 1 91.94 232 GLU B CA 1
ATOM 5608 C C . GLU B 1 232 ? 21.109 24.75 1.652 1 91.94 232 GLU B C 1
ATOM 5610 O O . GLU B 1 232 ? 21.766 25.531 2.334 1 91.94 232 GLU B O 1
ATOM 5615 N N . PHE B 1 233 ? 20.453 25.141 0.648 1 90.31 233 PHE B N 1
ATOM 5616 C CA . PHE B 1 233 ? 20.734 26.453 0.083 1 90.31 233 PHE B CA 1
ATOM 5617 C C . PHE B 1 233 ? 19.547 27.391 0.288 1 90.31 233 PHE B C 1
ATOM 5619 O O . PHE B 1 233 ? 19.641 28.594 0.029 1 90.31 233 PHE B O 1
ATOM 5626 N N . ALA B 1 234 ? 18.422 26.891 0.812 1 92.25 234 ALA B N 1
ATOM 5627 C CA . ALA B 1 234 ? 17.234 27.703 1.061 1 92.25 234 ALA B CA 1
ATOM 5628 C C . ALA B 1 234 ? 17.531 28.781 2.094 1 92.25 234 ALA B C 1
ATOM 5630 O O . ALA B 1 234 ? 18.25 28.547 3.07 1 92.25 234 ALA B O 1
ATOM 5631 N N . ARG B 1 235 ? 17.062 30.031 1.804 1 92.81 235 ARG B N 1
ATOM 5632 C CA . ARG B 1 235 ? 17.156 31.172 2.719 1 92.81 235 ARG B CA 1
ATOM 5633 C C . ARG B 1 235 ? 15.859 31.969 2.732 1 92.81 235 ARG B C 1
ATOM 5635 O O . ARG B 1 235 ? 15.078 31.906 1.783 1 92.81 235 ARG B O 1
ATOM 5642 N N . VAL B 1 236 ? 15.672 32.656 3.854 1 93.31 236 VAL B N 1
ATOM 5643 C CA . VAL B 1 236 ? 14.547 33.594 3.938 1 93.31 236 VAL B CA 1
ATOM 5644 C C . VAL B 1 236 ? 15 35 3.582 1 93.31 236 VAL B C 1
ATOM 5646 O O . VAL B 1 236 ? 15.961 35.5 4.16 1 93.31 236 VAL B O 1
ATOM 5649 N N . CYS B 1 237 ? 14.422 35.562 2.631 1 90.5 237 CYS B N 1
ATOM 5650 C CA . CYS B 1 237 ? 14.734 36.938 2.205 1 90.5 237 CYS B CA 1
ATOM 5651 C C . CYS B 1 237 ? 13.492 37.812 2.244 1 90.5 237 CYS B C 1
ATOM 5653 O O . CYS B 1 237 ? 12.367 37.312 2.135 1 90.5 237 CYS B O 1
ATOM 5655 N N . LYS B 1 238 ? 13.773 39.062 2.443 1 86.44 238 LYS B N 1
ATOM 5656 C CA . LYS B 1 238 ? 12.688 40.031 2.373 1 86.44 238 LYS B CA 1
ATOM 5657 C C . LYS B 1 238 ? 12.438 40.469 0.935 1 86.44 238 LYS B C 1
ATOM 5659 O O . LYS B 1 238 ? 13.336 41 0.28 1 86.44 238 LYS B O 1
ATOM 5664 N N . VAL B 1 239 ? 11.344 40.094 0.469 1 79 239 VAL B N 1
ATOM 5665 C CA . VAL B 1 239 ? 10.922 40.469 -0.873 1 79 239 VAL B CA 1
ATOM 5666 C C . VAL B 1 239 ? 9.633 41.281 -0.792 1 79 239 VAL B C 1
ATOM 5668 O O . VAL B 1 239 ? 8.617 40.781 -0.289 1 79 239 VAL B O 1
ATOM 5671 N N . ASP B 1 240 ? 9.664 42.5 -1.222 1 73.44 240 ASP B N 1
ATOM 5672 C CA . ASP B 1 240 ? 8.508 43.375 -1.214 1 73.44 240 ASP B CA 1
ATOM 5673 C C . ASP B 1 240 ? 7.895 43.469 0.181 1 73.44 240 ASP B C 1
ATOM 5675 O O . ASP B 1 240 ? 6.68 43.344 0.34 1 73.44 240 ASP B O 1
ATOM 5679 N N . GLY B 1 241 ? 8.688 43.469 1.204 1 78 241 GLY B N 1
ATOM 5680 C CA . GLY B 1 241 ? 8.258 43.719 2.568 1 78 241 GLY B CA 1
ATOM 5681 C C . GLY B 1 241 ? 7.844 42.469 3.312 1 78 241 GLY B C 1
ATOM 5682 O O . GLY B 1 241 ? 7.551 42.531 4.508 1 78 241 GLY B O 1
ATOM 5683 N N . GLN B 1 242 ? 7.852 41.438 2.596 1 79.44 242 GLN B N 1
ATOM 5684 C CA . GLN B 1 242 ? 7.469 40.156 3.236 1 79.44 242 GLN B CA 1
ATOM 5685 C C . GLN B 1 242 ? 8.609 39.156 3.18 1 79.44 242 GLN B C 1
ATOM 5687 O O . GLN B 1 242 ? 9.414 39.188 2.248 1 79.44 242 GLN B O 1
ATOM 5692 N N . LYS B 1 243 ? 8.688 38.375 4.188 1 87.44 243 LYS B N 1
ATOM 5693 C CA . LYS B 1 243 ? 9.719 37.344 4.227 1 87.44 243 LYS B CA 1
ATOM 5694 C C . LYS B 1 243 ? 9.281 36.094 3.445 1 87.44 243 LYS B C 1
ATOM 5696 O O . LYS B 1 243 ? 8.172 35.594 3.641 1 87.44 243 LYS B O 1
ATOM 5701 N N . HIS B 1 244 ? 10.133 35.719 2.502 1 87.94 244 HIS B N 1
ATOM 5702 C CA . HIS B 1 244 ? 9.867 34.531 1.668 1 87.94 244 HIS B CA 1
ATOM 5703 C C . HIS B 1 244 ? 11.047 33.594 1.678 1 87.94 244 HIS B C 1
ATOM 5705 O O . HIS B 1 244 ? 12.195 34 1.857 1 87.94 244 HIS B O 1
ATOM 5711 N N . ILE B 1 245 ? 10.711 32.344 1.543 1 90.56 245 ILE B N 1
ATOM 5712 C CA . ILE B 1 245 ? 11.781 31.359 1.345 1 90.56 245 ILE B CA 1
ATOM 5713 C C . ILE B 1 245 ? 12.312 31.453 -0.084 1 90.56 245 ILE B C 1
ATOM 5715 O O . ILE B 1 245 ? 11.539 31.375 -1.046 1 90.56 245 ILE B O 1
ATOM 5719 N N . CYS B 1 246 ? 13.578 31.672 -0.196 1 89.31 246 CYS B N 1
ATOM 5720 C CA . CYS B 1 246 ? 14.219 31.875 -1.49 1 89.31 246 CYS B CA 1
ATOM 5721 C C . CYS B 1 246 ? 15.367 30.891 -1.693 1 89.31 246 CYS B C 1
ATOM 5723 O O . CYS B 1 246 ? 15.82 30.25 -0.74 1 89.31 246 CYS B O 1
ATOM 5725 N N . SER B 1 247 ? 15.695 30.672 -2.945 1 85.19 247 SER B N 1
ATOM 5726 C CA . SER B 1 247 ? 16.828 29.844 -3.309 1 85.19 247 SER B CA 1
ATOM 5727 C C . SER B 1 247 ? 17.906 30.656 -4.02 1 85.19 247 SER B C 1
ATOM 5729 O O . SER B 1 247 ? 17.609 31.641 -4.691 1 85.19 247 SER B O 1
ATOM 5731 N N . ARG B 1 248 ? 19.109 30.188 -3.84 1 81.38 248 ARG B N 1
ATOM 5732 C CA . ARG B 1 248 ? 20.219 30.844 -4.516 1 81.38 248 ARG B CA 1
ATOM 5733 C C . ARG B 1 248 ? 20.141 30.625 -6.023 1 81.38 248 ARG B C 1
ATOM 5735 O O . ARG B 1 248 ? 19.656 29.594 -6.484 1 81.38 248 ARG B O 1
ATOM 5742 N N . ASP B 1 249 ? 20.719 31.516 -6.758 1 80.44 249 ASP B N 1
ATOM 5743 C CA . ASP B 1 249 ? 20.719 31.453 -8.219 1 80.44 249 ASP B CA 1
ATOM 5744 C C . ASP B 1 249 ? 21.438 30.188 -8.719 1 80.44 249 ASP B C 1
ATOM 5746 O O . ASP B 1 249 ? 21.062 29.625 -9.75 1 80.44 249 ASP B O 1
ATOM 5750 N N . LYS B 1 250 ? 22.312 29.719 -8.039 1 83.25 250 LYS B N 1
ATOM 5751 C CA . LYS B 1 250 ? 23.078 28.547 -8.438 1 83.25 250 LYS B CA 1
ATOM 5752 C C . LYS B 1 250 ? 22.203 27.297 -8.438 1 83.25 250 LYS B C 1
ATOM 5754 O O . LYS B 1 250 ? 22.562 26.281 -9.047 1 83.25 250 LYS B O 1
ATOM 5759 N N . GLU B 1 251 ? 21.109 27.422 -7.742 1 82.94 251 GLU B N 1
ATOM 5760 C CA . GLU B 1 251 ? 20.234 26.25 -7.621 1 82.94 251 GLU B CA 1
ATOM 5761 C C . GLU B 1 251 ? 19.188 26.234 -8.734 1 82.94 251 GLU B C 1
ATOM 5763 O O . GLU B 1 251 ? 18.266 25.422 -8.719 1 82.94 251 GLU B O 1
ATOM 5768 N N . GLU B 1 252 ? 19.328 27.078 -9.703 1 82.31 252 GLU B N 1
ATOM 5769 C CA . GLU B 1 252 ? 18.359 27.234 -10.789 1 82.31 252 GLU B CA 1
ATOM 5770 C C . GLU B 1 252 ? 18.125 25.906 -11.516 1 82.31 252 GLU B C 1
ATOM 5772 O O . GLU B 1 252 ? 16.984 25.547 -11.805 1 82.31 252 GLU B O 1
ATOM 5777 N N . TRP B 1 253 ? 19.141 25.156 -11.766 1 82.31 253 TRP B N 1
ATOM 5778 C CA . TRP B 1 253 ? 19.016 23.922 -12.523 1 82.31 253 TRP B CA 1
ATOM 5779 C C . TRP B 1 253 ? 18.297 22.859 -11.703 1 82.31 253 TRP B C 1
ATOM 5781 O O . TRP B 1 253 ? 17.531 22.047 -12.242 1 82.31 253 TRP B O 1
ATOM 5791 N N . ASN B 1 254 ? 18.531 22.828 -10.477 1 87.19 254 ASN B N 1
ATOM 5792 C CA . ASN B 1 254 ? 17.812 21.906 -9.594 1 87.19 254 ASN B CA 1
ATOM 5793 C C . ASN B 1 254 ? 16.328 22.188 -9.562 1 87.19 254 ASN B C 1
ATOM 5795 O O . ASN B 1 254 ? 15.508 21.266 -9.531 1 87.19 254 ASN B O 1
ATOM 5799 N N . LEU B 1 255 ? 16 23.438 -9.609 1 86 255 LEU B N 1
ATOM 5800 C CA . LEU B 1 255 ? 14.602 23.844 -9.617 1 86 255 LEU B CA 1
ATOM 5801 C C . LEU B 1 255 ? 13.938 23.484 -10.945 1 86 255 LEU B C 1
ATOM 5803 O O . LEU B 1 255 ? 12.781 23.078 -10.977 1 86 255 LEU B O 1
ATOM 5807 N N . ILE B 1 256 ? 14.68 23.703 -12.008 1 83.06 256 ILE B N 1
ATOM 5808 C CA . ILE B 1 256 ? 14.18 23.297 -13.32 1 83.06 256 ILE B CA 1
ATOM 5809 C C . ILE B 1 256 ? 13.914 21.797 -13.328 1 83.06 256 ILE B C 1
ATOM 5811 O O . ILE B 1 256 ? 12.891 21.344 -13.859 1 83.06 256 ILE B O 1
ATOM 5815 N N . ASP B 1 257 ? 14.805 21.031 -12.695 1 83.31 257 ASP B N 1
ATOM 5816 C CA . ASP B 1 257 ? 14.633 19.578 -12.594 1 83.31 257 ASP B CA 1
ATOM 5817 C C . ASP B 1 257 ? 13.375 19.234 -11.789 1 83.31 257 ASP B C 1
ATOM 5819 O O . ASP B 1 257 ? 12.703 18.25 -12.086 1 83.31 257 ASP B O 1
ATOM 5823 N N . MET B 1 258 ? 13.125 20.016 -10.828 1 88.31 258 MET B N 1
ATOM 5824 C CA . MET B 1 258 ? 11.922 19.812 -10.031 1 88.31 258 MET B CA 1
ATOM 5825 C C . MET B 1 258 ? 10.672 19.922 -10.898 1 88.31 258 MET B C 1
ATOM 5827 O O . MET B 1 258 ? 9.797 19.047 -10.844 1 88.31 258 MET B O 1
ATOM 5831 N N . PHE B 1 259 ? 10.602 20.938 -11.664 1 83 259 PHE B N 1
ATOM 5832 C CA . PHE B 1 259 ? 9.438 21.156 -12.516 1 83 259 PHE B CA 1
ATOM 5833 C C . PHE B 1 259 ? 9.352 20.094 -13.609 1 83 259 PHE B C 1
ATOM 5835 O O . PHE B 1 259 ? 8.258 19.688 -14 1 83 259 PHE B O 1
ATOM 5842 N N . ASN B 1 260 ? 10.5 19.672 -14.055 1 81.75 260 ASN B N 1
ATOM 5843 C CA . ASN B 1 260 ? 10.523 18.578 -15.031 1 81.75 260 ASN B CA 1
ATOM 5844 C C . ASN B 1 260 ? 9.977 17.281 -14.43 1 81.75 260 ASN B C 1
ATOM 5846 O O . ASN B 1 260 ? 9.273 16.531 -15.102 1 81.75 260 ASN B O 1
ATOM 5850 N N . THR B 1 261 ? 10.375 17.047 -13.211 1 88.38 261 THR B N 1
ATOM 5851 C CA . THR B 1 261 ? 9.859 15.875 -12.5 1 88.38 261 THR B CA 1
ATOM 5852 C C . THR B 1 261 ? 8.344 15.945 -12.367 1 88.38 261 THR B C 1
ATOM 5854 O O . THR B 1 261 ? 7.652 14.953 -12.602 1 88.38 261 THR B O 1
ATOM 5857 N N . ARG B 1 262 ? 7.812 17.094 -12.047 1 87.88 262 ARG B N 1
ATOM 5858 C CA . ARG B 1 262 ? 6.371 17.297 -11.93 1 87.88 262 ARG B CA 1
ATOM 5859 C C . ARG B 1 262 ? 5.672 17 -13.258 1 87.88 262 ARG B C 1
ATOM 5861 O O . ARG B 1 262 ? 4.66 16.297 -13.289 1 87.88 262 ARG B O 1
ATOM 5868 N N . THR B 1 263 ? 6.23 17.516 -14.289 1 83.31 263 THR B N 1
ATOM 5869 C CA . THR B 1 263 ? 5.656 17.328 -15.617 1 83.31 263 THR B CA 1
ATOM 5870 C C . THR B 1 263 ? 5.691 15.852 -16.016 1 83.31 263 THR B C 1
ATOM 5872 O O . THR B 1 263 ? 4.742 15.344 -16.609 1 83.31 263 THR B O 1
ATOM 5875 N N . GLY B 1 264 ? 6.789 15.273 -15.703 1 84.5 264 GLY B N 1
ATOM 5876 C CA . GLY B 1 264 ? 6.906 13.852 -15.984 1 84.5 264 GLY B CA 1
ATOM 5877 C C . GLY B 1 264 ? 5.879 13.008 -15.258 1 84.5 264 GLY B C 1
ATOM 5878 O O . GLY B 1 264 ? 5.258 12.125 -15.852 1 84.5 264 GLY B O 1
ATOM 5879 N N . LEU B 1 265 ? 5.672 13.281 -14.016 1 90.5 265 LEU B N 1
ATOM 5880 C CA . LEU B 1 265 ? 4.688 12.562 -13.211 1 90.5 265 LEU B CA 1
ATOM 5881 C C . LEU B 1 265 ? 3.277 12.797 -13.742 1 90.5 265 LEU B C 1
ATOM 5883 O O . LEU B 1 265 ? 2.477 11.867 -13.82 1 90.5 265 LEU B O 1
ATOM 5887 N N . HIS B 1 266 ? 2.977 14 -14.125 1 85.88 266 HIS B N 1
ATOM 5888 C CA . HIS B 1 266 ? 1.652 14.336 -14.633 1 85.88 266 HIS B CA 1
ATOM 5889 C C . HIS B 1 266 ? 1.376 13.625 -15.953 1 85.88 266 HIS B C 1
ATOM 5891 O O . HIS B 1 266 ? 0.315 13.023 -16.125 1 85.88 266 HIS B O 1
ATOM 5897 N N . ARG B 1 267 ? 2.312 13.602 -16.781 1 80.81 267 ARG B N 1
ATOM 5898 C CA . ARG B 1 267 ? 2.137 13.039 -18.125 1 80.81 267 ARG B CA 1
ATOM 5899 C C . ARG B 1 267 ? 2.076 11.516 -18.078 1 80.81 267 ARG B C 1
ATOM 5901 O O . ARG B 1 267 ? 1.251 10.898 -18.75 1 80.81 267 ARG B O 1
ATOM 5908 N N . ARG B 1 268 ? 2.846 10.992 -17.281 1 85.38 268 ARG B N 1
ATOM 5909 C CA . ARG B 1 268 ? 3.027 9.547 -17.344 1 85.38 268 ARG B CA 1
ATOM 5910 C C . ARG B 1 268 ? 2.049 8.836 -16.422 1 85.38 268 ARG B C 1
ATOM 5912 O O . ARG B 1 268 ? 1.648 7.699 -16.688 1 85.38 268 ARG B O 1
ATOM 5919 N N . ALA B 1 269 ? 1.633 9.531 -15.359 1 89.81 269 ALA B N 1
ATOM 5920 C CA . ALA B 1 269 ? 0.874 8.773 -14.367 1 89.81 269 ALA B CA 1
ATOM 5921 C C . ALA B 1 269 ? -0.423 9.492 -14.008 1 89.81 269 ALA B C 1
ATOM 5923 O O . ALA B 1 269 ? -1.515 8.953 -14.211 1 89.81 269 ALA B O 1
ATOM 5924 N N . TYR B 1 270 ? -0.341 10.758 -13.586 1 88.25 270 TYR B N 1
ATOM 5925 C CA . TYR B 1 270 ? -1.501 11.445 -13.031 1 88.25 270 TYR B CA 1
ATOM 5926 C C . TYR B 1 270 ? -2.592 11.609 -14.078 1 88.25 270 TYR B C 1
ATOM 5928 O O . TYR B 1 270 ? -3.781 11.5 -13.773 1 88.25 270 TYR B O 1
ATOM 5936 N N . GLN B 1 271 ? -2.164 11.828 -15.352 1 84.25 271 GLN B N 1
ATOM 5937 C CA . GLN B 1 271 ? -3.123 12.094 -16.422 1 84.25 271 GLN B CA 1
ATOM 5938 C C . GLN B 1 271 ? -3.213 10.914 -17.375 1 84.25 271 GLN B C 1
ATOM 5940 O O . GLN B 1 271 ? -3.795 11.023 -18.453 1 84.25 271 GLN B O 1
ATOM 5945 N N . HIS B 1 272 ? -2.584 9.82 -16.938 1 87.88 272 HIS B N 1
ATOM 5946 C CA . HIS B 1 272 ? -2.658 8.625 -17.781 1 87.88 272 HIS B CA 1
ATOM 5947 C C . HIS B 1 272 ? -4.105 8.273 -18.109 1 87.88 272 HIS B C 1
ATOM 5949 O O . HIS B 1 272 ? -4.969 8.289 -17.219 1 87.88 272 HIS B O 1
ATOM 5955 N N . THR B 1 273 ? -4.387 7.934 -19.281 1 81.94 273 THR B N 1
ATOM 5956 C CA . THR B 1 273 ? -5.738 7.754 -19.812 1 81.94 273 THR B CA 1
ATOM 5957 C C . THR B 1 273 ? -6.469 6.652 -19.047 1 81.94 273 THR B C 1
ATOM 5959 O O . THR B 1 273 ? -7.617 6.828 -18.641 1 81.94 273 THR B O 1
ATOM 5962 N N . VAL B 1 274 ? -5.836 5.523 -18.844 1 88.5 274 VAL B N 1
ATOM 5963 C CA . VAL B 1 274 ? -6.473 4.387 -18.188 1 88.5 274 VAL B CA 1
ATOM 5964 C C . VAL B 1 274 ? -6.762 4.727 -16.734 1 88.5 274 VAL B C 1
ATOM 5966 O O . VAL B 1 274 ? -7.793 4.324 -16.188 1 88.5 274 VAL B O 1
ATOM 5969 N N . THR B 1 275 ? -5.867 5.48 -16.078 1 91.44 275 THR B N 1
ATOM 5970 C CA . THR B 1 275 ? -6.09 5.938 -14.719 1 91.44 275 THR B CA 1
ATOM 5971 C C . THR B 1 275 ? -7.352 6.793 -14.633 1 91.44 275 THR B C 1
ATOM 5973 O O . THR B 1 275 ? -8.188 6.594 -13.742 1 91.44 275 THR B O 1
ATOM 5976 N N . LYS B 1 276 ? -7.461 7.68 -15.57 1 87.94 276 LYS B N 1
ATOM 5977 C CA . LYS B 1 276 ? -8.617 8.578 -15.57 1 87.94 276 LYS B CA 1
ATOM 5978 C C . LYS B 1 276 ? -9.906 7.809 -15.836 1 87.94 276 LYS B C 1
ATOM 5980 O O . LYS B 1 276 ? -10.945 8.109 -15.242 1 87.94 276 LYS B O 1
ATOM 5985 N N . ILE B 1 277 ? -9.859 6.809 -16.656 1 87.81 277 ILE B N 1
ATOM 5986 C CA . ILE B 1 277 ? -11.023 5.977 -16.953 1 87.81 277 ILE B CA 1
ATOM 5987 C C . ILE B 1 277 ? -11.453 5.246 -15.68 1 87.81 277 ILE B C 1
ATOM 5989 O O . ILE B 1 277 ? -12.633 5.262 -15.32 1 87.81 277 ILE B O 1
ATOM 5993 N N . ILE B 1 278 ? -10.523 4.676 -15.023 1 93.19 278 ILE B N 1
ATOM 5994 C CA . ILE B 1 278 ? -10.82 3.916 -13.812 1 93.19 278 ILE B CA 1
ATOM 5995 C C . ILE B 1 278 ? -11.391 4.848 -12.75 1 93.19 278 ILE B C 1
ATOM 5997 O O . ILE B 1 278 ? -12.367 4.508 -12.078 1 93.19 278 ILE B O 1
ATOM 6001 N N . GLU B 1 279 ? -10.836 6.02 -12.625 1 93.69 279 GLU B N 1
ATOM 6002 C CA . GLU B 1 279 ? -11.328 6.984 -11.648 1 93.69 279 GLU B CA 1
ATOM 6003 C C . GLU B 1 279 ? -12.742 7.43 -11.977 1 93.69 279 GLU B C 1
ATOM 6005 O O . GLU B 1 279 ? -13.57 7.617 -11.078 1 93.69 279 GLU B O 1
ATOM 6010 N N . ASN B 1 280 ? -13 7.59 -13.25 1 91.25 280 ASN B N 1
ATOM 6011 C CA . ASN B 1 280 ? -14.359 7.93 -13.656 1 91.25 280 ASN B CA 1
ATOM 6012 C C . ASN B 1 280 ? -15.344 6.801 -13.336 1 91.25 280 ASN B C 1
ATOM 6014 O O . ASN B 1 280 ? -16.469 7.055 -12.922 1 91.25 280 ASN B O 1
ATOM 6018 N N . MET B 1 281 ? -14.906 5.625 -13.586 1 92.62 281 MET B N 1
ATOM 6019 C CA . MET B 1 281 ? -15.75 4.469 -13.289 1 92.62 281 MET B CA 1
ATOM 6020 C C . MET B 1 281 ? -16 4.352 -11.789 1 92.62 281 MET B C 1
ATOM 6022 O O . MET B 1 281 ? -17.125 4.078 -11.359 1 92.62 281 MET B O 1
ATOM 6026 N N . ILE B 1 282 ? -14.961 4.562 -10.969 1 97.75 282 ILE B N 1
ATOM 6027 C CA . ILE B 1 282 ? -15.133 4.551 -9.516 1 97.75 282 ILE B CA 1
ATOM 6028 C C . ILE B 1 282 ? -16.125 5.641 -9.109 1 97.75 282 ILE B C 1
ATOM 6030 O O . ILE B 1 282 ? -17 5.41 -8.273 1 97.75 282 ILE B O 1
ATOM 6034 N N . ASN B 1 283 ? -15.922 6.809 -9.711 1 96.12 283 ASN B N 1
ATOM 6035 C CA . ASN B 1 283 ? -16.828 7.918 -9.422 1 96.12 283 ASN B CA 1
ATOM 6036 C C . ASN B 1 283 ? -18.266 7.551 -9.727 1 96.12 283 ASN B C 1
ATOM 6038 O O . ASN B 1 283 ? -19.172 7.828 -8.93 1 96.12 283 ASN B O 1
ATOM 6042 N N . ASP B 1 284 ? -18.516 6.953 -10.883 1 95.19 284 ASP B N 1
ATOM 6043 C CA . ASP B 1 284 ? -19.875 6.535 -11.266 1 95.19 284 ASP B CA 1
ATOM 6044 C C . ASP B 1 284 ? -20.422 5.52 -10.273 1 95.19 284 ASP B C 1
ATOM 6046 O O . ASP B 1 284 ? -21.609 5.582 -9.906 1 95.19 284 ASP B O 1
ATOM 6050 N N . ALA B 1 285 ? -19.594 4.609 -9.875 1 98.06 285 ALA B N 1
ATOM 6051 C CA . ALA B 1 285 ? -20.031 3.611 -8.898 1 98.06 285 ALA B CA 1
ATOM 6052 C C . ALA B 1 285 ? -20.391 4.266 -7.566 1 98.06 285 ALA B C 1
ATOM 6054 O O . ALA B 1 285 ? -21.406 3.922 -6.957 1 98.06 285 ALA B O 1
ATOM 6055 N N . PHE B 1 286 ? -19.594 5.227 -7.113 1 98.5 286 PHE B N 1
ATOM 6056 C CA . PHE B 1 286 ? -19.844 5.918 -5.852 1 98.5 286 PHE B CA 1
ATOM 6057 C C . PHE B 1 286 ? -21.141 6.691 -5.906 1 98.5 286 PHE B C 1
ATOM 6059 O O . PHE B 1 286 ? -21.906 6.707 -4.938 1 98.5 286 PHE B O 1
ATOM 6066 N N . LEU B 1 287 ? -21.391 7.316 -7.035 1 97.56 287 LEU B N 1
ATOM 6067 C CA . LEU B 1 287 ? -22.609 8.078 -7.188 1 97.56 287 LEU B CA 1
ATOM 6068 C C . LEU B 1 287 ? -23.828 7.168 -7.102 1 97.56 287 LEU B C 1
ATOM 6070 O O . LEU B 1 287 ? -24.844 7.523 -6.477 1 97.56 287 LEU B O 1
ATOM 6074 N N . LYS B 1 288 ? -23.766 6.023 -7.715 1 96.81 288 LYS B N 1
ATOM 6075 C CA . LYS B 1 288 ? -24.859 5.066 -7.684 1 96.81 288 LYS B CA 1
ATOM 6076 C C . LYS B 1 288 ? -25.016 4.449 -6.293 1 96.81 288 LYS B C 1
ATOM 6078 O O . LYS B 1 288 ? -26.125 4.09 -5.887 1 96.81 288 LYS B O 1
ATOM 6083 N N . ALA B 1 289 ? -23.922 4.363 -5.539 1 98.5 289 ALA B N 1
ATOM 6084 C CA . ALA B 1 289 ? -23.938 3.723 -4.223 1 98.5 289 ALA B CA 1
ATOM 6085 C C . ALA B 1 289 ? -24.375 4.707 -3.139 1 98.5 289 ALA B C 1
ATOM 6087 O O . ALA B 1 289 ? -24.828 4.297 -2.068 1 98.5 289 ALA B O 1
ATOM 6088 N N . ASP B 1 290 ? -24.266 6.004 -3.352 1 98.25 290 ASP B N 1
ATOM 6089 C CA . ASP B 1 290 ? -24.391 7.062 -2.357 1 98.25 290 ASP B CA 1
ATOM 6090 C C . ASP B 1 290 ? -25.719 6.949 -1.605 1 98.25 290 ASP B C 1
ATOM 6092 O O . ASP B 1 290 ? -25.75 7.027 -0.375 1 98.25 290 ASP B O 1
ATOM 6096 N N . PRO B 1 291 ? -26.844 6.645 -2.254 1 97.06 291 PRO B N 1
ATOM 6097 C CA . PRO B 1 291 ? -28.109 6.594 -1.538 1 97.06 291 PRO B CA 1
ATOM 6098 C C . PRO B 1 291 ? -28.234 5.375 -0.628 1 97.06 291 PRO B C 1
ATOM 6100 O O . PRO B 1 291 ? -29.078 5.344 0.263 1 97.06 291 PRO B O 1
ATOM 6103 N N . PHE B 1 292 ? -27.359 4.43 -0.81 1 97 292 PHE B N 1
ATOM 6104 C CA . PHE B 1 292 ? -27.578 3.15 -0.139 1 97 292 PHE B CA 1
ATOM 6105 C C . PHE B 1 292 ? -26.5 2.916 0.923 1 97 292 PHE B C 1
ATOM 6107 O O . PHE B 1 292 ? -26.625 2.008 1.746 1 97 292 PHE B O 1
ATOM 6114 N N . ILE B 1 293 ? -25.438 3.65 0.93 1 96.19 293 ILE B N 1
ATOM 6115 C CA . ILE B 1 293 ? -24.375 3.504 1.912 1 96.19 293 ILE B CA 1
ATOM 6116 C C . ILE B 1 293 ? -24.734 4.266 3.186 1 96.19 293 ILE B C 1
ATOM 6118 O O . ILE B 1 293 ? -25.219 5.398 3.123 1 96.19 293 ILE B O 1
ATOM 6122 N N . GLN B 1 294 ? -24.547 3.6 4.281 1 94.62 294 GLN B N 1
ATOM 6123 C CA . GLN B 1 294 ? -24.812 4.203 5.582 1 94.62 294 GLN B CA 1
ATOM 6124 C C . GLN B 1 294 ? -23.578 4.16 6.477 1 94.62 294 GLN B C 1
ATOM 6126 O O . GLN B 1 294 ? -23 3.094 6.703 1 94.62 294 GLN B O 1
ATOM 6131 N N . ILE B 1 295 ? -23.219 5.332 6.984 1 96.25 295 ILE B N 1
ATOM 6132 C CA . ILE B 1 295 ? -22.062 5.477 7.871 1 96.25 295 ILE B CA 1
ATOM 6133 C C . ILE B 1 295 ? -22.5 6.141 9.172 1 96.25 295 ILE B C 1
ATOM 6135 O O . ILE B 1 295 ? -23.047 7.25 9.164 1 96.25 295 ILE B O 1
ATOM 6139 N N . GLU B 1 296 ? -22.281 5.516 10.258 1 96.44 296 GLU B N 1
ATOM 6140 C CA . GLU B 1 296 ? -22.672 6.062 11.547 1 96.44 296 GLU B CA 1
ATOM 6141 C C . GLU B 1 296 ? -21.734 7.164 12 1 96.44 296 GLU B C 1
ATOM 6143 O O . GLU B 1 296 ? -20.5 7.004 11.945 1 96.44 296 GLU B O 1
ATOM 6148 N N . GLY B 1 297 ? -22.266 8.281 12.375 1 96.62 297 GLY B N 1
ATOM 6149 C CA . GLY B 1 297 ? -21.484 9.398 12.875 1 96.62 297 GLY B CA 1
ATOM 6150 C C . GLY B 1 297 ? -21.844 9.789 14.297 1 96.62 297 GLY B C 1
ATOM 6151 O O . GLY B 1 297 ? -22.141 8.922 15.125 1 96.62 297 GLY B O 1
ATOM 6152 N N . SER B 1 298 ? -21.656 11.047 14.57 1 95.12 298 SER B N 1
ATOM 6153 C CA . SER B 1 298 ? -21.891 11.57 15.914 1 95.12 298 SER B CA 1
ATOM 6154 C C . SER B 1 298 ? -23.344 11.398 16.344 1 95.12 298 SER B C 1
ATOM 6156 O O . SER B 1 298 ? -24.25 11.625 15.547 1 95.12 298 SER B O 1
ATOM 6158 N N . GLY B 1 299 ? -23.516 10.977 17.609 1 93.75 299 GLY B N 1
ATOM 6159 C CA . GLY B 1 299 ? -24.844 10.836 18.172 1 93.75 299 GLY B CA 1
ATOM 6160 C C . GLY B 1 299 ? -25.641 9.711 17.547 1 93.75 299 GLY B C 1
ATOM 6161 O O . GLY B 1 299 ? -26.875 9.672 17.656 1 93.75 299 GLY B O 1
ATOM 6162 N N . GLY B 1 300 ? -25.016 8.867 16.734 1 93.31 300 GLY B N 1
ATOM 6163 C CA . GLY B 1 300 ? -25.703 7.738 16.125 1 93.31 300 GLY B CA 1
ATOM 6164 C C . GLY B 1 300 ? -26.375 8.086 14.82 1 93.31 300 GLY B C 1
ATOM 6165 O O . GLY B 1 300 ? -27.047 7.246 14.211 1 93.31 300 GLY B O 1
ATOM 6166 N N . LYS B 1 301 ? -26.172 9.289 14.398 1 96.62 301 LYS B N 1
ATOM 6167 C CA . LYS B 1 301 ? -26.75 9.719 13.125 1 96.62 301 LYS B CA 1
ATOM 6168 C C . LYS B 1 301 ? -26.094 9 11.953 1 96.62 301 LYS B C 1
ATOM 6170 O O . LYS B 1 301 ? -24.875 8.789 11.945 1 96.62 301 LYS B O 1
ATOM 6175 N N . MET B 1 302 ? -26.922 8.633 10.953 1 96.75 302 MET B N 1
ATOM 6176 C CA . MET B 1 302 ? -26.406 7.934 9.773 1 96.75 302 MET B CA 1
ATOM 6177 C C . MET B 1 302 ? -26.172 8.898 8.617 1 96.75 302 MET B C 1
ATOM 6179 O O . MET B 1 302 ? -27 9.789 8.375 1 96.75 302 MET B O 1
ATOM 6183 N N . PHE B 1 303 ? -25.078 8.742 7.945 1 98 303 PHE B N 1
ATOM 6184 C CA . PHE B 1 303 ? -24.703 9.57 6.805 1 98 303 PHE B CA 1
ATOM 6185 C C . PHE B 1 303 ? -24.469 8.719 5.566 1 98 303 PHE B C 1
ATOM 6187 O O . PHE B 1 303 ? -24.281 7.5 5.668 1 98 303 PHE B O 1
ATOM 6194 N N . LYS B 1 304 ? -24.531 9.375 4.426 1 97.88 304 LYS B N 1
ATOM 6195 C CA . LYS B 1 304 ? -24.156 8.766 3.15 1 97.88 304 LYS B CA 1
ATOM 6196 C C . LYS B 1 304 ? -22.703 9.039 2.807 1 97.88 304 LYS B C 1
ATOM 6198 O O . LYS B 1 304 ? -21.969 9.648 3.596 1 97.88 304 LYS B O 1
ATOM 6203 N N . LEU B 1 305 ? -22.312 8.5 1.675 1 97.62 305 LEU B N 1
ATOM 6204 C CA . LEU B 1 305 ? -20.953 8.773 1.211 1 97.62 305 LEU B CA 1
ATOM 6205 C C . LEU B 1 305 ? -20.734 10.273 1.016 1 97.62 305 LEU B C 1
ATOM 6207 O O . LEU B 1 305 ? -19.703 10.812 1.422 1 97.62 305 LEU B O 1
ATOM 6211 N N . SER B 1 306 ? -21.672 10.938 0.461 1 97.94 306 SER B N 1
ATOM 6212 C CA . SER B 1 306 ? -21.562 12.352 0.095 1 97.94 306 SER B CA 1
ATOM 6213 C C . SER B 1 306 ? -21.781 13.258 1.301 1 97.94 306 SER B C 1
ATOM 6215 O O . SER B 1 306 ? -21.25 14.367 1.359 1 97.94 306 SER B O 1
ATOM 6217 N N . THR B 1 307 ? -22.5 12.805 2.303 1 98.12 307 THR B N 1
ATOM 6218 C CA . THR B 1 307 ? -22.844 13.68 3.412 1 98.12 307 THR B CA 1
ATOM 6219 C C . THR B 1 307 ? -21.938 13.422 4.613 1 98.12 307 THR B C 1
ATOM 6221 O O . THR B 1 307 ? -21.953 14.188 5.586 1 98.12 307 THR B O 1
ATOM 6224 N N . ALA B 1 308 ? -21.141 12.391 4.547 1 97.88 308 ALA B N 1
ATOM 6225 C CA . ALA B 1 308 ? -20.219 12.086 5.645 1 97.88 308 ALA B CA 1
ATOM 6226 C C . ALA B 1 308 ? -19.25 13.242 5.887 1 97.88 308 ALA B C 1
ATOM 6228 O O . ALA B 1 308 ? -18.734 13.391 6.988 1 97.88 308 ALA B O 1
ATOM 6229 N N . ILE B 1 309 ? -19 14.102 4.91 1 97.5 309 ILE B N 1
ATOM 6230 C CA . ILE B 1 309 ? -18.062 15.211 5.023 1 97.5 309 ILE B CA 1
ATOM 6231 C C . ILE B 1 309 ? -18.578 16.234 6.031 1 97.5 309 ILE B C 1
ATOM 6233 O O . ILE B 1 309 ? -17.828 17.094 6.496 1 97.5 309 ILE B O 1
ATOM 6237 N N . ASP B 1 310 ? -19.828 16.141 6.383 1 96.88 310 ASP B N 1
ATOM 6238 C CA . ASP B 1 310 ? -20.453 17.078 7.297 1 96.88 310 ASP B CA 1
ATOM 6239 C C . ASP B 1 310 ? -20.234 16.672 8.75 1 96.88 310 ASP B C 1
ATOM 6241 O O . ASP B 1 310 ? -20.547 17.438 9.672 1 96.88 310 ASP B O 1
ATOM 6245 N N . ASP B 1 311 ? -19.734 15.508 8.977 1 97.62 311 ASP B N 1
ATOM 6246 C CA . ASP B 1 311 ? -19.5 14.969 10.312 1 97.62 311 ASP B CA 1
ATOM 6247 C C . ASP B 1 311 ? -18.156 14.227 10.375 1 97.62 311 ASP B C 1
ATOM 6249 O O . ASP B 1 311 ? -18 13.156 9.781 1 97.62 311 ASP B O 1
ATOM 6253 N N . MET B 1 312 ? -17.234 14.703 11.195 1 97 312 MET B N 1
ATOM 6254 C CA . MET B 1 312 ? -15.875 14.188 11.18 1 97 312 MET B CA 1
ATOM 6255 C C . MET B 1 312 ? -15.82 12.789 11.789 1 97 312 MET B C 1
ATOM 6257 O O . MET B 1 312 ? -14.922 12.008 11.469 1 97 312 MET B O 1
ATOM 6261 N N . GLU B 1 313 ? -16.75 12.484 12.703 1 96.69 313 GLU B N 1
ATOM 6262 C CA . GLU B 1 313 ? -16.797 11.109 13.188 1 96.69 313 GLU B CA 1
ATOM 6263 C C . GLU B 1 313 ? -17.141 10.148 12.055 1 96.69 313 GLU B C 1
ATOM 6265 O O . GLU B 1 313 ? -16.516 9.094 11.914 1 96.69 313 GLU B O 1
ATOM 6270 N N . ALA B 1 314 ? -18.172 10.484 11.312 1 97.88 314 ALA B N 1
ATOM 6271 C CA . ALA B 1 314 ? -18.531 9.688 10.141 1 97.88 314 ALA B CA 1
ATOM 6272 C C . ALA B 1 314 ? -17.422 9.703 9.102 1 97.88 314 ALA B C 1
ATOM 6274 O O . ALA B 1 314 ? -17.078 8.656 8.539 1 97.88 314 ALA B O 1
ATOM 6275 N N . TYR B 1 315 ? -16.859 10.883 8.898 1 98.06 315 TYR B N 1
ATOM 6276 C CA . TYR B 1 315 ? -15.852 11.055 7.855 1 98.06 315 TYR B CA 1
ATOM 6277 C C . TYR B 1 315 ? -14.594 10.258 8.18 1 98.06 315 TYR B C 1
ATOM 6279 O O . TYR B 1 315 ? -13.898 9.789 7.273 1 98.06 315 TYR B O 1
ATOM 6287 N N . THR B 1 316 ? -14.266 10.031 9.469 1 97.69 316 THR B N 1
ATOM 6288 C CA . THR B 1 316 ? -13.102 9.266 9.898 1 97.69 316 THR B CA 1
ATOM 6289 C C . THR B 1 316 ? -13.219 7.812 9.445 1 97.69 316 THR B C 1
ATOM 6291 O O . THR B 1 316 ? -12.211 7.117 9.312 1 97.69 316 THR B O 1
ATOM 6294 N N . LYS B 1 317 ? -14.406 7.379 9.094 1 97.56 317 LYS B N 1
ATOM 6295 C CA . LYS B 1 317 ? -14.648 5.984 8.742 1 97.56 317 LYS B CA 1
ATOM 6296 C C . LYS B 1 317 ? -14.562 5.773 7.23 1 97.56 317 LYS B C 1
ATOM 6298 O O . LYS B 1 317 ? -14.648 4.641 6.75 1 97.56 317 LYS B O 1
ATOM 6303 N N . LEU B 1 318 ? -14.383 6.84 6.48 1 97.56 318 LEU B N 1
ATOM 6304 C CA . LEU B 1 318 ? -14.391 6.75 5.023 1 97.56 318 LEU B CA 1
ATOM 6305 C C . LEU B 1 318 ? -12.969 6.59 4.484 1 97.56 318 LEU B C 1
ATOM 6307 O O . LEU B 1 318 ? -12.125 7.465 4.672 1 97.56 318 LEU B O 1
ATOM 6311 N N . THR B 1 319 ? -12.719 5.496 3.887 1 98.06 319 THR B N 1
ATOM 6312 C CA . THR B 1 319 ? -11.453 5.191 3.229 1 98.06 319 THR B CA 1
ATOM 6313 C C . THR B 1 319 ? -11.688 4.504 1.888 1 98.06 319 THR B C 1
ATOM 6315 O O . THR B 1 319 ? -12.828 4.391 1.436 1 98.06 319 THR B O 1
ATOM 6318 N N . ASP B 1 320 ? -10.617 4.055 1.249 1 98.19 320 ASP B N 1
ATOM 6319 C CA . ASP B 1 320 ? -10.734 3.367 -0.033 1 98.19 320 ASP B CA 1
ATOM 6320 C C . ASP B 1 320 ? -11.516 2.062 0.112 1 98.19 320 ASP B C 1
ATOM 6322 O O . ASP B 1 320 ? -11.945 1.474 -0.883 1 98.19 320 ASP B O 1
ATOM 6326 N N . ASN B 1 321 ? -11.711 1.697 1.311 1 97 321 ASN B N 1
ATOM 6327 C CA . ASN B 1 321 ? -12.367 0.424 1.578 1 97 321 ASN B CA 1
ATOM 6328 C C . ASN B 1 321 ? -13.828 0.444 1.132 1 97 321 ASN B C 1
ATOM 6330 O O . ASN B 1 321 ? -14.469 -0.605 1.036 1 97 321 ASN B O 1
ATOM 6334 N N . VAL B 1 322 ? -14.359 1.634 0.888 1 97.5 322 VAL B N 1
ATOM 6335 C CA . VAL B 1 322 ? -15.711 1.748 0.353 1 97.5 322 VAL B CA 1
ATOM 6336 C C . VAL B 1 322 ? -15.82 0.961 -0.952 1 97.5 322 VAL B C 1
ATOM 6338 O O . VAL B 1 322 ? -16.875 0.38 -1.248 1 97.5 322 VAL B O 1
ATOM 6341 N N . PHE B 1 323 ? -14.758 0.917 -1.712 1 98.19 323 PHE B N 1
ATOM 6342 C CA . PHE B 1 323 ? -14.703 0.169 -2.963 1 98.19 323 PHE B CA 1
ATOM 6343 C C . PHE B 1 323 ? -15.094 -1.286 -2.74 1 98.19 323 PHE B C 1
ATOM 6345 O O . PHE B 1 323 ? -16.031 -1.785 -3.367 1 98.19 323 PHE B O 1
ATOM 6352 N N . GLU B 1 324 ? -14.414 -1.99 -1.802 1 97.19 324 GLU B N 1
ATOM 6353 C CA . GLU B 1 324 ? -14.68 -3.404 -1.548 1 97.19 324 GLU B CA 1
ATOM 6354 C C . GLU B 1 324 ? -16.016 -3.598 -0.831 1 97.19 324 GLU B C 1
ATOM 6356 O O . GLU B 1 324 ? -16.688 -4.605 -1.037 1 97.19 324 GLU B O 1
ATOM 6361 N N . GLN B 1 325 ? -16.359 -2.619 0.009 1 95.75 325 GLN B N 1
ATOM 6362 C CA . GLN B 1 325 ? -17.656 -2.682 0.657 1 95.75 325 GLN B CA 1
ATOM 6363 C C . GLN B 1 325 ? -18.781 -2.785 -0.373 1 95.75 325 GLN B C 1
ATOM 6365 O O . GLN B 1 325 ? -19.734 -3.543 -0.187 1 95.75 325 GLN B O 1
ATOM 6370 N N . ILE B 1 326 ? -18.641 -2.016 -1.402 1 97.5 326 ILE B N 1
ATOM 6371 C CA . ILE B 1 326 ? -19.625 -2.037 -2.477 1 97.5 326 ILE B CA 1
ATOM 6372 C C . ILE B 1 326 ? -19.469 -3.311 -3.305 1 97.5 326 ILE B C 1
ATOM 6374 O O . ILE B 1 326 ? -20.422 -4.047 -3.523 1 97.5 326 ILE B O 1
ATOM 6378 N N . LEU B 1 327 ? -18.25 -3.604 -3.701 1 97.5 327 LEU B N 1
ATOM 6379 C CA . LEU B 1 327 ? -17.922 -4.711 -4.598 1 97.5 327 LEU B CA 1
ATOM 6380 C C . LEU B 1 327 ? -18.422 -6.031 -4.027 1 97.5 327 LEU B C 1
ATOM 6382 O O . LEU B 1 327 ? -18.938 -6.879 -4.766 1 97.5 327 LEU B O 1
ATOM 6386 N N . ASN B 1 328 ? -18.281 -6.203 -2.707 1 94.88 328 ASN B N 1
ATOM 6387 C CA . ASN B 1 328 ? -18.547 -7.492 -2.086 1 94.88 328 ASN B CA 1
ATOM 6388 C C . ASN B 1 328 ? -19.906 -7.496 -1.388 1 94.88 328 ASN B C 1
ATOM 6390 O O . ASN B 1 328 ? -20.234 -8.43 -0.651 1 94.88 328 ASN B O 1
ATOM 6394 N N . SER B 1 329 ? -20.688 -6.484 -1.611 1 93.75 329 SER B N 1
ATOM 6395 C CA . SER B 1 329 ? -22.016 -6.383 -0.997 1 93.75 329 SER B CA 1
ATOM 6396 C C . SER B 1 329 ? -23 -7.352 -1.638 1 93.75 329 SER B C 1
ATOM 6398 O O . SER B 1 329 ? -22.797 -7.801 -2.768 1 93.75 329 SER B O 1
ATOM 6400 N N . SER B 1 330 ? -24.016 -7.684 -0.905 1 91.25 330 SER B N 1
ATOM 6401 C CA . SER B 1 330 ? -25.078 -8.539 -1.418 1 91.25 330 SER B CA 1
ATOM 6402 C C . SER B 1 330 ? -26.391 -7.781 -1.539 1 91.25 330 SER B C 1
ATOM 6404 O O . SER B 1 330 ? -27.391 -8.336 -1.98 1 91.25 330 SER B O 1
ATOM 6406 N N . SER B 1 331 ? -26.438 -6.531 -1.154 1 91.56 331 SER B N 1
ATOM 6407 C CA . SER B 1 331 ? -27.656 -5.742 -1.189 1 91.56 331 SER B CA 1
ATOM 6408 C C . SER B 1 331 ? -28.047 -5.391 -2.621 1 91.56 331 SER B C 1
ATOM 6410 O O . SER B 1 331 ? -27.188 -5.055 -3.439 1 91.56 331 SER B O 1
ATOM 6412 N N . ASP B 1 332 ? -29.312 -5.367 -2.904 1 93 332 ASP B N 1
ATOM 6413 C CA . ASP B 1 332 ? -29.828 -5.078 -4.242 1 93 332 ASP B CA 1
ATOM 6414 C C . ASP B 1 332 ? -29.578 -3.617 -4.617 1 93 332 ASP B C 1
ATOM 6416 O O . ASP B 1 332 ? -29.297 -3.307 -5.777 1 93 332 ASP B O 1
ATOM 6420 N N . GLY B 1 333 ? -29.703 -2.801 -3.615 1 95.56 333 GLY B N 1
ATOM 6421 C CA . GLY B 1 333 ? -29.516 -1.381 -3.871 1 95.56 333 GLY B CA 1
ATOM 6422 C C . GLY B 1 333 ? -28.141 -1.043 -4.398 1 95.56 333 GLY B C 1
ATOM 6423 O O . GLY B 1 333 ? -27.969 -0.087 -5.16 1 95.56 333 GLY B O 1
ATOM 6424 N N . LEU B 1 334 ? -27.141 -1.831 -4.102 1 97.25 334 LEU B N 1
ATOM 6425 C CA . LEU B 1 334 ? -25.75 -1.569 -4.5 1 97.25 334 LEU B CA 1
ATOM 6426 C C . LEU B 1 334 ? -25.406 -2.32 -5.781 1 97.25 334 LEU B C 1
ATOM 6428 O O . LEU B 1 334 ? -24.281 -2.26 -6.254 1 97.25 334 LEU B O 1
ATOM 6432 N N . GLY B 1 335 ? -26.391 -2.98 -6.367 1 95.75 335 GLY B N 1
ATOM 6433 C CA . GLY B 1 335 ? -26.188 -3.781 -7.562 1 95.75 335 GLY B CA 1
ATOM 6434 C C . GLY B 1 335 ? -25.578 -3.002 -8.711 1 95.75 335 GLY B C 1
ATOM 6435 O O . GLY B 1 335 ? -24.547 -3.398 -9.25 1 95.75 335 GLY B O 1
ATOM 6436 N N . PRO B 1 336 ? -26.219 -1.908 -9.07 1 95.06 336 PRO B N 1
ATOM 6437 C CA . PRO B 1 336 ? -25.688 -1.115 -10.18 1 95.06 336 PRO B CA 1
ATOM 6438 C C . PRO B 1 336 ? -24.25 -0.646 -9.93 1 95.06 336 PRO B C 1
ATOM 6440 O O . PRO B 1 336 ? -23.422 -0.656 -10.852 1 95.06 336 PRO B O 1
ATOM 6443 N N . ALA B 1 337 ? -23.922 -0.179 -8.727 1 97.69 337 ALA B N 1
ATOM 6444 C CA . ALA B 1 337 ? -22.562 0.234 -8.383 1 97.69 337 ALA B CA 1
ATOM 6445 C C . ALA B 1 337 ? -21.609 -0.955 -8.398 1 97.69 337 ALA B C 1
ATOM 6447 O O . ALA B 1 337 ? -20.484 -0.849 -8.914 1 97.69 337 ALA B O 1
ATOM 6448 N N . ARG B 1 338 ? -22.031 -2.062 -7.895 1 97.75 338 ARG B N 1
ATOM 6449 C CA . ARG B 1 338 ? -21.234 -3.289 -7.84 1 97.75 338 ARG B CA 1
ATOM 6450 C C . ARG B 1 338 ? -20.828 -3.74 -9.242 1 97.75 338 ARG B C 1
ATOM 6452 O O . ARG B 1 338 ? -19.688 -4.156 -9.453 1 97.75 338 ARG B O 1
ATOM 6459 N N . GLU B 1 339 ? -21.719 -3.621 -10.164 1 94.62 339 GLU B N 1
ATOM 6460 C CA . GLU B 1 339 ? -21.453 -4.031 -11.539 1 94.62 339 GLU B CA 1
ATOM 6461 C C . GLU B 1 339 ? -20.312 -3.227 -12.148 1 94.62 339 GLU B C 1
ATOM 6463 O O . GLU B 1 339 ? -19.469 -3.779 -12.844 1 94.62 339 GLU B O 1
ATOM 6468 N N . ILE B 1 340 ? -20.297 -1.961 -11.906 1 95.06 340 ILE B N 1
ATOM 6469 C CA . ILE B 1 340 ? -19.25 -1.104 -12.445 1 95.06 340 ILE B CA 1
ATOM 6470 C C . ILE B 1 340 ? -17.906 -1.497 -11.844 1 95.06 340 ILE B C 1
ATOM 6472 O O . ILE B 1 340 ? -16.906 -1.602 -12.562 1 95.06 340 ILE B O 1
ATOM 6476 N N . LEU B 1 341 ? -17.875 -1.698 -10.523 1 97.75 341 LEU B N 1
ATOM 6477 C CA . LEU B 1 341 ? -16.625 -2.047 -9.852 1 97.75 341 LEU B CA 1
ATOM 6478 C C . LEU B 1 341 ? -16.141 -3.42 -10.305 1 97.75 341 LEU B C 1
ATOM 6480 O O . LEU B 1 341 ? -14.93 -3.646 -10.414 1 97.75 341 LEU B O 1
ATOM 6484 N N . GLU B 1 342 ? -17.047 -4.352 -10.562 1 95.44 342 GLU B N 1
ATOM 6485 C CA . GLU B 1 342 ? -16.672 -5.656 -11.094 1 95.44 342 GLU B CA 1
ATOM 6486 C C . GLU B 1 342 ? -16.016 -5.531 -12.461 1 95.44 342 GLU B C 1
ATOM 6488 O O . GLU B 1 342 ? -15.078 -6.277 -12.773 1 95.44 342 GLU B O 1
ATOM 6493 N N . ARG B 1 343 ? -16.484 -4.613 -13.234 1 92.44 343 ARG B N 1
ATOM 6494 C CA . ARG B 1 343 ? -15.883 -4.363 -14.539 1 92.44 343 ARG B CA 1
ATOM 6495 C C . ARG B 1 343 ? -14.445 -3.873 -14.391 1 92.44 343 ARG B C 1
ATOM 6497 O O . ARG B 1 343 ? -13.57 -4.266 -15.156 1 92.44 343 ARG B O 1
ATOM 6504 N N . ILE B 1 344 ? -14.211 -2.998 -13.43 1 94.56 344 ILE B N 1
ATOM 6505 C CA . ILE B 1 344 ? -12.859 -2.498 -13.195 1 94.56 344 ILE B CA 1
ATOM 6506 C C . ILE B 1 344 ? -11.93 -3.662 -12.859 1 94.56 344 ILE B C 1
ATOM 6508 O O . ILE B 1 344 ? -10.844 -3.785 -13.43 1 94.56 344 ILE B O 1
ATOM 6512 N N . ILE B 1 345 ? -12.391 -4.551 -11.977 1 95.44 345 ILE B N 1
ATOM 6513 C CA . ILE B 1 345 ? -11.578 -5.652 -11.461 1 95.44 345 ILE B CA 1
ATOM 6514 C C . ILE B 1 345 ? -11.328 -6.664 -12.578 1 95.44 345 ILE B C 1
ATOM 6516 O O . ILE B 1 345 ? -10.273 -7.309 -12.609 1 95.44 345 ILE B O 1
ATOM 6520 N N . SER B 1 346 ? -12.188 -6.758 -13.516 1 91.19 346 SER B N 1
ATOM 6521 C CA . SER B 1 346 ? -12.039 -7.695 -14.625 1 91.19 346 SER B CA 1
ATOM 6522 C C . SER B 1 346 ? -11.484 -7.008 -15.867 1 91.19 346 SER B C 1
ATOM 6524 O O . SER B 1 346 ? -11.477 -7.59 -16.953 1 91.19 346 SER B O 1
ATOM 6526 N N . ARG B 1 347 ? -11.156 -5.766 -15.75 1 90.94 347 ARG B N 1
ATOM 6527 C CA . ARG B 1 347 ? -10.508 -4.957 -16.781 1 90.94 347 ARG B CA 1
ATOM 6528 C C . ARG B 1 347 ? -11.438 -4.762 -17.984 1 90.94 347 ARG B C 1
ATOM 6530 O O . ARG B 1 347 ? -10.977 -4.75 -19.125 1 90.94 347 ARG B O 1
ATOM 6537 N N . ASP B 1 348 ? -12.695 -4.75 -17.719 1 87 348 ASP B N 1
ATOM 6538 C CA . ASP B 1 348 ? -13.672 -4.293 -18.688 1 87 348 ASP B CA 1
ATOM 6539 C C . ASP B 1 348 ? -13.961 -2.803 -18.531 1 87 348 ASP B C 1
ATOM 6541 O O . ASP B 1 348 ? -14.992 -2.424 -17.969 1 87 348 ASP B O 1
ATOM 6545 N N . LEU B 1 349 ? -13.094 -2.037 -19.109 1 85.38 349 LEU B N 1
ATOM 6546 C CA . LEU B 1 349 ? -13.062 -0.609 -18.812 1 85.38 349 LEU B CA 1
ATOM 6547 C C . LEU B 1 349 ? -13.875 0.175 -19.844 1 85.38 349 LEU B C 1
ATOM 6549 O O . LEU B 1 349 ? -14.164 -0.328 -20.938 1 85.38 349 LEU B O 1
ATOM 6553 N N . TYR B 1 350 ? -14.219 1.383 -19.328 1 72.38 350 TYR B N 1
ATOM 6554 C CA . TYR B 1 350 ? -14.82 2.32 -20.266 1 72.38 350 TYR B CA 1
ATOM 6555 C C . TYR B 1 350 ? -13.914 2.559 -21.469 1 72.38 350 TYR B C 1
ATOM 6557 O O . TYR B 1 350 ? -12.695 2.361 -21.375 1 72.38 350 TYR B O 1
ATOM 6565 N N . VAL B 1 351 ? -14.43 2.77 -22.625 1 66.44 351 VAL B N 1
ATOM 6566 C CA . VAL B 1 351 ? -13.641 2.963 -23.844 1 66.44 351 VAL B CA 1
ATOM 6567 C C . VAL B 1 351 ? -13.367 4.449 -24.047 1 66.44 351 VAL B C 1
ATOM 6569 O O . VAL B 1 351 ? -14.273 5.277 -23.938 1 66.44 351 VAL B O 1
ATOM 6572 N N . PHE B 1 352 ? -12 4.68 -24.172 1 56.56 352 PHE B N 1
ATOM 6573 C CA . PHE B 1 352 ? -11.578 6.051 -24.422 1 56.56 352 PHE B CA 1
ATOM 6574 C C . PHE B 1 352 ? -11.914 6.461 -25.859 1 56.56 352 PHE B C 1
ATOM 6576 O O . PHE B 1 352 ? -11.477 5.816 -26.812 1 56.56 352 PHE B O 1
ATOM 6583 N N . LEU B 1 353 ? -12.812 7.371 -26.016 1 47.06 353 LEU B N 1
ATOM 6584 C CA . LEU B 1 353 ? -13.242 7.754 -27.359 1 47.06 353 LEU B CA 1
ATOM 6585 C C . LEU B 1 353 ? -12.328 8.828 -27.938 1 47.06 353 LEU B C 1
ATOM 6587 O O . LEU B 1 353 ? -12.055 8.844 -29.141 1 47.06 353 LEU B O 1
ATOM 6591 N N . GLY B 1 354 ? -11.828 9.758 -27.25 1 49.28 354 GLY B N 1
ATOM 6592 C CA . GLY B 1 354 ? -10.953 10.789 -27.797 1 49.28 354 GLY B CA 1
ATOM 6593 C C . GLY B 1 354 ? -10.711 11.93 -26.812 1 49.28 354 GLY B C 1
ATOM 6594 O O . GLY B 1 354 ? -11.258 11.938 -25.719 1 49.28 354 GLY B O 1
ATOM 6595 N N . GLU B 1 355 ? -9.562 12.531 -27.016 1 48.53 355 GLU B N 1
ATOM 6596 C CA . GLU B 1 355 ? -9.211 13.711 -26.219 1 48.53 355 GLU B CA 1
ATOM 6597 C C . GLU B 1 355 ? -9.141 14.961 -27.094 1 48.53 355 GLU B C 1
ATOM 6599 O O . GLU B 1 355 ? -8.789 14.883 -28.266 1 48.53 355 GLU B O 1
ATOM 6604 N N . CYS B 1 356 ? -10.008 16.016 -26.812 1 41.41 356 CYS B N 1
ATOM 6605 C CA . CYS B 1 356 ? -9.945 17.25 -27.562 1 41.41 356 CYS B CA 1
ATOM 6606 C C . CYS B 1 356 ? -9.352 18.375 -26.719 1 41.41 356 CYS B C 1
ATOM 6608 O O . CYS B 1 356 ? -9.555 18.422 -25.516 1 41.41 356 CYS B O 1
ATOM 6610 N N . LYS B 1 357 ? -8.281 18.922 -27.203 1 44.06 357 LYS B N 1
ATOM 6611 C CA . LYS B 1 357 ? -7.762 20.141 -26.594 1 44.06 357 LYS B CA 1
ATOM 6612 C C . LYS B 1 357 ? -8.727 21.297 -26.797 1 44.06 357 LYS B C 1
ATOM 6614 O O . LYS B 1 357 ? -9.164 21.562 -27.922 1 44.06 357 LYS B O 1
ATOM 6619 N N . VAL B 1 358 ? -9.438 21.672 -25.766 1 38.22 358 VAL B N 1
ATOM 6620 C CA . VAL B 1 358 ? -10.328 22.812 -25.906 1 38.22 358 VAL B CA 1
ATOM 6621 C C . VAL B 1 358 ? -9.609 24.078 -25.469 1 38.22 358 VAL B C 1
ATOM 6623 O O . VAL B 1 358 ? -8.891 24.078 -24.469 1 38.22 358 VAL B O 1
ATOM 6626 N N . LYS B 1 359 ? -9.234 24.953 -26.344 1 37.19 359 LYS B N 1
ATOM 6627 C CA . LYS B 1 359 ? -8.75 26.281 -25.984 1 37.19 359 LYS B CA 1
ATOM 6628 C C . LYS B 1 359 ? -9.688 26.969 -25 1 37.19 359 LYS B C 1
ATOM 6630 O O . LYS B 1 359 ? -10.898 27.031 -25.234 1 37.19 359 LYS B O 1
ATOM 6635 N N . MET B 1 360 ? -9.328 26.797 -23.719 1 35.59 360 MET B N 1
ATOM 6636 C CA . MET B 1 360 ? -10.125 27.672 -22.875 1 35.59 360 MET B CA 1
ATOM 6637 C C . MET B 1 360 ? -10.023 29.125 -23.344 1 35.59 360 MET B C 1
ATOM 6639 O O . MET B 1 360 ? -8.992 29.531 -23.875 1 35.59 360 MET B O 1
ATOM 6643 N N . PRO B 1 361 ? -11.023 29.922 -23.422 1 31.8 361 PRO B N 1
ATOM 6644 C CA . PRO B 1 361 ? -10.852 31.344 -23.672 1 31.8 361 PRO B CA 1
ATOM 6645 C C . PRO B 1 361 ? -9.688 31.953 -22.891 1 31.8 361 PRO B C 1
ATOM 6647 O O . PRO B 1 361 ? -9.281 31.391 -21.859 1 31.8 361 PRO B O 1
ATOM 6650 N N . SER B 1 362 ? -8.93 33.062 -23.469 1 30.66 362 SER B N 1
ATOM 6651 C CA . SER B 1 362 ? -7.723 33.844 -23.156 1 30.66 362 SER B CA 1
ATOM 6652 C C . SER B 1 362 ? -7.637 34.156 -21.672 1 30.66 362 SER B C 1
ATOM 6654 O O . SER B 1 362 ? -6.547 34.188 -21.094 1 30.66 362 SER B O 1
ATOM 6656 N N . THR B 1 363 ? -8.594 35.031 -21.078 1 30.48 363 THR B N 1
ATOM 6657 C CA . THR B 1 363 ? -8.141 36.094 -20.188 1 30.48 363 THR B CA 1
ATOM 6658 C C . THR B 1 363 ? -7.645 35.531 -18.859 1 30.48 363 THR B C 1
ATOM 6660 O O . THR B 1 363 ? -7.449 36.281 -17.906 1 30.48 363 THR B O 1
ATOM 6663 N N . VAL B 1 364 ? -7.645 34.281 -18.609 1 27.16 364 VAL B N 1
ATOM 6664 C CA . VAL B 1 364 ? -7.293 34.281 -17.188 1 27.16 364 VAL B CA 1
ATOM 6665 C C . VAL B 1 364 ? -5.812 34.625 -17.016 1 27.16 364 VAL B C 1
ATOM 6667 O O . VAL B 1 364 ? -4.949 33.969 -17.625 1 27.16 364 VAL B O 1
ATOM 6670 N N . HIS B 1 365 ? -5.469 35.844 -16.859 1 26.02 365 HIS B N 1
ATOM 6671 C CA . HIS B 1 365 ? -4.18 36.406 -16.453 1 26.02 365 HIS B CA 1
ATOM 6672 C C . HIS B 1 365 ? -3.557 35.594 -15.328 1 26.02 365 HIS B C 1
ATOM 6674 O O . HIS B 1 365 ? -4.055 35.594 -14.203 1 26.02 365 HIS B O 1
ATOM 6680 N N . ILE B 1 366 ? -3.277 34.375 -15.469 1 24.94 366 ILE B N 1
ATOM 6681 C CA . ILE B 1 366 ? -2.521 33.875 -14.336 1 24.94 366 ILE B CA 1
ATOM 6682 C C . ILE B 1 366 ? -1.143 34.531 -14.281 1 24.94 366 ILE B C 1
ATOM 6684 O O . ILE B 1 366 ? -0.368 34.406 -15.242 1 24.94 366 ILE B O 1
ATOM 6688 N N . ASN B 1 367 ? -0.981 35.625 -13.664 1 24.59 367 ASN B N 1
ATOM 6689 C CA . ASN B 1 367 ? 0.258 36.375 -13.445 1 24.59 367 ASN B CA 1
ATOM 6690 C C . ASN B 1 367 ? 1.424 35.438 -13.141 1 24.59 367 ASN B C 1
ATOM 6692 O O . ASN B 1 367 ? 2.531 35.906 -12.844 1 24.59 367 ASN B O 1
ATOM 6696 N N . VAL B 1 368 ? 1.332 34.438 -12.289 1 25.11 368 VAL B N 1
ATOM 6697 C CA . VAL B 1 368 ? 2.664 34.062 -11.82 1 25.11 368 VAL B CA 1
ATOM 6698 C C . VAL B 1 368 ? 3.559 33.75 -13.016 1 25.11 368 VAL B C 1
ATOM 6700 O O . VAL B 1 368 ? 3.064 33.406 -14.094 1 25.11 368 VAL B O 1
ATOM 6703 N N . LEU B 1 369 ? 5.012 33.812 -13.016 1 25.55 369 LEU B N 1
ATOM 6704 C CA . LEU B 1 369 ? 6.102 33.625 -13.961 1 25.55 369 LEU B CA 1
ATOM 6705 C C . LEU B 1 369 ? 5.824 32.469 -14.883 1 25.55 369 LEU B C 1
ATOM 6707 O O . LEU B 1 369 ? 5.98 32.562 -16.109 1 25.55 369 LEU B O 1
ATOM 6711 N N . LEU B 1 370 ? 6.277 31.172 -14.484 1 23.92 370 LEU B N 1
ATOM 6712 C CA . LEU B 1 370 ? 6.324 30.188 -15.555 1 23.92 370 LEU B CA 1
ATOM 6713 C C . LEU B 1 370 ? 4.922 29.844 -16.047 1 23.92 370 LEU B C 1
ATOM 6715 O O . LEU B 1 370 ? 4.094 29.359 -15.266 1 23.92 370 LEU B O 1
ATOM 6719 N N . SER B 1 371 ? 4.309 30.672 -16.75 1 25.23 371 SER B N 1
ATOM 6720 C CA . SER B 1 371 ? 3.055 30.578 -17.484 1 25.23 371 SER B CA 1
ATOM 6721 C C . SER B 1 371 ? 2.914 29.234 -18.188 1 25.23 371 SER B C 1
ATOM 6723 O O . SER B 1 371 ? 3.592 28.969 -19.188 1 25.23 371 SER B O 1
ATOM 6725 N N . MET B 1 372 ? 3.348 28.109 -17.688 1 25.09 372 MET B N 1
ATOM 6726 C CA . MET B 1 372 ? 3.035 27.031 -18.625 1 25.09 372 MET B CA 1
ATOM 6727 C C . MET B 1 372 ? 1.553 27.031 -18.984 1 25.09 372 MET B C 1
ATOM 6729 O O . MET B 1 372 ? 0.696 27.062 -18.094 1 25.09 372 MET B O 1
ATOM 6733 N N . SER B 1 373 ? 1.189 27.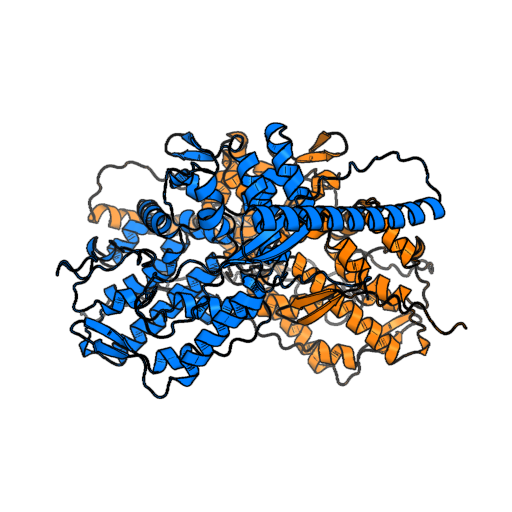766 -19.984 1 28.34 373 SER B N 1
ATOM 6734 C CA . SER B 1 373 ? -0.071 27.766 -20.719 1 28.34 373 SER B CA 1
ATOM 6735 C C . SER B 1 373 ? -0.62 26.344 -20.859 1 28.34 373 SER B C 1
ATOM 6737 O O . SER B 1 373 ? -0.35 25.656 -21.844 1 28.34 373 SER B O 1
ATOM 6739 N N . CYS B 1 374 ? -0.435 25.484 -20.078 1 29.27 374 CYS B N 1
ATOM 6740 C CA . CYS B 1 374 ? -1.062 24.203 -20.391 1 29.27 374 CYS B CA 1
ATOM 6741 C C . CYS B 1 374 ? -2.578 24.344 -20.453 1 29.27 374 CYS B C 1
ATOM 6743 O O . CYS B 1 374 ? -3.264 24.203 -19.438 1 29.27 374 CYS B O 1
ATOM 6745 N N . CYS B 1 375 ? -3.096 25.406 -21.016 1 31.09 375 CYS B N 1
ATOM 6746 C CA . CYS B 1 375 ? -4.523 25.656 -21.156 1 31.09 375 CYS B CA 1
ATOM 6747 C C . CYS B 1 375 ? -5.219 24.5 -21.859 1 31.09 375 CYS B C 1
ATOM 6749 O O . CYS B 1 375 ? -6.355 24.625 -22.328 1 31.09 375 CYS B O 1
ATOM 6751 N N . LEU B 1 376 ? -4.523 23.75 -22.578 1 31.22 376 LEU B N 1
ATOM 6752 C CA . LEU B 1 376 ? -5.238 22.688 -23.281 1 31.22 376 LEU B CA 1
ATOM 6753 C C . LEU B 1 376 ? -5.891 21.734 -22.312 1 31.22 376 LEU B C 1
ATOM 6755 O O . LEU B 1 376 ? -5.227 21.203 -21.406 1 31.22 376 LEU B O 1
ATOM 6759 N N . GLN B 1 377 ? -7.086 22.234 -21.953 1 35.62 377 GLN B N 1
ATOM 6760 C CA . GLN B 1 377 ? -7.836 21.266 -21.156 1 35.62 377 GLN B CA 1
ATOM 6761 C C . GLN B 1 377 ? -8.227 20.047 -22 1 35.62 377 GLN B C 1
ATOM 6763 O O . GLN B 1 377 ? -8.633 20.188 -23.156 1 35.62 377 GLN B O 1
ATOM 6768 N N . TYR B 1 378 ? -7.652 19.031 -21.891 1 38.94 378 TYR B N 1
ATOM 6769 C CA . TYR B 1 378 ? -8.008 17.781 -22.562 1 38.94 378 TYR B CA 1
ATOM 6770 C C . TYR B 1 378 ? -9.32 17.234 -22.016 1 38.94 378 TYR B C 1
ATOM 6772 O O . TYR B 1 378 ? -9.555 17.234 -20.812 1 38.94 378 TYR B O 1
ATOM 6780 N N . ILE B 1 379 ? -10.391 17.453 -22.859 1 38.81 379 ILE B N 1
ATOM 6781 C CA . ILE B 1 379 ? -11.609 16.734 -22.531 1 38.81 379 ILE B CA 1
ATOM 6782 C C . ILE B 1 379 ? -11.484 15.281 -23 1 38.81 379 ILE B C 1
ATOM 6784 O O . ILE B 1 379 ? -11.18 15.023 -24.172 1 38.81 379 ILE B O 1
ATOM 6788 N N . ARG B 1 380 ? -11.445 14.508 -22.109 1 40 380 ARG B N 1
ATOM 6789 C CA . ARG B 1 380 ? -11.43 13.086 -22.422 1 40 380 ARG B CA 1
ATOM 6790 C C . ARG B 1 380 ? -12.836 12.5 -22.375 1 40 380 ARG B C 1
ATOM 6792 O O . ARG B 1 380 ? -13.609 12.789 -21.469 1 40 380 ARG B O 1
ATOM 6799 N N . VAL B 1 381 ? -13.352 12.023 -23.516 1 38.53 381 VAL B N 1
ATOM 6800 C CA . VAL B 1 381 ? -14.672 11.414 -23.625 1 38.53 381 VAL B CA 1
ATOM 6801 C C . VAL B 1 381 ? -14.539 9.898 -23.594 1 38.53 381 VAL B C 1
ATOM 6803 O O . VAL B 1 381 ? -13.688 9.32 -24.266 1 38.53 381 VAL B O 1
ATOM 6806 N N . TYR B 1 382 ? -15.188 9.398 -22.562 1 39.28 382 TYR B N 1
ATOM 6807 C CA . TYR B 1 382 ? -15.188 7.949 -22.422 1 39.28 382 TYR B CA 1
ATOM 6808 C C . TYR B 1 382 ? -16.562 7.371 -22.719 1 39.28 382 TYR B C 1
ATOM 6810 O O . TYR B 1 382 ? -17.578 8.031 -22.484 1 39.28 382 TYR B O 1
ATOM 6818 N N . CYS B 1 383 ? -16.688 6.293 -23.609 1 37.75 383 CYS B N 1
ATOM 6819 C CA . CYS B 1 383 ? -17.953 5.605 -23.844 1 37.75 383 CYS B CA 1
ATOM 6820 C C . CYS B 1 383 ? -18.141 4.457 -22.859 1 37.75 383 CYS B C 1
ATOM 6822 O O . CYS B 1 383 ? -17.219 3.672 -22.641 1 37.75 383 CYS B O 1
ATOM 6824 N N . LYS B 1 384 ? -19.141 4.516 -22.047 1 36 384 LYS B N 1
ATOM 6825 C CA . LYS B 1 384 ? -19.531 3.436 -21.156 1 36 384 LYS B CA 1
ATOM 6826 C C . LYS B 1 384 ? -19.938 2.191 -21.938 1 36 384 LYS B C 1
ATOM 6828 O O . LYS B 1 384 ? -20.812 2.254 -22.797 1 36 384 LYS B O 1
ATOM 6833 N N . ARG B 1 385 ? -19.047 1.365 -22.234 1 41.53 385 ARG B N 1
ATOM 6834 C CA . ARG B 1 385 ? -19.406 0.139 -22.938 1 41.53 385 ARG B CA 1
ATOM 6835 C C . ARG B 1 385 ? -20.562 -0.565 -22.25 1 41.53 385 ARG B C 1
ATOM 6837 O O . ARG B 1 385 ? -20.578 -0.699 -21.016 1 41.53 385 ARG B O 1
ATOM 6844 N N . THR B 1 386 ? -21.719 -0.514 -22.891 1 36.41 386 THR B N 1
ATOM 6845 C CA . THR B 1 386 ? -22.828 -1.32 -22.391 1 36.41 386 THR B CA 1
ATOM 6846 C C . THR B 1 386 ? -22.422 -2.787 -22.281 1 36.41 386 THR B C 1
ATOM 6848 O O . THR B 1 386 ? -21.641 -3.287 -23.094 1 36.41 386 THR B O 1
ATOM 6851 N N . THR B 1 387 ? -22.484 -3.277 -21.141 1 36.56 387 THR B N 1
ATOM 6852 C CA . THR B 1 387 ? -22.234 -4.672 -20.797 1 36.56 387 THR B CA 1
ATOM 6853 C C . THR B 1 387 ? -22.797 -5.602 -21.859 1 36.56 387 THR B C 1
ATOM 6855 O O . THR B 1 387 ? -23.984 -5.523 -22.188 1 36.56 387 THR B O 1
ATOM 6858 N N . MET B 1 388 ? -22.203 -5.969 -22.875 1 31.12 388 MET B N 1
ATOM 6859 C CA . MET B 1 388 ? -22.766 -7.086 -23.625 1 31.12 388 MET B CA 1
ATOM 6860 C C . MET B 1 388 ? -23.156 -8.234 -22.703 1 31.12 388 MET B C 1
ATOM 6862 O O . MET B 1 388 ? -22.375 -8.609 -21.828 1 31.12 388 MET B O 1
ATOM 6866 N N . GLN B 1 389 ? -24.391 -8.43 -22.469 1 30.17 389 GLN B N 1
ATOM 6867 C CA . GLN B 1 389 ? -24.922 -9.562 -21.719 1 30.17 389 GLN B CA 1
ATOM 6868 C C . GLN B 1 389 ? -24.172 -10.844 -22.047 1 30.17 389 GLN B C 1
ATOM 6870 O O . GLN B 1 389 ? -24.062 -11.242 -23.203 1 30.17 389 GLN B O 1
ATOM 6875 N N . LYS B 1 390 ? -23.188 -11.203 -21.297 1 37.03 390 LYS B N 1
ATOM 6876 C CA . LYS B 1 390 ? -22.656 -12.562 -21.391 1 37.03 390 LYS B CA 1
ATOM 6877 C C . LYS B 1 390 ? -23.797 -13.586 -21.438 1 37.03 390 LYS B C 1
ATOM 6879 O O . LYS B 1 390 ? -24.594 -13.688 -20.516 1 37.03 390 LYS B O 1
ATOM 6884 N N . LYS B 1 391 ? -24.438 -13.969 -22.516 1 33.91 391 LYS B N 1
ATOM 6885 C CA . LYS B 1 391 ? -25.328 -15.133 -22.609 1 33.91 391 LYS B CA 1
ATOM 6886 C C . LYS B 1 391 ? -24.641 -16.391 -22.094 1 33.91 391 LYS B C 1
ATOM 6888 O O . LYS B 1 391 ? -23.562 -16.766 -22.578 1 33.91 391 LYS B O 1
ATOM 6893 N N . THR B 1 392 ? -24.812 -16.672 -20.859 1 33.38 392 THR B N 1
ATOM 6894 C CA . THR B 1 392 ? -24.5 -17.938 -20.188 1 33.38 392 THR B CA 1
ATOM 6895 C C . THR B 1 392 ? -25.031 -19.125 -20.984 1 33.38 392 THR B C 1
ATOM 6897 O O . THR B 1 392 ? -25.531 -20.094 -20.406 1 33.38 392 THR B O 1
ATOM 6900 N N . ASP B 1 393 ? -25.406 -19.062 -22.156 1 32.47 393 ASP B N 1
ATOM 6901 C CA . ASP B 1 393 ? -25.844 -20.406 -22.531 1 32.47 393 ASP B CA 1
ATOM 6902 C C . ASP B 1 393 ? -24.672 -21.375 -22.5 1 32.47 393 ASP B C 1
ATOM 6904 O O . ASP B 1 393 ? -23.719 -21.234 -23.281 1 32.47 393 ASP B O 1
ATOM 6908 N N . LYS B 1 394 ? -24.391 -22.031 -21.375 1 34.5 394 LYS B N 1
ATOM 6909 C CA . LYS B 1 394 ? -23.5 -23.156 -21.078 1 34.5 394 LYS B CA 1
ATOM 6910 C C . LYS B 1 394 ? -23.625 -24.25 -22.125 1 34.5 394 LYS B C 1
ATOM 6912 O O . LYS B 1 394 ? -24.031 -25.375 -21.812 1 34.5 394 LYS B O 1
ATOM 6917 N N . ARG B 1 395 ? -24.375 -24.125 -23.172 1 42.06 395 ARG B N 1
ATOM 6918 C CA . ARG B 1 395 ? -24.297 -25.297 -24.047 1 42.06 395 ARG B CA 1
ATOM 6919 C C . ARG B 1 395 ? -22.891 -25.484 -24.609 1 42.06 395 ARG B C 1
ATOM 6921 O O . ARG B 1 395 ? -22.234 -24.5 -24.969 1 42.06 395 ARG B O 1
ATOM 6928 N N . LYS B 1 396 ? -22.25 -26.609 -24.375 1 42.03 396 LYS B N 1
ATOM 6929 C CA . LYS B 1 396 ? -21 -27.203 -24.828 1 42.03 396 LYS B CA 1
ATOM 6930 C C . LYS B 1 396 ? -20.625 -26.703 -26.219 1 42.03 396 LYS B C 1
ATOM 6932 O O . LYS B 1 396 ? -21.203 -27.125 -27.219 1 42.03 396 LYS B O 1
ATOM 6937 N N . ARG B 1 397 ? -20.172 -25.516 -26.328 1 47.03 397 ARG B N 1
ATOM 6938 C CA . ARG B 1 397 ? -19.844 -25.078 -27.672 1 47.03 397 ARG B CA 1
ATOM 6939 C C . ARG B 1 397 ? -18.484 -25.625 -28.109 1 47.03 397 ARG B C 1
ATOM 6941 O O . ARG B 1 397 ? -17.609 -25.859 -27.266 1 47.03 397 ARG B O 1
ATOM 6948 N N . THR B 1 398 ? -18.344 -26.125 -29.219 1 46.78 398 THR B N 1
ATOM 6949 C CA . THR B 1 398 ? -17.156 -26.688 -29.844 1 46.78 398 THR B CA 1
ATOM 6950 C C . THR B 1 398 ? -16.078 -25.625 -29.984 1 46.78 398 THR B C 1
ATOM 6952 O O . THR B 1 398 ? -16.359 -24.422 -29.969 1 46.78 398 THR B O 1
ATOM 6955 N N . ASP B 1 399 ? -14.773 -25.969 -29.969 1 48.12 399 ASP B N 1
ATOM 6956 C CA . ASP B 1 399 ? -13.57 -25.156 -30.109 1 48.12 399 ASP B CA 1
ATOM 6957 C C . ASP B 1 399 ? -13.742 -24.125 -31.219 1 48.12 399 ASP B C 1
ATOM 6959 O O . ASP B 1 399 ? -13.305 -22.969 -31.078 1 48.12 399 ASP B O 1
ATOM 6963 N N . LYS B 1 400 ? -14.312 -24.562 -32.281 1 53.19 400 LYS B N 1
ATOM 6964 C CA . LYS B 1 400 ? -14.547 -23.703 -33.469 1 53.19 400 LYS B CA 1
ATOM 6965 C C . LYS B 1 400 ? -15.555 -22.609 -33.125 1 53.19 400 LYS B C 1
ATOM 6967 O O . LYS B 1 400 ? -15.406 -21.469 -33.594 1 53.19 400 LYS B O 1
ATOM 6972 N N . GLN B 1 401 ? -16.484 -22.875 -32.406 1 51.41 401 GLN B N 1
ATOM 6973 C CA . GLN B 1 401 ? -17.531 -21.906 -32.094 1 51.41 401 GLN B CA 1
ATOM 6974 C C . GLN B 1 401 ? -17.031 -20.828 -31.141 1 51.41 401 GLN B C 1
ATOM 6976 O O . GLN B 1 401 ? -17.391 -19.656 -31.281 1 51.41 401 GLN B O 1
ATOM 6981 N N . LYS B 1 402 ? -16.188 -21.297 -30.406 1 54.56 402 LYS B N 1
ATOM 6982 C CA . LYS B 1 402 ? -15.602 -20.344 -29.453 1 54.56 402 LYS B CA 1
ATOM 6983 C C . LYS B 1 402 ? -14.711 -19.328 -30.172 1 54.56 402 LYS B C 1
ATOM 6985 O O . LYS B 1 402 ? -14.75 -18.141 -29.859 1 54.56 402 LYS B O 1
ATOM 6990 N N . ALA B 1 403 ? -13.891 -19.859 -31.078 1 53.5 403 ALA B N 1
ATOM 6991 C CA . ALA B 1 403 ? -13.047 -18.984 -31.875 1 53.5 403 ALA B CA 1
ATOM 6992 C C . ALA B 1 403 ? -13.883 -17.969 -32.656 1 53.5 403 ALA B C 1
ATOM 6994 O O . ALA B 1 403 ? -13.531 -16.797 -32.75 1 53.5 403 ALA B O 1
ATOM 6995 N N . THR B 1 404 ? -14.883 -18.406 -33.25 1 54.75 404 THR B N 1
ATOM 6996 C CA . THR B 1 404 ? -15.781 -17.562 -34.031 1 54.75 404 THR B CA 1
ATOM 6997 C C . THR B 1 404 ? -16.453 -16.531 -33.125 1 54.75 404 THR B C 1
ATOM 6999 O O . THR B 1 404 ? -16.625 -15.375 -33.531 1 54.75 404 THR B O 1
ATOM 7002 N N . ASP B 1 405 ? -16.688 -16.906 -32.031 1 54.84 405 ASP B N 1
ATOM 7003 C CA . ASP B 1 405 ? -17.375 -16 -31.109 1 54.84 405 ASP B CA 1
ATOM 7004 C C . ASP B 1 405 ? -16.422 -14.922 -30.594 1 54.84 405 ASP B C 1
ATOM 7006 O O . ASP B 1 405 ? -16.812 -13.766 -30.438 1 54.84 405 ASP B O 1
ATOM 7010 N N . LYS B 1 406 ? -15.266 -15.375 -30.453 1 55.31 406 LYS B N 1
ATOM 7011 C CA . LYS B 1 406 ? -14.25 -14.391 -30.078 1 55.31 406 LYS B CA 1
ATOM 7012 C C . LYS B 1 406 ? -14.055 -13.359 -31.188 1 55.31 406 LYS B C 1
ATOM 7014 O O . LYS B 1 406 ? -13.945 -12.164 -30.906 1 55.31 406 LYS B O 1
ATOM 7019 N N . GLN B 1 407 ? -13.891 -13.953 -32.344 1 54.19 407 GLN B N 1
ATOM 7020 C CA . GLN B 1 407 ? -13.742 -13.047 -33.469 1 54.19 407 GLN B CA 1
ATOM 7021 C C . GLN B 1 407 ? -14.945 -12.117 -33.594 1 54.19 407 GLN B C 1
ATOM 7023 O O . GLN B 1 407 ? -14.781 -10.922 -33.875 1 54.19 407 GLN B O 1
ATOM 7028 N N . LYS B 1 408 ? -16.016 -12.664 -33.344 1 55.25 408 LYS B N 1
ATOM 7029 C CA . LYS B 1 408 ? -17.234 -11.867 -33.375 1 55.25 408 LYS B CA 1
ATOM 7030 C C . LYS B 1 408 ? -17.266 -10.82 -32.281 1 55.25 408 LYS B C 1
ATOM 7032 O O . LYS B 1 408 ? -17.672 -9.68 -32.5 1 55.25 408 LYS B O 1
ATOM 7037 N N . ARG B 1 409 ? -16.844 -11.266 -31.188 1 56.41 409 ARG B N 1
ATOM 7038 C CA . ARG B 1 409 ? -16.812 -10.336 -30.062 1 56.41 409 ARG B CA 1
ATOM 7039 C C . ARG B 1 409 ? -15.812 -9.219 -30.312 1 56.41 409 ARG B C 1
ATOM 7041 O O . ARG B 1 409 ? -16.078 -8.055 -30 1 56.41 409 ARG B O 1
ATOM 7048 N N . LYS B 1 410 ? -14.711 -9.656 -30.875 1 56.69 410 LYS B N 1
ATOM 7049 C CA . LYS B 1 410 ? -13.711 -8.648 -31.219 1 56.69 410 LYS B CA 1
ATOM 7050 C C . LYS B 1 410 ? -14.234 -7.684 -32.281 1 56.69 410 LYS B C 1
ATOM 7052 O O . LYS B 1 410 ? -14.031 -6.473 -32.188 1 56.69 410 LYS B O 1
ATOM 7057 N N . ILE B 1 411 ? -14.883 -8.242 -33.281 1 54.22 411 ILE B N 1
ATOM 7058 C CA . ILE B 1 411 ? -15.461 -7.43 -34.344 1 54.22 411 ILE B CA 1
ATOM 7059 C C . ILE B 1 411 ? -16.547 -6.527 -33.75 1 54.22 411 ILE B C 1
ATOM 7061 O O . ILE B 1 411 ? -16.625 -5.344 -34.094 1 54.22 411 ILE B O 1
ATOM 7065 N N . ALA B 1 412 ? -17.25 -7.102 -32.875 1 54.84 412 ALA B N 1
ATOM 7066 C CA . ALA B 1 412 ? -18.328 -6.324 -32.25 1 54.84 412 ALA B CA 1
ATOM 7067 C C . ALA B 1 412 ? -17.766 -5.203 -31.375 1 54.84 412 ALA B C 1
ATOM 7069 O O . ALA B 1 412 ? -18.266 -4.078 -31.391 1 54.84 412 ALA B O 1
ATOM 7070 N N . GLN B 1 413 ? -16.797 -5.562 -30.75 1 56.41 413 GLN B N 1
ATOM 7071 C CA . GLN B 1 413 ? -16.156 -4.551 -29.922 1 56.41 413 GLN B CA 1
ATOM 7072 C C . GLN B 1 413 ? -15.57 -3.432 -30.766 1 56.41 413 GLN B C 1
ATOM 7074 O O . GLN B 1 413 ? -15.68 -2.254 -30.422 1 56.41 413 GLN B O 1
ATOM 7079 N N . ARG B 1 414 ? -15.039 -3.863 -31.891 1 53.47 414 ARG B N 1
ATOM 7080 C CA . ARG B 1 414 ? -14.477 -2.885 -32.812 1 53.47 414 ARG B CA 1
ATOM 7081 C C . ARG B 1 414 ? -15.57 -2.012 -33.406 1 53.47 414 ARG B C 1
ATOM 7083 O O . ARG B 1 414 ? -15.391 -0.801 -33.562 1 53.47 414 ARG B O 1
ATOM 7090 N N . GLN B 1 415 ? -16.547 -2.652 -33.781 1 55.22 415 GLN B N 1
ATOM 7091 C CA . GLN B 1 415 ? -17.672 -1.912 -34.375 1 55.22 415 GLN B CA 1
ATOM 7092 C C . GLN B 1 415 ? -18.281 -0.958 -33.375 1 55.22 415 GLN B C 1
ATOM 7094 O O . GLN B 1 415 ? -18.641 0.172 -33.719 1 55.22 415 GLN B O 1
ATOM 7099 N N . GLU B 1 416 ? -18.375 -1.431 -32.219 1 55.69 416 GLU B N 1
ATOM 7100 C CA . GLU B 1 416 ? -18.938 -0.585 -31.156 1 55.69 416 GLU B CA 1
ATOM 7101 C C . GLU B 1 416 ? -18.031 0.611 -30.891 1 55.69 416 GLU B C 1
ATOM 7103 O O . GLU B 1 416 ? -18.5 1.73 -30.703 1 55.69 416 GLU B O 1
ATOM 7108 N N . LYS B 1 417 ? -16.906 0.295 -30.938 1 51.38 417 LYS B N 1
ATOM 7109 C CA . LYS B 1 417 ? -15.938 1.376 -30.75 1 51.38 417 LYS B CA 1
ATOM 7110 C C . LYS B 1 417 ? -16.047 2.404 -31.875 1 51.38 417 LYS B C 1
ATOM 7112 O O . LYS B 1 417 ? -15.984 3.611 -31.625 1 51.38 417 LYS B O 1
ATOM 7117 N N . LYS B 1 418 ? -16.141 1.877 -33.094 1 51.78 418 LYS B N 1
ATOM 7118 C CA . LYS B 1 418 ? -16.312 2.762 -34.25 1 51.78 418 LYS B CA 1
ATOM 7119 C C . LYS B 1 418 ? -17.578 3.607 -34.094 1 51.78 418 LYS B C 1
ATOM 7121 O O . LYS B 1 418 ? -17.562 4.805 -34.375 1 51.78 418 LYS B O 1
ATOM 7126 N N . LYS B 1 419 ? -18.547 2.959 -33.719 1 54.44 419 LYS B N 1
ATOM 7127 C CA . LYS B 1 419 ? -19.797 3.676 -33.5 1 54.44 419 LYS B CA 1
ATOM 7128 C C . LYS B 1 419 ? -19.656 4.75 -32.438 1 54.44 419 LYS B C 1
ATOM 7130 O O . LYS B 1 419 ? -20.156 5.867 -32.594 1 54.44 419 LYS B O 1
ATOM 7135 N N . MET B 1 420 ? -19.062 4.336 -31.469 1 54.44 420 MET B N 1
ATOM 7136 C CA . MET B 1 420 ? -18.891 5.273 -30.359 1 54.44 420 MET B CA 1
ATOM 7137 C C . MET B 1 420 ? -18.031 6.457 -30.781 1 54.44 420 MET B C 1
ATOM 7139 O O . MET B 1 420 ? -18.312 7.602 -30.406 1 54.44 420 MET B O 1
ATOM 7143 N N . TYR B 1 421 ? -17.141 6.141 -31.641 1 51.41 421 TYR B N 1
ATOM 7144 C CA . TYR B 1 421 ? -16.312 7.188 -32.219 1 51.41 421 TYR B CA 1
ATOM 7145 C C . TYR B 1 421 ? -17.125 8.148 -33.062 1 51.41 421 TYR B C 1
ATOM 7147 O O . TYR B 1 421 ? -17 9.367 -32.938 1 51.41 421 TYR B O 1
ATOM 7155 N N . LEU B 1 422 ? -17.828 7.539 -33.844 1 52.41 422 LEU B N 1
ATOM 7156 C CA . LEU B 1 422 ? -18.641 8.367 -34.719 1 52.41 422 LEU B CA 1
ATOM 7157 C C . LEU B 1 422 ? -19.594 9.242 -33.906 1 52.41 422 LEU B C 1
ATOM 7159 O O . LEU B 1 422 ? -19.812 10.406 -34.25 1 52.41 422 LEU B O 1
ATOM 7163 N N . GLN B 1 423 ? -20 8.68 -32.875 1 53.88 423 GLN B N 1
ATOM 7164 C CA . GLN B 1 423 ? -20.891 9.445 -32.031 1 53.88 423 GLN B CA 1
ATOM 7165 C C . GLN B 1 423 ? -20.141 10.586 -31.328 1 53.88 423 GLN B C 1
ATOM 7167 O O . GLN B 1 423 ? -20.672 11.68 -31.172 1 53.88 423 GLN B O 1
ATOM 7172 N N . PHE B 1 424 ? -19.016 10.266 -31.016 1 52.34 424 PHE B N 1
ATOM 7173 C CA . PHE B 1 424 ? -18.188 11.289 -30.406 1 52.34 424 PHE B CA 1
ATOM 7174 C C . PHE B 1 424 ? -17.891 12.414 -31.391 1 52.34 424 PHE B C 1
ATOM 7176 O O . PHE B 1 424 ? -18 13.594 -31.031 1 52.34 424 PHE B O 1
ATOM 7183 N N . VAL B 1 425 ? -17.562 12.023 -32.531 1 53.28 425 VAL B N 1
ATOM 7184 C CA . VAL B 1 425 ? -17.266 13.023 -33.562 1 53.28 425 VAL B CA 1
ATOM 7185 C C . VAL B 1 425 ? -18.484 13.898 -33.781 1 53.28 425 VAL B C 1
ATOM 7187 O O . VAL B 1 425 ? -18.375 15.125 -33.906 1 53.28 425 VAL B O 1
ATOM 7190 N N . ARG B 1 426 ? -19.516 13.266 -33.844 1 50.44 426 ARG B N 1
ATOM 7191 C CA . ARG B 1 426 ? -20.75 14.008 -34.031 1 50.44 426 ARG B CA 1
ATOM 7192 C C . ARG B 1 426 ? -21.031 14.945 -32.875 1 50.44 426 ARG B C 1
ATOM 7194 O O . ARG B 1 426 ? -21.438 16.094 -33.062 1 50.44 426 ARG B O 1
ATOM 7201 N N . TRP B 1 427 ? -20.906 14.328 -31.719 1 49.84 427 TRP B N 1
ATOM 7202 C CA . TRP B 1 427 ? -21.109 15.133 -30.531 1 49.84 427 TRP B CA 1
ATOM 7203 C C . TRP B 1 427 ? -20.188 16.328 -30.516 1 49.84 427 TRP B C 1
ATOM 7205 O O . TRP B 1 427 ? -20.609 17.453 -30.203 1 49.84 427 TRP B O 1
ATOM 7215 N N . TYR B 1 428 ? -19.094 16.078 -30.812 1 48.22 428 TYR B N 1
ATOM 7216 C CA . TYR B 1 428 ? -18.078 17.125 -30.875 1 48.22 428 TYR B CA 1
ATOM 7217 C C . TYR B 1 428 ? -18.453 18.203 -31.891 1 48.22 428 TYR B C 1
ATOM 7219 O O . TYR B 1 428 ? -18.344 19.391 -31.609 1 48.22 428 TYR B O 1
ATOM 7227 N N . LYS B 1 429 ? -18.703 17.766 -33.031 1 50.28 429 LYS B N 1
ATOM 7228 C CA . LYS B 1 429 ? -19.109 18.703 -34.094 1 50.28 429 LYS B CA 1
ATOM 7229 C C . LYS B 1 429 ? -20.312 19.516 -33.625 1 50.28 429 LYS B C 1
ATOM 7231 O O . LYS B 1 429 ? -20.391 20.719 -33.938 1 50.28 429 LYS B O 1
ATOM 7236 N N . ASN B 1 430 ? -21.047 18.797 -32.906 1 52.59 430 ASN B N 1
ATOM 7237 C CA . ASN B 1 430 ? -22.281 19.469 -32.531 1 52.59 430 ASN B CA 1
ATOM 7238 C C . ASN B 1 430 ? -22.031 20.5 -31.438 1 52.59 430 ASN B C 1
ATOM 7240 O O . ASN B 1 430 ? -22.75 21.5 -31.328 1 52.59 430 ASN B O 1
ATOM 7244 N N . LYS B 1 431 ? -21.125 20.094 -30.641 1 49.88 431 LYS B N 1
ATOM 7245 C CA . LYS B 1 431 ? -20.891 21.047 -29.547 1 49.88 431 LYS B CA 1
ATOM 7246 C C . LYS B 1 431 ? -20.031 22.219 -30 1 49.88 431 LYS B C 1
ATOM 7248 O O . LYS B 1 431 ? -19.766 23.141 -29.234 1 49.88 431 LYS B O 1
ATOM 7253 N N . GLY B 1 432 ? -19.781 22.406 -31.312 1 46.78 432 GLY B N 1
ATOM 7254 C CA . GLY B 1 432 ? -19.094 23.547 -31.891 1 46.78 432 GLY B CA 1
ATOM 7255 C C . GLY B 1 432 ? -17.609 23.578 -31.562 1 46.78 432 GLY B C 1
ATOM 7256 O O . GLY B 1 432 ? -16.984 24.641 -31.578 1 46.78 432 GLY B O 1
ATOM 7257 N N . PHE B 1 433 ? -17.125 22.562 -30.969 1 43.69 433 PHE B N 1
ATOM 7258 C CA . PHE B 1 433 ? -15.703 22.547 -30.656 1 43.69 433 PHE B CA 1
ATOM 7259 C C . PHE B 1 433 ? -14.867 22.438 -31.922 1 43.69 433 PHE B C 1
ATOM 7261 O O . PHE B 1 433 ? -15.273 21.797 -32.875 1 43.69 433 PHE B O 1
ATOM 7268 N N . HIS B 1 434 ? -14.141 23.484 -32.312 1 37.28 434 HIS B N 1
ATOM 7269 C CA . HIS B 1 434 ? -13.195 23.375 -33.406 1 37.28 434 HIS B CA 1
ATOM 7270 C C . HIS B 1 434 ? -12.141 22.312 -33.156 1 37.28 434 HIS B C 1
ATOM 7272 O O . HIS B 1 434 ? -11.578 22.234 -32.062 1 37.28 434 HIS B O 1
ATOM 7278 N N . ILE B 1 435 ? -12.32 21.234 -33.781 1 36.09 435 ILE B N 1
ATOM 7279 C CA . ILE B 1 435 ? -11.484 20.047 -33.656 1 36.09 435 ILE B CA 1
ATOM 7280 C C . ILE B 1 435 ? -10.016 20.438 -33.812 1 36.09 435 ILE B C 1
ATOM 7282 O O . ILE B 1 435 ? -9.594 20.922 -34.844 1 36.09 435 ILE B O 1
ATOM 7286 N N . VAL B 1 436 ? -9.422 21.125 -32.812 1 31.27 436 VAL B N 1
ATOM 7287 C CA . VAL B 1 436 ? -7.988 21 -33.062 1 31.27 436 VAL B CA 1
ATOM 7288 C C . VAL B 1 436 ? -7.613 19.516 -33.219 1 31.27 436 VAL B C 1
ATOM 7290 O O . VAL B 1 436 ? -8.445 18.641 -33 1 31.27 436 VAL B O 1
ATOM 7293 N N . LYS B 1 437 ? -6.16 19.219 -32.938 1 30.28 437 LYS B N 1
ATOM 7294 C CA . LYS B 1 437 ? -5.527 17.922 -33.156 1 30.28 437 LYS B CA 1
ATOM 7295 C C . LYS B 1 437 ? -6.113 16.875 -32.219 1 30.28 437 LYS B C 1
ATOM 7297 O O . LYS B 1 437 ? -6.051 17.031 -30.984 1 30.28 437 LYS B O 1
ATOM 7302 N N . VAL B 1 438 ? -7.277 16.484 -32.5 1 32.81 438 VAL B N 1
ATOM 7303 C CA . VAL B 1 438 ? -7.73 15.273 -31.844 1 32.81 438 VAL B CA 1
ATOM 7304 C C . VAL B 1 438 ? -6.684 14.172 -32 1 32.81 438 VAL B C 1
ATOM 7306 O O . VAL B 1 438 ? -6.336 13.797 -33.125 1 32.81 438 VAL B O 1
ATOM 7309 N N . ILE B 1 439 ? -5.723 14.234 -31.219 1 31.38 439 ILE B N 1
ATOM 7310 C CA . ILE B 1 439 ? -4.867 13.055 -31.266 1 31.38 439 ILE B CA 1
ATOM 7311 C C . ILE B 1 439 ? -5.676 11.82 -30.859 1 31.38 439 ILE B C 1
ATOM 7313 O O . ILE B 1 439 ? -6.199 11.742 -29.75 1 31.38 439 ILE B O 1
ATOM 7317 N N . PHE B 1 440 ? -6.281 11.359 -31.844 1 29.5 440 PHE B N 1
ATOM 7318 C CA . PHE B 1 440 ? -6.914 10.055 -31.688 1 29.5 440 PHE B CA 1
ATOM 7319 C C . PHE B 1 440 ? -5.867 8.969 -31.453 1 29.5 440 PHE B C 1
ATOM 7321 O O . PHE B 1 440 ? -4.945 8.805 -32.25 1 29.5 440 PHE B O 1
ATOM 7328 N N . ARG B 1 441 ? -5.398 8.969 -30.391 1 28.03 441 ARG B N 1
ATOM 7329 C CA . ARG B 1 441 ? -4.699 7.703 -30.203 1 28.03 441 ARG B CA 1
ATOM 7330 C C . ARG B 1 441 ? -5.629 6.52 -30.469 1 28.03 441 ARG B C 1
ATOM 7332 O O . ARG B 1 441 ? -6.305 6.051 -29.547 1 28.03 441 ARG B O 1
ATOM 7339 N N . ILE B 1 442 ? -6.496 6.652 -31.391 1 26.61 442 ILE B N 1
ATOM 7340 C CA . ILE B 1 442 ? -6.996 5.352 -31.812 1 26.61 442 ILE B CA 1
ATOM 7341 C C . ILE B 1 442 ? -5.824 4.395 -32.031 1 26.61 442 ILE B C 1
ATOM 7343 O O . ILE B 1 442 ? -4.875 4.723 -32.75 1 26.61 442 ILE B O 1
ATOM 7347 N N . ILE B 1 443 ? -5.516 3.559 -31.156 1 26.66 443 ILE B N 1
ATOM 7348 C CA . ILE B 1 443 ? -4.84 2.381 -31.688 1 26.66 443 ILE B CA 1
ATOM 7349 C C . ILE B 1 443 ? -5.34 2.092 -33.094 1 26.66 443 ILE B C 1
ATOM 7351 O O . ILE B 1 443 ? -6.496 1.703 -33.281 1 26.66 443 ILE B O 1
ATOM 7355 N N . LEU B 1 444 ? -5.184 2.906 -34.031 1 23.34 444 LEU B N 1
ATOM 7356 C CA . LEU B 1 444 ? -5.086 2.543 -35.438 1 23.34 444 LEU B CA 1
ATOM 7357 C C . LEU B 1 444 ? -4.367 1.208 -35.594 1 23.34 444 LEU B C 1
ATOM 7359 O O . LEU B 1 444 ? -3.137 1.16 -35.656 1 23.34 444 LEU B O 1
ATOM 7363 N N . LEU B 1 445 ? -4.523 0.224 -34.844 1 23.91 445 LEU B N 1
ATOM 7364 C CA . LEU B 1 445 ? -4.102 -1.078 -35.344 1 23.91 445 LEU B CA 1
ATOM 7365 C C . LEU B 1 445 ? -4.523 -1.259 -36.812 1 23.91 445 LEU B C 1
ATOM 7367 O O . LEU B 1 445 ? -3.711 -1.646 -37.656 1 23.91 445 LEU B O 1
ATOM 7371 N N . ASN B 1 446 ? -5.781 -1.721 -37.219 1 23.19 446 ASN B N 1
ATOM 7372 C CA . ASN B 1 446 ? -6.02 -2.326 -38.531 1 23.19 446 ASN B CA 1
ATOM 7373 C C . ASN B 1 446 ? -6.125 -1.271 -39.625 1 23.19 446 ASN B C 1
ATOM 7375 O O . ASN B 1 446 ? -6.453 -1.59 -40.75 1 23.19 446 ASN B O 1
ATOM 7379 N N . MET B 1 447 ? -6.32 0.034 -39.375 1 21.39 447 MET B N 1
ATOM 7380 C CA . MET B 1 447 ? -6.656 0.615 -40.688 1 21.39 447 MET B CA 1
ATOM 7381 C C . MET B 1 447 ? -5.41 0.776 -41.531 1 21.39 447 MET B C 1
ATOM 7383 O O . MET B 1 447 ? -5.508 1.001 -42.75 1 21.39 447 MET B O 1
ATOM 7387 N N . LEU B 1 448 ? -4.242 1.142 -41.125 1 21.31 448 LEU B N 1
ATOM 7388 C CA . LEU B 1 448 ? -3.357 1.062 -42.281 1 21.31 448 LEU B CA 1
ATOM 7389 C C . LEU B 1 448 ? -2.869 -0.365 -42.469 1 21.31 448 LEU B C 1
ATOM 7391 O O . LEU B 1 448 ? -2.547 -1.067 -41.531 1 21.31 448 LEU B O 1
#

InterPro domains:
  IPR003607 HD/PDEase domain [SM00471] (57-221)
  IPR003607 HD/PDEase domain [cd00077] (59-231)
  IPR006674 HD domain [PF01966] (61-159)
  IPR006674 HD domain [PS51831] (61-212)
  IPR050135 Deoxyguanosinetriphosphate triphosphohydrolase-like [PTHR11373] (14-368)